Protein AF-A0A6A4VM13-F1 (afdb_monomer)

InterPro domains:
  IPR016024 Armadillo-type fold [SSF48371] (324-805)
  IPR019333 Integrator complex subunit 3, N-terminal [PF10189] (1-365)
  IPR045334 Integrator complex subunit 3 [PTHR13587] (3-917)
  IPR056518 Ints3-like, C-terminal [PF24566] (498-892)

pLDDT: mean 80.97, std 24.65, range [21.67, 98.81]

Structure (mmCIF, N/CA/C/O backbone):
data_AF-A0A6A4VM13-F1
#
_entry.id   AF-A0A6A4VM13-F1
#
loop_
_atom_site.group_PDB
_atom_site.id
_atom_site.type_symbol
_atom_site.label_atom_id
_atom_site.label_alt_id
_atom_site.label_comp_id
_atom_site.label_asym_id
_atom_site.label_entity_id
_atom_site.label_seq_id
_atom_site.pdbx_PDB_ins_code
_atom_site.Cartn_x
_atom_site.Cartn_y
_atom_site.Cartn_z
_atom_site.occupancy
_atom_site.B_iso_or_equiv
_atom_site.auth_seq_id
_atom_site.auth_comp_id
_atom_site.auth_asym_id
_atom_site.auth_atom_id
_atom_site.pdbx_PDB_model_num
ATOM 1 N N . MET A 1 1 ? 1.987 -20.733 -4.677 1.00 85.88 1 MET A N 1
ATOM 2 C CA . MET A 1 1 ? 1.040 -20.615 -5.818 1.00 85.88 1 MET A CA 1
ATOM 3 C C . MET A 1 1 ? 0.890 -19.189 -6.336 1.00 85.88 1 MET A C 1
ATOM 5 O O . MET A 1 1 ? 0.981 -19.025 -7.544 1.00 85.88 1 MET A O 1
ATOM 9 N N . GLN A 1 2 ? 0.704 -18.181 -5.475 1.00 85.06 2 GLN A N 1
ATOM 10 C CA . GLN A 1 2 ? 0.462 -16.778 -5.866 1.00 85.06 2 GLN A CA 1
ATOM 11 C C . GLN A 1 2 ? 1.430 -16.245 -6.954 1.00 85.06 2 GLN A C 1
ATOM 13 O O . GLN A 1 2 ? 0.974 -15.709 -7.960 1.00 85.06 2 GLN A O 1
ATOM 18 N N . PHE A 1 3 ? 2.738 -16.527 -6.856 1.00 87.69 3 PHE A N 1
ATOM 19 C CA . PHE A 1 3 ? 3.737 -16.217 -7.899 1.00 87.69 3 PHE A CA 1
ATOM 20 C C . PHE A 1 3 ? 3.372 -16.714 -9.315 1.00 87.69 3 PHE A C 1
ATOM 22 O O . PHE A 1 3 ? 3.570 -15.998 -10.293 1.00 87.69 3 PHE A O 1
ATOM 29 N N . LEU A 1 4 ? 2.807 -17.920 -9.466 1.00 89.94 4 LEU A N 1
ATOM 30 C CA . LEU A 1 4 ? 2.411 -18.446 -10.784 1.00 89.94 4 LEU A CA 1
ATOM 31 C C . LEU A 1 4 ? 1.247 -17.654 -11.390 1.00 89.94 4 LEU A C 1
ATOM 33 O O . LEU A 1 4 ? 1.166 -17.523 -12.609 1.00 89.94 4 LEU A O 1
ATOM 37 N N . ILE A 1 5 ? 0.373 -17.108 -10.546 1.00 92.38 5 ILE A N 1
ATOM 38 C CA . ILE A 1 5 ? -0.720 -16.233 -10.967 1.00 92.38 5 ILE A CA 1
ATOM 39 C C . ILE A 1 5 ? -0.149 -14.870 -11.380 1.00 92.38 5 ILE A C 1
ATOM 41 O O . ILE A 1 5 ? -0.362 -14.432 -12.508 1.00 92.38 5 ILE A O 1
ATOM 45 N N . MET A 1 6 ? 0.669 -14.254 -10.525 1.00 89.25 6 MET A N 1
ATOM 46 C CA . MET A 1 6 ? 1.229 -12.917 -10.763 1.00 89.25 6 MET A CA 1
ATOM 47 C C . MET A 1 6 ? 2.212 -12.849 -11.940 1.00 89.25 6 MET A C 1
ATOM 49 O O . MET A 1 6 ? 2.209 -11.876 -12.696 1.00 89.25 6 MET A O 1
ATOM 53 N N . GLU A 1 7 ? 3.030 -13.886 -12.135 1.00 89.62 7 GLU A N 1
ATOM 54 C CA . GLU A 1 7 ? 4.123 -13.869 -13.113 1.00 89.62 7 GLU A CA 1
ATOM 55 C C . GLU A 1 7 ? 3.894 -14.708 -14.370 1.00 89.62 7 GLU A C 1
ATOM 57 O O . GLU A 1 7 ? 4.661 -14.571 -15.335 1.00 89.62 7 GLU A O 1
ATOM 62 N N . LYS A 1 8 ? 2.938 -15.648 -14.351 1.00 91.06 8 LYS A N 1
ATOM 63 C CA . LYS A 1 8 ? 2.820 -16.693 -15.385 1.00 91.06 8 LYS A CA 1
ATOM 64 C C . LYS A 1 8 ? 1.383 -17.000 -15.831 1.00 91.06 8 LYS A C 1
ATOM 66 O O . LYS A 1 8 ? 1.255 -17.773 -16.776 1.00 91.06 8 LYS A O 1
ATOM 71 N N . TYR A 1 9 ? 0.321 -16.409 -15.264 1.00 93.69 9 TYR A N 1
ATOM 72 C CA . TYR A 1 9 ? -1.073 -16.803 -15.562 1.00 93.69 9 TYR A CA 1
ATOM 73 C C . TYR A 1 9 ? -1.438 -16.762 -17.055 1.00 93.69 9 TYR A C 1
ATOM 75 O O . TYR A 1 9 ? -2.070 -17.683 -17.577 1.00 93.69 9 TYR A O 1
ATOM 83 N N . THR A 1 10 ? -0.977 -15.741 -17.781 1.00 91.19 10 THR A N 1
ATOM 84 C CA . THR A 1 10 ? -1.162 -15.607 -19.240 1.00 91.19 10 THR A CA 1
ATOM 85 C C . THR A 1 10 ? -0.463 -16.703 -20.055 1.00 91.19 10 THR A C 1
ATOM 87 O O . THR A 1 10 ? -0.827 -16.933 -21.204 1.00 91.19 10 THR A O 1
ATOM 90 N N . LYS A 1 11 ? 0.507 -17.407 -19.456 1.00 92.56 11 LYS A N 1
ATOM 91 C CA . LYS A 1 11 ? 1.313 -18.489 -20.048 1.00 92.56 11 LYS A CA 1
ATOM 92 C C . LYS A 1 11 ? 0.908 -19.888 -19.553 1.00 92.56 11 LYS A C 1
ATOM 94 O O . LYS A 1 11 ? 1.472 -20.872 -20.026 1.00 92.56 11 LYS A O 1
ATOM 99 N N . LEU A 1 12 ? -0.040 -20.000 -18.615 1.00 93.44 12 LEU A N 1
ATOM 100 C CA . LEU A 1 12 ? -0.548 -21.294 -18.146 1.00 93.44 12 LEU A CA 1
ATOM 101 C C . LEU A 1 12 ? -1.449 -21.951 -19.202 1.00 93.44 12 LEU A C 1
ATOM 103 O O . LEU A 1 12 ? -2.295 -21.292 -19.809 1.00 93.44 12 LEU A O 1
ATOM 107 N N . LEU A 1 13 ? -1.297 -23.267 -19.369 1.00 95.38 13 LEU A N 1
ATOM 108 C CA . LEU A 1 13 ? -2.194 -24.096 -20.178 1.00 95.38 13 LEU A CA 1
ATOM 109 C C . LEU A 1 13 ? -3.606 -24.117 -19.572 1.00 95.38 13 LEU A C 1
ATOM 111 O O . LEU A 1 13 ? -3.759 -24.041 -18.354 1.00 95.38 13 LEU A O 1
ATOM 115 N N . GLU A 1 14 ? -4.636 -24.290 -20.402 1.00 94.00 14 GLU A N 1
ATOM 116 C CA . GLU A 1 14 ? -6.037 -24.231 -19.949 1.00 94.00 14 GLU A CA 1
ATOM 117 C C . GLU A 1 14 ? -6.364 -25.275 -18.872 1.00 94.00 14 GLU A C 1
ATOM 119 O O . GLU A 1 14 ? -6.979 -24.956 -17.860 1.00 94.00 14 GLU A O 1
ATOM 124 N N . SER A 1 15 ? -5.858 -26.501 -19.029 1.00 96.38 15 SER A N 1
ATOM 125 C CA . SER A 1 15 ? -5.981 -27.559 -18.022 1.00 96.38 15 SER A CA 1
ATOM 126 C C . SER A 1 15 ? -5.297 -27.200 -16.698 1.00 96.38 15 SER A C 1
ATOM 128 O O . SER A 1 15 ? -5.793 -27.554 -15.633 1.00 96.38 15 SER A O 1
ATOM 130 N N . VAL A 1 16 ? -4.192 -26.448 -16.732 1.00 96.19 16 VAL A N 1
ATOM 131 C CA . VAL A 1 16 ? -3.506 -25.969 -15.520 1.00 96.19 16 VAL A CA 1
ATOM 132 C C . VAL A 1 16 ? -4.311 -24.857 -14.846 1.00 96.19 16 VAL A C 1
ATOM 134 O O . VAL A 1 16 ? -4.369 -24.822 -13.621 1.00 96.19 16 VAL A O 1
ATOM 137 N N . LYS A 1 17 ? -4.996 -23.993 -15.608 1.00 96.38 17 LYS A N 1
ATOM 138 C CA . LYS A 1 17 ? -5.934 -23.003 -15.051 1.00 96.38 17 LYS A CA 1
ATOM 139 C C . LYS A 1 17 ? -7.144 -23.672 -14.401 1.00 96.38 17 LYS A C 1
ATOM 141 O O . LYS A 1 17 ? -7.491 -23.328 -13.277 1.00 96.38 17 LYS A O 1
ATOM 146 N N . GLN A 1 18 ? -7.732 -24.670 -15.059 1.00 96.75 18 GLN A N 1
ATOM 147 C CA . GLN A 1 18 ? -8.831 -25.467 -14.504 1.00 96.75 18 GLN A CA 1
ATOM 148 C C . GLN A 1 18 ? -8.415 -26.173 -13.204 1.00 96.75 18 GLN A C 1
ATOM 150 O O . GLN A 1 18 ? -9.109 -26.048 -12.195 1.00 96.75 18 GLN A O 1
ATOM 155 N N . GLN A 1 19 ? -7.242 -26.819 -13.177 1.00 97.06 19 GLN A N 1
ATOM 156 C CA . GLN A 1 19 ? -6.712 -27.433 -11.954 1.00 97.06 19 GLN A CA 1
ATOM 157 C C . GLN A 1 19 ? -6.356 -26.413 -10.861 1.00 97.06 19 GLN A C 1
ATOM 159 O O . GLN A 1 19 ? -6.493 -26.734 -9.686 1.00 97.06 19 GLN A O 1
ATOM 164 N N . LEU A 1 20 ? -5.935 -25.193 -11.209 1.00 96.81 20 LEU A N 1
ATOM 165 C CA . LEU A 1 20 ? -5.655 -24.119 -10.248 1.00 96.81 20 LEU A CA 1
ATOM 166 C C . LEU A 1 20 ? -6.936 -23.591 -9.583 1.00 96.81 20 LEU A C 1
ATOM 168 O O . LEU A 1 20 ? -6.954 -23.380 -8.372 1.00 96.81 20 LEU A O 1
ATOM 172 N N . ILE A 1 21 ? -8.014 -23.422 -10.352 1.00 97.75 21 ILE A N 1
ATOM 173 C CA . ILE A 1 21 ? -9.344 -23.062 -9.834 1.00 97.75 21 ILE A CA 1
ATOM 174 C C . ILE A 1 21 ? -9.909 -24.189 -8.958 1.00 97.75 21 ILE A C 1
ATOM 176 O O . ILE A 1 21 ? -10.385 -23.925 -7.855 1.00 97.75 21 ILE A O 1
ATOM 180 N N . TRP A 1 22 ? -9.801 -25.447 -9.398 1.00 97.62 22 TRP A N 1
ATOM 181 C CA . TRP A 1 22 ? -10.176 -26.609 -8.584 1.00 97.62 22 TRP A CA 1
ATOM 182 C C . TRP A 1 22 ? -9.388 -26.660 -7.265 1.00 97.62 22 TRP A C 1
ATOM 184 O O . TRP A 1 22 ? -9.986 -26.769 -6.199 1.00 97.62 22 TRP A O 1
ATOM 194 N N . LEU A 1 23 ? -8.064 -26.493 -7.315 1.00 97.50 23 LEU A N 1
ATOM 195 C CA . LEU A 1 23 ? -7.216 -26.505 -6.123 1.00 97.50 23 LEU A CA 1
ATOM 196 C C . LEU A 1 23 ? -7.535 -25.335 -5.181 1.00 97.50 23 LEU A C 1
ATOM 198 O O . LEU A 1 23 ? -7.554 -25.528 -3.973 1.00 97.50 23 LEU A O 1
ATOM 202 N N . THR A 1 24 ? -7.858 -24.153 -5.713 1.00 97.38 24 THR A N 1
ATOM 203 C CA . THR A 1 24 ? -8.297 -22.999 -4.905 1.00 97.38 24 THR A CA 1
ATOM 204 C C . THR A 1 24 ? -9.602 -23.309 -4.160 1.00 97.38 24 THR A C 1
ATOM 206 O O . THR A 1 24 ? -9.699 -23.051 -2.962 1.00 97.38 24 THR A O 1
ATOM 209 N N . ARG A 1 25 ? -10.581 -23.938 -4.831 1.00 97.62 25 ARG A N 1
ATOM 210 C CA . ARG A 1 25 ? -11.834 -24.412 -4.212 1.00 97.62 25 ARG A CA 1
ATOM 211 C C . ARG A 1 25 ? -11.564 -25.421 -3.086 1.00 97.62 25 ARG A C 1
ATOM 213 O O . ARG A 1 25 ? -12.143 -25.301 -2.011 1.00 97.62 25 ARG A O 1
ATOM 220 N N . GLU A 1 26 ? -10.661 -26.378 -3.294 1.00 97.56 26 GLU A N 1
ATOM 221 C CA . GLU A 1 26 ? -10.304 -27.361 -2.260 1.00 97.56 26 GLU A CA 1
ATOM 222 C C . GLU A 1 26 ? -9.485 -26.757 -1.104 1.00 97.56 26 GLU A C 1
ATOM 224 O O . GLU A 1 26 ? -9.692 -27.139 0.046 1.00 97.56 26 GLU A O 1
ATOM 229 N N . MET A 1 27 ? -8.618 -25.770 -1.354 1.00 97.38 27 MET A N 1
ATOM 230 C CA . MET A 1 27 ? -7.913 -25.028 -0.294 1.00 97.38 27 MET A CA 1
ATOM 231 C C . MET A 1 27 ? -8.884 -24.277 0.625 1.00 97.38 27 MET A C 1
ATOM 233 O O . MET A 1 27 ? -8.709 -24.305 1.842 1.00 97.38 27 MET A O 1
ATOM 237 N N . ILE A 1 28 ? -9.936 -23.670 0.066 1.00 97.38 28 ILE A N 1
ATOM 238 C CA . ILE A 1 28 ? -11.005 -23.022 0.844 1.00 97.38 28 ILE A CA 1
ATOM 239 C C . ILE A 1 28 ? -11.754 -24.052 1.698 1.00 97.38 28 ILE A C 1
ATOM 241 O O . ILE A 1 28 ? -11.904 -23.859 2.903 1.00 97.38 28 ILE A O 1
ATOM 245 N N . ARG A 1 29 ? -12.163 -25.181 1.102 1.00 95.44 29 ARG A N 1
ATOM 246 C CA . ARG A 1 29 ? -12.870 -26.271 1.807 1.00 95.44 29 ARG A CA 1
ATOM 247 C C . ARG A 1 29 ? -12.059 -26.859 2.964 1.00 95.44 29 ARG A C 1
ATOM 249 O O . ARG A 1 29 ? -12.631 -27.201 3.993 1.00 95.44 29 ARG A O 1
ATOM 256 N N . ASN A 1 30 ? -10.737 -26.925 2.819 1.00 94.69 30 ASN A N 1
ATOM 257 C CA . ASN A 1 30 ? -9.813 -27.387 3.858 1.00 94.69 30 ASN A CA 1
ATOM 258 C C . ASN A 1 30 ? -9.297 -26.249 4.769 1.00 94.69 30 ASN A C 1
ATOM 260 O O . ASN A 1 30 ? -8.394 -26.481 5.567 1.00 94.69 30 ASN A O 1
ATOM 264 N N . SER A 1 31 ? -9.862 -25.035 4.671 1.00 91.38 31 SER A N 1
ATOM 265 C CA . SER A 1 31 ? -9.500 -23.850 5.473 1.00 91.38 31 SER A CA 1
ATOM 266 C C . SER A 1 31 ? -7.995 -23.539 5.504 1.00 91.38 31 SER A C 1
ATOM 268 O O . SER A 1 31 ? -7.435 -23.222 6.549 1.00 91.38 31 SER A O 1
ATOM 270 N N . VAL A 1 32 ? -7.322 -23.630 4.353 1.00 94.19 32 VAL A N 1
ATOM 271 C CA . VAL A 1 32 ? -5.880 -23.359 4.245 1.00 94.19 32 VAL A CA 1
ATOM 272 C C . VAL A 1 32 ? -5.604 -21.853 4.361 1.00 94.19 32 VAL A C 1
ATOM 274 O O . VAL A 1 32 ? -6.136 -21.060 3.581 1.00 94.19 32 VAL A O 1
ATOM 277 N N . ASN A 1 33 ? -4.741 -21.458 5.299 1.00 90.06 33 ASN A N 1
ATOM 278 C CA . ASN A 1 33 ? -4.312 -20.065 5.497 1.00 90.06 33 ASN A CA 1
ATOM 279 C C . ASN A 1 33 ? -3.645 -19.486 4.228 1.00 90.06 33 ASN A C 1
ATOM 281 O O . ASN A 1 33 ? -2.941 -20.204 3.513 1.00 90.06 33 ASN A O 1
ATOM 285 N N . GLY A 1 34 ? -3.831 -18.192 3.944 1.00 89.12 34 GLY A N 1
ATOM 286 C CA . GLY A 1 34 ? -3.232 -17.532 2.771 1.00 89.12 34 GLY A CA 1
ATOM 287 C C . GLY A 1 34 ? -4.024 -17.704 1.462 1.00 89.12 34 GLY A C 1
ATOM 288 O O . GLY A 1 34 ? -3.525 -17.385 0.371 1.00 89.12 34 GLY A O 1
ATOM 289 N N . THR A 1 35 ? -5.237 -18.266 1.534 1.00 94.94 35 THR A N 1
ATOM 290 C CA . THR A 1 35 ? -6.088 -18.560 0.365 1.00 94.94 35 THR A CA 1
ATOM 291 C C . THR A 1 35 ? -6.925 -17.351 -0.061 1.00 94.94 35 THR A C 1
ATOM 293 O O . THR A 1 35 ? -7.250 -17.200 -1.238 1.00 94.94 35 THR A O 1
ATOM 296 N N . GLU A 1 36 ? -7.215 -16.436 0.855 1.00 94.81 36 GLU A N 1
ATOM 297 C CA . GLU A 1 36 ? -7.790 -15.114 0.584 1.00 94.81 36 GLU A CA 1
ATOM 298 C C . GLU A 1 36 ? -6.874 -14.258 -0.313 1.00 94.81 36 GLU A C 1
ATOM 300 O O . GLU A 1 36 ? -7.330 -13.726 -1.329 1.00 94.81 36 GLU A O 1
ATOM 305 N N . ALA A 1 37 ? -5.564 -14.239 -0.055 1.00 93.56 37 ALA A N 1
ATOM 306 C CA . ALA A 1 37 ? -4.573 -13.620 -0.937 1.00 93.56 37 ALA A CA 1
ATOM 307 C C . ALA A 1 37 ? -4.436 -14.353 -2.289 1.00 93.56 37 ALA A C 1
ATOM 309 O O . ALA A 1 37 ? -4.206 -13.720 -3.324 1.00 93.56 37 ALA A O 1
ATOM 310 N N . LEU A 1 38 ? -4.630 -15.678 -2.332 1.00 95.56 38 LEU A N 1
ATOM 311 C CA . LEU A 1 38 ? -4.699 -16.432 -3.594 1.00 95.56 38 LEU A CA 1
ATOM 312 C C . LEU A 1 38 ? -5.924 -16.016 -4.430 1.00 95.56 38 LEU A C 1
ATOM 314 O O . LEU A 1 38 ? -5.795 -15.751 -5.625 1.00 95.56 38 LEU A O 1
ATOM 318 N N . CYS A 1 39 ? -7.086 -15.896 -3.786 1.00 97.25 39 CYS A N 1
ATOM 319 C CA . CYS A 1 39 ? -8.342 -15.445 -4.385 1.00 97.25 39 CYS A CA 1
ATOM 320 C C . CYS A 1 39 ? -8.248 -14.013 -4.925 1.00 97.25 39 CYS A C 1
ATOM 322 O O . CYS A 1 39 ? -8.641 -13.763 -6.064 1.00 97.25 39 CYS A O 1
ATOM 324 N N . TRP A 1 40 ? -7.674 -13.087 -4.154 1.00 96.81 40 TRP A N 1
ATOM 325 C CA . TRP A 1 40 ? -7.465 -11.703 -4.587 1.00 96.81 40 TRP A CA 1
ATOM 326 C C . TRP A 1 40 ? -6.587 -11.625 -5.845 1.00 96.81 40 TRP A C 1
ATOM 328 O O . TRP A 1 40 ? -6.965 -10.998 -6.835 1.00 96.81 40 TRP A O 1
ATOM 338 N N . ASN A 1 41 ? -5.460 -12.345 -5.861 1.00 96.25 41 ASN A N 1
ATOM 339 C CA . ASN A 1 41 ? -4.565 -12.401 -7.021 1.00 96.25 41 ASN A CA 1
ATOM 340 C C . ASN A 1 41 ? -5.203 -13.070 -8.257 1.00 96.25 41 ASN A C 1
ATOM 342 O O . ASN A 1 41 ? -4.832 -12.734 -9.385 1.00 96.25 41 ASN A O 1
ATOM 346 N N . LEU A 1 42 ? -6.169 -13.980 -8.072 1.00 97.38 42 LEU A N 1
ATOM 347 C CA . LEU A 1 42 ? -6.972 -14.561 -9.156 1.00 97.38 42 LEU A CA 1
ATOM 348 C C . LEU A 1 42 ? -8.019 -13.575 -9.700 1.00 97.38 42 LEU A C 1
ATOM 350 O O . LEU A 1 42 ? -8.138 -13.457 -10.918 1.00 97.38 42 LEU A O 1
ATOM 354 N N . MET A 1 43 ? -8.706 -12.804 -8.847 1.00 97.56 43 MET A N 1
ATOM 355 C CA . MET A 1 43 ? -9.618 -11.736 -9.301 1.00 97.56 43 MET A CA 1
ATOM 356 C C . MET A 1 43 ? -8.897 -10.662 -10.124 1.00 97.56 43 MET A C 1
ATOM 358 O O . MET A 1 43 ? -9.477 -10.136 -11.075 1.00 97.56 43 MET A O 1
ATOM 362 N N . ARG A 1 44 ? -7.617 -10.389 -9.827 1.00 97.25 44 ARG A N 1
ATOM 363 C CA . ARG A 1 44 ? -6.746 -9.523 -10.647 1.00 97.25 44 ARG A CA 1
ATOM 364 C C . ARG A 1 44 ? -6.458 -10.060 -12.052 1.00 97.25 44 ARG A C 1
ATOM 366 O O . ARG A 1 44 ? -5.965 -9.306 -12.881 1.00 97.25 44 ARG A O 1
ATOM 373 N N . GLN A 1 45 ? -6.728 -11.335 -12.338 1.00 97.25 45 GLN A N 1
ATOM 374 C CA . GLN A 1 45 ? -6.612 -11.886 -13.694 1.00 97.25 45 GLN A CA 1
ATOM 375 C C . GLN A 1 45 ? -7.901 -11.734 -14.514 1.00 97.25 45 GLN A C 1
ATOM 377 O O . GLN A 1 45 ? -7.867 -12.007 -15.712 1.00 97.25 45 GLN A O 1
ATOM 382 N N . ILE A 1 46 ? -9.014 -11.307 -13.897 1.00 97.62 46 ILE A N 1
ATOM 383 C CA . ILE A 1 46 ? -10.225 -10.920 -14.625 1.00 97.62 46 ILE A CA 1
ATOM 384 C C . ILE A 1 46 ? -9.988 -9.531 -15.224 1.00 97.62 46 ILE A C 1
ATOM 386 O O . ILE A 1 46 ? -9.763 -8.559 -14.502 1.00 97.62 46 ILE A O 1
ATOM 390 N N . VAL A 1 47 ? -10.045 -9.444 -16.547 1.00 95.62 47 VAL A N 1
ATOM 391 C CA . VAL A 1 47 ? -9.826 -8.224 -17.325 1.00 95.62 47 VAL A CA 1
ATOM 392 C C . VAL A 1 47 ? -11.149 -7.469 -17.487 1.00 95.62 47 VAL A C 1
ATOM 394 O O . VAL A 1 47 ? -12.117 -8.027 -17.997 1.00 95.62 47 VAL A O 1
ATOM 397 N N . GLY A 1 48 ? -11.203 -6.197 -17.083 1.00 94.88 48 GLY A N 1
ATOM 398 C CA . GLY A 1 48 ? -12.329 -5.317 -17.424 1.00 94.88 48 GLY A CA 1
ATOM 399 C C . GLY A 1 48 ? -12.340 -4.996 -18.922 1.00 94.88 48 GLY A C 1
ATOM 400 O O . GLY A 1 48 ? -11.284 -4.765 -19.510 1.00 94.88 48 GLY A O 1
ATOM 401 N N . GLY A 1 49 ? -13.515 -4.988 -19.550 1.00 95.25 49 GLY A N 1
ATOM 402 C CA . GLY A 1 49 ? -13.670 -4.747 -20.991 1.00 95.25 49 GLY A CA 1
ATOM 403 C C . GLY A 1 49 ? -13.262 -5.911 -21.909 1.00 95.25 49 GLY A C 1
ATOM 404 O O . GLY A 1 49 ? -13.134 -5.710 -23.116 1.00 95.25 49 GLY A O 1
ATOM 405 N N . ASP A 1 50 ? -13.060 -7.121 -21.372 1.00 96.25 50 ASP A N 1
ATOM 406 C CA . ASP A 1 50 ? -12.790 -8.345 -22.144 1.00 96.25 50 ASP A CA 1
ATOM 407 C C . ASP A 1 50 ? -13.921 -9.370 -21.959 1.00 96.25 50 ASP A C 1
ATOM 409 O O . ASP A 1 50 ? -14.025 -10.035 -20.930 1.00 96.25 50 ASP A O 1
ATOM 413 N N . VAL A 1 51 ? -14.753 -9.545 -22.985 1.00 96.56 51 VAL A N 1
ATOM 414 C CA . VAL A 1 51 ? -15.838 -10.545 -22.995 1.00 96.56 51 VAL A CA 1
ATOM 415 C C . VAL A 1 51 ? -15.426 -11.880 -23.637 1.00 96.56 51 VAL A C 1
ATOM 417 O O . VAL A 1 51 ? -16.276 -12.679 -24.039 1.00 96.56 51 VAL A O 1
ATOM 420 N N . SER A 1 52 ? -14.122 -12.144 -23.779 1.00 95.69 52 SER A N 1
ATOM 421 C CA . SER A 1 52 ? -13.626 -13.397 -24.349 1.00 95.69 52 SER A CA 1
ATOM 422 C C . SER A 1 52 ? -14.000 -14.604 -23.473 1.00 95.69 52 SER A C 1
ATOM 424 O O . SER A 1 52 ? -13.992 -14.508 -22.242 1.00 95.69 52 SER A O 1
ATOM 426 N N . PRO A 1 53 ? -14.262 -15.793 -24.061 1.00 96.62 53 PRO A N 1
ATOM 427 C CA . PRO A 1 53 ? -14.727 -16.959 -23.302 1.00 96.62 53 PRO A CA 1
ATOM 428 C C . PRO A 1 53 ? -13.825 -17.383 -22.134 1.00 96.62 53 PRO A C 1
ATOM 430 O O . PRO A 1 53 ? -14.306 -18.009 -21.196 1.00 96.62 53 PRO A O 1
ATOM 433 N N . LYS A 1 54 ? -12.528 -17.043 -22.167 1.00 95.94 54 LYS A N 1
ATOM 434 C CA . LYS A 1 54 ? -11.579 -17.351 -21.085 1.00 95.94 54 LYS A CA 1
ATOM 435 C C . LYS A 1 54 ? -11.686 -16.388 -19.904 1.00 95.94 54 LYS A C 1
ATOM 437 O O . LYS A 1 54 ? -11.482 -16.814 -18.771 1.00 95.94 54 LYS A O 1
ATOM 442 N N . ASN A 1 55 ? -11.993 -15.118 -20.165 1.00 97.00 55 ASN A N 1
ATOM 443 C CA . ASN A 1 55 ? -12.200 -14.121 -19.121 1.00 97.00 55 ASN A CA 1
ATOM 444 C C . ASN A 1 55 ? -13.561 -14.330 -18.441 1.00 97.00 55 ASN A C 1
ATOM 446 O O . ASN A 1 55 ? -13.625 -14.431 -17.218 1.00 97.00 55 ASN A O 1
ATOM 450 N N . ILE A 1 56 ? -14.608 -14.553 -19.246 1.00 98.19 56 ILE A N 1
ATOM 451 C CA . ILE A 1 56 ? -15.949 -14.954 -18.788 1.00 98.19 56 ILE A CA 1
ATOM 452 C C . ILE A 1 56 ? -15.883 -16.224 -17.924 1.00 98.19 56 ILE A C 1
ATOM 454 O O . ILE A 1 56 ? -16.402 -16.237 -16.811 1.00 98.19 56 ILE A O 1
ATOM 458 N N . TRP A 1 57 ? -15.184 -17.272 -18.388 1.00 98.12 57 TRP A N 1
ATOM 459 C CA . TRP A 1 57 ? -15.006 -18.511 -17.619 1.00 98.12 57 TRP A CA 1
ATOM 460 C C . TRP A 1 57 ? -14.318 -18.282 -16.266 1.00 98.12 57 TRP A C 1
ATOM 462 O O . TRP A 1 57 ? -14.712 -18.901 -15.278 1.00 98.12 57 TRP A O 1
ATOM 472 N N . LEU A 1 58 ? -13.305 -17.411 -16.200 1.00 98.31 58 LEU A N 1
ATOM 473 C CA . LEU A 1 58 ? -12.617 -17.104 -14.945 1.00 98.31 58 LEU A CA 1
ATOM 474 C C . LEU A 1 58 ? -13.537 -16.356 -13.969 1.00 98.31 58 LEU A C 1
ATOM 476 O O . LEU A 1 58 ? -13.579 -16.717 -12.793 1.00 98.31 58 LEU A O 1
ATOM 480 N N . ALA A 1 59 ? -14.262 -15.343 -14.452 1.00 98.44 59 ALA A N 1
ATOM 481 C CA . ALA A 1 59 ? -15.209 -14.578 -13.647 1.00 98.44 59 ALA A CA 1
ATOM 482 C C . ALA A 1 59 ? -16.305 -15.487 -13.071 1.00 98.44 59 ALA A C 1
ATOM 484 O O . ALA A 1 59 ? -16.505 -15.513 -11.859 1.00 98.44 59 ALA A O 1
ATOM 485 N N . GLU A 1 60 ? -16.940 -16.314 -13.907 1.00 98.62 60 GLU A N 1
ATOM 486 C CA . GLU A 1 60 ? -17.953 -17.267 -13.445 1.00 98.62 60 GLU A CA 1
ATOM 487 C C . GLU A 1 60 ? -17.371 -18.317 -12.482 1.00 98.62 60 GLU A C 1
ATOM 489 O O . GLU A 1 60 ? -17.968 -18.597 -11.446 1.00 98.62 60 GLU A O 1
ATOM 494 N N . SER A 1 61 ? -16.172 -18.844 -12.754 1.00 98.50 61 SER A N 1
ATOM 495 C CA . SER A 1 61 ? -15.540 -19.865 -11.902 1.00 98.50 61 SER A CA 1
ATOM 496 C C . SER A 1 61 ? -15.135 -19.357 -10.516 1.00 98.50 61 SER A C 1
ATOM 498 O O . SER A 1 61 ? -15.130 -20.133 -9.559 1.00 98.50 61 SER A O 1
ATOM 500 N N . LEU A 1 62 ? -14.756 -18.081 -10.391 1.00 98.44 62 LEU A N 1
ATOM 501 C CA . LEU A 1 62 ? -14.463 -17.460 -9.097 1.00 98.44 62 LEU A CA 1
ATOM 502 C C . LEU A 1 62 ? -15.753 -17.083 -8.363 1.00 98.44 62 LEU A C 1
ATOM 504 O O . LEU A 1 62 ? -15.841 -17.284 -7.154 1.00 98.44 62 LEU A O 1
ATOM 508 N N . LEU A 1 63 ? -16.772 -16.616 -9.088 1.00 98.69 63 LEU A N 1
ATOM 509 C CA . LEU A 1 63 ? -18.102 -16.348 -8.546 1.00 98.69 63 LEU A CA 1
ATOM 510 C C . LEU A 1 63 ? -18.743 -17.621 -7.974 1.00 98.69 63 LEU A C 1
ATOM 512 O O . LEU A 1 63 ? -19.272 -17.582 -6.867 1.00 98.69 63 LEU A O 1
ATOM 516 N N . ASP A 1 64 ? -18.622 -18.757 -8.667 1.00 98.56 64 ASP A N 1
ATOM 517 C CA . ASP A 1 64 ? -19.019 -20.079 -8.160 1.00 98.56 64 ASP A CA 1
ATOM 518 C C . ASP A 1 64 ? -18.357 -20.391 -6.819 1.00 98.56 64 ASP A C 1
ATOM 520 O O . ASP A 1 64 ? -19.030 -20.774 -5.866 1.00 98.56 64 ASP A O 1
ATOM 524 N N . ILE A 1 65 ? -17.039 -20.200 -6.727 1.00 98.38 65 ILE A N 1
ATOM 525 C CA . ILE A 1 65 ? -16.278 -20.455 -5.501 1.00 98.38 65 ILE A CA 1
ATOM 526 C C . ILE A 1 65 ? -16.763 -19.554 -4.356 1.00 98.38 65 ILE A C 1
ATOM 528 O O . ILE A 1 65 ? -16.924 -20.043 -3.237 1.00 98.38 65 ILE A O 1
ATOM 532 N N . TYR A 1 66 ? -17.036 -18.275 -4.614 1.00 98.38 66 TYR A N 1
ATOM 533 C CA . TYR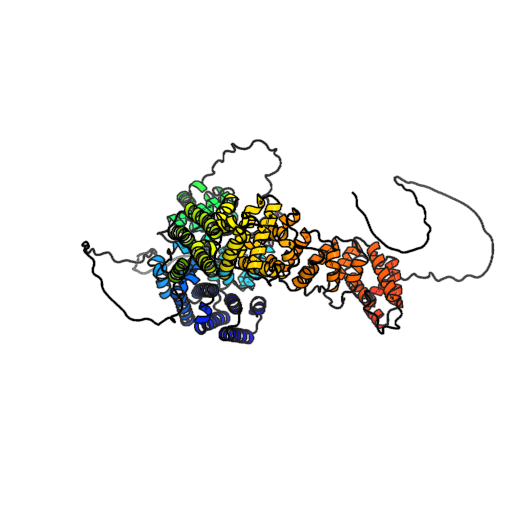 A 1 66 ? -17.520 -17.342 -3.591 1.00 98.38 66 TYR A CA 1
ATOM 534 C C . TYR A 1 66 ? -18.968 -17.602 -3.159 1.00 98.38 66 TYR A C 1
ATOM 536 O O . TYR A 1 66 ? -19.277 -17.449 -1.980 1.00 98.38 66 TYR A O 1
ATOM 544 N N . VAL A 1 67 ? -19.838 -18.039 -4.073 1.00 98.06 67 VAL A N 1
ATOM 545 C CA . VAL A 1 67 ? -21.225 -18.422 -3.759 1.00 98.06 67 VAL A CA 1
ATOM 546 C C . VAL A 1 67 ? -21.272 -19.761 -3.011 1.00 98.06 67 VAL A C 1
ATOM 548 O O . VAL A 1 67 ? -21.970 -19.866 -2.006 1.00 98.06 67 VAL A O 1
ATOM 551 N N . GLU A 1 68 ? -20.497 -20.766 -3.435 1.00 97.56 68 GLU A N 1
ATOM 552 C CA . GLU A 1 68 ? -20.385 -22.065 -2.745 1.00 97.56 68 GLU A CA 1
ATOM 553 C C . GLU A 1 68 ? -19.820 -21.942 -1.324 1.00 97.56 68 GLU A C 1
ATOM 555 O O . GLU A 1 68 ? -20.240 -22.670 -0.429 1.00 97.56 68 GLU A O 1
ATOM 560 N N . ASN A 1 69 ? -18.843 -21.053 -1.118 1.00 97.19 69 ASN A N 1
ATOM 561 C CA . ASN A 1 69 ? -18.060 -20.966 0.119 1.00 97.19 69 ASN A CA 1
ATOM 562 C C . ASN A 1 69 ? -18.276 -19.622 0.836 1.00 97.19 69 ASN A C 1
ATOM 564 O O . ASN A 1 69 ? -17.359 -19.078 1.456 1.00 97.19 69 ASN A O 1
ATOM 568 N N . ARG A 1 70 ? -19.495 -19.074 0.759 1.00 96.19 70 ARG A N 1
ATOM 569 C CA . ARG A 1 70 ? -19.847 -17.746 1.284 1.00 96.19 70 ARG A CA 1
ATOM 570 C C . ARG A 1 70 ? -19.449 -17.534 2.752 1.00 96.19 70 ARG A C 1
ATOM 572 O O . ARG A 1 70 ? -18.787 -16.551 3.064 1.00 96.19 70 ARG A O 1
ATOM 579 N N . ALA A 1 71 ? -19.736 -18.505 3.620 1.00 96.06 71 ALA A N 1
ATOM 580 C CA . ALA A 1 71 ? -19.390 -18.457 5.047 1.00 96.06 71 ALA A CA 1
ATOM 581 C C . ALA A 1 71 ? -17.873 -18.566 5.350 1.00 96.06 71 ALA A C 1
ATOM 583 O O . ALA A 1 71 ? -17.458 -18.425 6.501 1.00 96.06 71 ALA A O 1
ATOM 584 N N . TRP A 1 72 ? -17.031 -18.831 4.342 1.00 97.50 72 TRP A N 1
ATOM 585 C CA . TRP A 1 72 ? -15.583 -18.607 4.420 1.00 97.50 72 TRP A CA 1
ATOM 586 C C . TRP A 1 72 ? -15.225 -17.193 3.949 1.00 97.50 72 TRP A C 1
ATOM 588 O O . TRP A 1 72 ? -14.470 -16.513 4.637 1.00 97.50 72 TRP A O 1
ATOM 598 N N . LEU A 1 73 ? -15.796 -16.726 2.831 1.00 97.50 73 LEU A N 1
ATOM 599 C CA . LEU A 1 73 ? -15.557 -15.379 2.295 1.00 97.50 73 LEU A CA 1
ATOM 600 C C . LEU A 1 73 ? -15.900 -14.283 3.319 1.00 97.50 73 LEU A C 1
ATOM 602 O O . LEU A 1 73 ? -15.114 -13.360 3.506 1.00 97.50 73 LEU A O 1
ATOM 606 N N . GLU A 1 74 ? -17.024 -14.411 4.023 1.00 96.44 74 GLU A N 1
ATOM 607 C CA . GLU A 1 74 ? -17.504 -13.439 5.022 1.00 96.44 74 GLU A CA 1
ATOM 608 C C . GLU A 1 74 ? -16.614 -13.323 6.275 1.00 96.44 74 GLU A C 1
ATOM 610 O O . GLU A 1 74 ? -16.800 -12.404 7.069 1.00 96.44 74 GLU A O 1
ATOM 615 N N . LYS A 1 75 ? -15.613 -14.201 6.441 1.00 96.00 75 LYS A N 1
ATOM 616 C CA . LYS A 1 75 ? -14.565 -14.066 7.472 1.00 96.00 75 LYS A CA 1
ATOM 617 C C . LYS A 1 75 ? -13.453 -13.089 7.073 1.00 96.00 75 LYS A C 1
ATOM 619 O O . LYS A 1 75 ? -12.620 -12.747 7.902 1.00 96.00 75 LYS A O 1
ATOM 624 N N . HIS A 1 76 ? -13.422 -12.663 5.809 1.00 96.56 76 HIS A N 1
ATOM 625 C CA . HIS A 1 76 ? -12.341 -11.884 5.208 1.00 96.56 76 HIS A CA 1
ATOM 626 C C . HIS A 1 76 ? -12.883 -10.563 4.649 1.00 96.56 76 HIS A C 1
ATOM 628 O O . HIS A 1 76 ? -13.019 -10.415 3.434 1.00 96.56 76 HIS A O 1
ATOM 634 N N . SER A 1 77 ? -13.179 -9.582 5.507 1.00 94.75 77 SER A N 1
ATOM 635 C CA . SER A 1 77 ? -13.801 -8.295 5.126 1.00 94.75 77 SER A CA 1
ATOM 636 C C . SER A 1 77 ? -13.139 -7.598 3.928 1.00 94.75 77 SER A C 1
ATOM 638 O O . SER A 1 77 ? -13.823 -7.133 3.016 1.00 94.75 77 SER A O 1
ATOM 640 N N . PHE A 1 78 ? -11.803 -7.590 3.846 1.00 94.56 78 PHE A N 1
ATOM 641 C CA . PHE A 1 78 ? -11.098 -7.022 2.689 1.00 94.56 78 PHE A CA 1
ATOM 642 C C . PHE A 1 78 ? -11.318 -7.820 1.385 1.00 94.56 78 PHE A C 1
ATOM 644 O O . PHE A 1 78 ? -11.341 -7.237 0.296 1.00 94.56 78 PHE A O 1
ATOM 651 N N . LEU A 1 79 ? -11.508 -9.143 1.466 1.00 97.62 79 LEU A N 1
ATOM 652 C CA . LEU A 1 79 ? -11.851 -9.979 0.313 1.00 97.62 79 LEU A CA 1
ATOM 653 C C . LEU A 1 79 ? -13.322 -9.802 -0.089 1.00 97.62 79 LEU A C 1
ATOM 655 O O . LEU A 1 79 ? -13.587 -9.731 -1.286 1.00 97.62 79 LEU A O 1
ATOM 659 N N . VAL A 1 80 ? -14.248 -9.646 0.870 1.00 98.56 80 VAL A N 1
ATOM 660 C CA . VAL A 1 80 ? -15.652 -9.254 0.617 1.00 98.56 80 VAL A CA 1
ATOM 661 C C . VAL A 1 80 ? -15.691 -7.948 -0.178 1.00 98.56 80 VAL A C 1
ATOM 663 O O . VAL A 1 80 ? -16.232 -7.913 -1.285 1.00 98.56 80 VAL A O 1
ATOM 666 N N . ALA A 1 81 ? -15.029 -6.904 0.327 1.00 98.38 81 ALA A N 1
ATOM 667 C CA . ALA A 1 81 ? -14.908 -5.611 -0.344 1.00 98.38 81 ALA A CA 1
ATOM 668 C C . ALA A 1 81 ? -14.270 -5.739 -1.739 1.00 98.38 81 ALA A C 1
ATOM 670 O O . ALA A 1 81 ? -14.783 -5.201 -2.720 1.00 98.38 81 ALA A O 1
ATOM 671 N N . SER A 1 82 ? -13.180 -6.505 -1.860 1.00 98.31 82 SER A N 1
ATOM 672 C CA . SER A 1 82 ? -12.497 -6.725 -3.142 1.00 98.31 82 SER A CA 1
ATOM 673 C C . SER A 1 82 ? -13.363 -7.479 -4.154 1.00 98.31 82 SER A C 1
ATOM 675 O O . SER A 1 82 ? -13.298 -7.174 -5.344 1.00 98.31 82 SER A O 1
ATOM 677 N N . ALA A 1 83 ? -14.183 -8.436 -3.711 1.00 98.56 83 ALA A N 1
ATOM 678 C CA . ALA A 1 83 ? -15.113 -9.167 -4.564 1.00 98.56 83 ALA A CA 1
ATOM 679 C C . ALA A 1 83 ? -16.258 -8.258 -5.030 1.00 98.56 83 ALA A C 1
ATOM 681 O O . ALA A 1 83 ? -16.511 -8.177 -6.231 1.00 98.56 83 ALA A O 1
ATOM 682 N N . VAL A 1 84 ? -16.882 -7.499 -4.124 1.00 98.75 84 VAL A N 1
ATOM 683 C CA . VAL A 1 84 ? -17.924 -6.514 -4.467 1.00 98.75 84 VAL A CA 1
ATOM 684 C C . VAL A 1 84 ? -17.394 -5.473 -5.457 1.00 98.75 84 VAL A C 1
ATOM 686 O O . VAL A 1 84 ? -18.019 -5.254 -6.494 1.00 98.75 84 VAL A O 1
ATOM 689 N N . TYR A 1 85 ? -16.201 -4.915 -5.220 1.00 98.62 85 TYR A N 1
ATOM 690 C CA . TYR A 1 85 ? -15.528 -4.003 -6.154 1.00 98.62 85 TYR A CA 1
ATOM 691 C C . TYR A 1 85 ? -15.237 -4.656 -7.516 1.00 98.62 85 TYR A C 1
ATOM 693 O O . TYR A 1 85 ? -15.358 -4.022 -8.565 1.00 98.62 85 TYR A O 1
ATOM 701 N N . SER A 1 86 ? -14.868 -5.939 -7.517 1.00 98.38 86 SER A N 1
ATOM 702 C CA . SER A 1 86 ? -14.539 -6.675 -8.739 1.00 98.38 86 SER A CA 1
ATOM 703 C C . SER A 1 86 ? -15.760 -6.955 -9.608 1.00 98.38 86 SER A C 1
ATOM 705 O O . SER A 1 86 ? -15.700 -6.694 -10.813 1.00 98.38 86 SER A O 1
ATOM 707 N N . TYR A 1 87 ? -16.853 -7.447 -9.015 1.00 98.56 87 TYR A N 1
ATOM 708 C CA . TYR A 1 87 ? -18.063 -7.827 -9.748 1.00 98.56 87 TYR A CA 1
ATOM 709 C C . TYR A 1 87 ? -18.919 -6.622 -10.142 1.00 98.56 87 TYR A C 1
ATOM 711 O O . TYR A 1 87 ? -19.327 -6.560 -11.299 1.00 98.56 87 TYR A O 1
ATOM 719 N N . LEU A 1 88 ? -19.079 -5.606 -9.277 1.00 97.94 88 LEU A N 1
ATOM 720 C CA . LEU A 1 88 ? -19.729 -4.338 -9.662 1.00 97.94 88 LEU A CA 1
ATOM 721 C C . LEU A 1 88 ? -19.101 -3.729 -10.923 1.00 97.94 88 LEU A C 1
ATOM 723 O O . LEU A 1 88 ? -19.813 -3.181 -11.760 1.00 97.94 88 LEU A O 1
ATOM 727 N N . ARG A 1 89 ? -17.773 -3.836 -11.060 1.00 97.38 89 ARG A N 1
ATOM 728 C CA . ARG A 1 89 ? -17.043 -3.327 -12.220 1.00 97.38 89 ARG A CA 1
ATOM 729 C C . ARG A 1 89 ? -17.301 -4.146 -13.488 1.00 97.38 89 ARG A C 1
ATOM 731 O O . ARG A 1 89 ? -17.642 -3.557 -14.506 1.00 97.38 89 ARG A O 1
ATOM 738 N N . ILE A 1 90 ? -17.136 -5.471 -13.469 1.00 96.88 90 ILE A N 1
ATOM 739 C CA . ILE A 1 90 ? -17.264 -6.283 -14.703 1.00 96.88 90 ILE A CA 1
ATOM 740 C C . ILE A 1 90 ? -18.723 -6.505 -15.137 1.00 96.88 90 ILE A C 1
ATOM 742 O O . ILE A 1 90 ? -18.981 -6.732 -16.317 1.00 96.88 90 ILE A O 1
ATOM 746 N N . MET A 1 91 ? -19.692 -6.323 -14.234 1.00 95.94 91 MET A N 1
ATOM 747 C CA . MET A 1 91 ? -21.125 -6.307 -14.560 1.00 95.94 91 MET A CA 1
ATOM 748 C C . MET A 1 91 ? -21.493 -5.292 -15.662 1.00 95.94 91 MET A C 1
ATOM 750 O O . MET A 1 91 ? -22.476 -5.515 -16.374 1.00 95.94 91 MET A O 1
ATOM 754 N N . GLU A 1 92 ? -20.724 -4.206 -15.846 1.00 94.06 92 GLU A N 1
ATOM 755 C CA . GLU A 1 92 ? -20.948 -3.246 -16.943 1.00 94.06 92 GLU A CA 1
ATOM 756 C C . GLU A 1 92 ? -20.535 -3.792 -18.326 1.00 94.06 92 GLU A C 1
ATOM 758 O O . GLU A 1 92 ? -21.090 -3.380 -19.345 1.00 94.06 92 GLU A O 1
ATOM 763 N N . ASP A 1 93 ? -19.630 -4.773 -18.369 1.00 95.00 93 ASP A N 1
ATOM 764 C CA . ASP A 1 93 ? -19.194 -5.440 -19.601 1.00 95.00 93 ASP A CA 1
ATOM 765 C C . ASP A 1 93 ? -20.160 -6.585 -19.993 1.00 95.00 93 ASP A C 1
ATOM 767 O O . ASP A 1 93 ? -20.327 -6.917 -21.169 1.00 95.00 93 ASP A O 1
ATOM 771 N N . HIS A 1 94 ? -20.888 -7.151 -19.022 1.00 95.69 94 HIS A N 1
ATOM 772 C CA . HIS A 1 94 ? -21.818 -8.278 -19.199 1.00 95.69 94 HIS A CA 1
ATOM 773 C C . HIS A 1 94 ? -23.257 -7.867 -19.586 1.00 95.69 94 HIS A C 1
ATOM 775 O O . HIS A 1 94 ? -24.221 -8.605 -19.361 1.00 95.69 94 HIS A O 1
ATOM 781 N N . PHE A 1 95 ? -23.454 -6.691 -20.194 1.00 91.31 95 PHE A N 1
ATOM 782 C CA . PHE A 1 95 ? -24.796 -6.223 -20.578 1.00 91.31 95 PHE A CA 1
ATOM 783 C C . PHE A 1 95 ? -25.425 -6.956 -21.778 1.00 91.31 95 PHE A C 1
ATOM 785 O O . PHE A 1 95 ? -26.651 -6.931 -21.919 1.00 91.31 95 PHE A O 1
ATOM 792 N N . ALA A 1 96 ? -24.625 -7.611 -22.624 1.00 92.44 96 ALA A N 1
ATOM 793 C CA . ALA A 1 96 ? -25.110 -8.293 -23.825 1.00 92.44 96 ALA A CA 1
ATOM 794 C C . ALA A 1 96 ? -25.979 -9.535 -23.494 1.00 92.44 96 ALA A C 1
ATOM 796 O O . ALA A 1 96 ? -25.680 -10.240 -22.527 1.00 92.44 96 ALA A O 1
ATOM 797 N N . PRO A 1 97 ? -27.032 -9.857 -24.282 1.00 94.25 97 PRO A N 1
ATOM 798 C CA . PRO A 1 97 ? -28.025 -10.874 -23.908 1.00 94.25 97 PRO A CA 1
ATOM 799 C C . PRO A 1 97 ? -27.459 -12.266 -23.599 1.00 94.25 97 PRO A C 1
ATOM 801 O O . PRO A 1 97 ? -27.962 -12.941 -22.705 1.00 94.25 97 PRO A O 1
ATOM 804 N N . GLN A 1 98 ? -26.388 -12.688 -24.279 1.00 95.25 98 GLN A N 1
ATOM 805 C CA . GLN A 1 98 ? -25.744 -13.983 -24.032 1.00 95.25 98 GLN A CA 1
ATOM 806 C C . GLN A 1 98 ? -25.120 -14.113 -22.630 1.00 95.25 98 GLN A C 1
ATOM 808 O O . GLN A 1 98 ? -24.925 -15.230 -22.161 1.00 95.25 98 GLN A O 1
ATOM 813 N N . PHE A 1 99 ? -24.843 -12.997 -21.947 1.00 96.56 99 PHE A N 1
ATOM 814 C CA . PHE A 1 99 ? -24.282 -12.971 -20.593 1.00 96.56 99 PHE A CA 1
ATOM 815 C C . PHE A 1 99 ? -25.337 -12.708 -19.508 1.00 96.56 99 PHE A C 1
ATOM 817 O O . PHE A 1 99 ? -24.988 -12.613 -18.334 1.00 96.56 99 PHE A O 1
ATOM 824 N N . GLN A 1 100 ? -26.631 -12.636 -19.856 1.00 96.06 100 GLN A N 1
ATOM 825 C CA . GLN A 1 100 ? -27.707 -12.321 -18.905 1.00 96.06 100 GLN A CA 1
ATOM 826 C C . GLN A 1 100 ? -27.719 -13.251 -17.678 1.00 96.06 100 GLN A C 1
ATOM 828 O O . GLN A 1 100 ? -27.965 -12.778 -16.572 1.00 96.06 100 GLN A O 1
ATOM 833 N N . ALA A 1 101 ? -27.432 -14.546 -17.853 1.00 97.50 101 ALA A N 1
ATOM 834 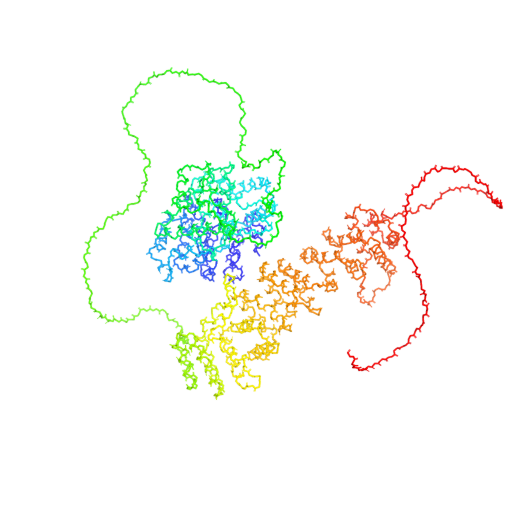C CA . ALA A 1 101 ? -27.379 -15.508 -16.749 1.00 97.50 101 ALA A CA 1
ATOM 835 C C . ALA A 1 101 ? -26.218 -15.227 -15.774 1.00 97.50 101 ALA A C 1
ATOM 837 O O . ALA A 1 101 ? -26.434 -15.211 -14.562 1.00 97.50 101 ALA A O 1
ATOM 838 N N . LEU A 1 102 ? -25.019 -14.938 -16.298 1.00 97.94 102 LEU A N 1
ATOM 839 C CA . LEU A 1 102 ? -23.862 -14.549 -15.488 1.00 97.94 102 LEU A CA 1
ATOM 840 C C . LEU A 1 102 ? -24.126 -13.216 -14.781 1.00 97.94 102 LEU A C 1
ATOM 842 O O . LEU A 1 102 ? -24.038 -13.157 -13.559 1.00 97.94 102 LEU A O 1
ATOM 846 N N . ARG A 1 103 ? -24.567 -12.183 -15.512 1.00 97.75 103 ARG A N 1
ATOM 847 C CA . ARG A 1 103 ? -24.866 -10.866 -14.928 1.00 97.75 103 ARG A CA 1
ATOM 848 C C . ARG A 1 103 ? -25.919 -10.946 -13.824 1.00 97.75 103 ARG A C 1
ATOM 850 O O . ARG A 1 103 ? -25.808 -10.231 -12.833 1.00 97.75 103 ARG A O 1
ATOM 857 N N . GLN A 1 104 ? -26.927 -11.812 -13.956 1.00 98.12 104 GLN A N 1
ATOM 858 C CA . GLN A 1 104 ? -27.918 -12.028 -12.897 1.00 98.12 104 GLN A CA 1
ATOM 859 C C . GLN A 1 104 ? -27.275 -12.619 -11.635 1.00 98.12 104 GLN A C 1
ATOM 861 O O . GLN A 1 104 ? -27.554 -12.156 -10.535 1.00 98.12 104 GLN A O 1
ATOM 866 N N . LYS A 1 105 ? -26.380 -13.598 -11.793 1.00 98.50 105 LYS A N 1
ATOM 867 C CA . LYS A 1 105 ? -25.645 -14.255 -10.702 1.00 98.50 105 LYS A CA 1
ATOM 868 C C . LYS A 1 105 ? -24.685 -13.291 -9.996 1.00 98.50 105 LYS A C 1
ATOM 870 O O . LYS A 1 105 ? -24.673 -13.241 -8.769 1.00 98.50 105 LYS A O 1
ATOM 875 N N . GLU A 1 106 ? -23.955 -12.480 -10.764 1.00 98.56 106 GLU A N 1
ATOM 876 C CA . GLU A 1 106 ? -23.104 -11.393 -10.258 1.00 98.56 106 GLU A CA 1
ATOM 877 C C . GLU A 1 106 ? -23.934 -10.372 -9.475 1.00 98.56 106 GLU A C 1
ATOM 879 O O . GLU A 1 106 ? -23.616 -10.070 -8.328 1.00 98.56 106 GLU A O 1
ATOM 884 N N . THR A 1 107 ? -25.047 -9.913 -10.059 1.00 98.56 107 THR A N 1
ATOM 885 C CA . THR A 1 107 ? -25.986 -8.973 -9.430 1.00 98.56 107 THR A CA 1
ATOM 886 C C . THR A 1 107 ? -26.518 -9.524 -8.110 1.00 98.56 107 THR A C 1
ATOM 888 O O . THR A 1 107 ? -26.485 -8.819 -7.105 1.00 98.56 107 THR A O 1
ATOM 891 N N . THR A 1 108 ? -26.975 -10.780 -8.073 1.00 98.62 108 THR A N 1
ATOM 892 C CA . THR A 1 108 ? -27.493 -11.410 -6.850 1.00 98.62 108 THR A CA 1
ATOM 893 C C . THR A 1 108 ? -26.422 -11.497 -5.761 1.00 98.62 108 THR A C 1
ATOM 895 O O . THR A 1 108 ? -26.682 -11.084 -4.634 1.00 98.62 108 THR A O 1
ATOM 898 N N . PHE A 1 109 ? -25.215 -11.961 -6.094 1.00 98.69 109 PHE A N 1
ATOM 899 C CA . PHE A 1 109 ? -24.088 -12.051 -5.159 1.00 98.69 109 PHE A CA 1
ATOM 900 C C . PHE A 1 109 ? -23.690 -10.677 -4.592 1.00 98.69 109 PHE A C 1
ATOM 902 O O . PHE A 1 109 ? -23.588 -10.503 -3.377 1.00 98.69 109 PHE A O 1
ATOM 909 N N . VAL A 1 110 ? -23.528 -9.682 -5.468 1.00 98.62 110 VAL A N 1
ATOM 910 C CA . VAL A 1 110 ? -23.157 -8.307 -5.107 1.00 98.62 110 VAL A CA 1
ATOM 911 C C . VAL A 1 110 ? -24.229 -7.635 -4.250 1.00 98.62 110 VAL A C 1
ATOM 913 O O . VAL A 1 110 ? -23.900 -7.043 -3.226 1.00 98.62 110 VAL A O 1
ATOM 916 N N . VAL A 1 111 ? -25.507 -7.728 -4.629 1.00 98.56 111 VAL A N 1
ATOM 917 C CA . VAL A 1 111 ? -26.610 -7.079 -3.898 1.00 98.56 111 VAL A CA 1
ATOM 918 C C . VAL A 1 111 ? -26.832 -7.718 -2.526 1.00 98.56 111 VAL A C 1
ATOM 920 O O . VAL A 1 111 ? -27.145 -6.996 -1.584 1.00 98.56 111 VAL A O 1
ATOM 923 N N . GLN A 1 112 ? -26.619 -9.030 -2.378 1.00 98.00 112 GLN A N 1
ATOM 924 C CA . GLN A 1 112 ? -26.625 -9.679 -1.063 1.00 98.00 112 GLN A CA 1
ATOM 925 C C . GLN A 1 112 ? -25.495 -9.149 -0.170 1.00 98.00 112 GLN A C 1
ATOM 927 O O . GLN A 1 112 ? -25.762 -8.678 0.931 1.00 98.00 112 GLN A O 1
ATOM 932 N N . LEU A 1 113 ? -24.242 -9.132 -0.647 1.00 98.50 113 LEU A N 1
ATOM 933 C CA . LEU A 1 113 ? -23.117 -8.616 0.149 1.00 98.50 113 LEU A CA 1
ATOM 934 C C . LEU A 1 113 ? -23.275 -7.124 0.493 1.00 98.50 113 LEU A C 1
ATOM 936 O O . LEU A 1 113 ? -23.003 -6.728 1.623 1.00 98.50 113 LEU A O 1
ATOM 940 N N . LEU A 1 114 ? -23.803 -6.305 -0.422 1.00 98.25 114 LEU A N 1
ATOM 941 C CA . LEU A 1 114 ? -24.109 -4.892 -0.161 1.00 98.25 114 LEU A CA 1
ATOM 942 C C . LEU A 1 114 ? -25.247 -4.669 0.850 1.00 98.25 114 LEU A C 1
ATOM 944 O O . LEU A 1 114 ? -25.356 -3.566 1.375 1.00 98.25 114 LEU A O 1
ATOM 948 N N . ARG A 1 115 ? -26.099 -5.666 1.119 1.00 97.44 115 ARG A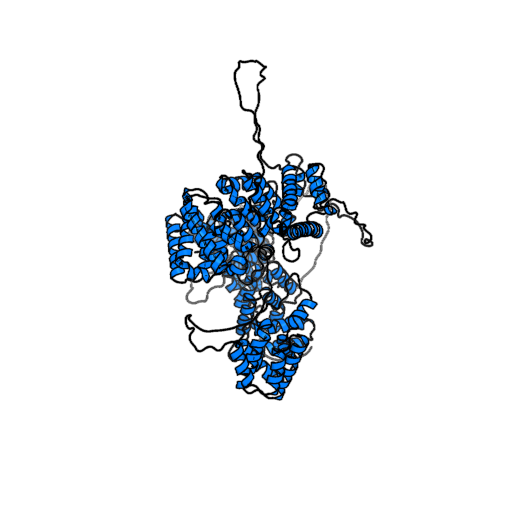 N 1
ATOM 949 C CA . ARG A 1 115 ? -27.202 -5.566 2.096 1.00 97.44 115 ARG A CA 1
ATOM 950 C C . ARG A 1 115 ? -26.902 -6.253 3.424 1.00 97.44 115 ARG A C 1
ATOM 952 O O . ARG A 1 115 ? -27.374 -5.801 4.456 1.00 97.44 115 ARG A O 1
ATOM 959 N N . GLU A 1 116 ? -26.121 -7.326 3.402 1.00 97.00 116 GLU A N 1
ATOM 960 C CA . GLU A 1 116 ? -25.823 -8.161 4.574 1.00 97.00 116 GLU A CA 1
ATOM 961 C C . GLU A 1 116 ? -24.454 -7.829 5.195 1.00 97.00 116 GLU A C 1
ATOM 963 O O . GLU A 1 116 ? -24.234 -8.067 6.380 1.00 97.00 116 GLU A O 1
ATOM 968 N N . ARG A 1 117 ? -23.527 -7.267 4.406 1.00 97.19 117 ARG A N 1
ATOM 969 C CA . ARG A 1 117 ? -22.132 -6.966 4.779 1.00 97.19 117 ARG A CA 1
ATOM 970 C C . ARG A 1 117 ? -21.719 -5.543 4.363 1.00 97.19 117 ARG A C 1
ATOM 972 O O . ARG A 1 117 ? -20.574 -5.305 3.977 1.00 97.19 117 ARG A O 1
ATOM 979 N N . PHE A 1 118 ? -22.632 -4.568 4.443 1.00 97.31 118 PHE A N 1
ATOM 980 C CA . PHE A 1 118 ? -22.354 -3.190 4.004 1.00 97.31 118 PHE A CA 1
ATOM 981 C C . PHE A 1 118 ? -21.170 -2.538 4.741 1.00 97.31 118 PHE A C 1
ATOM 983 O O . PHE A 1 118 ? -20.410 -1.798 4.123 1.00 97.31 118 PHE A O 1
ATOM 990 N N . ALA A 1 119 ? -20.959 -2.869 6.022 1.00 95.44 119 ALA A N 1
ATOM 991 C CA . ALA A 1 119 ? -19.798 -2.420 6.797 1.00 95.44 119 ALA A CA 1
ATOM 992 C C . ALA A 1 119 ? -18.453 -2.873 6.188 1.00 95.44 119 ALA A C 1
ATOM 994 O O . ALA A 1 119 ? -17.518 -2.078 6.129 1.00 95.44 119 ALA A O 1
ATOM 995 N N . ASP A 1 120 ? -18.365 -4.098 5.650 1.00 96.50 120 ASP A N 1
ATOM 996 C CA . ASP A 1 120 ? -17.181 -4.533 4.892 1.00 96.50 120 ASP A CA 1
ATOM 997 C C . ASP A 1 120 ? -17.076 -3.764 3.567 1.00 96.50 120 ASP A C 1
ATOM 999 O O . ASP A 1 120 ? -15.990 -3.406 3.127 1.00 96.50 120 ASP A O 1
ATOM 1003 N N . CYS A 1 121 ? -18.209 -3.508 2.908 1.00 97.69 121 CYS A N 1
ATOM 1004 C CA . CYS A 1 121 ? -18.241 -2.889 1.584 1.00 97.69 121 CYS A CA 1
ATOM 1005 C C . CYS A 1 121 ? -17.878 -1.396 1.609 1.00 97.69 121 CYS A C 1
ATOM 1007 O O . CYS A 1 121 ? -17.231 -0.907 0.683 1.00 97.69 121 CYS A O 1
ATOM 1009 N N . MET A 1 122 ? -18.267 -0.651 2.647 1.00 95.44 122 MET A N 1
ATOM 1010 C CA . MET A 1 122 ? -18.067 0.802 2.697 1.00 95.44 122 MET A CA 1
ATOM 1011 C C . MET A 1 122 ? -16.594 1.225 2.813 1.00 95.44 122 MET A C 1
ATOM 1013 O O . MET A 1 122 ? -16.266 2.351 2.442 1.00 95.44 122 MET A O 1
ATOM 1017 N N . ILE A 1 123 ? -15.685 0.316 3.201 1.00 92.94 123 ILE A N 1
ATOM 1018 C CA . ILE A 1 123 ? -14.226 0.560 3.225 1.00 92.94 123 ILE A CA 1
ATOM 1019 C C . ILE A 1 123 ? -13.632 0.809 1.824 1.00 92.94 123 ILE A C 1
ATOM 1021 O O . ILE A 1 123 ? -12.499 1.272 1.694 1.00 92.94 123 ILE A O 1
ATOM 1025 N N . ILE A 1 124 ? -14.389 0.511 0.761 1.00 97.69 124 ILE A N 1
ATOM 1026 C CA . ILE A 1 124 ? -14.052 0.876 -0.621 1.00 97.69 124 ILE A CA 1
ATOM 1027 C C . ILE A 1 124 ? -14.038 2.405 -0.794 1.00 97.69 124 ILE A C 1
ATOM 1029 O O . ILE A 1 124 ? -13.278 2.915 -1.619 1.00 97.69 124 ILE A O 1
ATOM 1033 N N . GLY A 1 125 ? -14.851 3.147 -0.036 1.00 96.75 125 GLY A N 1
ATOM 1034 C CA . GLY A 1 125 ? -14.993 4.596 -0.175 1.00 96.75 125 GLY A CA 1
ATOM 1035 C C . GLY A 1 125 ? -15.578 5.023 -1.525 1.00 96.75 125 GLY A C 1
ATOM 1036 O O . GLY A 1 125 ? -16.358 4.297 -2.146 1.00 96.75 125 GLY A O 1
ATOM 1037 N N . ARG A 1 126 ? -15.198 6.214 -1.989 1.00 97.12 126 ARG A N 1
ATOM 1038 C CA . ARG A 1 126 ? -15.855 6.930 -3.096 1.00 97.12 126 ARG A CA 1
ATOM 1039 C C . ARG A 1 126 ? -15.980 6.158 -4.413 1.00 97.12 126 ARG A C 1
ATOM 1041 O O . ARG A 1 126 ? -17.023 6.248 -5.054 1.00 97.12 126 ARG A O 1
ATOM 1048 N N . ASP A 1 127 ? -15.006 5.344 -4.824 1.00 98.00 127 ASP A N 1
ATOM 1049 C CA . ASP A 1 127 ? -15.135 4.557 -6.063 1.00 98.00 127 ASP A CA 1
ATOM 1050 C C . ASP A 1 127 ? -16.242 3.477 -5.993 1.00 98.00 127 ASP A C 1
ATOM 1052 O O . ASP A 1 127 ? -16.710 3.046 -7.047 1.00 98.00 127 ASP A O 1
ATOM 1056 N N . LEU A 1 128 ? -16.745 3.088 -4.807 1.00 98.25 128 LEU A N 1
ATOM 1057 C CA . LEU A 1 128 ? -17.961 2.260 -4.691 1.00 98.25 128 LEU A CA 1
ATOM 1058 C C . LEU A 1 128 ? -19.158 2.966 -5.335 1.00 98.25 128 LEU A C 1
ATOM 1060 O O . LEU A 1 128 ? -19.913 2.362 -6.096 1.00 98.25 128 LEU A O 1
ATOM 1064 N N . VAL A 1 129 ? -19.290 4.267 -5.067 1.00 98.12 129 VAL A N 1
ATOM 1065 C CA . VAL A 1 129 ? -20.329 5.128 -5.639 1.00 98.12 129 VAL A CA 1
ATOM 1066 C C . VAL A 1 129 ? -20.173 5.190 -7.159 1.00 98.12 129 VAL A C 1
ATOM 1068 O O . VAL A 1 129 ? -21.163 5.049 -7.874 1.00 98.12 129 VAL A O 1
ATOM 1071 N N . ARG A 1 130 ? -18.938 5.309 -7.671 1.00 97.31 130 ARG A N 1
ATOM 1072 C CA . ARG A 1 130 ? -18.656 5.298 -9.118 1.00 97.31 130 ARG A CA 1
ATOM 1073 C C . ARG A 1 130 ? -19.101 3.996 -9.777 1.00 97.31 130 ARG A C 1
ATOM 1075 O O . ARG A 1 130 ? -19.779 4.037 -10.799 1.00 97.31 130 ARG A O 1
ATOM 1082 N N . LEU A 1 131 ? -18.741 2.844 -9.211 1.00 97.44 131 LEU A N 1
ATOM 1083 C CA . LEU A 1 131 ? -19.130 1.557 -9.791 1.00 97.44 131 LEU A CA 1
ATOM 1084 C C . LEU A 1 131 ? -20.650 1.356 -9.744 1.00 97.44 131 LEU A C 1
ATOM 1086 O O . LEU A 1 131 ? -21.242 0.976 -10.752 1.00 97.44 131 LEU A O 1
ATOM 1090 N N . LEU A 1 132 ? -21.301 1.697 -8.628 1.00 97.38 132 LEU A N 1
ATOM 1091 C CA . LEU A 1 132 ? -22.762 1.660 -8.523 1.00 97.38 132 LEU A CA 1
ATOM 1092 C C . LEU A 1 132 ? -23.441 2.564 -9.568 1.00 97.38 132 LEU A C 1
ATOM 1094 O O . LEU A 1 132 ? -24.418 2.132 -10.173 1.00 97.38 132 LEU A O 1
ATOM 1098 N N . GLN A 1 133 ? -22.904 3.759 -9.858 1.00 94.56 133 GLN A N 1
ATOM 1099 C CA . GLN A 1 133 ? -23.411 4.641 -10.925 1.00 94.56 133 GLN A CA 1
ATOM 1100 C C . GLN A 1 133 ? -23.377 3.976 -12.311 1.00 94.56 133 GLN A C 1
ATOM 1102 O O . GLN A 1 133 ? -24.338 4.115 -13.068 1.00 94.56 133 GLN A O 1
ATOM 1107 N N . HIS A 1 134 ? -22.311 3.236 -12.645 1.00 93.44 134 HIS A N 1
ATOM 1108 C CA . HIS A 1 134 ? -22.183 2.557 -13.943 1.00 93.44 134 HIS A CA 1
ATOM 1109 C C . HIS A 1 134 ? -23.269 1.475 -14.137 1.00 93.44 134 HIS A C 1
ATOM 1111 O O . HIS A 1 134 ? -23.832 1.347 -15.226 1.00 93.44 134 HIS A O 1
ATOM 1117 N N . VAL A 1 135 ? -23.610 0.727 -13.078 1.00 95.69 135 VAL A N 1
ATOM 1118 C CA . VAL A 1 135 ? -24.587 -0.384 -13.118 1.00 95.69 135 VAL A CA 1
ATOM 1119 C C . VAL A 1 135 ? -25.983 -0.047 -12.565 1.00 95.69 135 VAL A C 1
ATOM 1121 O O . VAL A 1 135 ? -26.857 -0.913 -12.565 1.00 95.69 135 VAL A O 1
ATOM 1124 N N . ALA A 1 136 ? -26.259 1.207 -12.189 1.00 93.88 136 ALA A N 1
ATOM 1125 C CA . ALA A 1 136 ? -27.526 1.661 -11.581 1.00 93.88 136 ALA A CA 1
ATOM 1126 C C . ALA A 1 136 ? -28.802 1.409 -12.418 1.00 93.88 136 ALA A C 1
ATOM 1128 O O . ALA A 1 136 ? -29.910 1.601 -11.929 1.00 93.88 136 ALA A O 1
ATOM 1129 N N . ARG A 1 137 ? -28.669 0.982 -13.682 1.00 92.31 137 ARG A N 1
ATOM 1130 C CA . ARG A 1 137 ? -29.785 0.573 -14.558 1.00 92.31 137 ARG A CA 1
ATOM 1131 C C . ARG A 1 137 ? -30.236 -0.883 -14.363 1.00 92.31 137 ARG A C 1
ATOM 1133 O O . ARG A 1 137 ? -31.176 -1.310 -15.031 1.00 92.31 137 ARG A O 1
ATOM 1140 N N . ILE A 1 138 ? -29.558 -1.652 -13.512 1.00 96.38 138 ILE A N 1
ATOM 1141 C CA . ILE A 1 138 ? -29.970 -2.999 -13.097 1.00 96.38 138 ILE A CA 1
ATOM 1142 C C . ILE A 1 138 ? -30.947 -2.841 -11.914 1.00 96.38 138 ILE A C 1
ATOM 1144 O O . ILE A 1 138 ? -30.544 -2.234 -10.924 1.00 96.38 138 ILE A O 1
ATOM 1148 N N . PRO A 1 139 ? -32.200 -3.340 -11.969 1.00 97.12 139 PRO A N 1
ATOM 1149 C CA . PRO A 1 139 ? -33.240 -3.012 -10.978 1.00 97.12 139 PRO A CA 1
ATOM 1150 C C . PRO A 1 139 ? -32.872 -3.302 -9.515 1.00 97.12 139 PRO A C 1
ATOM 1152 O O . PRO A 1 139 ? -33.221 -2.541 -8.614 1.00 97.12 139 PRO A O 1
ATOM 1155 N N . GLU A 1 140 ? -32.142 -4.384 -9.266 1.00 98.12 140 GLU A N 1
ATOM 1156 C CA . GLU A 1 140 ? -31.688 -4.789 -7.935 1.00 98.12 140 GLU A CA 1
ATOM 1157 C C . GLU A 1 140 ? -30.595 -3.852 -7.394 1.00 98.12 140 GLU A C 1
ATOM 1159 O O . GLU A 1 140 ? -30.553 -3.569 -6.195 1.00 98.12 140 GLU A O 1
ATOM 1164 N N . VAL A 1 141 ? -29.753 -3.316 -8.285 1.00 97.62 141 VAL A N 1
ATOM 1165 C CA . VAL A 1 141 ? -28.760 -2.279 -7.963 1.00 97.62 141 VAL A CA 1
ATOM 1166 C C . VAL A 1 141 ? -29.441 -0.920 -7.801 1.00 97.62 141 VAL A C 1
ATOM 1168 O O . VAL A 1 141 ? -29.101 -0.189 -6.877 1.00 97.62 141 VAL A O 1
ATOM 1171 N N . GLU A 1 142 ? -30.448 -0.599 -8.620 1.00 97.19 142 GLU A N 1
ATOM 1172 C CA . GLU A 1 142 ? -31.272 0.610 -8.472 1.00 97.19 142 GLU A CA 1
ATOM 1173 C C . GLU A 1 142 ? -31.960 0.648 -7.097 1.00 97.19 142 GLU A C 1
ATOM 1175 O O . GLU A 1 142 ? -32.039 1.703 -6.471 1.00 97.19 142 GLU A O 1
ATOM 1180 N N . ALA A 1 143 ? -32.400 -0.503 -6.577 1.00 97.31 143 ALA A N 1
ATOM 1181 C CA . ALA A 1 143 ? -32.942 -0.608 -5.225 1.00 97.31 143 ALA A CA 1
ATOM 1182 C C . ALA A 1 143 ? -31.888 -0.292 -4.145 1.00 97.31 143 ALA A C 1
ATOM 1184 O O . ALA A 1 143 ? -32.163 0.508 -3.257 1.00 97.31 143 ALA A O 1
ATOM 1185 N N . VAL A 1 144 ? -30.672 -0.855 -4.233 1.00 96.94 144 VAL A N 1
ATOM 1186 C CA . VAL A 1 144 ? -29.570 -0.518 -3.299 1.00 96.94 144 VAL A CA 1
ATOM 1187 C C . VAL A 1 144 ? -29.180 0.959 -3.411 1.00 96.94 144 VAL A C 1
ATOM 1189 O O . VAL A 1 144 ? -28.936 1.616 -2.404 1.00 96.94 144 VAL A O 1
ATOM 1192 N N . TRP A 1 145 ? -29.169 1.506 -4.626 1.00 94.25 145 TRP A N 1
ATOM 1193 C CA . TRP A 1 145 ? -28.892 2.915 -4.899 1.00 94.25 145 TRP A CA 1
ATOM 1194 C C . TRP A 1 145 ? -29.947 3.839 -4.277 1.00 94.25 145 TRP A C 1
ATOM 1196 O O . TRP A 1 145 ? -29.611 4.855 -3.673 1.00 94.25 145 TRP A O 1
ATOM 1206 N N . ARG A 1 146 ? -31.227 3.460 -4.357 1.00 95.12 146 ARG A N 1
ATOM 1207 C CA . ARG A 1 146 ? -32.343 4.176 -3.725 1.00 95.12 146 ARG A CA 1
ATOM 1208 C C . ARG A 1 146 ? -32.231 4.171 -2.200 1.00 95.12 146 ARG A C 1
ATOM 1210 O O . ARG A 1 146 ? -32.426 5.218 -1.588 1.00 95.12 146 ARG A O 1
ATOM 1217 N N . ASP A 1 147 ? -31.867 3.036 -1.605 1.00 95.75 147 ASP A N 1
ATOM 1218 C CA . ASP A 1 147 ? -31.634 2.930 -0.160 1.00 95.75 147 ASP A CA 1
ATOM 1219 C C . ASP A 1 147 ? -30.434 3.797 0.267 1.00 95.75 147 ASP A C 1
ATOM 1221 O O . ASP A 1 147 ? -30.555 4.609 1.178 1.00 95.75 147 ASP A O 1
ATOM 1225 N N . LEU A 1 148 ? -29.315 3.742 -0.463 1.00 95.12 148 LEU A N 1
ATOM 1226 C CA . LEU A 1 148 ? -28.109 4.550 -0.215 1.00 95.12 148 LEU A CA 1
ATOM 1227 C C . LEU A 1 148 ? -28.368 6.071 -0.252 1.00 95.12 148 LEU A C 1
ATOM 1229 O O . LEU A 1 148 ? -27.705 6.826 0.465 1.00 95.12 148 LEU A O 1
ATOM 1233 N N . LEU A 1 149 ? -29.319 6.525 -1.077 1.00 93.06 149 LEU A N 1
ATOM 1234 C CA . LEU A 1 149 ? -29.682 7.941 -1.234 1.00 93.06 149 LEU A CA 1
ATOM 1235 C C . LEU A 1 149 ? -30.804 8.425 -0.302 1.00 93.06 149 LEU A C 1
ATOM 1237 O O . LEU A 1 149 ? -30.850 9.618 0.005 1.00 93.06 149 LEU A O 1
ATOM 1241 N N . HIS A 1 150 ? -31.729 7.549 0.102 1.00 94.00 150 HIS A N 1
ATOM 1242 C CA . HIS A 1 150 ? -32.984 7.954 0.758 1.00 94.00 150 HIS A CA 1
ATOM 1243 C C . HIS A 1 150 ? -33.310 7.207 2.056 1.00 94.00 150 HIS A C 1
ATOM 1245 O O . HIS A 1 150 ? -34.160 7.675 2.810 1.00 94.00 150 HIS A O 1
ATOM 1251 N N . ASN A 1 151 ? -32.665 6.072 2.328 1.00 94.31 151 ASN A N 1
ATOM 1252 C CA . ASN A 1 151 ? -32.882 5.265 3.529 1.00 94.31 151 ASN A CA 1
ATOM 1253 C C . ASN A 1 151 ? -31.587 4.538 3.977 1.00 94.31 151 ASN A C 1
ATOM 1255 O O . ASN A 1 151 ? -31.572 3.308 4.087 1.00 94.31 151 ASN A O 1
ATOM 1259 N N . PRO A 1 152 ? -30.466 5.264 4.184 1.00 93.81 152 PRO A N 1
ATOM 1260 C CA . PRO A 1 152 ? -29.135 4.662 4.321 1.00 93.81 152 PRO A CA 1
ATOM 1261 C C . PRO A 1 152 ? -28.995 3.744 5.543 1.00 93.81 152 PRO A C 1
ATOM 1263 O O . PRO A 1 152 ? -28.222 2.787 5.507 1.00 93.81 152 PRO A O 1
ATOM 1266 N N . THR A 1 153 ? -29.786 3.979 6.591 1.00 93.62 153 THR A N 1
ATOM 1267 C CA . THR A 1 153 ? -29.798 3.187 7.829 1.00 93.62 153 THR A CA 1
ATOM 1268 C C . THR A 1 153 ? -30.258 1.737 7.630 1.00 93.62 153 THR A C 1
ATOM 1270 O O . THR A 1 153 ? -29.943 0.887 8.458 1.00 93.62 153 THR A O 1
ATOM 1273 N N . VAL A 1 154 ? -30.942 1.423 6.519 1.00 94.94 154 VAL A N 1
ATOM 1274 C CA . VAL A 1 154 ? -31.302 0.043 6.129 1.00 94.94 154 VAL A CA 1
ATOM 1275 C C . VAL A 1 154 ? -30.104 -0.751 5.596 1.00 94.94 154 VAL A C 1
ATOM 1277 O O . VAL A 1 154 ? -30.128 -1.978 5.640 1.00 94.94 154 VAL A O 1
ATOM 1280 N N . LEU A 1 155 ? -29.051 -0.083 5.113 1.00 93.62 155 LEU A N 1
ATOM 1281 C CA . LEU A 1 155 ? -27.805 -0.747 4.710 1.00 93.62 155 LEU A CA 1
ATOM 1282 C C . LEU A 1 155 ? -26.882 -0.973 5.917 1.00 93.62 155 LEU A C 1
ATOM 1284 O O . LEU A 1 155 ? -26.236 -2.013 6.011 1.00 93.62 155 LEU A O 1
ATOM 1288 N N . LEU A 1 156 ? -26.832 -0.010 6.842 1.00 95.12 156 LEU A N 1
ATOM 1289 C CA . LEU A 1 156 ? -26.120 -0.100 8.119 1.00 95.12 156 LEU A CA 1
ATOM 1290 C C . LEU A 1 156 ? -26.657 0.993 9.073 1.00 95.12 156 LEU A C 1
ATOM 1292 O O . LEU A 1 156 ? -26.655 2.157 8.669 1.00 95.12 156 LEU A O 1
ATOM 1296 N N . PRO A 1 157 ? -27.081 0.696 10.321 1.00 92.94 157 PRO A N 1
ATOM 1297 C CA . PRO A 1 157 ? -27.788 1.664 11.174 1.00 92.94 157 PRO A CA 1
ATOM 1298 C C . PRO A 1 157 ? -27.051 2.987 11.428 1.00 92.94 157 PRO A C 1
ATOM 1300 O O . PRO A 1 157 ? -27.683 4.037 11.491 1.00 92.94 157 PRO A O 1
ATOM 1303 N N . GLN A 1 158 ? -25.721 2.947 11.531 1.00 90.44 158 GLN A N 1
ATOM 1304 C CA . GLN A 1 158 ? -24.851 4.104 11.769 1.00 90.44 158 GLN A CA 1
ATOM 1305 C C . GLN A 1 158 ? -24.328 4.789 10.488 1.00 90.44 158 GLN A C 1
ATOM 1307 O O . GLN A 1 158 ? -23.417 5.614 10.557 1.00 90.44 158 GLN A O 1
ATOM 1312 N N . PHE A 1 159 ? -24.848 4.450 9.303 1.00 93.38 159 PHE A N 1
ATOM 1313 C CA . PHE A 1 159 ? -24.361 5.001 8.034 1.00 93.38 159 PHE A CA 1
ATOM 1314 C C . PHE A 1 159 ? -24.956 6.384 7.721 1.00 93.38 159 PHE A C 1
ATOM 1316 O O . PHE A 1 159 ? -26.153 6.528 7.473 1.00 93.38 159 PHE A O 1
ATOM 1323 N N . GLY A 1 160 ? -24.092 7.401 7.629 1.00 87.06 160 GLY A N 1
ATOM 1324 C CA . GLY A 1 160 ? -24.442 8.793 7.311 1.00 87.06 160 GLY A CA 1
ATOM 1325 C C . GLY A 1 160 ? -24.823 9.061 5.846 1.00 87.06 160 GLY A C 1
ATOM 1326 O O . GLY A 1 160 ? -24.929 10.218 5.437 1.00 87.06 160 GLY A O 1
ATOM 1327 N N . GLY A 1 161 ? -25.017 8.015 5.037 1.00 92.00 161 GLY A N 1
ATOM 1328 C CA . GLY A 1 161 ? -25.419 8.113 3.633 1.00 92.00 161 GLY A CA 1
ATOM 1329 C C . GLY A 1 161 ? -24.299 8.524 2.671 1.00 92.00 161 GLY A C 1
ATOM 1330 O O . GLY A 1 161 ? -23.116 8.557 3.014 1.00 92.00 161 GLY A O 1
ATOM 1331 N N . LEU A 1 162 ? -24.687 8.840 1.428 1.00 94.38 162 LEU A N 1
ATOM 1332 C CA . LEU A 1 162 ? -23.785 9.104 0.293 1.00 94.38 162 LEU A CA 1
ATOM 1333 C C . LEU A 1 162 ? -22.575 10.001 0.616 1.00 94.38 162 LEU A C 1
ATOM 1335 O O . LEU A 1 162 ? -21.477 9.734 0.129 1.00 94.38 162 LEU A O 1
ATOM 1339 N N . LEU A 1 163 ? -22.768 11.069 1.399 1.00 94.56 163 LEU A N 1
ATOM 1340 C CA . LEU A 1 163 ? -21.708 12.037 1.693 1.00 94.56 163 LEU A CA 1
ATOM 1341 C C . LEU A 1 163 ? -20.514 11.377 2.405 1.00 94.56 163 LEU A C 1
ATOM 1343 O O . LEU A 1 163 ? -19.374 11.667 2.049 1.00 94.56 163 LEU A O 1
ATOM 1347 N N . GLN A 1 164 ? -20.771 10.441 3.326 1.00 93.62 164 GLN A N 1
ATOM 1348 C CA . GLN A 1 164 ? -19.727 9.697 4.033 1.00 93.62 164 GLN A CA 1
ATOM 1349 C C . GLN A 1 164 ? -18.862 8.900 3.044 1.00 93.62 164 GLN A C 1
ATOM 1351 O O . GLN A 1 164 ? -17.647 9.073 3.029 1.00 93.62 164 GLN A O 1
ATOM 1356 N N . LEU A 1 165 ? -19.481 8.118 2.146 1.00 94.00 165 LEU A N 1
ATOM 1357 C CA . LEU A 1 165 ? -18.753 7.362 1.115 1.00 94.00 165 LEU A CA 1
ATOM 1358 C C . LEU A 1 165 ? -17.935 8.262 0.185 1.00 94.00 165 LEU A C 1
ATOM 1360 O O . LEU A 1 165 ? -16.819 7.900 -0.167 1.00 94.00 165 LEU A O 1
ATOM 1364 N N . MET A 1 166 ? -18.470 9.417 -0.225 1.00 96.25 166 MET A N 1
ATOM 1365 C CA . MET A 1 166 ? -17.750 10.331 -1.120 1.00 96.25 166 MET A CA 1
ATOM 1366 C C . MET A 1 166 ? -16.528 10.975 -0.452 1.00 96.25 166 MET A C 1
ATOM 1368 O O . MET A 1 166 ? -15.509 11.185 -1.117 1.00 96.25 166 MET A O 1
ATOM 1372 N N . GLN A 1 167 ? -16.604 11.258 0.851 1.00 90.75 167 GLN A N 1
ATOM 1373 C CA . GLN A 1 167 ? -15.471 11.773 1.622 1.00 90.75 167 GLN A CA 1
ATOM 1374 C C . GLN A 1 167 ? -14.438 10.677 1.937 1.00 90.75 167 GLN A C 1
ATOM 1376 O O . GLN A 1 167 ? -13.242 10.954 1.888 1.00 90.75 167 GLN A O 1
ATOM 1381 N N . THR A 1 168 ? -14.848 9.422 2.157 1.00 89.88 168 THR A N 1
ATOM 1382 C CA . THR A 1 168 ? -13.918 8.290 2.318 1.00 89.88 168 THR A CA 1
ATOM 1383 C C . THR A 1 168 ? -13.098 8.049 1.041 1.00 89.88 168 THR A C 1
ATOM 1385 O O . THR A 1 168 ? -13.619 7.612 0.011 1.00 89.88 168 THR A O 1
ATOM 1388 N N . ARG A 1 169 ? -11.782 8.290 1.109 1.00 90.12 169 ARG A N 1
ATOM 1389 C CA . ARG A 1 169 ? -10.837 8.001 0.015 1.00 90.12 169 ARG A CA 1
ATOM 1390 C C . ARG A 1 169 ? -10.765 6.500 -0.292 1.00 90.12 169 ARG A C 1
ATOM 1392 O O . ARG A 1 169 ? -10.722 5.675 0.618 1.00 90.12 169 ARG A O 1
ATOM 1399 N N . THR A 1 170 ? -10.697 6.134 -1.571 1.00 94.94 170 THR A N 1
ATOM 1400 C CA . THR A 1 170 ? -10.560 4.729 -1.986 1.00 94.94 170 THR A CA 1
ATOM 1401 C C . THR A 1 170 ? -9.119 4.242 -1.845 1.00 94.94 170 THR A C 1
ATOM 1403 O O . THR A 1 170 ? -8.189 4.853 -2.370 1.00 94.94 170 THR A O 1
ATOM 1406 N N . SER A 1 171 ? -8.923 3.104 -1.170 1.00 92.12 171 SER A N 1
ATOM 1407 C CA . SER A 1 171 ? -7.597 2.490 -1.017 1.00 92.12 171 SER A CA 1
ATOM 1408 C C . SER A 1 171 ? -6.986 2.069 -2.360 1.00 92.12 171 SER A C 1
ATOM 1410 O O . SER A 1 171 ? -7.646 1.429 -3.187 1.00 92.12 171 SER A O 1
ATOM 1412 N N . ARG A 1 172 ? -5.680 2.335 -2.536 1.00 92.50 172 ARG A N 1
ATOM 1413 C CA . ARG A 1 172 ? -4.881 1.928 -3.711 1.00 92.50 172 ARG A CA 1
ATOM 1414 C C . ARG A 1 172 ? -5.058 0.448 -4.065 1.00 92.50 172 ARG A C 1
ATOM 1416 O O . ARG A 1 172 ? -5.089 0.116 -5.248 1.00 92.50 172 ARG A O 1
ATOM 1423 N N . ARG A 1 173 ? -5.253 -0.427 -3.067 1.00 92.88 173 ARG A N 1
ATOM 1424 C CA . ARG A 1 173 ? -5.445 -1.874 -3.274 1.00 92.88 173 ARG A CA 1
ATOM 1425 C C . ARG A 1 173 ? -6.689 -2.193 -4.113 1.00 92.88 173 ARG A C 1
ATOM 1427 O O . ARG A 1 173 ? -6.643 -3.130 -4.904 1.00 92.88 173 ARG A O 1
ATOM 1434 N N . PHE A 1 174 ? -7.775 -1.421 -4.008 1.00 96.44 174 PHE A N 1
ATOM 1435 C CA . PHE A 1 174 ? -8.962 -1.611 -4.855 1.00 96.44 174 PHE A CA 1
ATOM 1436 C C . PHE A 1 174 ? -8.695 -1.171 -6.298 1.00 96.44 174 PHE A C 1
ATOM 1438 O O . PHE A 1 174 ? -9.027 -1.896 -7.235 1.00 96.44 174 PHE A O 1
ATOM 1445 N N . LEU A 1 175 ? -8.005 -0.043 -6.485 1.00 95.81 175 LEU A N 1
ATOM 1446 C CA . LEU A 1 175 ? -7.606 0.454 -7.807 1.00 95.81 175 LEU A CA 1
ATOM 1447 C C . LEU A 1 175 ? -6.656 -0.536 -8.513 1.00 95.81 175 LEU A C 1
ATOM 1449 O O . LEU A 1 175 ? -6.877 -0.893 -9.669 1.00 95.81 175 LEU A O 1
ATOM 1453 N N . GLN A 1 176 ? -5.666 -1.074 -7.791 1.00 94.06 176 GLN A N 1
ATOM 1454 C CA . GLN A 1 176 ? -4.803 -2.174 -8.249 1.00 94.06 176 GLN A CA 1
ATOM 1455 C C . GLN A 1 176 ? -5.586 -3.450 -8.581 1.00 94.06 176 GLN A C 1
ATOM 1457 O O . GLN A 1 176 ? -5.239 -4.157 -9.527 1.00 94.06 176 GLN A O 1
ATOM 1462 N N . CYS A 1 177 ? -6.656 -3.751 -7.835 1.00 94.00 177 CYS A N 1
ATOM 1463 C CA . CYS A 1 177 ? -7.431 -4.980 -8.001 1.00 94.00 177 CYS A CA 1
ATOM 1464 C C . CYS A 1 177 ? -8.075 -5.109 -9.397 1.00 94.00 177 CYS A C 1
ATOM 1466 O O . CYS A 1 177 ? -8.366 -6.225 -9.826 1.00 94.00 177 CYS A O 1
ATOM 1468 N N . ARG A 1 178 ? -8.305 -4.002 -10.122 1.00 95.19 178 ARG A N 1
ATOM 1469 C CA . ARG A 1 178 ? -8.912 -3.997 -11.474 1.00 95.19 178 ARG A CA 1
ATOM 1470 C C . ARG A 1 178 ? -7.908 -3.958 -12.629 1.00 95.19 178 ARG A C 1
ATOM 1472 O O . ARG A 1 178 ? -8.320 -4.067 -13.780 1.00 95.19 178 ARG A O 1
ATOM 1479 N N . LEU A 1 179 ? -6.605 -3.877 -12.348 1.00 96.88 179 LEU A N 1
ATOM 1480 C CA . LEU A 1 179 ? -5.558 -4.056 -13.357 1.00 96.88 179 LEU A CA 1
ATOM 1481 C C . LEU A 1 179 ? -4.893 -5.422 -13.202 1.00 96.88 179 LEU A C 1
ATOM 1483 O O . LEU A 1 179 ? -4.499 -5.819 -12.100 1.00 96.88 179 LEU A O 1
ATOM 1487 N N . THR A 1 180 ? -4.668 -6.101 -14.327 1.00 97.19 180 THR A N 1
ATOM 1488 C CA . THR A 1 180 ? -3.809 -7.292 -14.343 1.00 97.19 180 THR A CA 1
ATOM 1489 C C . THR A 1 180 ? -2.359 -6.927 -14.005 1.00 97.19 180 THR A C 1
ATOM 1491 O O . THR A 1 180 ? -1.924 -5.809 -14.301 1.00 97.19 180 THR A O 1
ATOM 1494 N N . PRO A 1 181 ? -1.554 -7.862 -13.469 1.00 94.88 181 PRO A N 1
ATOM 1495 C CA . PRO A 1 181 ? -0.126 -7.624 -13.238 1.00 94.88 181 PRO A CA 1
ATOM 1496 C C . PRO A 1 181 ? 0.655 -7.268 -14.517 1.00 94.88 181 PRO A C 1
ATOM 1498 O O . PRO A 1 181 ? 1.648 -6.550 -14.451 1.00 94.88 181 PRO A O 1
ATOM 1501 N N . ASP A 1 182 ? 0.202 -7.732 -15.691 1.00 95.19 182 ASP A N 1
ATOM 1502 C CA . ASP A 1 182 ? 0.786 -7.404 -17.005 1.00 95.19 182 ASP A CA 1
ATOM 1503 C C . ASP A 1 182 ? 0.432 -5.970 -17.458 1.00 95.19 182 ASP A C 1
ATOM 1505 O O . ASP A 1 182 ? 1.220 -5.317 -18.142 1.00 95.19 182 ASP A O 1
ATOM 1509 N N . MET A 1 183 ? -0.732 -5.441 -17.062 1.00 97.88 183 MET A N 1
ATOM 1510 C CA . MET A 1 183 ? -1.101 -4.030 -17.256 1.00 97.88 183 MET A CA 1
ATOM 1511 C C . MET A 1 183 ? -0.354 -3.116 -16.281 1.00 97.88 183 MET A C 1
ATOM 1513 O O . MET A 1 183 ? 0.252 -2.142 -16.720 1.00 97.88 183 MET A O 1
ATOM 1517 N N . GLU A 1 184 ? -0.354 -3.455 -14.986 1.00 97.31 184 GLU A N 1
ATOM 1518 C CA . GLU A 1 184 ? 0.336 -2.709 -13.922 1.00 97.31 184 GLU A CA 1
ATOM 1519 C C . GLU A 1 184 ? 1.820 -2.525 -14.262 1.00 97.31 184 GLU A C 1
ATOM 1521 O O . GLU A 1 184 ? 2.288 -1.392 -14.361 1.00 97.31 184 GLU A O 1
ATOM 1526 N N . LYS A 1 185 ? 2.538 -3.613 -14.578 1.00 95.19 185 LYS A N 1
ATOM 1527 C CA . LYS A 1 185 ? 3.957 -3.552 -14.971 1.00 95.19 185 LYS A CA 1
ATOM 1528 C C . LYS A 1 185 ? 4.205 -2.677 -16.200 1.00 95.19 185 LYS A C 1
ATOM 1530 O O . LYS A 1 185 ? 5.205 -1.968 -16.235 1.00 95.19 185 LYS A O 1
ATOM 1535 N N . LYS A 1 186 ? 3.316 -2.695 -17.200 1.00 97.12 186 LYS A N 1
ATOM 1536 C CA . LYS A 1 186 ? 3.470 -1.879 -18.420 1.00 97.12 186 LYS A CA 1
ATOM 1537 C C . LYS A 1 186 ? 3.197 -0.399 -18.175 1.00 97.12 186 LYS A C 1
ATOM 1539 O O . LYS A 1 186 ? 3.929 0.420 -18.719 1.00 97.12 186 LYS A O 1
ATOM 1544 N N . LEU A 1 187 ? 2.201 -0.053 -17.357 1.00 97.12 187 LEU A N 1
ATOM 1545 C CA . LEU A 1 187 ? 1.958 1.338 -16.966 1.00 97.12 187 LEU A CA 1
ATOM 1546 C C . LEU A 1 187 ? 3.087 1.879 -16.087 1.00 97.12 187 LEU A C 1
ATOM 1548 O O . LEU A 1 187 ? 3.598 2.954 -16.376 1.00 97.12 187 LEU A O 1
ATOM 1552 N N . VAL A 1 188 ? 3.515 1.123 -15.070 1.00 95.12 188 VAL A N 1
ATOM 1553 C CA . VAL A 1 188 ? 4.621 1.520 -14.185 1.00 95.12 188 VAL A CA 1
ATOM 1554 C C . VAL A 1 188 ? 5.915 1.675 -14.981 1.00 95.12 188 VAL A C 1
ATOM 1556 O O . VAL A 1 188 ? 6.594 2.684 -14.823 1.00 95.12 188 VAL A O 1
ATOM 1559 N N . PHE A 1 189 ? 6.236 0.746 -15.890 1.00 95.62 189 PHE A N 1
ATOM 1560 C CA . PHE A 1 189 ? 7.389 0.882 -16.788 1.00 95.62 189 PHE A CA 1
ATOM 1561 C C . PHE A 1 189 ? 7.273 2.123 -17.683 1.00 95.62 189 PHE A C 1
ATOM 1563 O O . PHE A 1 189 ? 8.239 2.874 -17.805 1.00 95.62 189 PHE A O 1
ATOM 1570 N N . LEU A 1 190 ? 6.096 2.380 -18.268 1.00 95.19 190 LEU A N 1
ATOM 1571 C CA . LEU A 1 190 ? 5.850 3.581 -19.065 1.00 95.19 190 LEU A CA 1
ATOM 1572 C C . LEU A 1 190 ? 6.156 4.844 -18.242 1.00 95.19 190 LEU A C 1
ATOM 1574 O O . LEU A 1 190 ? 7.006 5.625 -18.645 1.00 95.19 190 LEU A O 1
ATOM 1578 N N . THR A 1 191 ? 5.562 5.001 -17.059 1.00 93.38 191 THR A N 1
ATOM 1579 C CA . THR A 1 191 ? 5.713 6.205 -16.217 1.00 93.38 191 THR A CA 1
ATOM 1580 C C . THR A 1 191 ? 6.983 6.255 -15.357 1.00 93.38 191 THR A C 1
ATOM 1582 O O . THR A 1 191 ? 7.084 7.144 -14.517 1.00 93.38 191 THR A O 1
ATOM 1585 N N . SER A 1 192 ? 7.932 5.319 -15.499 1.00 89.19 192 SER A N 1
ATOM 1586 C CA . SER A 1 192 ? 9.198 5.333 -14.732 1.00 89.19 192 SER A CA 1
ATOM 1587 C C . SER A 1 192 ? 10.468 5.065 -15.546 1.00 89.19 192 SER A C 1
ATOM 1589 O O . SER A 1 192 ? 11.554 5.368 -15.064 1.00 89.19 192 SER A O 1
ATOM 1591 N N . GLN A 1 193 ? 10.364 4.511 -16.760 1.00 90.44 193 GLN A N 1
ATOM 1592 C CA . GLN A 1 193 ? 11.518 4.112 -17.584 1.00 90.44 193 GLN A CA 1
ATOM 1593 C C . GLN A 1 193 ? 11.453 4.626 -19.033 1.00 90.44 193 GLN A C 1
ATOM 1595 O O . GLN A 1 193 ? 12.460 4.596 -19.741 1.00 90.44 193 GLN A O 1
ATOM 1600 N N . VAL A 1 194 ? 10.292 5.090 -19.514 1.00 93.81 194 VAL A N 1
ATOM 1601 C CA . VAL A 1 194 ? 10.143 5.570 -20.898 1.00 93.81 194 VAL A CA 1
ATOM 1602 C C . VAL A 1 194 ? 10.290 7.085 -20.957 1.00 93.81 194 VAL A C 1
ATOM 1604 O O . VAL A 1 194 ? 9.493 7.823 -20.387 1.00 93.81 194 VAL A O 1
ATOM 1607 N N . ARG A 1 195 ? 11.286 7.559 -21.708 1.00 93.88 195 ARG A N 1
ATOM 1608 C CA . ARG A 1 195 ? 11.494 8.992 -21.942 1.00 93.88 195 ARG A CA 1
ATOM 1609 C C . ARG A 1 195 ? 10.347 9.632 -22.717 1.00 93.88 195 ARG A C 1
ATOM 1611 O O . ARG A 1 195 ? 9.800 9.035 -23.650 1.00 93.88 195 ARG A O 1
ATOM 1618 N N . PHE A 1 196 ? 10.011 10.864 -22.361 1.00 95.31 196 PHE A N 1
ATOM 1619 C CA . PHE A 1 196 ? 9.014 11.657 -23.060 1.00 95.31 196 PHE A CA 1
ATOM 1620 C C . PHE A 1 196 ? 9.470 11.956 -24.499 1.00 95.31 196 PHE A C 1
ATOM 1622 O O . PHE A 1 196 ? 10.652 12.148 -24.777 1.00 95.31 196 PHE A O 1
ATOM 1629 N N . GLY A 1 197 ? 8.529 11.895 -25.438 1.00 91.81 197 GLY A N 1
ATOM 1630 C CA . GLY A 1 197 ? 8.784 11.807 -26.880 1.00 91.81 197 GLY A CA 1
ATOM 1631 C C . GLY A 1 197 ? 8.944 10.367 -27.396 1.00 91.81 197 GLY A C 1
ATOM 1632 O O . GLY A 1 197 ? 8.609 10.099 -28.546 1.00 91.81 197 GLY A O 1
ATOM 1633 N N . MET A 1 198 ? 9.365 9.407 -26.561 1.00 93.88 198 MET A N 1
ATOM 1634 C CA . MET A 1 198 ? 9.631 8.015 -26.977 1.00 93.88 198 MET A CA 1
ATOM 1635 C C . MET A 1 198 ? 8.467 7.046 -26.692 1.00 93.88 198 MET A C 1
ATOM 1637 O O . MET A 1 198 ? 8.566 5.848 -26.968 1.00 93.88 198 MET A O 1
ATOM 1641 N N . GLN A 1 199 ? 7.338 7.540 -26.170 1.00 95.56 199 GLN A N 1
ATOM 1642 C CA . GLN A 1 199 ? 6.200 6.713 -25.749 1.00 95.56 199 GLN A CA 1
ATOM 1643 C C . GLN A 1 199 ? 5.439 5.989 -26.872 1.00 95.56 199 GLN A C 1
ATOM 1645 O O . GLN A 1 199 ? 4.840 4.949 -26.594 1.00 95.56 199 GLN A O 1
ATOM 1650 N N . LYS A 1 200 ? 5.457 6.496 -28.118 1.00 94.25 200 LYS A N 1
ATOM 1651 C CA . LYS A 1 200 ? 4.535 6.082 -29.201 1.00 94.25 200 LYS A CA 1
ATOM 1652 C C . LYS A 1 200 ? 4.433 4.559 -29.360 1.00 94.25 200 LYS A C 1
ATOM 1654 O O . LYS A 1 200 ? 3.345 4.000 -29.285 1.00 94.25 200 LYS A O 1
ATOM 1659 N N . ARG A 1 201 ? 5.570 3.865 -29.470 1.00 95.19 201 ARG A N 1
ATOM 1660 C CA . ARG A 1 201 ? 5.615 2.402 -29.653 1.00 95.19 201 ARG A CA 1
ATOM 1661 C C . ARG A 1 201 ? 5.033 1.618 -28.468 1.00 95.19 201 ARG A C 1
ATOM 1663 O O . ARG A 1 201 ? 4.426 0.568 -28.656 1.00 95.19 201 ARG A O 1
ATOM 1670 N N . TYR A 1 202 ? 5.213 2.118 -27.245 1.00 96.88 202 TYR A N 1
ATOM 1671 C CA . TYR A 1 202 ? 4.668 1.496 -26.035 1.00 96.88 202 TYR A CA 1
ATOM 1672 C C . TYR A 1 202 ? 3.154 1.715 -25.930 1.00 96.88 202 TYR A C 1
ATOM 1674 O O . TYR A 1 202 ? 2.427 0.794 -25.557 1.00 96.88 202 TYR A O 1
ATOM 1682 N N . GLN A 1 203 ? 2.681 2.900 -26.326 1.00 97.38 203 GLN A N 1
ATOM 1683 C CA . GLN A 1 203 ? 1.258 3.222 -26.450 1.00 97.38 203 GLN A CA 1
ATOM 1684 C C . GLN A 1 203 ? 0.584 2.343 -27.512 1.00 97.38 203 GLN A C 1
ATOM 1686 O O . GLN A 1 203 ? -0.400 1.682 -27.198 1.00 97.38 203 GLN A O 1
ATOM 1691 N N . GLU A 1 204 ? 1.156 2.224 -28.715 1.00 96.06 204 GLU A N 1
ATOM 1692 C CA . GLU A 1 204 ? 0.687 1.316 -29.778 1.00 96.06 204 GLU A CA 1
ATOM 1693 C C . GLU A 1 204 ? 0.575 -0.141 -29.298 1.00 96.06 204 GLU A C 1
ATOM 1695 O O . GLU A 1 204 ? -0.433 -0.809 -29.539 1.00 96.06 204 GLU A O 1
ATOM 1700 N N . TRP A 1 205 ? 1.594 -0.648 -28.592 1.00 97.25 205 TRP A N 1
ATOM 1701 C CA . TRP A 1 205 ? 1.590 -2.003 -28.032 1.00 97.25 205 TRP A CA 1
ATOM 1702 C C . TRP A 1 205 ? 0.492 -2.203 -26.985 1.00 97.25 205 TRP A C 1
ATOM 1704 O O . TRP A 1 205 ? -0.240 -3.193 -27.050 1.00 97.25 205 TRP A O 1
ATOM 1714 N N . PHE A 1 206 ? 0.351 -1.269 -26.042 1.00 98.06 206 PHE A N 1
ATOM 1715 C CA . PHE A 1 206 ? -0.680 -1.326 -25.005 1.00 98.06 206 PHE A CA 1
ATOM 1716 C C . PHE A 1 206 ? -2.085 -1.209 -25.615 1.00 98.06 206 PHE A C 1
ATOM 1718 O O . PHE A 1 206 ? -2.982 -1.982 -25.277 1.00 98.06 206 PHE A O 1
ATOM 1725 N N . GLN A 1 207 ? -2.264 -0.298 -26.574 1.00 97.06 207 GLN A N 1
ATOM 1726 C CA . GLN A 1 207 ? -3.522 -0.070 -27.279 1.00 97.06 207 GLN A CA 1
ATOM 1727 C C . GLN A 1 207 ? -3.955 -1.310 -28.060 1.00 97.06 207 GLN A C 1
ATOM 1729 O O . GLN A 1 207 ? -5.087 -1.768 -27.906 1.00 97.06 207 GLN A O 1
ATOM 1734 N N . ARG A 1 208 ? -3.037 -1.910 -28.826 1.00 96.12 208 ARG A N 1
ATOM 1735 C CA . ARG A 1 208 ? -3.285 -3.145 -29.579 1.00 96.12 208 ARG A CA 1
ATOM 1736 C C . ARG A 1 208 ? -3.582 -4.348 -28.680 1.00 96.12 208 ARG A C 1
ATOM 1738 O O . ARG A 1 208 ? -4.351 -5.210 -29.095 1.00 96.12 208 ARG A O 1
ATOM 1745 N N . GLN A 1 209 ? -2.969 -4.439 -27.497 1.00 95.62 209 GLN A N 1
ATOM 1746 C CA . GLN A 1 209 ? -3.188 -5.569 -26.587 1.00 95.62 209 GLN A CA 1
ATOM 1747 C C . GLN A 1 209 ? -4.487 -5.438 -25.775 1.00 95.62 209 GLN A C 1
ATOM 1749 O O . GLN A 1 209 ? -5.126 -6.458 -25.528 1.00 95.62 209 GLN A O 1
ATOM 1754 N N . TYR A 1 210 ? -4.871 -4.226 -25.353 1.00 96.88 210 TYR A N 1
ATOM 1755 C CA . TYR A 1 210 ? -5.917 -4.049 -24.335 1.00 96.88 210 TYR A CA 1
ATOM 1756 C C . TYR A 1 210 ? -7.036 -3.058 -24.675 1.00 96.88 210 TYR A C 1
ATOM 1758 O O . TYR A 1 210 ? -8.045 -3.082 -23.986 1.00 96.88 210 TYR A O 1
ATOM 1766 N N . LEU A 1 211 ? -6.877 -2.164 -25.661 1.00 97.19 211 LEU A N 1
ATOM 1767 C CA . LEU A 1 211 ? -7.780 -1.013 -25.879 1.00 97.19 211 LEU A CA 1
ATOM 1768 C C . LEU A 1 211 ? -8.398 -0.953 -27.289 1.00 97.19 211 LEU A C 1
ATOM 1770 O O . LEU A 1 211 ? -9.011 0.056 -27.653 1.00 97.19 211 LEU A O 1
ATOM 1774 N N . ALA A 1 212 ? -8.222 -2.012 -28.082 1.00 94.06 212 ALA A N 1
ATOM 1775 C CA . ALA A 1 212 ? -8.589 -2.074 -29.497 1.00 94.06 212 ALA A CA 1
ATOM 1776 C C . ALA A 1 212 ? -10.024 -2.566 -29.785 1.00 94.06 212 ALA A C 1
ATOM 1778 O O . ALA A 1 212 ? -10.455 -2.510 -30.935 1.00 94.06 212 ALA A O 1
ATOM 1779 N N . THR A 1 213 ? -10.764 -3.062 -28.786 1.00 93.38 213 THR A N 1
ATOM 1780 C CA . THR A 1 213 ? -12.142 -3.569 -28.962 1.00 93.38 213 THR A CA 1
ATOM 1781 C C . THR A 1 213 ? -13.194 -2.545 -28.526 1.00 93.38 213 THR A C 1
ATOM 1783 O O . THR A 1 213 ? -12.888 -1.572 -27.828 1.00 93.38 213 THR A O 1
ATOM 1786 N N . THR A 1 214 ? -14.456 -2.753 -28.909 1.00 91.31 214 THR A N 1
ATOM 1787 C CA . THR A 1 214 ? -15.575 -1.899 -28.474 1.00 91.31 214 THR A CA 1
ATOM 1788 C C . THR A 1 214 ? -15.870 -2.067 -26.981 1.00 91.31 214 THR A C 1
ATOM 1790 O O . THR A 1 214 ? -16.241 -1.106 -26.313 1.00 91.31 214 THR A O 1
ATOM 1793 N N . GLU A 1 215 ? -15.639 -3.259 -26.442 1.00 91.81 215 GLU A N 1
ATOM 1794 C CA . GLU A 1 215 ? -15.831 -3.616 -25.036 1.00 91.81 215 GLU A CA 1
ATOM 1795 C C . GLU A 1 215 ? -14.729 -3.008 -24.151 1.00 91.81 215 GLU A C 1
ATOM 1797 O O . GLU A 1 215 ? -15.013 -2.474 -23.082 1.00 91.81 215 GLU A O 1
ATOM 1802 N N . SER A 1 216 ? -13.487 -2.935 -24.650 1.00 95.50 216 SER A N 1
ATOM 1803 C CA . SER A 1 216 ? -12.335 -2.350 -23.938 1.00 95.50 216 SER A CA 1
ATOM 1804 C C . SER A 1 216 ? -12.448 -0.852 -23.613 1.00 95.50 216 SER A C 1
ATOM 1806 O O . SER A 1 216 ? -11.548 -0.255 -23.015 1.00 95.50 216 SER A O 1
ATOM 1808 N N . GLN A 1 217 ? -13.532 -0.200 -24.029 1.00 95.25 217 GLN A N 1
ATOM 1809 C CA . GLN A 1 217 ? -13.791 1.200 -23.717 1.00 95.25 217 GLN A CA 1
ATOM 1810 C C . GLN A 1 217 ? -14.033 1.417 -22.212 1.00 95.25 217 GLN A C 1
ATOM 1812 O O . GLN A 1 217 ? -13.624 2.458 -21.699 1.00 95.25 217 GLN A O 1
ATOM 1817 N N . SER A 1 218 ? -14.599 0.439 -21.487 1.00 94.25 218 SER A N 1
ATOM 1818 C CA . SER A 1 218 ? -14.801 0.520 -20.027 1.00 94.25 218 SER A CA 1
ATOM 1819 C C . SER A 1 218 ? -13.472 0.591 -19.260 1.00 94.25 218 SER A C 1
ATOM 1821 O O . SER A 1 218 ? -13.296 1.452 -18.396 1.00 94.25 218 SER A O 1
ATOM 1823 N N . LEU A 1 219 ? -12.495 -0.237 -19.658 1.00 97.38 219 LEU A N 1
ATOM 1824 C CA . LEU A 1 219 ? -11.165 -0.378 -19.042 1.00 97.38 219 LEU A CA 1
ATOM 1825 C C . LEU A 1 219 ? -10.407 0.950 -18.890 1.00 97.38 219 LEU A C 1
ATOM 1827 O O . LEU A 1 219 ? -9.623 1.125 -17.957 1.00 97.38 219 LEU A O 1
ATOM 1831 N N . ARG A 1 220 ? -10.652 1.918 -19.781 1.00 97.81 220 ARG A N 1
ATOM 1832 C CA . ARG A 1 220 ? -10.025 3.249 -19.735 1.00 97.81 220 ARG A CA 1
ATOM 1833 C C . ARG A 1 220 ? -10.316 3.984 -18.422 1.00 97.81 220 ARG A C 1
ATOM 1835 O O . ARG A 1 220 ? -9.456 4.724 -17.952 1.00 97.81 220 ARG A O 1
ATOM 1842 N N . CYS A 1 221 ? -11.464 3.728 -17.793 1.00 97.81 221 CYS A N 1
ATOM 1843 C CA . CYS A 1 221 ? -11.796 4.283 -16.481 1.00 97.81 221 CYS A CA 1
ATOM 1844 C C . CYS A 1 221 ? -10.864 3.736 -15.390 1.00 97.81 221 CYS A C 1
ATOM 1846 O O . CYS A 1 221 ? -10.317 4.516 -14.613 1.00 97.81 221 CYS A O 1
ATOM 1848 N N . ASP A 1 222 ? -10.633 2.420 -15.361 1.00 98.31 222 ASP A N 1
ATOM 1849 C CA . ASP A 1 222 ? -9.766 1.771 -14.368 1.00 98.31 222 ASP A CA 1
ATOM 1850 C C . ASP A 1 222 ? -8.306 2.205 -14.533 1.00 98.31 222 ASP A C 1
ATOM 1852 O O . ASP A 1 222 ? -7.635 2.520 -13.552 1.00 98.31 222 ASP A O 1
ATOM 1856 N N . LEU A 1 223 ? -7.832 2.303 -15.782 1.00 98.69 223 LEU A N 1
ATOM 1857 C CA . LEU A 1 223 ? -6.490 2.798 -16.106 1.00 98.69 223 LEU A CA 1
ATOM 1858 C C . LEU A 1 223 ? -6.294 4.248 -15.638 1.00 98.69 223 LEU A C 1
ATOM 1860 O O . LEU A 1 223 ? -5.259 4.564 -15.054 1.00 98.69 223 LEU A O 1
ATOM 1864 N N . ILE A 1 224 ? -7.290 5.121 -15.835 1.00 98.81 224 ILE A N 1
ATOM 1865 C CA . ILE A 1 224 ? -7.250 6.507 -15.345 1.00 98.81 224 ILE A CA 1
ATOM 1866 C C . ILE A 1 224 ? -7.247 6.543 -13.812 1.00 98.81 224 ILE A C 1
ATOM 1868 O O . ILE A 1 224 ? -6.355 7.172 -13.244 1.00 98.81 224 ILE A O 1
ATOM 1872 N N . ARG A 1 225 ? -8.160 5.833 -13.125 1.00 98.50 225 ARG A N 1
ATOM 1873 C CA . ARG A 1 225 ? -8.165 5.769 -11.645 1.00 98.50 225 ARG A CA 1
ATOM 1874 C C . ARG A 1 225 ? -6.833 5.247 -11.096 1.00 98.50 225 ARG A C 1
ATOM 1876 O O . ARG A 1 225 ? -6.331 5.784 -10.114 1.00 98.50 225 ARG A O 1
ATOM 1883 N N . PHE A 1 226 ? -6.225 4.255 -11.747 1.00 98.69 226 PHE A N 1
ATOM 1884 C CA . PHE A 1 226 ? -4.921 3.708 -11.368 1.00 98.69 226 PHE A CA 1
ATOM 1885 C C . PHE A 1 226 ? -3.777 4.726 -11.523 1.00 98.69 226 PHE A C 1
ATOM 1887 O O . PHE A 1 226 ? -3.010 4.930 -10.582 1.00 98.69 226 PHE A O 1
ATOM 1894 N N . ILE A 1 227 ? -3.668 5.406 -12.671 1.00 98.56 227 ILE A N 1
ATOM 1895 C CA . ILE A 1 227 ? -2.624 6.426 -12.896 1.00 98.56 227 ILE A CA 1
ATOM 1896 C C . ILE A 1 227 ? -2.794 7.612 -11.931 1.00 98.56 227 ILE A C 1
ATOM 1898 O O . ILE A 1 227 ? -1.805 8.185 -11.475 1.00 98.56 227 ILE A O 1
ATOM 1902 N N . VAL A 1 228 ? -4.038 7.965 -11.598 1.00 98.06 228 VAL A N 1
ATOM 1903 C CA . VAL A 1 228 ? -4.371 9.049 -10.665 1.00 98.06 228 VAL A CA 1
ATOM 1904 C C . VAL A 1 228 ? -4.040 8.681 -9.212 1.00 98.06 228 VAL A C 1
ATOM 1906 O O . VAL A 1 228 ? -3.283 9.407 -8.569 1.00 98.06 228 VAL A O 1
ATOM 1909 N N . GLY A 1 229 ? -4.573 7.568 -8.696 1.00 94.19 229 GLY A N 1
ATOM 1910 C CA . GLY A 1 229 ? -4.518 7.228 -7.266 1.00 94.19 229 GLY A CA 1
ATOM 1911 C C . GLY A 1 229 ? -3.378 6.299 -6.828 1.00 94.19 229 GLY A C 1
ATOM 1912 O O . GLY A 1 229 ? -3.043 6.271 -5.642 1.00 94.19 229 GLY A O 1
ATOM 1913 N N . VAL A 1 230 ? -2.782 5.524 -7.745 1.00 95.56 230 VAL A N 1
ATOM 1914 C CA . VAL A 1 230 ? -1.736 4.527 -7.426 1.00 95.56 230 VAL A CA 1
ATOM 1915 C C . VAL A 1 230 ? -0.353 4.988 -7.874 1.00 95.56 230 VAL A C 1
ATOM 1917 O O . VAL A 1 230 ? 0.587 4.924 -7.085 1.00 95.56 230 VAL A O 1
ATOM 1920 N N . ILE A 1 231 ? -0.208 5.465 -9.115 1.00 93.75 231 ILE A N 1
ATOM 1921 C CA . ILE A 1 231 ? 1.086 5.952 -9.615 1.00 93.75 231 ILE A CA 1
ATOM 1922 C C . ILE A 1 231 ? 1.337 7.357 -9.058 1.00 93.75 231 ILE A C 1
ATOM 1924 O O . ILE A 1 231 ? 0.864 8.333 -9.632 1.00 93.75 231 ILE A O 1
ATOM 1928 N N . HIS A 1 232 ? 2.100 7.475 -7.970 1.00 92.56 232 HIS A N 1
ATOM 1929 C CA . HIS A 1 232 ? 2.569 8.753 -7.412 1.00 92.56 232 HIS A CA 1
ATOM 1930 C C . HIS A 1 232 ? 4.110 8.828 -7.529 1.00 92.56 232 HIS A C 1
ATOM 1932 O O . HIS A 1 232 ? 4.798 8.224 -6.710 1.00 92.56 232 HIS A O 1
ATOM 1938 N N . PRO A 1 233 ? 4.663 9.487 -8.571 1.00 83.06 233 PRO A N 1
ATOM 1939 C CA . PRO A 1 233 ? 6.108 9.636 -8.783 1.00 83.06 233 PRO A CA 1
ATOM 1940 C C . PRO A 1 233 ? 6.832 10.395 -7.662 1.00 83.06 233 PRO A C 1
ATOM 1942 O O . PRO A 1 233 ? 6.244 11.270 -7.030 1.00 83.06 233 PRO A O 1
ATOM 1945 N N . SER A 1 234 ? 8.127 10.112 -7.477 1.00 80.50 234 SER A N 1
ATOM 1946 C CA . SER A 1 234 ? 9.022 10.925 -6.642 1.00 80.50 234 SER A CA 1
ATOM 1947 C C . SER A 1 234 ? 9.338 12.272 -7.304 1.00 80.50 234 SER A C 1
ATOM 1949 O O . SER A 1 234 ? 9.239 12.410 -8.524 1.00 80.50 234 SER A O 1
ATOM 1951 N N . ASN A 1 235 ? 9.786 13.257 -6.518 1.00 78.50 235 ASN A N 1
ATOM 1952 C CA . ASN A 1 235 ? 10.177 14.577 -7.035 1.00 78.50 235 ASN A CA 1
ATOM 1953 C C . ASN A 1 235 ? 11.292 14.492 -8.095 1.00 78.50 235 ASN A C 1
ATOM 1955 O O . ASN A 1 235 ? 11.231 15.190 -9.103 1.00 78.50 235 ASN A O 1
ATOM 1959 N N . GLU A 1 236 ? 12.256 13.583 -7.917 1.00 82.44 236 GLU A N 1
ATOM 1960 C CA . GLU A 1 236 ? 13.288 13.281 -8.919 1.00 82.44 236 GLU A CA 1
ATOM 1961 C C . GLU A 1 236 ? 12.658 12.869 -10.256 1.00 82.44 236 GLU A C 1
ATOM 1963 O O . GLU A 1 236 ? 12.973 13.434 -11.304 1.00 82.44 236 GLU A O 1
ATOM 1968 N N . LEU A 1 237 ? 11.706 11.932 -10.216 1.00 75.69 237 LEU A N 1
ATOM 1969 C CA . LEU A 1 237 ? 11.026 11.410 -11.396 1.00 75.69 237 LEU A CA 1
ATOM 1970 C C . LEU A 1 237 ? 10.119 12.468 -12.050 1.00 75.69 237 LEU A C 1
ATOM 1972 O O . LEU A 1 237 ? 10.063 12.532 -13.277 1.00 75.69 237 LEU A O 1
ATOM 1976 N N . LEU A 1 238 ? 9.486 13.347 -11.263 1.00 81.06 238 LEU A N 1
ATOM 1977 C CA . LEU A 1 238 ? 8.742 14.516 -11.762 1.00 81.06 238 LEU A CA 1
ATOM 1978 C C . LEU A 1 238 ? 9.646 15.556 -12.450 1.00 81.06 238 LEU A C 1
ATOM 1980 O O . LEU A 1 238 ? 9.197 16.220 -13.381 1.00 81.06 238 LEU A O 1
ATOM 1984 N N . SER A 1 239 ? 10.905 15.684 -12.019 1.00 77.19 239 SER A N 1
ATOM 1985 C CA . SER A 1 239 ? 11.911 16.586 -12.611 1.00 77.19 239 SER A CA 1
ATOM 1986 C C . SER A 1 239 ? 12.674 15.996 -13.811 1.00 77.19 239 SER A C 1
ATOM 1988 O O . SER A 1 239 ? 13.487 16.681 -14.431 1.00 77.19 239 SER A O 1
ATOM 1990 N N . SER A 1 240 ? 12.437 14.719 -14.128 1.00 91.06 240 SER A N 1
ATOM 1991 C CA . SER A 1 240 ? 13.197 13.947 -15.119 1.00 91.06 240 SER A CA 1
ATOM 1992 C C . SER A 1 240 ? 12.667 14.079 -16.557 1.00 91.06 240 SER A C 1
ATOM 1994 O O . SER A 1 240 ? 11.636 14.696 -16.812 1.00 91.06 240 SER A O 1
ATOM 1996 N N . ASP A 1 241 ? 13.343 13.432 -17.516 1.00 89.94 241 ASP A N 1
ATOM 1997 C CA . ASP A 1 241 ? 12.883 13.331 -18.907 1.00 89.94 241 ASP A CA 1
ATOM 1998 C C . ASP A 1 241 ? 11.925 12.151 -19.186 1.00 89.94 241 ASP A C 1
ATOM 2000 O O . ASP A 1 241 ? 11.673 11.826 -20.348 1.00 89.94 241 ASP A O 1
ATOM 2004 N N . ILE A 1 242 ? 11.365 11.511 -18.151 1.00 95.38 242 ILE A N 1
ATOM 2005 C CA . ILE A 1 242 ? 10.380 10.416 -18.255 1.00 95.38 242 ILE A CA 1
ATOM 2006 C C . ILE A 1 242 ? 8.975 10.941 -18.607 1.00 95.38 242 ILE A C 1
ATOM 2008 O O . ILE A 1 242 ? 8.611 12.065 -18.270 1.00 95.38 242 ILE A O 1
ATOM 2012 N N . ILE A 1 243 ? 8.157 10.137 -19.303 1.00 96.38 243 ILE A N 1
ATOM 2013 C CA . ILE A 1 243 ? 6.781 10.521 -19.657 1.00 96.38 243 ILE A CA 1
ATOM 2014 C C . ILE A 1 243 ? 5.916 10.777 -18.402 1.00 96.38 243 ILE A C 1
ATOM 2016 O O . ILE A 1 243 ? 5.664 9.854 -17.620 1.00 96.38 243 ILE A O 1
ATOM 2020 N N . PRO A 1 244 ? 5.377 11.999 -18.229 1.00 96.19 244 PRO A N 1
ATOM 2021 C CA . PRO A 1 244 ? 4.570 12.339 -17.067 1.00 96.19 244 PRO A CA 1
ATOM 2022 C C . PRO A 1 244 ? 3.156 11.751 -17.153 1.00 96.19 244 PRO A C 1
ATOM 2024 O O . PRO A 1 244 ? 2.590 11.547 -18.232 1.00 96.19 244 PRO A O 1
ATOM 2027 N N . ARG A 1 245 ? 2.533 11.549 -15.987 1.00 97.88 245 ARG A N 1
ATOM 2028 C CA . ARG A 1 245 ? 1.199 10.932 -15.837 1.00 97.88 245 ARG A CA 1
ATOM 2029 C C . ARG A 1 245 ? 0.111 11.595 -16.680 1.00 97.88 245 ARG A C 1
ATOM 2031 O O . ARG A 1 245 ? -0.726 10.904 -17.261 1.00 97.88 245 ARG A O 1
ATOM 2038 N N . TRP A 1 246 ? 0.148 12.925 -16.786 1.00 97.81 246 TRP A N 1
ATOM 2039 C CA . TRP A 1 246 ? -0.805 13.686 -17.592 1.00 97.81 246 TRP A CA 1
ATOM 2040 C C . TRP A 1 246 ? -0.727 13.315 -19.081 1.00 97.81 246 TRP A C 1
ATOM 2042 O O . TRP A 1 246 ? -1.762 13.212 -19.731 1.00 97.81 246 TRP A O 1
ATOM 2052 N N . ALA A 1 247 ? 0.456 13.026 -19.630 1.00 97.81 247 ALA A N 1
ATOM 2053 C CA . ALA A 1 247 ? 0.595 12.662 -21.041 1.00 97.81 247 ALA A CA 1
ATOM 2054 C C . ALA A 1 247 ? 0.000 11.272 -21.333 1.00 97.81 247 ALA A C 1
ATOM 2056 O O . ALA A 1 247 ? -0.632 11.071 -22.372 1.00 97.81 247 ALA A O 1
ATOM 2057 N N . VAL A 1 248 ? 0.124 10.332 -20.388 1.00 98.38 248 VAL A N 1
ATOM 2058 C CA . VAL A 1 248 ? -0.521 9.011 -20.481 1.00 98.38 248 VAL A CA 1
ATOM 2059 C C . VAL A 1 248 ? -2.046 9.146 -20.413 1.00 98.38 248 VAL A C 1
ATOM 2061 O O . VAL A 1 248 ? -2.744 8.569 -21.243 1.00 98.38 248 VAL A O 1
ATOM 2064 N N . ILE A 1 249 ? -2.577 9.955 -19.490 1.00 98.62 249 ILE A N 1
ATOM 2065 C CA . ILE A 1 249 ? -4.025 10.215 -19.385 1.00 98.62 249 ILE A CA 1
ATOM 2066 C C . ILE A 1 249 ? -4.559 10.938 -20.629 1.00 98.62 249 ILE A C 1
ATOM 2068 O O . ILE A 1 249 ? -5.624 10.577 -21.126 1.00 98.62 249 ILE A O 1
ATOM 2072 N N . GLY A 1 250 ? -3.818 11.905 -21.177 1.00 97.62 250 GLY A N 1
ATOM 2073 C CA . GLY A 1 250 ? -4.174 12.592 -22.421 1.00 97.62 250 GLY A CA 1
ATOM 2074 C C . GLY A 1 250 ? -4.357 11.621 -23.590 1.00 97.62 250 GLY A C 1
ATOM 2075 O O . GLY A 1 250 ? -5.358 11.698 -24.295 1.00 97.62 250 GLY A O 1
ATOM 2076 N N . TRP A 1 251 ? -3.446 10.655 -23.747 1.00 97.62 251 TRP A N 1
ATOM 2077 C CA . TRP A 1 251 ? -3.573 9.584 -24.745 1.00 97.62 251 TRP A CA 1
ATOM 2078 C C . TRP A 1 251 ? -4.748 8.636 -24.450 1.00 97.62 251 TRP A C 1
ATOM 2080 O O . TRP A 1 251 ? -5.524 8.318 -25.350 1.00 97.62 251 TRP A O 1
ATOM 2090 N N . LEU A 1 252 ? -4.960 8.225 -23.194 1.00 98.31 252 LEU A N 1
ATOM 2091 C CA . LEU A 1 252 ? -6.132 7.407 -22.849 1.00 98.31 252 LEU A CA 1
ATOM 2092 C C . LEU A 1 252 ? -7.449 8.115 -23.209 1.00 98.31 252 LEU A C 1
ATOM 2094 O O . LEU A 1 252 ? -8.358 7.461 -23.716 1.00 98.31 252 LEU A O 1
ATOM 2098 N N . LEU A 1 253 ? -7.525 9.440 -23.035 1.00 97.50 253 LEU A N 1
ATOM 2099 C CA . LEU A 1 253 ? -8.668 10.256 -23.450 1.00 97.50 253 LEU A CA 1
ATOM 2100 C C . LEU A 1 253 ? -8.841 10.327 -24.977 1.00 97.50 253 LEU A C 1
ATOM 2102 O O . LEU A 1 253 ? -9.980 10.227 -25.434 1.00 97.50 253 LEU A O 1
ATOM 2106 N N . THR A 1 254 ? -7.770 10.467 -25.773 1.00 95.31 254 THR A N 1
ATOM 2107 C CA . THR A 1 254 ? -7.894 10.498 -27.249 1.00 95.31 254 THR A CA 1
ATOM 2108 C C . THR A 1 254 ? -8.286 9.143 -27.837 1.00 95.31 254 THR A C 1
ATOM 2110 O O . THR A 1 254 ? -9.020 9.104 -28.818 1.00 95.31 254 THR A O 1
ATOM 2113 N N . THR A 1 255 ? -7.898 8.024 -27.213 1.00 95.62 255 THR A N 1
ATOM 2114 C CA . THR A 1 255 ? -8.296 6.677 -27.677 1.00 95.62 255 THR A CA 1
ATOM 2115 C C . THR A 1 255 ? -9.759 6.296 -27.391 1.00 95.62 255 THR A C 1
ATOM 2117 O O . THR A 1 255 ? -10.158 5.174 -27.718 1.00 95.62 255 THR A O 1
ATOM 2120 N N . CYS A 1 256 ? -10.560 7.150 -26.744 1.00 95.56 256 CYS A N 1
ATOM 2121 C CA . CYS A 1 256 ? -11.966 6.867 -26.436 1.00 95.56 256 CYS A CA 1
ATOM 2122 C C . CYS A 1 256 ? -12.852 6.971 -27.692 1.00 95.56 256 CYS A C 1
ATOM 2124 O O . CYS A 1 256 ? -13.017 8.053 -28.251 1.00 95.56 256 CYS A O 1
ATOM 2126 N N . THR A 1 257 ? -13.498 5.876 -28.103 1.00 94.00 257 THR A N 1
ATOM 2127 C CA . THR A 1 257 ? -14.275 5.823 -29.361 1.00 94.00 257 THR A CA 1
ATOM 2128 C C . THR A 1 257 ? -15.779 6.068 -29.201 1.00 94.00 257 THR A C 1
ATOM 2130 O O . THR A 1 257 ? -16.504 6.100 -30.195 1.00 94.00 257 THR A O 1
ATOM 2133 N N . SER A 1 258 ? -16.283 6.246 -27.974 1.00 94.00 258 SER A N 1
ATOM 2134 C CA . SER A 1 258 ? -17.700 6.535 -27.714 1.00 94.00 258 SER A CA 1
ATOM 2135 C C . SER A 1 258 ? -17.885 7.679 -26.717 1.00 94.00 258 SER A C 1
ATOM 2137 O O . SER A 1 258 ? -17.092 7.856 -25.795 1.00 94.00 258 SER A O 1
ATOM 2139 N N . GLN A 1 259 ? -18.970 8.444 -26.867 1.00 93.31 259 GLN A N 1
ATOM 2140 C CA . GLN A 1 259 ? -19.265 9.580 -25.981 1.00 93.31 259 GLN A CA 1
ATOM 2141 C C . GLN A 1 259 ? -19.517 9.152 -24.525 1.00 93.31 259 GLN A C 1
ATOM 2143 O O . GLN A 1 259 ? -19.199 9.903 -23.607 1.00 93.31 259 GLN A O 1
ATOM 2148 N N . VAL A 1 260 ? -20.022 7.931 -24.302 1.00 93.06 260 VAL A N 1
ATOM 2149 C CA . VAL A 1 260 ? -20.178 7.354 -22.955 1.00 93.06 260 VAL A CA 1
ATOM 2150 C C . VAL A 1 260 ? -18.809 7.060 -22.338 1.00 93.06 260 VAL A C 1
ATOM 2152 O O . VAL A 1 260 ? -18.561 7.448 -21.202 1.00 93.06 260 VAL A O 1
ATOM 2155 N N . ALA A 1 261 ? -17.886 6.465 -23.100 1.00 94.62 261 ALA A N 1
ATOM 2156 C CA . ALA A 1 261 ? -16.521 6.224 -22.633 1.00 94.62 261 ALA A CA 1
ATOM 2157 C C . ALA A 1 261 ? -15.778 7.537 -22.338 1.00 94.62 261 ALA A C 1
ATOM 2159 O O . ALA A 1 261 ? -15.141 7.652 -21.296 1.00 94.62 261 ALA A O 1
ATOM 2160 N N . ILE A 1 262 ? -15.929 8.557 -23.194 1.00 95.81 262 ILE A N 1
ATOM 2161 C CA . ILE A 1 262 ? -15.386 9.905 -22.959 1.00 95.81 262 ILE A CA 1
ATOM 2162 C C . ILE A 1 262 ? -15.955 10.507 -21.664 1.00 95.81 262 ILE A C 1
ATOM 2164 O O . ILE A 1 262 ? -15.198 11.047 -20.860 1.00 95.81 262 ILE A O 1
ATOM 2168 N N . ALA A 1 263 ? -17.269 10.419 -21.435 1.00 96.56 263 ALA A N 1
ATOM 2169 C CA . ALA A 1 263 ? -17.902 10.947 -20.225 1.00 96.56 263 ALA A CA 1
ATOM 2170 C C . ALA A 1 263 ? -17.426 10.223 -18.953 1.00 96.56 263 ALA A C 1
ATOM 2172 O O . ALA A 1 263 ? -17.033 10.881 -17.989 1.00 96.56 263 ALA A O 1
ATOM 2173 N N . ASN A 1 264 ? -17.385 8.888 -18.970 1.00 97.06 264 ASN A N 1
ATOM 2174 C CA . ASN A 1 264 ? -16.946 8.084 -17.827 1.00 97.06 264 ASN A CA 1
ATOM 2175 C C . ASN A 1 264 ? -15.442 8.269 -17.547 1.00 97.06 264 ASN A C 1
ATOM 2177 O O . ASN A 1 264 ? -15.049 8.388 -16.389 1.00 97.06 264 ASN A O 1
ATOM 2181 N N . ALA A 1 265 ? -14.604 8.391 -18.583 1.00 98.38 265 ALA A N 1
ATOM 2182 C CA . ALA A 1 265 ? -13.174 8.678 -18.448 1.00 98.38 265 ALA A CA 1
ATOM 2183 C C . ALA A 1 265 ? -12.909 10.061 -17.823 1.00 98.38 265 ALA A C 1
ATOM 2185 O O . ALA A 1 265 ? -12.049 10.191 -16.951 1.00 98.38 265 ALA A O 1
ATOM 2186 N N . LYS A 1 266 ? -13.681 11.090 -18.207 1.00 98.56 266 LYS A N 1
ATOM 2187 C CA . LYS A 1 266 ? -13.638 12.414 -17.559 1.00 98.56 266 LYS A CA 1
ATOM 2188 C C . LYS A 1 266 ? -14.096 12.354 -16.105 1.00 98.56 266 LYS A C 1
ATOM 2190 O O . LYS A 1 266 ? -13.439 12.933 -15.244 1.00 98.56 266 LYS A O 1
ATOM 2195 N N . LEU A 1 267 ? -15.183 11.634 -15.820 1.00 98.50 267 LEU A N 1
ATOM 2196 C CA . LEU A 1 267 ? -15.677 11.452 -14.456 1.00 98.50 267 LEU A CA 1
ATOM 2197 C C . LEU A 1 267 ? -14.640 10.730 -13.583 1.00 98.50 267 LEU A C 1
ATOM 2199 O O . LEU A 1 267 ? -14.381 11.175 -12.474 1.00 98.50 267 LEU A O 1
ATOM 2203 N N . ALA A 1 268 ? -13.980 9.688 -14.097 1.00 98.56 268 ALA A N 1
ATOM 2204 C CA . ALA A 1 268 ? -12.894 8.986 -13.411 1.00 98.56 268 ALA A CA 1
ATOM 2205 C C . ALA A 1 268 ? -11.662 9.879 -13.147 1.00 98.56 268 ALA A C 1
ATOM 2207 O O . ALA A 1 268 ? -11.031 9.753 -12.096 1.00 98.56 268 ALA A O 1
ATOM 2208 N N . LEU A 1 269 ? -11.339 10.791 -14.072 1.00 98.75 269 LEU A N 1
ATOM 2209 C CA . LEU A 1 269 ? -10.240 11.755 -13.941 1.00 98.75 269 LEU A CA 1
ATOM 2210 C C . LEU A 1 269 ? -10.531 12.856 -12.906 1.00 98.75 269 LEU A C 1
ATOM 2212 O O . LEU A 1 269 ? -9.639 13.250 -12.163 1.00 98.75 269 LEU A O 1
ATOM 2216 N N . PHE A 1 270 ? -11.776 13.328 -12.833 1.00 98.62 270 PHE A N 1
ATOM 2217 C CA . PHE A 1 270 ? -12.217 14.332 -11.858 1.00 98.62 270 PHE A CA 1
ATOM 2218 C C . PHE A 1 270 ? -12.792 13.728 -10.561 1.00 98.62 270 PHE A C 1
ATOM 2220 O O . PHE A 1 270 ? -13.275 14.476 -9.716 1.00 98.62 270 PHE A O 1
ATOM 2227 N N . TYR A 1 271 ? -12.759 12.404 -10.357 1.00 98.44 271 TYR A N 1
ATOM 2228 C CA . TYR A 1 271 ? -13.516 11.778 -9.260 1.00 98.44 271 TYR A CA 1
ATOM 2229 C C . TYR A 1 271 ? -13.048 12.221 -7.866 1.00 98.44 271 TYR A C 1
ATOM 2231 O O . TYR A 1 271 ? -13.872 12.501 -6.999 1.00 98.44 271 TYR A O 1
ATOM 2239 N N . ASP A 1 272 ? -11.733 12.364 -7.677 1.00 98.00 272 ASP A N 1
ATOM 2240 C CA . ASP A 1 272 ? -11.146 12.860 -6.424 1.00 98.00 272 ASP A CA 1
ATOM 2241 C C . ASP A 1 272 ? -11.264 14.384 -6.256 1.00 98.00 272 ASP A C 1
ATOM 2243 O O . ASP A 1 272 ? -11.046 14.886 -5.161 1.00 98.00 272 ASP A O 1
ATOM 2247 N N . TRP A 1 273 ? -11.652 15.131 -7.299 1.00 98.56 273 TRP A N 1
ATOM 2248 C CA . TRP A 1 273 ? -11.928 16.570 -7.188 1.00 98.56 273 TRP A CA 1
ATOM 2249 C C . TRP A 1 273 ? -13.293 16.850 -6.546 1.00 98.56 273 TRP A C 1
ATOM 2251 O O . TRP A 1 273 ? -13.475 17.876 -5.895 1.00 98.56 273 TRP A O 1
ATOM 2261 N N . LEU A 1 274 ? -14.272 15.957 -6.748 1.00 98.00 274 LEU A N 1
ATOM 2262 C CA . LEU A 1 274 ? -15.680 16.202 -6.412 1.00 98.00 274 LEU A CA 1
ATOM 2263 C C . LEU A 1 274 ? -15.896 16.518 -4.928 1.00 98.00 274 LEU A C 1
ATOM 2265 O O . LEU A 1 274 ? -16.728 17.351 -4.604 1.00 98.00 274 LEU A O 1
ATOM 2269 N N . PHE A 1 275 ? -15.165 15.864 -4.029 1.00 97.31 275 PHE A N 1
ATOM 2270 C CA . PHE A 1 275 ? -15.262 16.080 -2.580 1.00 97.31 275 PHE A CA 1
ATOM 2271 C C . PHE A 1 275 ? -13.867 16.257 -1.964 1.00 97.31 275 PHE A C 1
ATOM 2273 O O . PHE A 1 275 ? -13.640 15.825 -0.838 1.00 97.31 275 PHE A O 1
ATOM 2280 N N . TYR A 1 276 ? -12.945 16.866 -2.724 1.00 97.81 276 TYR A N 1
ATOM 2281 C CA . TYR A 1 276 ? -11.541 17.022 -2.343 1.00 97.81 276 TYR A CA 1
ATOM 2282 C C . TYR A 1 276 ? -11.384 17.749 -1.002 1.00 97.81 276 TYR A C 1
ATOM 2284 O O . TYR A 1 276 ? -11.830 18.891 -0.838 1.00 97.81 276 TYR A O 1
ATOM 2292 N N . ASP A 1 277 ? -10.713 17.083 -0.070 1.00 92.25 277 ASP A N 1
ATOM 2293 C CA . ASP A 1 277 ? -10.378 17.579 1.260 1.00 92.25 277 ASP A CA 1
ATOM 2294 C C . ASP A 1 277 ? -8.851 17.739 1.354 1.00 92.25 277 ASP A C 1
ATOM 2296 O O . ASP A 1 277 ? -8.115 16.766 1.204 1.00 92.25 277 ASP A O 1
ATOM 2300 N N . ALA A 1 278 ? -8.359 18.964 1.565 1.00 89.81 278 ALA A N 1
ATOM 2301 C CA . ALA A 1 278 ? -6.924 19.266 1.506 1.00 89.81 278 ALA A CA 1
ATOM 2302 C C . ALA A 1 278 ? -6.098 18.660 2.656 1.00 89.81 278 ALA A C 1
ATOM 2304 O O . ALA A 1 278 ? -4.870 18.645 2.555 1.00 89.81 278 ALA A O 1
ATOM 2305 N N . GLU A 1 279 ? -6.753 18.176 3.714 1.00 84.50 279 GLU A N 1
ATOM 2306 C CA . GLU A 1 279 ? -6.130 17.418 4.806 1.00 84.50 279 GLU A CA 1
ATOM 2307 C C . GLU A 1 279 ? -5.997 15.933 4.410 1.00 84.50 279 GLU A C 1
ATOM 2309 O O . GLU A 1 279 ? -4.958 15.309 4.599 1.00 84.50 279 GLU A O 1
ATOM 2314 N N . LYS A 1 280 ? -7.036 15.362 3.780 1.00 81.38 280 LYS A N 1
ATOM 2315 C CA . LYS A 1 280 ? -7.211 13.897 3.656 1.00 81.38 280 LYS A CA 1
ATOM 2316 C C . LYS A 1 280 ? -6.878 13.337 2.269 1.00 81.38 280 LYS A C 1
ATOM 2318 O O . LYS A 1 280 ? -6.550 12.147 2.146 1.00 81.38 280 LYS A O 1
ATOM 2323 N N . ASP A 1 281 ? -6.963 14.171 1.230 1.00 88.75 281 ASP A N 1
ATOM 2324 C CA . ASP A 1 281 ? -6.712 13.832 -0.171 1.00 88.75 281 ASP A CA 1
ATOM 2325 C C . ASP A 1 281 ? -5.392 14.410 -0.697 1.00 88.75 281 ASP A C 1
ATOM 2327 O O . ASP A 1 281 ? -5.080 15.594 -0.583 1.00 88.75 281 ASP A O 1
ATOM 2331 N N . ASN A 1 282 ? -4.616 13.569 -1.378 1.00 90.19 282 ASN A N 1
ATOM 2332 C CA . ASN A 1 282 ? -3.298 13.946 -1.873 1.00 90.19 282 ASN A CA 1
ATOM 2333 C C . ASN A 1 282 ? -3.380 14.782 -3.172 1.00 90.19 282 ASN A C 1
ATOM 2335 O O . ASN A 1 282 ? -4.123 14.430 -4.091 1.00 90.19 282 ASN A O 1
ATOM 2339 N N . ILE A 1 283 ? -2.559 15.838 -3.291 1.00 94.56 283 ILE A N 1
ATOM 2340 C CA . ILE A 1 283 ? -2.402 16.665 -4.509 1.00 94.56 283 ILE A CA 1
ATOM 2341 C C . ILE A 1 283 ? -2.151 15.818 -5.772 1.00 94.56 283 ILE A C 1
ATOM 2343 O O . ILE A 1 283 ? -2.658 16.130 -6.853 1.00 94.56 283 ILE A O 1
ATOM 2347 N N . MET A 1 284 ? -1.458 14.685 -5.626 1.00 94.56 284 MET A N 1
ATOM 2348 C CA . MET A 1 284 ? -1.155 13.743 -6.703 1.00 94.56 284 MET A CA 1
ATOM 2349 C C . MET A 1 284 ? -2.405 13.082 -7.311 1.00 94.56 284 MET A C 1
ATOM 2351 O O . MET A 1 284 ? -2.320 12.565 -8.427 1.00 94.56 284 MET A O 1
ATOM 2355 N N . ASN A 1 285 ? -3.562 13.132 -6.642 1.00 95.75 285 ASN A N 1
ATOM 2356 C CA . ASN A 1 285 ? -4.842 12.666 -7.185 1.00 95.75 285 ASN A CA 1
ATOM 2357 C C . ASN A 1 285 ? -5.546 13.726 -8.058 1.00 95.75 285 ASN A C 1
ATOM 2359 O O . ASN A 1 285 ? -6.424 13.383 -8.848 1.00 95.75 285 ASN A O 1
ATOM 2363 N N . ILE A 1 286 ? -5.182 15.009 -7.948 1.00 98.06 286 ILE A N 1
ATOM 2364 C CA . ILE A 1 286 ? -5.850 16.099 -8.681 1.00 98.06 286 ILE A CA 1
ATOM 2365 C C . ILE A 1 286 ? -4.958 16.765 -9.737 1.00 98.06 286 ILE A C 1
ATOM 2367 O O . ILE A 1 286 ? -5.470 17.153 -10.790 1.00 98.06 286 ILE A O 1
ATOM 2371 N N . GLU A 1 287 ? -3.630 16.801 -9.549 1.00 97.69 287 GLU A N 1
ATOM 2372 C CA . GLU A 1 287 ? -2.699 17.359 -10.546 1.00 97.69 287 GLU A CA 1
ATOM 2373 C C . GLU A 1 287 ? -2.872 16.813 -11.981 1.00 97.69 287 GLU A C 1
ATOM 2375 O O . GLU A 1 287 ? -2.778 17.615 -12.916 1.00 97.69 287 GLU A O 1
ATOM 2380 N N . PRO A 1 288 ? -3.169 15.515 -12.242 1.00 98.44 288 PRO A N 1
ATOM 2381 C CA . PRO A 1 288 ? -3.066 15.012 -13.609 1.00 98.44 288 PRO A CA 1
ATOM 2382 C C . PRO A 1 288 ? -4.125 15.631 -14.523 1.00 98.44 288 PRO A C 1
ATOM 2384 O O . PRO A 1 288 ? -3.855 15.878 -15.696 1.00 98.44 288 PRO A O 1
ATOM 2387 N N . ALA A 1 289 ? -5.301 15.955 -13.978 1.00 98.50 289 ALA A N 1
ATOM 2388 C CA . ALA A 1 289 ? -6.367 16.625 -14.712 1.00 98.50 289 ALA A CA 1
ATOM 2389 C C . ALA A 1 289 ? -5.979 18.062 -15.100 1.00 98.50 289 ALA A C 1
ATOM 2391 O O . ALA A 1 289 ? -6.144 18.454 -16.259 1.00 98.50 289 ALA A O 1
ATOM 2392 N N . VAL A 1 290 ? -5.413 18.843 -14.168 1.00 98.38 290 VAL A N 1
ATOM 2393 C CA . VAL A 1 290 ? -5.032 20.239 -14.448 1.00 98.38 290 VAL A CA 1
ATOM 2394 C C . VAL A 1 290 ? -3.820 20.327 -15.373 1.00 98.38 290 VAL A C 1
ATOM 2396 O O . VAL A 1 290 ? -3.778 21.200 -16.240 1.00 98.38 290 VAL A O 1
ATOM 2399 N N . LEU A 1 291 ? -2.880 19.383 -15.271 1.00 98.19 291 LEU A N 1
ATOM 2400 C CA . LEU A 1 291 ? -1.720 19.314 -16.155 1.00 98.19 291 LEU A CA 1
ATOM 2401 C C . LEU A 1 291 ? -2.101 18.845 -17.571 1.00 98.19 291 LEU A C 1
ATOM 2403 O O . LEU A 1 291 ? -1.611 19.435 -18.534 1.00 98.19 291 LEU A O 1
ATOM 2407 N N . VAL A 1 292 ? -3.050 17.904 -17.740 1.00 98.50 292 VAL A N 1
ATOM 2408 C CA . VAL A 1 292 ? -3.642 17.619 -19.069 1.00 98.50 292 VAL A CA 1
ATOM 2409 C C . VAL A 1 292 ? -4.242 18.896 -19.654 1.00 98.50 292 VAL A C 1
ATOM 2411 O O . VAL A 1 292 ? -3.961 19.228 -20.807 1.00 98.50 292 VAL A O 1
ATOM 2414 N N . MET A 1 293 ? -5.042 19.632 -18.875 1.00 98.25 293 MET A N 1
ATOM 2415 C CA . MET A 1 293 ? -5.669 20.875 -19.333 1.00 98.25 293 MET A CA 1
ATOM 2416 C C . MET A 1 293 ? -4.636 21.945 -19.712 1.00 98.25 293 MET A C 1
ATOM 2418 O O . MET A 1 293 ? -4.794 22.583 -20.752 1.00 98.25 293 MET A O 1
ATOM 2422 N N . HIS A 1 294 ? -3.567 22.113 -18.931 1.00 97.56 294 HIS A N 1
ATOM 2423 C CA . HIS A 1 294 ? -2.506 23.081 -19.208 1.00 97.56 294 HIS A CA 1
ATOM 2424 C C . HIS A 1 294 ? -1.696 22.719 -20.460 1.00 97.56 294 HIS A C 1
ATOM 2426 O O . HIS A 1 294 ? -1.631 23.509 -21.404 1.00 97.56 294 HIS A O 1
ATOM 2432 N N . PHE A 1 295 ? -1.105 21.522 -20.509 1.00 96.12 295 PHE A N 1
ATOM 2433 C CA . PHE A 1 295 ? -0.198 21.149 -21.597 1.00 96.12 295 PHE A CA 1
ATOM 2434 C C . PHE A 1 295 ? -0.925 20.892 -22.925 1.00 96.12 295 PHE A C 1
ATOM 2436 O O . PHE A 1 295 ? -0.374 21.204 -23.981 1.00 96.12 295 PHE A O 1
ATOM 2443 N N . SER A 1 296 ? -2.188 20.443 -22.907 1.00 96.31 296 SER A N 1
ATOM 2444 C CA . SER A 1 296 ? -2.982 20.277 -24.139 1.00 96.31 296 SER A CA 1
ATOM 2445 C C . SER A 1 296 ? -3.417 21.606 -24.771 1.00 96.31 296 SER A C 1
ATOM 2447 O O . SER A 1 296 ? -3.704 21.643 -25.966 1.00 96.31 296 SER A O 1
ATOM 2449 N N . LEU A 1 297 ? -3.425 22.719 -24.026 1.00 93.31 297 LEU A N 1
ATOM 2450 C CA . LEU A 1 297 ? -3.974 24.009 -24.477 1.00 93.31 297 LEU A CA 1
ATOM 2451 C C . LEU A 1 297 ? -3.249 24.591 -25.702 1.00 93.31 297 LEU A C 1
ATOM 2453 O O . LEU A 1 297 ? -3.831 25.357 -26.476 1.00 93.31 297 LEU A O 1
ATOM 2457 N N . ARG A 1 298 ? -1.971 24.239 -25.896 1.00 90.94 298 ARG A N 1
ATOM 2458 C CA . ARG A 1 298 ? -1.201 24.642 -27.080 1.00 90.94 298 ARG A CA 1
ATOM 2459 C C . ARG A 1 298 ? -1.470 23.735 -28.295 1.00 90.94 298 ARG A C 1
ATOM 2461 O O . ARG A 1 298 ? -1.969 24.302 -29.271 1.00 90.94 298 ARG A O 1
ATOM 2468 N N . PRO A 1 299 ? -1.193 22.415 -28.271 1.00 91.12 299 PRO A N 1
ATOM 2469 C CA . PRO A 1 299 ? -1.346 21.547 -29.443 1.00 91.12 299 PRO A CA 1
ATOM 2470 C C . PRO A 1 299 ? -2.794 21.091 -29.698 1.00 91.12 299 PRO A C 1
ATOM 2472 O O . PRO A 1 299 ? -3.242 21.092 -30.840 1.00 91.12 299 PRO A O 1
ATOM 2475 N N . HIS A 1 300 ? -3.562 20.766 -28.653 1.00 92.31 300 HIS A N 1
ATOM 2476 C CA . HIS A 1 300 ? -4.890 20.147 -28.754 1.00 92.31 300 HIS A CA 1
ATOM 2477 C C . HIS A 1 300 ? -5.922 20.869 -27.860 1.00 92.31 300 HIS A C 1
ATOM 2479 O O . HIS A 1 300 ? -6.472 20.270 -26.930 1.00 92.31 300 HIS A O 1
ATOM 2485 N N . PRO A 1 301 ? -6.232 22.159 -28.123 1.00 93.81 301 PRO A N 1
ATOM 2486 C CA . PRO A 1 301 ? -7.080 22.985 -27.253 1.00 93.81 301 PRO A CA 1
ATOM 2487 C C . PRO A 1 301 ? -8.500 22.432 -27.042 1.00 93.81 301 PRO A C 1
ATOM 2489 O O . PRO A 1 301 ? -9.141 22.773 -26.050 1.00 93.81 301 PRO A O 1
ATOM 2492 N N . ALA A 1 302 ? -8.982 21.549 -27.924 1.00 94.50 302 ALA A N 1
ATOM 2493 C CA . ALA A 1 302 ? -10.242 20.831 -27.747 1.00 94.50 302 ALA A CA 1
ATOM 2494 C C . ALA A 1 302 ? -10.252 19.928 -26.496 1.00 94.50 302 ALA A C 1
ATOM 2496 O O . ALA A 1 302 ? -11.282 19.844 -25.828 1.00 94.50 302 ALA A O 1
ATOM 2497 N N . ILE A 1 303 ? -9.116 19.310 -26.136 1.00 95.50 303 ILE A N 1
ATOM 2498 C CA . ILE A 1 303 ? -8.977 18.488 -24.920 1.00 95.50 303 ILE A CA 1
ATOM 2499 C C . ILE A 1 303 ? -9.139 19.379 -23.683 1.00 95.50 303 ILE A C 1
ATOM 2501 O O . ILE A 1 303 ? -9.958 19.094 -22.811 1.00 95.50 303 ILE A O 1
ATOM 2505 N N . THR A 1 304 ? -8.435 20.513 -23.642 1.00 97.75 304 THR A N 1
ATOM 2506 C CA . THR A 1 304 ? -8.564 21.498 -22.560 1.00 97.75 304 THR A CA 1
ATOM 2507 C C . THR A 1 304 ? -9.991 22.031 -22.447 1.00 97.75 304 THR A C 1
ATOM 2509 O O . THR A 1 304 ? -10.567 22.020 -21.361 1.00 97.75 304 THR A O 1
ATOM 2512 N N . ALA A 1 305 ? -10.596 22.442 -23.564 1.00 97.75 305 ALA A N 1
ATOM 2513 C CA . ALA A 1 305 ? -11.954 22.976 -23.579 1.00 97.75 305 ALA A CA 1
ATOM 2514 C C . ALA A 1 305 ? -12.992 21.949 -23.096 1.00 97.75 305 ALA A C 1
ATOM 2516 O O . ALA A 1 305 ? -13.862 22.285 -22.298 1.00 97.75 305 ALA A O 1
ATOM 2517 N N . THR A 1 306 ? -12.886 20.689 -23.529 1.00 97.50 306 THR A N 1
ATOM 2518 C CA . THR A 1 306 ? -13.859 19.640 -23.184 1.00 97.50 306 THR A CA 1
ATOM 2519 C C . THR A 1 306 ? -13.682 19.079 -21.763 1.00 97.50 306 THR A C 1
ATOM 2521 O O . THR A 1 306 ? -14.604 18.448 -21.242 1.00 97.50 306 THR A O 1
ATOM 2524 N N . LEU A 1 307 ? -12.532 19.313 -21.120 1.00 98.56 307 LEU A N 1
ATOM 2525 C CA . LEU A 1 307 ? -12.311 19.046 -19.693 1.00 98.56 307 LEU A CA 1
ATOM 2526 C C . LEU A 1 307 ? -12.812 20.201 -18.814 1.00 98.56 307 LEU A C 1
ATOM 2528 O O . LEU A 1 307 ? -13.515 19.944 -17.842 1.00 98.56 307 LEU A O 1
ATOM 2532 N N . LEU A 1 308 ? -12.541 21.458 -19.185 1.00 98.31 308 LEU A N 1
ATOM 2533 C CA . LEU A 1 308 ? -13.051 22.637 -18.468 1.00 98.31 308 LEU A CA 1
ATOM 2534 C C . LEU A 1 308 ? -14.588 22.726 -18.521 1.00 98.31 308 LEU A C 1
ATOM 2536 O O . LEU A 1 308 ? -15.225 22.985 -17.504 1.00 98.31 308 LEU A O 1
ATOM 2540 N N . ASP A 1 309 ? -15.193 22.442 -19.679 1.00 98.00 309 ASP A N 1
ATOM 2541 C CA . ASP A 1 309 ? -16.653 22.360 -19.836 1.00 98.00 309 ASP A CA 1
ATOM 2542 C C . ASP A 1 309 ? -17.262 21.269 -18.934 1.00 98.00 309 ASP A C 1
ATOM 2544 O O . ASP A 1 309 ? -18.270 21.500 -18.266 1.00 98.00 309 ASP A O 1
ATOM 2548 N N . PHE A 1 310 ? -16.605 20.108 -18.833 1.00 98.38 310 PHE A N 1
ATOM 2549 C CA . PHE A 1 310 ? -17.018 19.040 -17.922 1.00 98.38 310 PHE A CA 1
ATOM 2550 C C . PHE A 1 310 ? -16.895 19.463 -16.449 1.00 98.38 310 PHE A C 1
ATOM 2552 O O . PHE A 1 310 ? -17.839 19.264 -15.688 1.00 98.38 310 PHE A O 1
ATOM 2559 N N . MET A 1 311 ? -15.782 20.094 -16.062 1.00 98.06 311 MET A N 1
ATOM 2560 C CA . MET A 1 311 ? -15.525 20.582 -14.700 1.00 98.06 311 MET A CA 1
ATOM 2561 C C . MET A 1 311 ? -16.589 21.590 -14.232 1.00 98.06 311 MET A C 1
ATOM 2563 O O . MET A 1 311 ? -17.072 21.493 -13.108 1.00 98.06 311 MET A O 1
ATOM 2567 N N . CYS A 1 312 ? -17.031 22.505 -15.101 1.00 97.69 312 CYS A N 1
ATOM 2568 C CA . CYS A 1 312 ? -18.143 23.409 -14.786 1.00 97.69 312 CYS A CA 1
ATOM 2569 C C . CYS A 1 312 ? -19.509 22.701 -14.751 1.00 97.69 312 CYS A C 1
ATOM 2571 O O . CYS A 1 312 ? -20.347 23.022 -13.909 1.00 97.69 312 CYS A O 1
ATOM 2573 N N . ARG A 1 313 ? -19.772 21.745 -15.654 1.00 97.56 313 ARG A N 1
ATOM 2574 C CA . ARG A 1 313 ? -21.078 21.057 -15.730 1.00 97.56 313 ARG A CA 1
ATOM 2575 C C . ARG A 1 313 ? -21.293 20.019 -14.635 1.00 97.56 313 ARG A C 1
ATOM 2577 O O . ARG A 1 313 ? -22.439 19.817 -14.235 1.00 97.56 313 ARG A O 1
ATOM 2584 N N . VAL A 1 314 ? -20.240 19.352 -14.163 1.00 97.50 314 VAL A N 1
ATOM 2585 C CA . VAL A 1 314 ? -20.356 18.262 -13.180 1.00 97.50 314 VAL A CA 1
ATOM 2586 C C . VAL A 1 314 ? -20.811 18.769 -11.806 1.00 97.50 314 VAL A C 1
ATOM 2588 O O . VAL A 1 314 ? -21.557 18.068 -11.129 1.00 97.50 314 VAL A O 1
ATOM 2591 N N . ILE A 1 315 ? -20.479 20.013 -11.436 1.00 97.62 315 ILE A N 1
ATOM 2592 C CA . ILE A 1 315 ? -20.845 20.623 -10.143 1.00 97.62 315 ILE A CA 1
ATOM 2593 C C . ILE A 1 315 ? -22.366 20.594 -9.875 1.00 97.62 315 ILE A C 1
ATOM 2595 O O . ILE A 1 315 ? -22.770 19.962 -8.899 1.00 97.62 315 ILE A O 1
ATOM 2599 N N . PRO A 1 316 ? -23.236 21.191 -10.719 1.00 96.88 316 PRO A N 1
ATOM 2600 C CA . PRO A 1 316 ? -24.687 21.157 -10.512 1.00 96.88 316 PRO A CA 1
ATOM 2601 C C . PRO A 1 316 ? -25.366 19.844 -10.938 1.00 96.88 316 PRO A C 1
ATOM 2603 O O . PRO A 1 316 ? -26.577 19.716 -10.759 1.00 96.88 316 PRO A O 1
ATOM 2606 N N . THR A 1 317 ? -24.649 18.886 -11.547 1.00 96.69 317 THR A N 1
ATOM 2607 C CA . THR A 1 317 ? -25.265 17.669 -12.122 1.00 96.69 317 THR A CA 1
ATOM 2608 C C . THR A 1 317 ? -24.884 16.355 -11.446 1.00 96.69 317 THR A C 1
ATOM 2610 O O . THR A 1 317 ? -25.674 15.419 -11.541 1.00 96.69 317 THR A O 1
ATOM 2613 N N . PHE A 1 318 ? -23.744 16.259 -10.748 1.00 96.06 318 PHE A N 1
ATOM 2614 C CA . PHE A 1 318 ? -23.282 15.003 -10.135 1.00 96.06 318 PHE A CA 1
ATOM 2615 C C . PHE A 1 318 ? -24.290 14.448 -9.121 1.00 96.06 318 PHE A C 1
ATOM 2617 O O . PHE A 1 318 ? -24.723 13.303 -9.227 1.00 96.06 318 PHE A O 1
ATOM 2624 N N . TYR A 1 319 ? -24.692 15.281 -8.160 1.00 95.81 319 TYR A N 1
ATOM 2625 C CA . TYR A 1 319 ? -25.804 15.003 -7.260 1.00 95.81 319 TYR A CA 1
ATOM 2626 C C . TYR A 1 319 ? -26.371 16.335 -6.739 1.00 95.81 319 TYR A C 1
ATOM 2628 O O . TYR A 1 319 ? -25.783 16.924 -5.828 1.00 95.81 319 TYR A O 1
ATOM 2636 N N . PRO A 1 320 ? -27.486 16.845 -7.304 1.00 96.38 320 PRO A N 1
ATOM 2637 C CA . PRO A 1 320 ? -27.972 18.197 -7.019 1.00 96.38 320 PRO A CA 1
ATOM 2638 C C . PRO A 1 320 ? -28.136 18.559 -5.526 1.00 96.38 320 PRO A C 1
ATOM 2640 O O . PRO A 1 320 ? -27.752 19.675 -5.170 1.00 96.38 320 PRO A O 1
ATOM 2643 N N . PRO A 1 321 ? -28.594 17.661 -4.622 1.00 95.88 321 PRO A N 1
ATOM 2644 C CA . PRO A 1 321 ? -28.677 17.954 -3.184 1.00 95.88 321 PRO A CA 1
ATOM 2645 C C . PRO A 1 321 ? -27.332 18.210 -2.482 1.00 95.88 321 PRO A C 1
ATOM 2647 O O . PRO A 1 321 ? -27.327 18.695 -1.355 1.00 95.88 321 PRO A O 1
ATOM 2650 N N . LEU A 1 322 ? -26.196 17.892 -3.116 1.00 96.31 322 LEU A N 1
ATOM 2651 C CA . LEU A 1 322 ? -24.847 18.160 -2.601 1.00 96.31 322 LEU A CA 1
ATOM 2652 C C . LEU A 1 322 ? -24.051 19.137 -3.488 1.00 96.31 322 LEU A C 1
ATOM 2654 O O . LEU A 1 322 ? -22.832 19.208 -3.347 1.00 96.31 322 LEU A O 1
ATOM 2658 N N . THR A 1 323 ? -24.706 19.926 -4.353 1.00 97.69 323 THR A N 1
ATOM 2659 C CA . THR A 1 323 ? -24.041 20.916 -5.235 1.00 97.69 323 THR A CA 1
ATOM 2660 C C . THR A 1 323 ? -23.053 21.809 -4.470 1.00 97.69 323 THR A C 1
ATOM 2662 O O . THR A 1 323 ? -21.916 21.982 -4.902 1.00 97.69 323 THR A O 1
ATOM 2665 N N . ASP A 1 324 ? -23.424 22.292 -3.279 1.00 96.75 324 ASP A N 1
ATOM 2666 C CA . ASP A 1 324 ? -22.567 23.152 -2.444 1.00 96.75 324 ASP A CA 1
ATOM 2667 C C . ASP A 1 324 ? -21.361 22.424 -1.830 1.00 96.75 324 ASP A C 1
ATOM 2669 O O . ASP A 1 324 ? -20.414 23.066 -1.375 1.00 96.75 324 ASP A O 1
ATOM 2673 N N . ARG A 1 325 ? -21.390 21.088 -1.748 1.00 97.25 325 ARG A N 1
ATOM 2674 C CA . ARG A 1 325 ? -20.227 20.270 -1.366 1.00 97.25 325 ARG A CA 1
ATOM 2675 C C . ARG A 1 325 ? -19.346 20.010 -2.587 1.00 97.25 325 ARG A C 1
ATOM 2677 O O . ARG A 1 325 ? -18.139 20.187 -2.473 1.00 97.25 325 ARG A O 1
ATOM 2684 N N . VAL A 1 326 ? -19.943 19.712 -3.746 1.00 97.94 326 VAL A N 1
ATOM 2685 C CA . VAL A 1 326 ? -19.203 19.482 -5.000 1.00 97.94 326 VAL A CA 1
ATOM 2686 C C . VAL A 1 326 ? -18.470 20.739 -5.472 1.00 97.94 326 VAL A C 1
ATOM 2688 O O . VAL A 1 326 ? -17.301 20.679 -5.847 1.00 97.94 326 VAL A O 1
ATOM 2691 N N . SER A 1 327 ? -19.124 21.900 -5.382 1.00 97.69 327 SER A N 1
ATOM 2692 C CA . SER A 1 327 ? -18.499 23.193 -5.672 1.00 97.69 327 SER A CA 1
ATOM 2693 C C . SER A 1 327 ? -17.319 23.462 -4.729 1.00 97.69 327 SER A C 1
ATOM 2695 O O . SER A 1 327 ? -16.237 23.816 -5.186 1.00 97.69 327 SER A O 1
ATOM 2697 N N . ARG A 1 328 ? -17.473 23.197 -3.421 1.00 97.44 328 ARG A N 1
ATOM 2698 C CA . ARG A 1 328 ? -16.376 23.350 -2.450 1.00 97.44 328 ARG A CA 1
ATOM 2699 C C . ARG A 1 328 ? -15.196 22.422 -2.729 1.00 97.44 328 ARG A C 1
ATOM 2701 O O . ARG A 1 328 ? -14.079 22.916 -2.727 1.00 97.44 328 ARG A O 1
ATOM 2708 N N . GLY A 1 329 ? -15.419 21.139 -3.026 1.00 97.56 329 GLY A N 1
ATOM 2709 C CA . GLY A 1 329 ? -14.336 20.216 -3.402 1.00 97.56 329 GLY A CA 1
ATOM 2710 C C . GLY A 1 329 ? -13.531 20.733 -4.600 1.00 97.56 329 GLY A C 1
ATOM 2711 O O . GLY A 1 329 ? -12.307 20.834 -4.537 1.00 97.56 329 GLY A O 1
ATOM 2712 N N . MET A 1 330 ? -14.225 21.186 -5.650 1.00 97.94 330 MET A N 1
ATOM 2713 C CA . MET A 1 330 ? -13.597 21.783 -6.835 1.00 97.94 330 MET A CA 1
ATOM 2714 C C . MET A 1 330 ? -12.795 23.056 -6.509 1.00 97.94 330 MET A C 1
ATOM 2716 O O . MET A 1 330 ? -11.681 23.212 -7.003 1.00 97.94 330 MET A O 1
ATOM 2720 N N . PHE A 1 331 ? -13.313 23.950 -5.660 1.00 97.88 331 PHE A N 1
ATOM 2721 C CA . PHE A 1 331 ? -12.585 25.144 -5.205 1.00 97.88 331 PHE A CA 1
ATOM 2722 C C . PHE A 1 331 ? -11.345 24.788 -4.371 1.00 97.88 331 PHE A C 1
ATOM 2724 O O . PHE A 1 331 ? -10.255 25.284 -4.659 1.00 97.88 331 PHE A O 1
ATOM 2731 N N . THR A 1 332 ? -11.473 23.896 -3.383 1.00 98.06 332 THR A N 1
ATOM 2732 C CA . THR A 1 332 ? -10.353 23.432 -2.547 1.00 98.06 332 THR A CA 1
ATOM 2733 C C . THR A 1 332 ? -9.255 22.798 -3.402 1.00 98.06 332 THR A C 1
ATOM 2735 O O . THR A 1 332 ? -8.079 23.108 -3.213 1.00 98.06 332 THR A O 1
ATOM 2738 N N . ALA A 1 333 ? -9.621 21.981 -4.396 1.00 98.25 333 ALA A N 1
ATOM 2739 C CA . ALA A 1 333 ? -8.680 21.397 -5.349 1.00 98.25 333 ALA A CA 1
ATOM 2740 C C . ALA A 1 333 ? -7.923 22.474 -6.154 1.00 98.25 333 ALA A C 1
ATOM 2742 O O . ALA A 1 333 ? -6.695 22.427 -6.249 1.00 98.25 333 ALA A O 1
ATOM 2743 N N . LEU A 1 334 ? -8.624 23.485 -6.685 1.00 98.25 334 LEU A N 1
ATOM 2744 C CA . LEU A 1 334 ? -8.006 24.591 -7.431 1.00 98.25 334 LEU A CA 1
ATOM 2745 C C . LEU A 1 334 ? -7.099 25.474 -6.552 1.00 98.25 334 LEU A C 1
ATOM 2747 O O . LEU A 1 334 ? -6.014 25.853 -7.001 1.00 98.25 334 LEU A O 1
ATOM 2751 N N . HIS A 1 335 ? -7.474 25.751 -5.298 1.00 97.31 335 HIS A N 1
ATOM 2752 C CA . HIS A 1 335 ? -6.588 26.429 -4.342 1.00 97.31 335 HIS A CA 1
ATOM 2753 C C . HIS A 1 335 ? -5.342 25.592 -4.032 1.00 97.31 335 HIS A C 1
ATOM 2755 O O . HIS A 1 335 ? -4.235 26.130 -4.052 1.00 97.31 335 HIS A O 1
ATOM 2761 N N . GLN A 1 336 ? -5.490 24.287 -3.780 1.00 97.00 336 GLN A N 1
ATOM 2762 C CA . GLN A 1 336 ? -4.368 23.400 -3.460 1.00 97.00 336 GLN A CA 1
ATOM 2763 C C . GLN A 1 336 ? -3.390 23.275 -4.641 1.00 97.00 336 GLN A C 1
ATOM 2765 O O . GLN A 1 336 ? -2.179 23.293 -4.435 1.00 97.00 336 GLN A O 1
ATOM 2770 N N . ILE A 1 337 ? -3.887 23.252 -5.882 1.00 97.50 337 ILE A N 1
ATOM 2771 C CA . ILE A 1 337 ? -3.073 23.296 -7.112 1.00 97.50 337 ILE A CA 1
ATOM 2772 C C . ILE A 1 337 ? -2.188 24.553 -7.181 1.00 97.50 337 ILE A C 1
ATOM 2774 O O . ILE A 1 337 ? -1.034 24.458 -7.607 1.00 97.50 337 ILE A O 1
ATOM 2778 N N . ILE A 1 338 ? -2.689 25.712 -6.739 1.00 96.19 338 ILE A N 1
ATOM 2779 C CA . ILE A 1 338 ? -1.902 26.955 -6.667 1.00 96.19 338 ILE A CA 1
ATOM 2780 C C . ILE A 1 338 ? -0.950 26.932 -5.460 1.00 96.19 338 ILE A C 1
ATOM 2782 O O . ILE A 1 338 ? 0.235 27.232 -5.611 1.00 96.19 338 ILE A O 1
ATOM 2786 N N . LYS A 1 339 ? -1.431 26.536 -4.272 1.00 94.00 339 LYS A N 1
ATOM 2787 C CA . LYS A 1 339 ? -0.644 26.463 -3.023 1.00 94.00 339 LYS A CA 1
ATOM 2788 C C . LYS A 1 339 ? 0.574 25.546 -3.170 1.00 94.00 339 LYS A C 1
ATOM 2790 O O . LYS A 1 339 ? 1.678 25.938 -2.805 1.00 94.00 339 LYS A O 1
ATOM 2795 N N . MET A 1 340 ? 0.385 24.374 -3.776 1.00 90.00 340 MET A N 1
ATOM 2796 C CA . MET A 1 340 ? 1.442 23.397 -4.073 1.00 90.00 340 MET A CA 1
ATOM 2797 C C . MET A 1 340 ? 2.232 23.724 -5.355 1.00 90.00 340 MET A C 1
ATOM 2799 O O . MET A 1 340 ? 3.065 22.930 -5.779 1.00 90.00 340 MET A O 1
ATOM 2803 N N . ARG A 1 341 ? 1.980 24.882 -5.988 1.00 92.00 341 ARG A N 1
ATOM 2804 C CA . ARG A 1 341 ? 2.653 25.388 -7.201 1.00 92.00 341 ARG A CA 1
ATOM 2805 C C . ARG A 1 341 ? 2.603 24.464 -8.431 1.00 92.00 341 ARG A C 1
ATOM 2807 O O . ARG A 1 341 ? 3.364 24.678 -9.372 1.00 92.00 341 ARG A O 1
ATOM 2814 N N . VAL A 1 342 ? 1.658 23.519 -8.482 1.00 93.62 342 VAL A N 1
ATOM 2815 C CA . VAL A 1 342 ? 1.390 22.665 -9.661 1.00 93.62 342 VAL A CA 1
ATOM 2816 C C . VAL A 1 342 ? 1.062 23.523 -10.887 1.00 93.62 342 VAL A C 1
ATOM 2818 O O . VAL A 1 342 ? 1.476 23.201 -11.998 1.00 93.62 342 VAL A O 1
ATOM 2821 N N . LEU A 1 343 ? 0.378 24.656 -10.685 1.00 93.06 343 LEU A N 1
ATOM 2822 C CA . LEU A 1 343 ? 0.383 25.789 -11.613 1.00 93.06 343 LEU A CA 1
ATOM 2823 C C . LEU A 1 343 ? 0.528 27.104 -10.823 1.00 93.06 343 LEU A C 1
ATOM 2825 O O . LEU A 1 343 ? -0.147 27.267 -9.809 1.00 93.06 343 LEU A O 1
ATOM 2829 N N . PRO A 1 344 ? 1.331 28.083 -11.289 1.00 88.69 344 PRO A N 1
ATOM 2830 C CA . PRO A 1 344 ? 1.519 29.354 -10.581 1.00 88.69 344 PRO A CA 1
ATOM 2831 C C . PRO A 1 344 ? 0.298 30.287 -10.664 1.00 88.69 344 PRO A C 1
ATOM 2833 O O . PRO A 1 344 ? 0.155 31.188 -9.845 1.00 88.69 344 PRO A O 1
ATOM 2836 N N . SER A 1 345 ? -0.571 30.105 -11.664 1.00 93.06 345 SER A N 1
ATOM 2837 C CA . SER A 1 345 ? -1.847 30.815 -11.804 1.00 93.06 345 SER A CA 1
ATOM 2838 C C . SER A 1 345 ? -2.777 30.058 -12.753 1.00 93.06 345 SER A C 1
ATOM 2840 O O . SER A 1 345 ? -2.342 29.538 -13.784 1.00 93.06 345 SER A O 1
ATOM 2842 N N . LEU A 1 346 ? -4.072 30.035 -12.430 1.00 94.06 346 LEU A N 1
ATOM 2843 C CA . LEU A 1 346 ? -5.125 29.459 -13.274 1.00 94.06 346 LEU A CA 1
ATOM 2844 C C . LEU A 1 346 ? -5.666 30.449 -14.320 1.00 94.06 346 LEU A C 1
ATOM 2846 O O . LEU A 1 346 ? -6.223 30.018 -15.328 1.00 94.06 346 LEU A O 1
ATOM 2850 N N . SER A 1 347 ? -5.437 31.756 -14.154 1.00 92.19 347 SER A N 1
ATOM 2851 C CA . SER A 1 347 ? -5.904 32.813 -15.069 1.00 92.19 347 SER A CA 1
ATOM 2852 C C . SER A 1 347 ? -5.450 32.574 -16.518 1.00 92.19 347 SER A C 1
ATOM 2854 O O . SER A 1 347 ? -6.259 32.632 -17.448 1.00 92.19 347 SER A O 1
ATOM 2856 N N . GLN A 1 348 ? -4.187 32.177 -16.721 1.00 89.44 348 GLN A N 1
ATOM 2857 C CA . GLN A 1 348 ? -3.624 31.889 -18.051 1.00 89.44 348 GLN A CA 1
ATOM 2858 C C . GLN A 1 348 ? -4.279 30.687 -18.760 1.00 89.44 348 GLN A C 1
ATOM 2860 O O . GLN A 1 348 ? -4.245 30.602 -19.994 1.00 89.44 348 GLN A O 1
ATOM 2865 N N . LEU A 1 349 ? -4.877 29.773 -17.987 1.00 93.81 349 LEU A N 1
ATOM 2866 C CA . LEU A 1 349 ? -5.661 28.635 -18.464 1.00 93.81 349 LEU A CA 1
ATOM 2867 C C . LEU A 1 349 ? -7.122 29.057 -18.689 1.00 93.81 349 LEU A C 1
ATOM 2869 O O . LEU A 1 349 ? -7.631 28.919 -19.799 1.00 93.81 349 LEU A O 1
ATOM 2873 N N . PHE A 1 350 ? -7.779 29.630 -17.676 1.00 96.12 350 PHE A N 1
ATOM 2874 C CA . PHE A 1 350 ? -9.214 29.941 -17.695 1.00 96.12 350 PHE A CA 1
ATOM 2875 C C . PHE A 1 350 ? -9.586 31.119 -18.607 1.00 96.12 350 PHE A C 1
ATOM 2877 O O . PHE A 1 350 ? -10.658 31.101 -19.203 1.00 96.12 350 PHE A O 1
ATOM 2884 N N . GLN A 1 351 ? -8.732 32.134 -18.777 1.00 92.31 351 GLN A N 1
ATOM 2885 C CA . GLN A 1 351 ? -9.010 33.269 -19.674 1.00 92.31 351 GLN A CA 1
ATOM 2886 C C . GLN A 1 351 ? -8.519 33.061 -21.118 1.00 92.31 351 GLN A C 1
ATOM 2888 O O . GLN A 1 351 ? -8.766 33.920 -21.975 1.00 92.31 351 GLN A O 1
ATOM 2893 N N . ASN A 1 352 ? -7.848 31.941 -21.414 1.00 93.31 352 ASN A N 1
ATOM 2894 C CA . ASN A 1 352 ? -7.023 31.794 -22.612 1.00 93.31 352 ASN A CA 1
ATOM 2895 C C . ASN A 1 352 ? -7.773 32.092 -23.932 1.00 93.31 352 ASN A C 1
ATOM 2897 O O . ASN A 1 352 ? -8.832 31.509 -24.172 1.00 93.31 352 ASN A O 1
ATOM 2901 N N . PRO A 1 353 ? -7.234 32.933 -24.841 1.00 93.19 353 PRO A N 1
ATOM 2902 C CA . PRO A 1 353 ? -7.898 33.271 -26.101 1.00 93.19 353 PRO A CA 1
ATOM 2903 C C . PRO A 1 353 ? -8.239 32.091 -27.022 1.00 93.19 353 PRO A C 1
ATOM 2905 O O . PRO A 1 353 ? -9.139 32.247 -27.844 1.00 93.19 353 PRO A O 1
ATOM 2908 N N . LYS A 1 354 ? -7.567 30.933 -26.887 1.00 93.44 354 LYS A N 1
ATOM 2909 C CA . LYS A 1 354 ? -7.897 29.697 -27.625 1.00 93.44 354 LYS A CA 1
ATOM 2910 C C . LYS A 1 354 ? -9.188 29.014 -27.154 1.00 93.44 354 LYS A C 1
ATOM 2912 O O . LYS A 1 354 ? -9.712 28.178 -27.883 1.00 93.44 354 LYS A O 1
ATOM 2917 N N . LEU A 1 355 ? -9.689 29.335 -25.960 1.00 94.94 355 LEU A N 1
ATOM 2918 C CA . LEU A 1 355 ? -10.960 28.811 -25.458 1.00 94.94 355 LEU A CA 1
ATOM 2919 C C . LEU A 1 355 ? -12.134 29.641 -25.984 1.00 94.94 355 LEU A C 1
ATOM 2921 O O . LEU A 1 355 ? -12.034 30.861 -26.161 1.00 94.94 355 LEU A O 1
ATOM 2925 N N . ASP A 1 356 ? -13.275 28.988 -26.183 1.00 93.81 356 ASP A N 1
ATOM 2926 C CA . ASP A 1 356 ? -14.491 29.672 -26.611 1.00 93.81 356 ASP A CA 1
ATOM 2927 C C . ASP A 1 356 ? -14.962 30.738 -25.594 1.00 93.81 356 ASP A C 1
ATOM 2929 O O . ASP A 1 356 ? -14.624 30.699 -24.406 1.00 93.81 356 ASP A O 1
ATOM 2933 N N . LYS A 1 357 ? -15.709 31.738 -26.071 1.00 94.88 357 LYS A N 1
ATOM 2934 C CA . LYS A 1 357 ? -16.217 32.844 -25.252 1.00 94.88 357 LYS A CA 1
ATOM 2935 C C . LYS A 1 357 ? -17.236 32.387 -24.210 1.00 94.88 357 LYS A C 1
ATOM 2937 O O . LYS A 1 357 ? -17.161 32.866 -23.079 1.00 94.88 357 LYS A O 1
ATOM 2942 N N . ASP A 1 358 ? -18.134 31.467 -24.550 1.00 96.12 358 ASP A N 1
ATOM 2943 C CA . ASP A 1 358 ? -19.186 31.017 -23.636 1.00 96.12 358 ASP A CA 1
ATOM 2944 C C . ASP A 1 358 ? -18.627 30.058 -22.580 1.00 96.12 358 ASP A C 1
ATOM 2946 O O . ASP A 1 358 ? -19.000 30.149 -21.410 1.00 96.12 358 ASP A O 1
ATOM 2950 N N . LEU A 1 359 ? -17.629 29.238 -22.933 1.00 96.75 359 LEU A N 1
ATOM 2951 C CA . LEU A 1 359 ? -16.859 28.467 -21.950 1.00 96.75 359 LEU A CA 1
ATOM 2952 C C . LEU A 1 359 ? -16.112 29.386 -20.968 1.00 96.75 359 LEU A C 1
ATOM 2954 O O . LEU A 1 359 ? -16.163 29.174 -19.760 1.00 96.75 359 LEU A O 1
ATOM 2958 N N . ARG A 1 360 ? -15.462 30.451 -21.454 1.00 96.06 360 ARG A N 1
ATOM 2959 C CA . ARG A 1 360 ? -14.777 31.430 -20.584 1.00 96.06 360 ARG A CA 1
ATOM 2960 C C . ARG A 1 360 ? -15.729 32.285 -19.749 1.00 96.06 360 ARG A C 1
ATOM 2962 O O . ARG A 1 360 ? -15.338 32.771 -18.688 1.00 96.06 360 ARG A O 1
ATOM 2969 N N . LYS A 1 361 ? -16.971 32.461 -20.199 1.00 95.31 361 LYS A N 1
ATOM 2970 C CA . LYS A 1 361 ? -18.054 33.051 -19.408 1.00 95.31 361 LYS A CA 1
ATOM 2971 C C . LYS A 1 361 ? -18.485 32.096 -18.291 1.00 95.31 361 LYS A C 1
ATOM 2973 O O . LYS A 1 361 ? -18.483 32.510 -17.140 1.00 95.31 361 LYS A O 1
ATOM 2978 N N . MET A 1 362 ? -18.722 30.821 -18.604 1.00 96.44 362 MET A N 1
ATOM 2979 C CA . MET A 1 362 ? -19.074 29.780 -17.627 1.00 96.44 362 MET A CA 1
ATOM 2980 C C . MET A 1 362 ? -17.980 29.571 -16.566 1.00 96.44 362 MET A C 1
ATOM 2982 O O . MET A 1 362 ? -18.283 29.483 -15.378 1.00 96.44 362 MET A O 1
ATOM 2986 N N . LEU A 1 363 ? -16.704 29.572 -16.968 1.00 96.50 363 LEU A N 1
ATOM 2987 C CA . LEU A 1 363 ? -15.566 29.535 -16.043 1.00 96.50 363 LEU A CA 1
ATOM 2988 C C . LEU A 1 363 ? -15.539 30.761 -15.123 1.00 96.50 363 LEU A C 1
ATOM 2990 O O . LEU A 1 363 ? -15.266 30.615 -13.941 1.00 96.50 363 LEU A O 1
ATOM 2994 N N . ARG A 1 364 ? -15.873 31.960 -15.615 1.00 94.69 364 ARG A N 1
ATOM 2995 C CA . ARG A 1 364 ? -15.954 33.166 -14.771 1.00 94.69 364 ARG A CA 1
ATOM 2996 C C . ARG A 1 364 ? -17.175 33.173 -13.848 1.00 94.69 364 ARG A C 1
ATOM 2998 O O . ARG A 1 364 ? -17.117 33.791 -12.794 1.00 94.69 364 ARG A O 1
ATOM 3005 N N . GLU A 1 365 ? -18.260 32.508 -14.235 1.00 94.31 365 GLU A N 1
ATOM 3006 C CA . GLU A 1 365 ? -19.471 32.358 -13.418 1.00 94.31 365 GLU A CA 1
ATOM 3007 C C . GLU A 1 365 ? -19.260 31.382 -12.252 1.00 94.31 365 GLU A C 1
ATOM 3009 O O . GLU A 1 365 ? -19.712 31.669 -11.148 1.00 94.31 365 GLU A O 1
ATOM 3014 N N . TRP A 1 366 ? -18.529 30.281 -12.466 1.00 93.62 366 TRP A N 1
ATOM 3015 C CA . TRP A 1 366 ? -18.195 29.320 -11.404 1.00 93.62 366 TRP A CA 1
ATOM 3016 C C . TRP A 1 366 ? -16.922 29.659 -10.621 1.00 93.62 366 TRP A C 1
ATOM 3018 O O . TRP A 1 366 ? -16.868 29.383 -9.433 1.00 93.62 366 TRP A O 1
ATOM 3028 N N . PHE A 1 367 ? -15.906 30.241 -11.260 1.00 95.62 367 PHE A N 1
ATOM 3029 C CA . PHE A 1 367 ? -14.531 30.339 -10.747 1.00 95.62 367 PHE A CA 1
ATOM 3030 C C . PHE A 1 367 ? -13.955 31.758 -10.924 1.00 95.62 367 PHE A C 1
ATOM 3032 O O . PHE A 1 367 ? -12.862 31.957 -11.464 1.00 95.62 367 PHE A O 1
ATOM 3039 N N . ALA A 1 368 ? -14.721 32.768 -10.500 1.00 92.88 368 ALA A N 1
ATOM 3040 C CA . ALA A 1 368 ? -14.423 34.185 -10.727 1.00 92.88 368 ALA A CA 1
ATOM 3041 C C . ALA A 1 368 ? -13.035 34.627 -10.219 1.00 92.88 368 ALA A C 1
ATOM 3043 O O . ALA A 1 368 ? -12.328 35.340 -10.932 1.00 92.88 368 ALA A O 1
ATOM 3044 N N . GLU A 1 369 ? -12.631 34.188 -9.024 1.00 93.12 369 GLU A N 1
ATOM 3045 C CA . GLU A 1 369 ? -11.349 34.554 -8.398 1.00 93.12 369 GLU A CA 1
ATOM 3046 C C . GLU A 1 369 ? -10.139 34.001 -9.166 1.00 93.12 369 GLU A C 1
ATOM 3048 O O . GLU A 1 369 ? -9.199 34.734 -9.471 1.00 93.12 369 GLU A O 1
ATOM 3053 N N . PHE A 1 370 ? -10.215 32.738 -9.596 1.00 93.81 370 PHE A N 1
ATOM 3054 C CA . PHE A 1 370 ? -9.177 32.058 -10.372 1.00 93.81 370 PHE A CA 1
ATOM 3055 C C . PHE A 1 370 ? -9.030 32.614 -11.796 1.00 93.81 370 PHE A C 1
ATOM 3057 O O . PHE A 1 370 ? -8.046 32.327 -12.478 1.00 93.81 370 PHE A O 1
ATOM 3064 N N . CYS A 1 371 ? -9.995 33.416 -12.259 1.00 88.94 371 CYS A N 1
ATOM 3065 C CA . CYS A 1 371 ? -9.888 34.132 -13.524 1.00 88.94 371 CYS A CA 1
ATOM 3066 C C . CYS A 1 371 ? -9.027 35.398 -13.420 1.00 88.94 371 CYS A C 1
ATOM 3068 O O . CYS A 1 371 ? -8.483 35.818 -14.438 1.00 88.94 371 CYS A O 1
ATOM 3070 N N . THR A 1 372 ? -8.921 36.051 -12.261 1.00 80.94 372 THR A N 1
ATOM 3071 C CA . THR A 1 372 ? -8.142 37.295 -12.124 1.00 80.94 372 THR A CA 1
ATOM 3072 C C . THR A 1 372 ? -6.674 37.025 -11.819 1.00 80.94 372 THR A C 1
ATOM 3074 O O . THR A 1 372 ? -6.361 36.270 -10.905 1.00 80.94 372 THR A O 1
ATOM 3077 N N . ASP A 1 373 ? -5.769 37.714 -12.521 1.00 61.47 373 ASP A N 1
ATOM 3078 C CA . ASP A 1 373 ? -4.377 37.832 -12.081 1.00 61.47 373 ASP A CA 1
ATOM 3079 C C . ASP A 1 373 ? -4.340 38.701 -10.817 1.00 61.47 373 ASP A C 1
ATOM 3081 O O . ASP A 1 373 ? -4.317 39.933 -10.881 1.00 61.47 373 ASP A O 1
ATOM 3085 N N . ALA A 1 374 ? -4.386 38.054 -9.653 1.00 46.03 374 ALA A N 1
ATOM 3086 C CA . ALA A 1 374 ? -4.181 38.718 -8.379 1.00 46.03 374 ALA A CA 1
ATOM 3087 C C . ALA A 1 374 ? -2.757 39.288 -8.344 1.00 46.03 374 ALA A C 1
ATOM 3089 O O . ALA A 1 374 ? -1.776 38.544 -8.324 1.00 46.03 374 ALA A O 1
ATOM 3090 N N . VAL A 1 375 ? -2.639 40.619 -8.338 1.00 38.62 375 VAL A N 1
ATOM 3091 C CA . VAL A 1 375 ? -1.355 41.298 -8.137 1.00 38.62 375 VAL A CA 1
ATOM 3092 C C . VAL A 1 375 ? -0.941 41.085 -6.685 1.00 38.62 375 VAL A C 1
ATOM 3094 O O . VAL A 1 375 ? -1.299 41.865 -5.802 1.00 38.62 375 VAL A O 1
ATOM 3097 N N . VAL A 1 376 ? -0.190 40.009 -6.444 1.00 34.34 376 VAL A N 1
ATOM 3098 C CA . VAL A 1 376 ? 0.535 39.801 -5.191 1.00 34.34 376 VAL A CA 1
ATOM 3099 C C . VAL A 1 376 ? 1.527 40.950 -5.063 1.00 34.34 376 VAL A C 1
ATOM 3101 O O . VAL A 1 376 ? 2.537 41.001 -5.765 1.00 34.34 376 VAL A O 1
ATOM 3104 N N . LYS A 1 377 ? 1.212 41.911 -4.194 1.00 29.75 377 LYS A N 1
ATOM 3105 C CA . LYS A 1 377 ? 2.162 42.949 -3.810 1.00 29.75 377 LYS A CA 1
ATOM 3106 C C . LYS A 1 377 ? 3.303 42.297 -3.044 1.00 29.75 377 LYS A C 1
ATOM 3108 O O . LYS A 1 377 ? 3.086 41.726 -1.981 1.00 29.75 377 LYS A O 1
ATOM 3113 N N . SER A 1 378 ? 4.509 42.416 -3.578 1.00 30.95 378 SER A N 1
ATOM 3114 C CA . SER A 1 378 ? 5.746 42.009 -2.921 1.00 30.95 378 SER A CA 1
ATOM 3115 C C . SER A 1 378 ? 6.183 43.053 -1.884 1.00 30.95 378 SER A C 1
ATOM 3117 O O . SER A 1 378 ? 7.237 43.667 -2.035 1.00 30.95 378 SER A O 1
ATOM 3119 N N . ASP A 1 379 ? 5.362 43.262 -0.856 1.00 32.25 379 ASP A N 1
ATOM 3120 C CA . ASP A 1 379 ? 5.700 44.056 0.333 1.00 32.25 379 ASP A CA 1
ATOM 3121 C C . ASP A 1 379 ? 6.153 43.112 1.471 1.00 32.25 379 ASP A C 1
ATOM 3123 O O . ASP A 1 379 ? 5.572 43.123 2.545 1.00 32.25 379 ASP A O 1
ATOM 3127 N N . ASP A 1 380 ? 7.144 42.251 1.183 1.00 32.47 380 ASP A N 1
ATOM 3128 C CA . ASP A 1 380 ? 7.994 41.528 2.158 1.00 32.47 380 ASP A CA 1
ATOM 3129 C C . ASP A 1 380 ? 9.170 40.827 1.430 1.00 32.47 380 ASP A C 1
ATOM 3131 O O . ASP A 1 380 ? 9.324 39.607 1.409 1.00 32.47 380 ASP A O 1
ATOM 3135 N N . MET A 1 381 ? 10.013 41.623 0.759 1.00 31.95 381 MET A N 1
ATOM 3136 C CA . MET A 1 381 ? 11.360 41.201 0.344 1.00 31.95 381 MET A CA 1
ATOM 3137 C C . MET A 1 381 ? 12.361 42.344 0.528 1.00 31.95 381 MET A C 1
ATOM 3139 O O . MET A 1 381 ? 12.537 43.195 -0.346 1.00 31.95 381 MET A O 1
ATOM 3143 N N . GLN A 1 382 ? 13.071 42.312 1.652 1.00 30.59 382 GLN A N 1
ATOM 3144 C CA . GLN A 1 382 ? 14.411 42.878 1.773 1.00 30.59 382 GLN A CA 1
ATOM 3145 C C . GLN A 1 382 ? 15.353 41.795 2.307 1.00 30.59 382 GLN A C 1
ATOM 3147 O O . GLN A 1 382 ? 14.931 40.909 3.039 1.00 30.59 382 GLN A O 1
ATOM 3152 N N . GLU A 1 383 ? 16.616 41.880 1.891 1.00 31.02 383 GLU A N 1
ATOM 3153 C CA . GLU A 1 383 ? 17.725 41.010 2.305 1.00 31.02 383 GLU A CA 1
ATOM 3154 C C . GLU A 1 383 ? 17.575 39.508 1.996 1.00 31.02 383 GLU A C 1
ATOM 3156 O O . GLU A 1 383 ? 17.420 38.665 2.871 1.00 31.02 383 GLU A O 1
ATOM 3161 N N . LEU A 1 384 ? 17.814 39.157 0.728 1.00 28.31 384 LEU A N 1
ATOM 3162 C CA . LEU A 1 384 ? 19.068 38.472 0.378 1.00 28.31 384 LEU A CA 1
ATOM 3163 C C . LEU A 1 384 ? 19.444 38.754 -1.090 1.00 28.31 384 LEU A C 1
ATOM 3165 O O . LEU A 1 384 ? 18.622 39.219 -1.879 1.00 28.31 384 LEU A O 1
ATOM 3169 N N . GLY A 1 385 ? 20.729 38.600 -1.420 1.00 26.97 385 GLY A N 1
ATOM 3170 C CA . GLY A 1 385 ? 21.307 39.105 -2.670 1.00 26.97 385 GLY A CA 1
ATOM 3171 C C . GLY A 1 385 ? 20.827 38.357 -3.916 1.00 26.97 385 GLY A C 1
ATOM 3172 O O . GLY A 1 385 ? 20.829 37.131 -3.944 1.00 26.97 385 GLY A O 1
ATOM 3173 N N . GLY A 1 386 ? 20.456 39.098 -4.961 1.00 29.42 386 GLY A N 1
ATOM 3174 C CA . GLY A 1 386 ? 20.042 38.510 -6.231 1.00 29.42 386 GLY A CA 1
ATOM 3175 C C . GLY A 1 386 ? 21.207 38.259 -7.186 1.00 29.42 386 GLY A C 1
ATOM 3176 O O . GLY A 1 386 ? 21.855 39.211 -7.615 1.00 29.42 386 GLY A O 1
ATOM 3177 N N . ASP A 1 387 ? 21.373 37.006 -7.604 1.00 32.94 387 ASP A N 1
ATOM 3178 C CA . ASP A 1 387 ? 21.524 36.670 -9.024 1.00 32.94 387 ASP A CA 1
ATOM 3179 C C . ASP A 1 387 ? 20.961 35.255 -9.292 1.00 32.94 387 ASP A C 1
ATOM 3181 O O . ASP A 1 387 ? 20.836 34.456 -8.370 1.00 32.94 387 ASP A O 1
ATOM 3185 N N . SER A 1 388 ? 20.605 34.956 -10.545 1.00 33.16 388 SER A N 1
ATOM 3186 C CA . SER A 1 388 ? 20.177 33.636 -11.056 1.00 33.16 388 SER A CA 1
ATOM 3187 C C . SER A 1 388 ? 19.093 32.852 -10.276 1.00 33.16 388 SER A C 1
ATOM 3189 O O . SER A 1 388 ? 19.407 31.983 -9.468 1.00 33.16 388 SER A O 1
ATOM 3191 N N . LEU A 1 389 ? 17.811 32.997 -10.659 1.00 30.98 389 LEU A N 1
ATOM 3192 C CA . LEU A 1 389 ? 16.786 31.960 -10.384 1.00 30.98 389 LEU A CA 1
ATOM 3193 C C . LEU A 1 389 ? 15.610 31.902 -11.391 1.00 30.98 389 LEU A C 1
ATOM 3195 O O . LEU A 1 389 ? 14.526 31.413 -11.086 1.00 30.98 389 LEU A O 1
ATOM 3199 N N . GLN A 1 390 ? 15.794 32.404 -12.620 1.00 27.81 390 GLN A N 1
ATOM 3200 C CA . GLN A 1 390 ? 14.717 32.510 -13.625 1.00 27.81 390 GLN A CA 1
ATOM 3201 C C . GLN A 1 390 ? 14.840 31.498 -14.787 1.00 27.81 390 GLN A C 1
ATOM 3203 O O . GLN A 1 390 ? 14.334 31.745 -15.881 1.00 27.81 390 GLN A O 1
ATOM 3208 N N . SER A 1 391 ? 15.521 30.362 -14.563 1.00 27.20 391 SER A N 1
ATOM 3209 C CA . SER A 1 391 ? 15.844 29.368 -15.608 1.00 27.20 391 SER A CA 1
ATOM 3210 C C . SER A 1 391 ? 15.325 27.939 -15.360 1.00 27.20 391 SER A C 1
ATOM 3212 O O . SER A 1 391 ? 15.368 27.121 -16.279 1.00 27.20 391 SER A O 1
ATOM 3214 N N . GLU A 1 392 ? 14.829 27.606 -14.166 1.00 29.97 392 GLU A N 1
ATOM 3215 C CA . GLU A 1 392 ? 14.685 26.204 -13.713 1.00 29.97 392 GLU A CA 1
ATOM 3216 C C . GLU A 1 392 ? 13.316 25.549 -13.991 1.00 29.97 392 GLU A C 1
ATOM 3218 O O . GLU A 1 392 ? 12.906 24.607 -13.325 1.00 29.97 392 GLU A O 1
ATOM 3223 N N . LEU A 1 393 ? 12.612 26.014 -15.029 1.00 31.83 393 LEU A N 1
ATOM 3224 C CA . LEU A 1 393 ? 11.470 25.300 -15.635 1.00 31.83 393 LEU A CA 1
ATOM 3225 C C . LEU A 1 393 ? 11.646 25.092 -17.151 1.00 31.83 393 LEU A C 1
ATOM 3227 O O . LEU A 1 393 ? 10.691 24.819 -17.881 1.00 31.83 393 LEU A O 1
ATOM 3231 N N . ALA A 1 394 ? 12.881 25.214 -17.646 1.00 27.94 394 ALA A N 1
ATOM 3232 C CA . ALA A 1 394 ? 13.232 24.910 -19.025 1.00 27.94 394 ALA A CA 1
ATOM 3233 C C . ALA A 1 394 ? 13.680 23.444 -19.166 1.00 27.94 394 ALA A C 1
ATOM 3235 O O . ALA A 1 394 ? 14.850 23.125 -18.964 1.00 27.94 394 ALA A O 1
ATOM 3236 N N . MET A 1 395 ? 12.757 22.570 -19.586 1.00 33.78 395 MET A N 1
ATOM 3237 C CA . MET A 1 395 ? 13.096 21.245 -20.133 1.00 33.78 395 MET A CA 1
ATOM 3238 C C . MET A 1 395 ? 14.206 21.357 -21.201 1.00 33.78 395 MET A C 1
ATOM 3240 O O . MET A 1 395 ? 14.247 22.356 -21.934 1.00 33.78 395 MET A O 1
ATOM 3244 N N . PRO A 1 396 ? 15.090 20.348 -21.341 1.00 31.00 396 PRO A N 1
ATOM 3245 C CA . PRO A 1 396 ? 16.179 20.386 -22.310 1.00 31.00 396 PRO A CA 1
ATOM 3246 C C . PRO A 1 396 ? 15.643 20.575 -23.734 1.00 31.00 396 PRO A C 1
ATOM 3248 O O . PRO A 1 396 ? 14.765 19.848 -24.196 1.00 31.00 396 PRO A O 1
ATOM 3251 N N . LYS A 1 397 ? 16.188 21.573 -24.439 1.00 27.98 397 LYS A N 1
ATOM 3252 C CA . LYS A 1 397 ? 15.787 21.903 -25.811 1.00 27.98 397 LYS A CA 1
ATOM 3253 C C . LYS A 1 397 ? 16.169 20.765 -26.757 1.00 27.98 397 LYS A C 1
ATOM 3255 O O . LYS A 1 397 ? 17.356 20.509 -26.961 1.00 27.98 397 LYS A O 1
ATOM 3260 N N . SER A 1 398 ? 15.175 20.142 -27.384 1.00 28.31 398 SER A N 1
ATOM 3261 C CA . SER A 1 398 ? 15.389 19.333 -28.583 1.00 28.31 398 SER A CA 1
ATOM 3262 C C . SER A 1 398 ? 15.927 20.202 -29.736 1.00 28.31 398 SER A C 1
ATOM 3264 O O . SER A 1 398 ? 15.739 21.426 -29.739 1.00 28.31 398 SER A O 1
ATOM 3266 N N . PRO A 1 399 ? 16.606 19.608 -30.736 1.00 27.06 399 PRO A N 1
ATOM 3267 C CA . PRO A 1 399 ? 16.934 20.312 -31.970 1.00 27.06 399 PRO A CA 1
ATOM 3268 C C . PRO A 1 399 ? 15.654 20.781 -32.687 1.00 27.06 399 PRO A C 1
ATOM 3270 O O . PRO A 1 399 ? 14.649 20.068 -32.649 1.00 27.06 399 PRO A O 1
ATOM 3273 N N . PRO A 1 400 ? 15.667 21.936 -33.378 1.00 27.75 400 PRO A N 1
ATOM 3274 C CA . PRO A 1 400 ? 14.522 22.384 -34.164 1.00 27.75 400 PRO A CA 1
ATOM 3275 C C . PRO A 1 400 ? 14.329 21.466 -35.383 1.00 27.75 400 PRO A C 1
ATOM 3277 O O . PRO A 1 400 ? 15.035 21.598 -36.383 1.00 27.75 400 PRO A O 1
ATOM 3280 N N . GLY A 1 401 ? 13.386 20.528 -35.280 1.00 30.09 401 GLY A N 1
ATOM 3281 C CA . GLY A 1 401 ? 13.072 19.549 -36.324 1.00 30.09 401 GLY A CA 1
ATOM 3282 C C . GLY A 1 401 ? 11.808 18.745 -36.015 1.00 30.09 401 GLY A C 1
ATOM 3283 O O . GLY A 1 401 ? 10.863 18.799 -36.793 1.00 30.09 401 GLY A O 1
ATOM 3284 N N . ASP A 1 402 ? 11.767 18.085 -34.854 1.00 31.67 402 ASP A N 1
ATOM 3285 C CA . ASP A 1 402 ? 10.666 17.200 -34.451 1.00 31.67 402 ASP A CA 1
ATOM 3286 C C . ASP A 1 402 ? 9.924 17.740 -33.211 1.00 31.67 402 ASP A C 1
ATOM 3288 O O . ASP A 1 402 ? 10.415 17.644 -32.082 1.00 31.67 402 ASP A O 1
ATOM 3292 N N . GLU A 1 403 ? 8.716 18.284 -33.398 1.00 30.06 403 GLU A N 1
ATOM 3293 C CA . GLU A 1 403 ? 7.753 18.457 -32.300 1.00 30.06 403 GLU A CA 1
ATOM 3294 C C . GLU A 1 403 ? 6.961 17.154 -32.114 1.00 30.06 403 GLU A C 1
ATOM 3296 O O . GLU A 1 403 ? 6.294 16.684 -33.034 1.00 30.06 403 GLU A O 1
ATOM 3301 N N . ALA A 1 404 ? 7.011 16.566 -30.914 1.00 30.00 404 ALA A N 1
ATOM 3302 C CA . ALA A 1 404 ? 6.298 15.328 -30.595 1.00 30.00 404 ALA A CA 1
ATOM 3303 C C . ALA A 1 404 ? 4.785 15.571 -30.408 1.00 30.00 404 ALA A C 1
ATOM 3305 O O . ALA A 1 404 ? 4.284 15.672 -29.285 1.00 30.00 404 ALA A O 1
ATOM 3306 N N . THR A 1 405 ? 4.059 15.676 -31.520 1.00 37.47 405 THR A N 1
ATOM 3307 C CA . THR A 1 405 ? 2.591 15.732 -31.568 1.00 37.47 405 THR A CA 1
ATOM 3308 C C . THR A 1 405 ? 1.946 14.405 -31.148 1.00 37.47 405 THR A C 1
ATOM 3310 O O . THR A 1 405 ? 2.576 13.343 -31.139 1.00 37.47 405 THR A O 1
ATOM 3313 N N . PHE A 1 406 ? 0.655 14.445 -30.798 1.00 32.06 406 PHE A N 1
ATOM 3314 C CA . PHE A 1 406 ? -0.140 13.224 -30.672 1.00 32.06 406 PHE A CA 1
ATOM 3315 C C . PHE A 1 406 ? -0.311 12.628 -32.076 1.00 32.06 406 PHE A C 1
ATOM 3317 O O . PHE A 1 406 ? -0.834 13.280 -32.976 1.00 32.06 406 PHE A O 1
ATOM 3324 N N . SER A 1 407 ? 0.189 11.408 -32.266 1.00 33.16 407 SER A N 1
ATOM 3325 C CA . SER A 1 407 ? 0.383 10.801 -33.584 1.00 33.16 407 SER A CA 1
ATOM 3326 C C . SER A 1 407 ? -0.899 10.178 -34.159 1.00 33.16 407 SER A C 1
ATOM 3328 O O . SER A 1 407 ? -1.018 8.955 -34.165 1.00 33.16 407 SER A O 1
ATOM 3330 N N . ASP A 1 408 ? -1.784 11.004 -34.714 1.00 38.31 408 ASP A N 1
ATOM 3331 C CA . ASP A 1 408 ? -2.912 10.580 -35.560 1.00 38.31 408 ASP A CA 1
ATOM 3332 C C . ASP A 1 408 ? -2.997 11.452 -36.835 1.00 38.31 408 ASP A C 1
ATOM 3334 O O . ASP A 1 408 ? -3.852 12.328 -36.947 1.00 38.31 408 ASP A O 1
ATOM 3338 N N . GLU A 1 409 ? -2.113 11.200 -37.808 1.00 32.12 409 GLU A N 1
ATOM 3339 C CA . GLU A 1 409 ? -2.298 11.601 -39.214 1.00 32.12 409 GLU A CA 1
ATOM 3340 C C . GLU A 1 409 ? -1.898 10.420 -40.124 1.00 32.12 409 GLU A C 1
ATOM 3342 O O . GLU A 1 409 ? -0.803 9.870 -39.990 1.00 32.12 409 GLU A O 1
ATOM 3347 N N . GLU A 1 410 ? -2.797 10.009 -41.027 1.00 31.69 410 GLU A N 1
ATOM 3348 C CA . GLU A 1 410 ? -2.509 9.094 -42.143 1.00 31.69 410 GLU A CA 1
ATOM 3349 C C . GLU A 1 410 ? -2.439 9.918 -43.443 1.00 31.69 410 GLU A C 1
ATOM 3351 O O . GLU A 1 410 ? -3.346 10.702 -43.726 1.00 31.69 410 GLU A O 1
ATOM 3356 N N . ASP A 1 411 ? -1.374 9.752 -44.235 1.00 30.55 411 ASP A N 1
ATOM 3357 C CA . ASP A 1 411 ? -1.179 10.471 -45.504 1.00 30.55 411 ASP A CA 1
ATOM 3358 C C . ASP A 1 411 ? -2.192 10.043 -46.588 1.00 30.55 411 ASP A C 1
ATOM 3360 O O . ASP A 1 411 ? -2.204 8.881 -47.003 1.00 30.55 411 ASP A O 1
ATOM 3364 N N . ASP A 1 412 ? -2.959 10.993 -47.140 1.00 28.78 412 ASP A N 1
ATOM 3365 C CA . ASP A 1 412 ? -3.779 10.785 -48.348 1.00 28.78 412 ASP A CA 1
ATOM 3366 C C . ASP A 1 412 ? -3.187 11.519 -49.569 1.00 28.78 412 ASP A C 1
ATOM 3368 O O . ASP A 1 412 ? -3.077 12.749 -49.618 1.00 28.78 412 ASP A O 1
ATOM 3372 N N . VAL A 1 413 ? -2.781 10.750 -50.584 1.00 27.42 413 VAL A N 1
ATOM 3373 C CA . VAL A 1 413 ? -1.990 11.234 -51.726 1.00 27.42 413 VAL A CA 1
ATOM 3374 C C . VAL A 1 413 ? -2.885 11.529 -52.933 1.00 27.42 413 VAL A C 1
ATOM 3376 O O . VAL A 1 413 ? -3.082 10.700 -53.823 1.00 27.42 413 VAL A O 1
ATOM 3379 N N . SER A 1 414 ? -3.380 12.766 -53.008 1.00 27.58 414 SER A N 1
ATOM 3380 C CA . SER A 1 414 ? -4.078 13.292 -54.193 1.00 27.58 414 SER A CA 1
ATOM 3381 C C . SER A 1 414 ? -3.169 13.363 -55.430 1.00 27.58 414 SER A C 1
ATOM 3383 O O . SER A 1 414 ? -2.042 13.858 -55.345 1.00 27.58 414 SER A O 1
ATOM 3385 N N . PRO A 1 415 ? -3.673 12.978 -56.621 1.00 29.81 415 PRO A N 1
ATOM 3386 C CA . PRO A 1 415 ? -3.975 14.017 -57.621 1.00 29.81 415 PRO A CA 1
ATOM 3387 C C . PRO A 1 415 ? -5.166 13.706 -58.562 1.00 29.81 415 PRO A C 1
ATOM 3389 O O . PRO A 1 415 ? -5.282 12.597 -59.076 1.00 29.81 415 PRO A O 1
ATOM 3392 N N . GLY A 1 416 ? -5.972 14.720 -58.932 1.00 22.83 416 GLY A N 1
ATOM 3393 C CA . GLY A 1 416 ? -6.829 14.623 -60.136 1.00 22.83 416 GLY A CA 1
ATOM 3394 C C . GLY A 1 416 ? -8.153 15.405 -60.171 1.00 22.83 416 GLY A C 1
ATOM 3395 O O . GLY A 1 416 ? -9.211 14.823 -59.986 1.00 22.83 416 GLY A O 1
ATOM 3396 N N . SER A 1 417 ? -8.093 16.700 -60.504 1.00 25.72 417 SER A N 1
ATOM 3397 C CA . SER A 1 417 ? -9.116 17.487 -61.242 1.00 25.72 417 SER A CA 1
ATOM 3398 C C . SER A 1 417 ? -10.632 17.164 -61.130 1.00 25.72 417 SER A C 1
ATOM 3400 O O . SER A 1 417 ? -11.116 16.225 -61.750 1.00 25.72 417 SER A O 1
ATOM 3402 N N . SER A 1 418 ? -11.380 18.119 -60.555 1.00 31.25 418 SER A N 1
ATOM 3403 C CA . SER A 1 418 ? -12.665 18.687 -61.046 1.00 31.25 418 SER A CA 1
ATOM 3404 C C . SER A 1 418 ? -13.848 17.791 -61.483 1.00 31.25 418 SER A C 1
ATOM 3406 O O . SER A 1 418 ? -13.747 17.017 -62.429 1.00 31.25 418 SER A O 1
ATOM 3408 N N . PRO A 1 419 ? -15.066 18.148 -61.024 1.00 27.78 419 PRO A N 1
ATOM 3409 C CA . PRO A 1 419 ? -16.245 18.118 -61.901 1.00 27.78 419 PRO A CA 1
ATOM 3410 C C . PRO A 1 419 ? -17.058 19.432 -61.930 1.00 27.78 419 PRO A C 1
ATOM 3412 O O . PRO A 1 419 ? -16.971 20.282 -61.045 1.00 27.78 419 PRO A O 1
ATOM 3415 N N . VAL A 1 420 ? -17.872 19.584 -62.981 1.00 24.52 420 VAL A N 1
ATOM 3416 C CA . VAL A 1 420 ? -18.769 20.729 -63.250 1.00 24.52 420 VAL A CA 1
ATOM 3417 C C . VAL A 1 420 ? -20.234 20.332 -62.996 1.00 24.52 420 VAL A C 1
ATOM 3419 O O . VAL A 1 420 ? -20.585 19.158 -63.072 1.00 24.52 420 VAL A O 1
ATOM 3422 N N . LYS A 1 421 ? -21.102 21.313 -62.699 1.00 26.80 421 LYS A N 1
ATOM 3423 C CA . LYS A 1 421 ? -22.555 21.131 -62.504 1.00 26.80 421 LYS A CA 1
ATOM 3424 C C . LYS A 1 421 ? -23.267 20.496 -63.712 1.00 26.80 421 LYS A C 1
ATOM 3426 O O . LYS A 1 421 ? -23.039 20.925 -64.841 1.00 26.80 421 LYS A O 1
ATOM 3431 N N . ALA A 1 422 ? -24.264 19.650 -63.441 1.00 23.42 422 ALA A N 1
ATOM 3432 C CA . ALA A 1 422 ? -25.427 19.432 -64.308 1.00 23.42 422 ALA A CA 1
ATOM 3433 C C . ALA A 1 422 ? -26.684 19.082 -63.475 1.00 23.42 422 ALA A C 1
ATOM 3435 O O . ALA A 1 422 ? -26.583 18.524 -62.387 1.00 23.42 422 ALA A O 1
ATOM 3436 N N . GLU A 1 423 ? -27.853 19.448 -63.995 1.00 21.67 423 GLU A N 1
ATOM 3437 C CA . GLU A 1 423 ? -29.202 19.498 -63.384 1.00 21.67 423 GLU A CA 1
ATOM 3438 C C . GLU A 1 423 ? -30.229 19.083 -64.492 1.00 21.67 423 GLU A C 1
ATOM 3440 O O . GLU A 1 423 ? -29.779 18.946 -65.636 1.00 21.67 423 GLU A O 1
ATOM 3445 N N . PRO A 1 424 ? -31.577 18.982 -64.308 1.00 32.22 424 PRO A N 1
ATOM 3446 C CA . PRO A 1 424 ? -32.431 18.907 -63.107 1.00 32.22 424 PRO A CA 1
ATOM 3447 C C . PRO A 1 424 ? -33.560 17.795 -63.245 1.00 32.22 424 PRO A C 1
ATOM 3449 O O . PRO A 1 424 ? -33.157 16.670 -63.542 1.00 32.22 424 PRO A O 1
ATOM 3452 N N . PRO A 1 425 ? -34.908 17.950 -62.998 1.00 40.84 425 PRO A N 1
ATOM 3453 C CA . PRO A 1 425 ? -35.746 16.855 -62.443 1.00 40.84 425 PRO A CA 1
ATOM 3454 C C . PRO A 1 425 ? -36.983 16.444 -63.306 1.00 40.84 425 PRO A C 1
ATOM 3456 O O . PRO A 1 425 ? -37.147 16.914 -64.434 1.00 40.84 425 PRO A O 1
ATOM 3459 N N . PRO A 1 426 ? -37.868 15.545 -62.814 1.00 34.59 426 PRO A N 1
ATOM 3460 C CA . PRO A 1 426 ? -39.119 15.944 -62.117 1.00 34.59 426 PRO A CA 1
ATOM 3461 C C . PRO A 1 426 ? -39.292 15.198 -60.757 1.00 34.59 426 PRO A C 1
ATOM 3463 O O . PRO A 1 426 ? -38.494 14.318 -60.461 1.00 34.59 426 PRO A O 1
ATOM 3466 N N . VAL A 1 427 ? -40.156 15.526 -59.773 1.00 27.05 427 VAL A N 1
ATOM 3467 C CA . VAL A 1 427 ? -41.571 15.994 -59.658 1.00 27.05 427 VAL A CA 1
ATOM 3468 C C . VAL A 1 427 ? -42.593 14.869 -59.937 1.00 27.05 427 VAL A C 1
ATOM 3470 O O . VAL A 1 427 ? -42.642 14.357 -61.046 1.00 27.05 427 VAL A O 1
ATOM 3473 N N . LYS A 1 428 ? -43.466 14.420 -59.016 1.00 24.42 428 LYS A N 1
ATOM 3474 C CA . LYS A 1 428 ? -44.024 14.946 -57.732 1.00 24.42 428 LYS A CA 1
ATOM 3475 C C . LYS A 1 428 ? -44.068 13.772 -56.685 1.00 24.42 428 LYS A C 1
ATOM 3477 O O . LYS A 1 428 ? -43.575 12.705 -57.022 1.00 24.42 428 LYS A O 1
ATOM 3482 N N . ALA A 1 429 ? -44.580 13.809 -55.442 1.00 23.52 429 ALA A N 1
ATOM 3483 C CA . ALA A 1 429 ? -45.518 14.711 -54.758 1.00 23.52 429 ALA A CA 1
ATOM 3484 C C . ALA A 1 429 ? -45.336 14.793 -53.209 1.00 23.52 429 ALA A C 1
ATOM 3486 O O . ALA A 1 429 ? -44.212 14.858 -52.729 1.00 23.52 429 ALA A O 1
ATOM 3487 N N . GLU A 1 430 ? -46.446 14.875 -52.460 1.00 23.83 430 GLU A N 1
ATOM 3488 C CA . GLU A 1 430 ? -46.620 15.374 -51.077 1.00 23.83 430 GLU A CA 1
ATOM 3489 C C . GLU A 1 430 ? -47.826 14.666 -50.392 1.00 23.83 430 GLU A C 1
ATOM 3491 O O . GLU A 1 430 ? -48.543 13.960 -51.113 1.00 23.83 430 GLU A O 1
ATOM 3496 N N . PRO A 1 431 ? -48.132 14.855 -49.077 1.00 35.31 431 PRO A N 1
ATOM 3497 C CA . PRO A 1 431 ? -47.560 15.816 -48.113 1.00 35.31 431 PRO A CA 1
ATOM 3498 C C . PRO A 1 431 ? -47.065 15.216 -46.772 1.00 35.31 431 PRO A C 1
ATOM 3500 O O . PRO A 1 431 ? -47.408 14.095 -46.408 1.00 35.31 431 PRO A O 1
ATOM 3503 N N . GLY A 1 432 ? -46.338 16.017 -45.976 1.00 24.39 432 GLY A N 1
ATOM 3504 C CA . GLY A 1 432 ? -46.043 15.694 -44.568 1.00 24.39 432 GLY A CA 1
ATOM 3505 C C . GLY A 1 432 ? -44.848 16.440 -43.960 1.00 24.39 432 GLY A C 1
ATOM 3506 O O . GLY A 1 432 ? -43.797 15.841 -43.762 1.00 24.39 432 GLY A O 1
ATOM 3507 N N . VAL A 1 433 ? -44.988 17.735 -43.643 1.00 23.38 433 VAL A N 1
ATOM 3508 C CA . VAL A 1 433 ? -43.916 18.539 -43.016 1.00 23.38 433 VAL A CA 1
ATOM 3509 C C . VAL A 1 433 ? -44.231 18.861 -41.555 1.00 23.38 433 VAL A C 1
ATOM 3511 O O . VAL A 1 433 ? -45.084 19.703 -41.295 1.00 23.38 433 VAL A O 1
ATOM 3514 N N . VAL A 1 434 ? -43.448 18.299 -40.628 1.00 24.98 434 VAL A N 1
ATOM 3515 C CA . VAL A 1 434 ? -43.004 18.953 -39.379 1.00 24.98 434 VAL A CA 1
ATOM 3516 C C . VAL A 1 434 ? -41.583 18.457 -39.076 1.00 24.98 434 VAL A C 1
ATOM 3518 O O . VAL A 1 434 ? -41.315 17.263 -39.178 1.00 24.98 434 VAL A O 1
ATOM 3521 N N . LYS A 1 435 ? -40.668 19.358 -38.697 1.00 23.06 435 LYS A N 1
ATOM 3522 C CA . LYS A 1 435 ? -39.391 18.992 -38.059 1.00 23.06 435 LYS A CA 1
ATOM 3523 C C . LYS A 1 435 ? -39.587 18.988 -36.544 1.00 23.06 435 LYS A C 1
ATOM 3525 O O . LYS A 1 435 ? -40.115 19.964 -36.020 1.00 23.06 435 LYS A O 1
ATOM 3530 N N . THR A 1 436 ? -39.110 17.961 -35.849 1.00 24.50 436 THR A N 1
ATOM 3531 C CA . THR A 1 436 ? -39.031 17.944 -34.379 1.00 24.50 436 THR A CA 1
ATOM 3532 C C . THR A 1 436 ? -37.585 17.814 -33.925 1.00 24.50 436 THR A C 1
ATOM 3534 O O . THR A 1 436 ? -36.853 16.948 -34.402 1.00 24.50 436 THR A O 1
ATOM 3537 N N . GLU A 1 437 ? -37.189 18.676 -32.996 1.00 25.12 437 GLU A N 1
ATOM 3538 C CA . GLU A 1 437 ? -35.896 18.632 -32.311 1.00 25.12 437 GLU A CA 1
ATOM 3539 C C . GLU A 1 437 ? -35.862 17.466 -31.299 1.00 25.12 437 GLU A C 1
ATOM 3541 O O . GLU A 1 437 ? -36.915 17.076 -30.782 1.00 25.12 437 GLU A O 1
ATOM 3546 N N . PRO A 1 438 ? -34.685 16.895 -30.979 1.00 28.41 438 PRO A N 1
ATOM 3547 C CA . PRO A 1 438 ? -34.564 15.884 -29.933 1.00 28.41 438 PRO A CA 1
ATOM 3548 C C . PRO A 1 438 ? -34.709 16.531 -28.545 1.00 28.41 438 PRO A C 1
ATOM 3550 O O . PRO A 1 438 ? -33.771 17.123 -28.013 1.00 28.41 438 PRO A O 1
ATOM 3553 N N . ALA A 1 439 ? -35.902 16.431 -27.958 1.00 26.36 439 ALA A N 1
ATOM 3554 C CA . ALA A 1 439 ? -36.210 17.017 -26.656 1.00 26.36 439 ALA A CA 1
ATOM 3555 C C . ALA A 1 439 ? -35.530 16.283 -25.481 1.00 26.36 439 ALA A C 1
ATOM 3557 O O . ALA A 1 439 ? -35.411 15.057 -25.467 1.00 26.36 439 ALA A O 1
ATOM 3558 N N . VAL A 1 440 ? -35.144 17.044 -24.452 1.00 30.47 440 VAL A N 1
ATOM 3559 C CA . VAL A 1 440 ? -34.592 16.517 -23.193 1.00 30.47 440 VAL A CA 1
ATOM 3560 C C . VAL A 1 440 ? -35.682 15.789 -22.401 1.00 30.47 440 VAL A C 1
ATOM 3562 O O . VAL A 1 440 ? -36.668 16.398 -21.984 1.00 30.47 440 VAL A O 1
ATOM 3565 N N . VAL A 1 441 ? -35.489 14.493 -22.148 1.00 26.59 441 VAL A N 1
ATOM 3566 C CA . VAL A 1 441 ? -36.431 13.670 -21.375 1.00 26.59 441 VAL A CA 1
ATOM 3567 C C . VAL A 1 441 ? -36.166 13.818 -19.874 1.00 26.59 441 VAL A C 1
ATOM 3569 O O . VAL A 1 441 ? -35.132 13.384 -19.373 1.00 26.59 441 VAL A O 1
ATOM 3572 N N . LYS A 1 442 ? -37.131 14.389 -19.145 1.00 26.38 442 LYS A N 1
ATOM 3573 C CA . LYS A 1 442 ? -37.225 14.279 -17.679 1.00 26.38 442 LYS A CA 1
ATOM 3574 C C . LYS A 1 442 ? -38.088 13.062 -17.301 1.00 26.38 442 LYS A C 1
ATOM 3576 O O . LYS A 1 442 ? -39.117 12.862 -17.948 1.00 26.38 442 LYS A O 1
ATOM 3581 N N . PRO A 1 443 ? -37.753 12.298 -16.244 1.00 29.12 443 PRO A N 1
ATOM 3582 C CA . PRO A 1 443 ? -38.681 11.339 -15.644 1.00 29.12 443 PRO A CA 1
ATOM 3583 C C . PRO A 1 443 ? -39.880 12.056 -14.986 1.00 29.12 443 PRO A C 1
ATOM 3585 O O . PRO A 1 443 ? -39.701 13.159 -14.459 1.00 29.12 443 PRO A O 1
ATOM 3588 N N . PRO A 1 444 ? -41.089 11.466 -14.989 1.00 31.48 444 PRO A N 1
ATOM 3589 C CA . PRO A 1 444 ? -42.268 12.053 -14.359 1.00 31.48 444 PRO A CA 1
ATOM 3590 C C . PRO A 1 444 ? -42.437 11.627 -12.889 1.00 31.48 444 PRO A C 1
ATOM 3592 O O . PRO A 1 444 ? -42.220 10.470 -12.542 1.00 31.48 444 PRO A O 1
ATOM 3595 N N . PHE A 1 445 ? -42.951 12.541 -12.064 1.00 27.34 445 PHE A N 1
ATOM 3596 C CA . PHE A 1 445 ? -43.616 12.231 -10.793 1.00 27.34 445 PHE A CA 1
ATOM 3597 C C . PHE A 1 445 ? -45.083 12.703 -10.872 1.00 27.34 445 PHE A C 1
ATOM 3599 O O . PHE A 1 445 ? -45.322 13.790 -11.409 1.00 27.34 445 PHE A O 1
ATOM 3606 N N . PRO A 1 446 ? -46.067 11.936 -10.363 1.00 32.50 446 PRO A N 1
ATOM 3607 C CA . PRO A 1 446 ? -47.429 12.430 -10.174 1.00 32.50 446 PRO A CA 1
ATOM 3608 C C . PRO A 1 446 ? -47.518 13.402 -8.975 1.00 32.50 446 PRO A C 1
ATOM 3610 O O . PRO A 1 446 ? -46.653 13.367 -8.098 1.00 32.50 446 PRO A O 1
ATOM 3613 N N . PRO A 1 447 ? -48.532 14.287 -8.933 1.00 29.50 447 PRO A N 1
ATOM 3614 C CA . PRO A 1 447 ? -48.646 15.331 -7.915 1.00 29.50 447 PRO A CA 1
ATOM 3615 C C . PRO A 1 447 ? -49.202 14.829 -6.572 1.00 29.50 447 PRO A C 1
ATOM 3617 O O . PRO A 1 447 ? -49.865 13.798 -6.490 1.00 29.50 447 PRO A O 1
ATOM 3620 N N . THR A 1 448 ? -48.956 15.617 -5.526 1.00 30.73 448 THR A N 1
ATOM 3621 C CA . THR A 1 448 ? -49.436 15.422 -4.152 1.00 30.73 448 THR A CA 1
ATOM 3622 C C . THR A 1 448 ? -50.947 15.625 -4.012 1.00 30.73 448 THR A C 1
ATOM 3624 O O . THR A 1 448 ? -51.475 16.639 -4.468 1.00 30.73 448 THR A O 1
ATOM 3627 N N . GLU A 1 449 ? -51.612 14.753 -3.251 1.00 25.38 449 GLU A N 1
ATOM 3628 C CA . GLU A 1 449 ? -52.860 15.097 -2.556 1.00 25.38 449 GLU A CA 1
ATOM 3629 C C . GLU A 1 449 ? -52.571 15.452 -1.090 1.00 25.38 449 GLU A C 1
ATOM 3631 O O . GLU A 1 449 ? -51.634 14.939 -0.476 1.00 25.38 449 GLU A O 1
ATOM 3636 N N . GLN A 1 450 ? -53.364 16.370 -0.535 1.00 27.08 450 GLN A N 1
ATOM 3637 C CA . GLN A 1 450 ? -53.245 16.835 0.846 1.00 27.08 450 GLN A CA 1
ATOM 3638 C C . GLN A 1 450 ? -54.242 16.095 1.744 1.00 27.08 450 GLN A C 1
ATOM 3640 O O . GLN A 1 450 ? -55.438 16.089 1.463 1.00 27.08 450 GLN A O 1
ATOM 3645 N N . ALA A 1 451 ? -53.769 15.566 2.873 1.00 25.80 451 ALA A N 1
ATOM 3646 C CA . ALA A 1 451 ? -54.610 15.119 3.982 1.00 25.80 451 ALA A CA 1
ATOM 3647 C C . ALA A 1 451 ? -54.116 15.751 5.294 1.00 25.80 451 ALA A C 1
ATOM 3649 O O . ALA A 1 451 ? -52.920 15.971 5.482 1.00 25.80 451 ALA A O 1
ATOM 3650 N N . SER A 1 452 ? -55.048 16.109 6.175 1.00 25.25 452 SER A N 1
ATOM 3651 C CA . SER A 1 452 ? -54.798 16.919 7.373 1.00 25.25 452 SER A CA 1
ATOM 3652 C C . SER A 1 452 ? -54.259 16.120 8.563 1.00 25.25 452 SER A C 1
ATOM 3654 O O . SER A 1 452 ? -54.713 15.007 8.820 1.00 25.25 452 SER A O 1
ATOM 3656 N N . ALA A 1 453 ? -53.393 16.748 9.363 1.00 26.47 453 ALA A N 1
ATOM 3657 C CA . ALA A 1 453 ? -53.035 16.270 10.699 1.00 26.47 453 ALA A CA 1
ATOM 3658 C C . ALA A 1 453 ? -54.236 16.280 11.671 1.00 26.47 453 ALA A C 1
ATOM 3660 O O . ALA A 1 453 ? -55.181 17.056 11.495 1.00 26.47 453 ALA A O 1
ATOM 3661 N N . PRO A 1 454 ? -54.156 15.483 12.747 1.00 26.47 454 PRO A N 1
ATOM 3662 C CA . PRO A 1 454 ? -54.293 16.055 14.090 1.00 26.47 454 PRO A CA 1
ATOM 3663 C C . PRO A 1 454 ? -53.111 15.709 15.026 1.00 26.47 454 PRO A C 1
ATOM 3665 O O . PRO A 1 454 ? -52.204 14.965 14.665 1.00 26.47 454 PRO A O 1
ATOM 3668 N N . ALA A 1 455 ? -53.113 16.312 16.219 1.00 26.83 455 ALA A N 1
ATOM 3669 C CA . ALA A 1 455 ? -52.038 16.273 17.221 1.00 26.83 455 ALA A CA 1
ATOM 3670 C C . ALA A 1 455 ? -52.198 15.118 18.257 1.00 26.83 455 ALA A C 1
ATOM 3672 O O . ALA A 1 455 ? -53.262 14.496 18.289 1.00 26.83 455 ALA A O 1
ATOM 3673 N N . PRO A 1 456 ? -51.177 14.811 19.094 1.00 39.84 456 PRO A N 1
ATOM 3674 C CA . PRO A 1 456 ? -51.100 13.555 19.855 1.00 39.84 456 PRO A CA 1
ATOM 3675 C C . PRO A 1 456 ? -51.622 13.619 21.306 1.00 39.84 456 PRO A C 1
ATOM 3677 O O . PRO A 1 456 ? -51.624 14.674 21.938 1.00 39.84 456 PRO A O 1
ATOM 3680 N N . ALA A 1 457 ? -51.984 12.447 21.842 1.00 25.28 457 ALA A N 1
ATOM 3681 C CA . ALA A 1 457 ? -52.192 12.115 23.263 1.00 25.28 457 ALA A CA 1
ATOM 3682 C C . ALA A 1 457 ? -52.068 10.561 23.423 1.00 25.28 457 ALA A C 1
ATOM 3684 O O . ALA A 1 457 ? -51.960 9.892 22.394 1.00 25.28 457 ALA A O 1
ATOM 3685 N N . PRO A 1 458 ? -51.962 9.965 24.631 1.00 34.03 458 PRO A N 1
ATOM 3686 C CA . PRO A 1 458 ? -50.658 9.469 25.084 1.00 34.03 458 PRO A CA 1
ATOM 3687 C C . PRO A 1 458 ? -50.604 7.984 25.515 1.00 34.03 458 PRO A C 1
ATOM 3689 O O . PRO A 1 458 ? -51.631 7.362 25.744 1.00 34.03 458 PRO A O 1
ATOM 3692 N N . ASP A 1 459 ? -49.365 7.497 25.660 1.00 37.38 459 ASP A N 1
ATOM 3693 C CA . ASP A 1 459 ? -48.859 6.491 26.621 1.00 37.38 459 ASP A CA 1
ATOM 3694 C C . ASP A 1 459 ? -49.759 5.301 27.039 1.00 37.38 459 ASP A C 1
ATOM 3696 O O . ASP A 1 459 ? -50.620 5.440 27.905 1.00 37.38 459 ASP A O 1
ATOM 3700 N N . GLU A 1 460 ? -49.472 4.100 26.509 1.00 26.11 460 GLU A N 1
ATOM 3701 C CA . GLU A 1 460 ? -49.852 2.820 27.134 1.00 26.11 460 GLU A CA 1
ATOM 3702 C C . GLU A 1 460 ? -48.952 1.653 26.642 1.00 26.11 460 GLU A C 1
ATOM 3704 O O . GLU A 1 460 ? -48.963 1.283 25.469 1.00 26.11 460 GLU A O 1
ATOM 3709 N N . SER A 1 461 ? -48.165 1.058 27.549 1.00 30.83 461 SER A N 1
ATOM 3710 C CA . SER A 1 461 ? -47.540 -0.283 27.398 1.00 30.83 461 SER A CA 1
ATOM 3711 C C . SER A 1 461 ? -48.581 -1.360 27.763 1.00 30.83 461 SER A C 1
ATOM 3713 O O . SER A 1 461 ? -49.396 -1.046 28.637 1.00 30.83 461 SER A O 1
ATOM 3715 N N . PRO A 1 462 ? -48.591 -2.620 27.240 1.00 35.38 462 PRO A N 1
ATOM 3716 C CA . PRO A 1 462 ? -47.481 -3.605 27.343 1.00 35.38 462 PRO A CA 1
ATOM 3717 C C . PRO A 1 462 ? -47.528 -4.698 26.210 1.00 35.38 462 PRO A C 1
ATOM 3719 O O . PRO A 1 462 ? -47.962 -4.360 25.111 1.00 35.38 462 PRO A O 1
ATOM 3722 N N . PRO A 1 463 ? -47.278 -6.020 26.424 1.00 35.66 463 PRO A N 1
ATOM 3723 C CA . PRO A 1 463 ? -46.118 -6.753 26.983 1.00 35.66 463 PRO A CA 1
ATOM 3724 C C . PRO A 1 463 ? -45.482 -7.796 26.007 1.00 35.66 463 PRO A C 1
ATOM 3726 O O . PRO A 1 463 ? -46.120 -8.239 25.060 1.00 35.66 463 PRO A O 1
ATOM 3729 N N . GLY A 1 464 ? -44.301 -8.320 26.369 1.00 27.72 464 GLY A N 1
ATOM 3730 C CA . GLY A 1 464 ? -44.081 -9.776 26.547 1.00 27.72 464 GLY A CA 1
ATOM 3731 C C . GLY A 1 464 ? -43.922 -10.738 25.348 1.00 27.72 464 GLY A C 1
ATOM 3732 O O . GLY A 1 464 ? -44.906 -11.199 24.781 1.00 27.72 464 GLY A O 1
ATOM 3733 N N . ASP A 1 465 ? -42.671 -11.183 25.175 1.00 31.30 465 ASP A N 1
ATOM 3734 C CA . ASP A 1 465 ? -42.211 -12.571 24.933 1.00 31.30 465 ASP A CA 1
ATOM 3735 C C . ASP A 1 465 ? -42.402 -13.312 23.584 1.00 31.30 465 ASP A C 1
ATOM 3737 O O . ASP A 1 465 ? -43.496 -13.468 23.045 1.00 31.30 465 ASP A O 1
ATOM 3741 N N . GLY A 1 466 ? -41.290 -13.935 23.153 1.00 28.73 466 GLY A N 1
ATOM 3742 C CA . GLY A 1 466 ? -41.220 -15.071 22.219 1.00 28.73 466 GLY A CA 1
ATOM 3743 C C . GLY A 1 466 ? -40.733 -14.743 20.795 1.00 28.73 466 GLY A C 1
ATOM 3744 O O . GLY A 1 466 ? -41.306 -13.899 20.117 1.00 28.73 466 GLY A O 1
ATOM 3745 N N . ASP A 1 467 ? -39.722 -15.412 20.231 1.00 30.38 467 ASP A N 1
ATOM 3746 C CA . ASP A 1 467 ? -38.733 -16.345 20.802 1.00 30.38 467 ASP A CA 1
ATOM 3747 C C . ASP A 1 467 ? -37.491 -16.374 19.872 1.00 30.38 467 ASP A C 1
ATOM 3749 O O . ASP A 1 467 ? -37.619 -16.127 18.668 1.00 30.38 467 ASP A O 1
ATOM 3753 N N . GLY A 1 468 ? -36.289 -16.644 20.391 1.00 29.58 468 GLY A N 1
ATOM 3754 C CA . GLY A 1 468 ? -35.031 -16.544 19.635 1.00 29.58 468 GLY A CA 1
ATOM 3755 C C . GLY A 1 468 ? -33.874 -17.313 20.289 1.00 29.58 468 GLY A C 1
ATOM 3756 O O . GLY A 1 468 ? -33.789 -17.347 21.513 1.00 29.58 468 GLY A O 1
ATOM 3757 N N . PRO A 1 469 ? -32.990 -17.961 19.504 1.00 36.25 469 PRO A N 1
ATOM 3758 C CA . PRO A 1 469 ? -32.200 -19.093 19.984 1.00 36.25 469 PRO A CA 1
ATOM 3759 C C . PRO A 1 469 ? -31.176 -18.737 21.068 1.00 36.25 469 PRO A C 1
ATOM 3761 O O . PRO A 1 469 ? -30.389 -17.798 20.932 1.00 36.25 469 PRO A O 1
ATOM 3764 N N . GLU A 1 470 ? -31.165 -19.566 22.111 1.00 28.56 470 GLU A N 1
ATOM 3765 C CA . GLU A 1 470 ? -30.322 -19.447 23.299 1.00 28.56 470 GLU A CA 1
ATOM 3766 C C . GLU A 1 470 ? -28.822 -19.368 22.959 1.00 28.56 470 GLU A C 1
ATOM 3768 O O . GLU A 1 470 ? -28.268 -20.215 22.251 1.00 28.56 470 GLU A O 1
ATOM 3773 N N . ARG A 1 471 ? -28.129 -18.381 23.542 1.00 32.25 471 ARG A N 1
ATOM 3774 C CA . ARG A 1 471 ? -26.678 -18.467 23.765 1.00 32.25 471 ARG A CA 1
ATOM 3775 C C . ARG A 1 471 ? -26.426 -19.311 25.025 1.00 32.25 471 ARG A C 1
ATOM 3777 O O . ARG A 1 471 ? -27.249 -19.266 25.938 1.00 32.25 471 ARG A O 1
ATOM 3784 N N . PRO A 1 472 ? -25.311 -20.058 25.117 1.00 34.78 472 PRO A N 1
ATOM 3785 C CA . PRO A 1 472 ? -24.999 -20.832 26.315 1.00 34.78 472 PRO A CA 1
ATOM 3786 C C . PRO A 1 472 ? -24.835 -19.906 27.528 1.00 34.78 472 PRO A C 1
ATOM 3788 O O . PRO A 1 472 ? -24.038 -18.970 27.494 1.00 34.78 472 PRO A O 1
ATOM 3791 N N . ALA A 1 473 ? -25.582 -20.175 28.599 1.00 37.38 473 ALA A N 1
ATOM 3792 C CA . ALA A 1 473 ? -25.467 -19.435 29.851 1.00 37.38 473 ALA A CA 1
ATOM 3793 C C . ALA A 1 473 ? -24.100 -19.695 30.511 1.00 37.38 473 ALA A C 1
ATOM 3795 O O . ALA A 1 473 ? -23.715 -20.852 30.689 1.00 37.38 473 ALA A O 1
ATOM 3796 N N . GLY A 1 474 ? -23.380 -18.631 30.883 1.00 35.56 474 GLY A N 1
ATOM 3797 C CA . GLY A 1 474 ? -22.096 -18.747 31.588 1.00 35.56 474 GLY A CA 1
ATOM 3798 C C . GLY A 1 474 ? -21.169 -17.527 31.532 1.00 35.56 474 GLY A C 1
ATOM 3799 O O . GLY A 1 474 ? -20.283 -17.434 32.371 1.0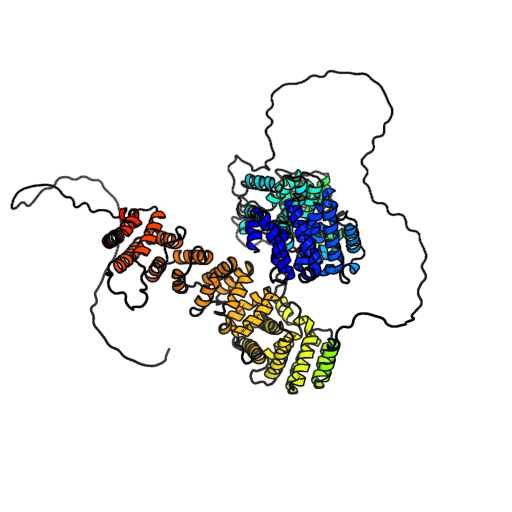0 35.56 474 GLY A O 1
ATOM 3800 N N . SER A 1 475 ? -21.357 -16.596 30.591 1.00 29.27 475 SER A N 1
ATOM 3801 C CA . SER A 1 475 ? -20.607 -15.329 30.534 1.00 29.27 475 SER A CA 1
ATOM 3802 C C . SER A 1 475 ? -21.441 -14.162 31.092 1.00 29.27 475 SER A C 1
ATOM 3804 O O . SER A 1 475 ? -22.544 -13.958 30.570 1.00 29.27 475 SER A O 1
ATOM 3806 N N . PRO A 1 476 ? -20.942 -13.383 32.073 1.00 39.38 476 PRO A N 1
ATOM 3807 C CA . PRO A 1 476 ? -21.545 -12.107 32.475 1.00 39.38 476 PRO A CA 1
ATOM 3808 C C . PRO A 1 476 ? -21.608 -11.099 31.313 1.00 39.38 476 PRO A C 1
ATOM 3810 O O . PRO A 1 476 ? -20.918 -11.264 30.300 1.00 39.38 476 PRO A O 1
ATOM 3813 N N . GLN A 1 477 ? -22.416 -10.043 31.437 1.00 44.59 477 GLN A N 1
ATOM 3814 C CA . GLN A 1 477 ? -22.282 -8.860 30.578 1.00 44.59 477 GLN A CA 1
ATOM 3815 C C . GLN A 1 477 ? -21.134 -7.963 31.086 1.00 44.59 477 GLN A C 1
ATOM 3817 O O . GLN A 1 477 ? -20.769 -8.050 32.258 1.00 44.59 477 GLN A O 1
ATOM 3822 N N . PRO A 1 478 ? -20.554 -7.074 30.254 1.00 55.88 478 PRO A N 1
ATOM 3823 C CA . PRO A 1 478 ? -19.421 -6.240 30.676 1.00 55.88 478 PRO A CA 1
ATOM 3824 C C . PRO A 1 478 ? -19.715 -5.329 31.882 1.00 55.88 478 PRO A C 1
ATOM 3826 O O . PRO A 1 478 ? -18.845 -5.134 32.727 1.00 55.88 478 PRO A O 1
ATOM 3829 N N . ASP A 1 479 ? -20.944 -4.811 31.996 1.00 66.38 479 ASP A N 1
ATOM 3830 C CA . ASP A 1 479 ? -21.387 -4.046 33.171 1.00 66.38 479 ASP A CA 1
ATOM 3831 C C . ASP A 1 479 ? -21.591 -4.923 34.421 1.00 66.38 479 ASP A C 1
ATOM 3833 O O . ASP A 1 479 ? -21.450 -4.412 35.536 1.00 66.38 479 ASP A O 1
ATOM 3837 N N . ASP A 1 480 ? -21.886 -6.220 34.259 1.00 73.00 480 ASP A N 1
ATOM 3838 C CA . ASP A 1 480 ? -21.997 -7.171 35.372 1.00 73.00 480 ASP A CA 1
ATOM 3839 C C . ASP A 1 480 ? -20.601 -7.442 35.958 1.00 73.00 480 ASP A C 1
ATOM 3841 O O . ASP A 1 480 ? -20.397 -7.222 37.148 1.00 73.00 480 ASP A O 1
ATOM 3845 N N . GLU A 1 481 ? -19.613 -7.816 35.126 1.00 80.75 481 GLU A N 1
ATOM 3846 C CA . GLU A 1 481 ? -18.228 -8.084 35.575 1.00 80.75 481 GLU A CA 1
ATOM 3847 C C . GLU A 1 481 ? -17.594 -6.843 36.227 1.00 80.75 481 GLU A C 1
ATOM 3849 O O . GLU A 1 481 ? -16.950 -6.950 37.272 1.00 80.75 481 GLU A O 1
ATOM 3854 N N . LEU A 1 482 ? -17.823 -5.646 35.668 1.00 85.88 482 LEU A N 1
ATOM 3855 C CA . LEU A 1 482 ? -17.386 -4.388 36.283 1.00 85.88 482 LEU A CA 1
ATOM 3856 C C . LEU A 1 482 ? -18.031 -4.172 37.661 1.00 85.88 482 LEU A C 1
ATOM 3858 O O . LEU A 1 482 ? -17.361 -3.733 38.593 1.00 85.88 482 LEU A O 1
ATOM 3862 N N . THR A 1 483 ? -19.321 -4.472 37.806 1.00 87.50 483 THR A N 1
ATOM 3863 C CA . THR A 1 483 ? -20.043 -4.251 39.067 1.00 87.50 483 THR A CA 1
ATOM 3864 C C . THR A 1 483 ? -19.659 -5.293 40.124 1.00 87.50 483 THR A C 1
ATOM 3866 O O . THR A 1 483 ? -19.435 -4.919 41.273 1.00 87.50 483 THR A O 1
ATOM 3869 N N . GLU A 1 484 ? -19.465 -6.560 39.744 1.00 89.38 484 GLU A N 1
ATOM 3870 C CA . GLU A 1 484 ? -18.926 -7.613 40.619 1.00 89.38 484 GLU A CA 1
ATOM 3871 C C . GLU A 1 484 ? -17.489 -7.298 41.073 1.00 89.38 484 GLU A C 1
ATOM 3873 O O . GLU A 1 484 ? -17.180 -7.412 42.260 1.00 89.38 484 GLU A O 1
ATOM 3878 N N . ALA A 1 485 ? -16.620 -6.808 40.181 1.00 89.31 485 ALA A N 1
ATOM 3879 C CA . ALA A 1 485 ? -15.269 -6.371 40.545 1.00 89.31 485 ALA A CA 1
ATOM 3880 C C . ALA A 1 485 ? -15.289 -5.167 41.508 1.00 89.31 485 ALA A C 1
ATOM 3882 O O . ALA A 1 485 ? -14.581 -5.157 42.520 1.00 89.31 485 ALA A O 1
ATOM 3883 N N . MET A 1 486 ? -16.157 -4.177 41.268 1.00 90.06 486 MET A N 1
ATOM 3884 C CA . MET A 1 486 ? -16.383 -3.081 42.219 1.00 90.06 486 MET A CA 1
ATOM 3885 C C . MET A 1 486 ? -16.948 -3.581 43.563 1.00 90.06 486 MET A C 1
ATOM 3887 O O . MET A 1 486 ? -16.733 -2.922 44.583 1.00 90.06 486 MET A O 1
ATOM 3891 N N . GLU A 1 487 ? -17.615 -4.741 43.617 1.00 91.38 487 GLU A N 1
ATOM 3892 C CA . GLU A 1 487 ? -18.099 -5.337 44.868 1.00 91.38 487 GLU A CA 1
ATOM 3893 C C . GLU A 1 487 ? -17.020 -6.008 45.738 1.00 91.38 487 GLU A C 1
ATOM 3895 O O . GLU A 1 487 ? -17.262 -6.183 46.938 1.00 91.38 487 GLU A O 1
ATOM 3900 N N . VAL A 1 488 ? -15.815 -6.269 45.219 1.00 91.38 488 VAL A N 1
ATOM 3901 C CA . VAL A 1 488 ? -14.677 -6.813 45.995 1.00 91.38 488 VAL A CA 1
ATOM 3902 C C . VAL A 1 488 ? -13.920 -5.714 46.754 1.00 91.38 488 VAL A C 1
ATOM 3904 O O . VAL A 1 488 ? -13.679 -5.831 47.952 1.00 91.38 488 VAL A O 1
ATOM 3907 N N . LEU A 1 489 ? -13.598 -4.609 46.077 1.00 91.50 489 LEU A N 1
ATOM 3908 C CA . LEU A 1 489 ? -12.604 -3.608 46.504 1.00 91.50 489 LEU A CA 1
ATOM 3909 C C . LEU A 1 489 ? -12.861 -2.926 47.859 1.00 91.50 489 LEU A C 1
ATOM 3911 O O . LEU A 1 489 ? -14.006 -2.720 48.263 1.00 91.50 489 LEU A O 1
ATOM 3915 N N . ALA A 1 490 ? -11.820 -2.431 48.528 1.00 90.19 490 ALA A N 1
ATOM 3916 C CA . ALA A 1 490 ? -11.987 -1.535 49.671 1.00 90.19 490 ALA A CA 1
ATOM 3917 C C . ALA A 1 490 ? -12.764 -0.240 49.342 1.00 90.19 490 ALA A C 1
ATOM 3919 O O . ALA A 1 490 ? -12.678 0.334 48.252 1.00 90.19 490 ALA A O 1
ATOM 3920 N N . ALA A 1 491 ? -13.497 0.281 50.332 1.00 88.75 491 ALA A N 1
ATOM 3921 C CA . ALA A 1 491 ? -14.330 1.481 50.187 1.00 88.75 491 ALA A CA 1
ATOM 3922 C C . ALA A 1 491 ? -13.599 2.759 49.694 1.00 88.75 491 ALA A C 1
ATOM 3924 O O . ALA A 1 491 ? -14.227 3.526 48.959 1.00 88.75 491 ALA A O 1
ATOM 3925 N N . PRO A 1 492 ? -12.314 3.026 50.031 1.00 89.50 492 PRO A N 1
ATOM 3926 C CA . PRO A 1 492 ? -11.567 4.144 49.445 1.00 89.50 492 PRO A CA 1
ATOM 3927 C C . PRO A 1 492 ? -11.385 4.014 47.926 1.00 89.50 492 PRO A C 1
ATOM 3929 O O . PRO A 1 492 ? -11.499 5.013 47.219 1.00 89.50 492 PRO A O 1
ATOM 3932 N N . LEU A 1 493 ? -11.161 2.790 47.435 1.00 91.50 493 LEU A N 1
ATOM 3933 C CA . LEU A 1 493 ? -10.919 2.485 46.023 1.00 91.50 493 LEU A CA 1
ATOM 3934 C C . LEU A 1 493 ? -12.214 2.594 45.215 1.00 91.50 493 LEU A C 1
ATOM 3936 O O . LEU A 1 493 ? -12.258 3.340 44.236 1.00 91.50 493 LEU A O 1
ATOM 3940 N N . ARG A 1 494 ? -13.297 1.945 45.686 1.00 92.75 494 ARG A N 1
ATOM 3941 C CA . ARG A 1 494 ? -14.638 2.058 45.074 1.00 92.75 494 ARG A CA 1
ATOM 3942 C C . ARG A 1 494 ? -15.030 3.514 44.870 1.00 92.75 494 ARG A C 1
ATOM 3944 O O . ARG A 1 494 ? -15.400 3.890 43.774 1.00 92.75 494 ARG A O 1
ATOM 3951 N N . LYS A 1 495 ? -14.855 4.353 45.893 1.00 91.56 495 LYS A N 1
ATOM 3952 C CA . LYS A 1 495 ? -15.251 5.767 45.876 1.00 91.56 495 LYS A CA 1
ATOM 3953 C C . LYS A 1 495 ? -14.573 6.598 44.778 1.00 91.56 495 LYS A C 1
ATOM 3955 O O . LYS A 1 495 ? -15.187 7.543 44.283 1.00 91.56 495 LYS A O 1
ATOM 3960 N N . GLU A 1 496 ? -13.316 6.327 44.429 1.00 92.94 496 GLU A N 1
ATOM 3961 C CA . GLU A 1 496 ? -12.643 7.059 43.345 1.00 92.94 496 GLU A CA 1
ATOM 3962 C C . GLU A 1 496 ? -12.890 6.403 41.969 1.00 92.94 496 GLU A C 1
ATOM 3964 O O . GLU A 1 496 ? -12.988 7.127 40.980 1.00 92.94 496 GLU A O 1
ATOM 3969 N N . LEU A 1 497 ? -13.137 5.086 41.906 1.00 92.50 497 LEU A N 1
ATOM 3970 C CA . LEU A 1 497 ? -13.651 4.403 40.705 1.00 92.50 497 LEU A CA 1
ATOM 3971 C C . LEU A 1 497 ? -15.095 4.810 40.355 1.00 92.50 497 LEU A C 1
ATOM 3973 O O . LEU A 1 497 ? -15.400 5.022 39.188 1.00 92.50 497 LEU A O 1
ATOM 3977 N N . ASP A 1 498 ? -15.967 4.996 41.347 1.00 90.50 498 ASP A N 1
ATOM 3978 C CA . ASP A 1 498 ? -17.329 5.523 41.190 1.00 90.50 498 ASP A CA 1
ATOM 3979 C C . ASP A 1 498 ? -17.302 6.919 40.565 1.00 90.50 498 ASP A C 1
ATOM 3981 O O . ASP A 1 498 ? -18.132 7.234 39.715 1.00 90.50 498 ASP A O 1
ATOM 3985 N N . LYS A 1 499 ? -16.331 7.762 40.940 1.00 89.81 499 LYS A N 1
ATOM 3986 C CA . LYS A 1 499 ? -16.120 9.046 40.259 1.00 89.81 499 LYS A CA 1
ATOM 3987 C C . LYS A 1 499 ? -15.667 8.825 38.825 1.00 89.81 499 LYS A C 1
ATOM 3989 O O . LYS A 1 499 ? -16.287 9.373 37.930 1.00 89.81 499 LYS A O 1
ATOM 3994 N N . LEU A 1 500 ? -14.640 8.003 38.602 1.00 91.12 500 LEU A N 1
ATOM 3995 C CA . LEU A 1 500 ? -14.113 7.721 37.264 1.00 91.12 500 LEU A CA 1
ATOM 3996 C C . LEU A 1 500 ? -15.192 7.170 36.306 1.00 91.12 500 LEU A C 1
ATOM 3998 O O . LEU A 1 500 ? -15.205 7.547 35.142 1.00 91.12 500 LEU A O 1
ATOM 4002 N N . ARG A 1 501 ? -16.131 6.346 36.801 1.00 89.88 501 ARG A N 1
ATOM 4003 C CA . ARG A 1 501 ? -17.271 5.792 36.039 1.00 89.88 501 ARG A CA 1
ATOM 4004 C C . ARG A 1 501 ? -18.370 6.815 35.726 1.00 89.88 501 ARG A C 1
ATOM 4006 O O . ARG A 1 501 ? -19.065 6.653 34.729 1.00 89.88 501 ARG A O 1
ATOM 4013 N N . ASN A 1 502 ? -18.575 7.819 36.583 1.00 89.06 502 ASN A N 1
ATOM 4014 C CA . ASN A 1 502 ? -19.681 8.784 36.463 1.00 89.06 502 ASN A CA 1
ATOM 4015 C C . ASN A 1 502 ? -19.245 10.184 35.989 1.00 89.06 502 ASN A C 1
ATOM 4017 O O . ASN A 1 502 ? -20.101 11.030 35.737 1.00 89.06 502 ASN A O 1
ATOM 4021 N N . GLU A 1 503 ? -17.942 10.447 35.899 1.00 90.81 503 GLU A N 1
ATOM 4022 C CA . GLU A 1 503 ? -17.372 11.720 35.461 1.00 90.81 503 GLU A CA 1
ATOM 4023 C C . GLU A 1 503 ? -17.139 11.737 33.945 1.00 90.81 503 GLU A C 1
ATOM 4025 O O . GLU A 1 503 ? -16.728 10.741 33.353 1.00 90.81 503 GLU A O 1
ATOM 4030 N N . THR A 1 504 ? -17.373 12.890 33.322 1.00 85.94 504 THR A N 1
ATOM 4031 C CA . THR A 1 504 ? -17.184 13.123 31.878 1.00 85.94 504 THR A CA 1
ATOM 4032 C C . THR A 1 504 ? -16.065 14.114 31.565 1.00 85.94 504 THR A C 1
ATOM 4034 O O . THR A 1 504 ? -15.659 14.230 30.412 1.00 85.94 504 THR A O 1
ATOM 4037 N N . ASP A 1 505 ? -15.581 14.851 32.565 1.00 91.25 505 ASP A N 1
ATOM 4038 C CA . ASP A 1 505 ? -14.457 15.772 32.421 1.00 91.25 505 ASP A CA 1
ATOM 4039 C C . ASP A 1 505 ? -13.107 15.044 32.562 1.00 91.25 505 ASP A C 1
ATOM 4041 O O . ASP A 1 505 ? -12.839 14.391 33.574 1.00 91.25 505 ASP A O 1
ATOM 4045 N N . LEU A 1 506 ? -12.244 15.170 31.547 1.00 88.69 506 LEU A N 1
ATOM 4046 C CA . LEU A 1 506 ? -10.943 14.492 31.491 1.00 88.69 506 LEU A CA 1
ATOM 4047 C C . LEU A 1 506 ? -9.991 14.912 32.623 1.00 88.69 506 LEU A C 1
ATOM 4049 O O . LEU A 1 506 ? -9.267 14.064 33.141 1.00 88.69 506 LEU A O 1
ATOM 4053 N N . GLU A 1 507 ? -9.990 16.179 33.054 1.00 91.38 507 GLU A N 1
ATOM 4054 C CA . GLU A 1 507 ? -9.121 16.639 34.147 1.00 91.38 507 GLU A CA 1
ATOM 4055 C C . GLU A 1 507 ? -9.574 16.022 35.481 1.00 91.38 507 GLU A C 1
ATOM 4057 O O . GLU A 1 507 ? -8.753 15.540 36.269 1.00 91.38 507 GLU A O 1
ATOM 4062 N N . LEU A 1 508 ? -10.888 15.938 35.708 1.00 91.50 508 LEU A N 1
ATOM 4063 C CA . LEU A 1 508 ? -11.469 15.303 36.893 1.00 91.50 508 LEU A CA 1
ATOM 4064 C C . LEU A 1 508 ? -11.324 13.770 36.894 1.00 91.50 508 LEU A C 1
ATOM 4066 O O . LEU A 1 508 ? -11.075 13.201 37.965 1.00 91.50 508 LEU A O 1
ATOM 4070 N N . GLN A 1 509 ? -11.405 13.108 35.733 1.00 92.25 509 GLN A N 1
ATOM 4071 C CA . GLN A 1 509 ? -11.082 11.681 35.563 1.00 92.25 509 GLN A CA 1
ATOM 4072 C C . GLN A 1 509 ? -9.597 11.403 35.855 1.00 92.25 509 GLN A C 1
ATOM 4074 O O . GLN A 1 509 ? -9.275 10.535 36.672 1.00 92.25 509 GLN A O 1
ATOM 4079 N N . CYS A 1 510 ? -8.685 12.181 35.267 1.00 93.38 510 CYS A N 1
ATOM 4080 C CA . CYS A 1 510 ? -7.246 12.104 35.528 1.00 93.38 510 CYS A CA 1
ATOM 4081 C C . CYS A 1 510 ? -6.928 12.307 37.018 1.00 93.38 510 CYS A C 1
ATOM 4083 O O . CYS A 1 510 ? -6.228 11.495 37.628 1.00 93.38 510 CYS A O 1
ATOM 4085 N N . ALA A 1 511 ? -7.529 13.316 37.651 1.00 93.31 511 ALA A N 1
ATOM 4086 C CA . ALA A 1 511 ? -7.391 13.546 39.086 1.00 93.31 511 ALA A CA 1
ATOM 4087 C C . ALA A 1 511 ? -8.031 12.432 39.945 1.00 93.31 511 ALA A C 1
ATOM 4089 O O . ALA A 1 511 ? -7.638 12.253 41.099 1.00 93.31 511 ALA A O 1
ATOM 4090 N N . ALA A 1 512 ? -9.020 11.687 39.434 1.00 93.31 512 ALA A N 1
ATOM 4091 C CA . ALA A 1 512 ? -9.559 10.503 40.107 1.00 93.31 512 ALA A CA 1
ATOM 4092 C C . ALA A 1 512 ? -8.573 9.332 40.080 1.00 93.31 512 ALA A C 1
ATOM 4094 O O . ALA A 1 512 ? -8.365 8.726 41.130 1.00 93.31 512 ALA A O 1
ATOM 4095 N N . ILE A 1 513 ? -7.903 9.078 38.951 1.00 94.25 513 ILE A N 1
ATOM 4096 C CA . ILE A 1 513 ? -6.842 8.061 38.878 1.00 94.25 513 ILE A CA 1
ATOM 4097 C C . ILE A 1 513 ? -5.646 8.436 39.759 1.00 94.25 513 ILE A C 1
ATOM 4099 O O . ILE A 1 513 ? -5.164 7.583 40.494 1.00 94.25 513 ILE A O 1
ATOM 4103 N N . GLU A 1 514 ? -5.222 9.703 39.805 1.00 92.69 514 GLU A N 1
ATOM 4104 C CA . GLU A 1 514 ? -4.130 10.127 40.699 1.00 92.69 514 GLU A CA 1
ATOM 4105 C C . GLU A 1 514 ? -4.444 9.836 42.183 1.00 92.69 514 GLU A C 1
ATOM 4107 O O . GLU A 1 514 ? -3.613 9.290 42.910 1.00 92.69 514 GLU A O 1
ATOM 4112 N N . ARG A 1 515 ? -5.679 10.111 42.631 1.00 93.00 515 ARG A N 1
ATOM 4113 C CA . ARG A 1 515 ? -6.129 9.785 43.999 1.00 93.00 515 ARG A CA 1
ATOM 4114 C C . ARG A 1 515 ? -6.331 8.285 44.223 1.00 93.00 515 ARG A C 1
ATOM 4116 O O . ARG A 1 515 ? -6.108 7.815 45.336 1.00 93.00 515 ARG A O 1
ATOM 4123 N N . LEU A 1 516 ? -6.741 7.541 43.196 1.00 92.88 516 LEU A N 1
ATOM 4124 C CA . LEU A 1 516 ? -6.881 6.085 43.239 1.00 92.88 516 LEU A CA 1
ATOM 4125 C C . LEU A 1 516 ? -5.517 5.397 43.382 1.00 92.88 516 LEU A C 1
ATOM 4127 O O . LEU A 1 516 ? -5.404 4.473 44.182 1.00 92.88 516 LEU A O 1
ATOM 4131 N N . CYS A 1 517 ? -4.477 5.888 42.697 1.00 90.00 517 CYS A N 1
ATOM 4132 C CA . CYS A 1 517 ? -3.096 5.434 42.881 1.00 90.00 517 CYS A CA 1
ATOM 4133 C C . CYS A 1 517 ? -2.659 5.597 44.343 1.00 90.00 517 CYS A C 1
ATOM 4135 O O . CYS A 1 517 ? -2.226 4.626 44.958 1.00 90.00 517 CYS A O 1
ATOM 4137 N N . VAL A 1 518 ? -2.837 6.789 44.930 1.00 88.44 518 VAL A N 1
ATOM 4138 C CA . VAL A 1 518 ? -2.516 7.034 46.351 1.00 88.44 518 VAL A CA 1
ATOM 4139 C C . VAL A 1 518 ? -3.301 6.087 47.267 1.00 88.44 518 VAL A C 1
ATOM 4141 O O . VAL A 1 518 ? -2.706 5.437 48.122 1.00 88.44 518 VAL A O 1
ATOM 4144 N N . ALA A 1 519 ? -4.612 5.937 47.053 1.00 88.44 519 ALA A N 1
ATOM 4145 C CA . ALA A 1 519 ? -5.458 5.069 47.872 1.00 88.44 519 ALA A CA 1
ATOM 4146 C C . ALA A 1 519 ? -5.092 3.574 47.768 1.00 88.44 519 ALA A C 1
ATOM 4148 O O . ALA A 1 519 ? -5.161 2.869 48.772 1.00 88.44 519 ALA A O 1
ATOM 4149 N N . ALA A 1 520 ? -4.684 3.089 46.591 1.00 86.50 520 ALA A N 1
ATOM 4150 C CA . ALA A 1 520 ? -4.214 1.713 46.399 1.00 86.50 520 ALA A CA 1
ATOM 4151 C C . ALA A 1 520 ? -2.905 1.440 47.154 1.00 86.50 520 ALA A C 1
ATOM 4153 O O . ALA A 1 520 ? -2.701 0.343 47.671 1.00 86.50 520 ALA A O 1
ATOM 4154 N N . CYS A 1 521 ? -2.044 2.453 47.264 1.00 80.94 521 CYS A N 1
ATOM 4155 C CA . CYS A 1 521 ? -0.765 2.343 47.955 1.00 80.94 521 CYS A CA 1
ATOM 4156 C C . CYS A 1 521 ? -0.889 2.498 49.479 1.00 80.94 521 CYS A C 1
ATOM 4158 O O . CYS A 1 521 ? -0.189 1.812 50.215 1.00 80.94 521 CYS A O 1
ATOM 4160 N N . GLU A 1 522 ? -1.791 3.356 49.971 1.00 83.44 522 GLU A N 1
ATOM 4161 C CA . GLU A 1 522 ? -2.063 3.502 51.413 1.00 83.44 522 GLU A CA 1
ATOM 4162 C C . GLU A 1 522 ? -2.765 2.277 52.034 1.00 83.44 522 GLU A C 1
ATOM 4164 O O . GLU A 1 522 ? -2.782 2.150 53.259 1.00 83.44 522 GLU A O 1
ATOM 4169 N N . TYR A 1 523 ? -3.372 1.403 51.219 1.00 76.88 523 TYR A N 1
ATOM 4170 C CA . TYR A 1 523 ? -4.222 0.305 51.698 1.00 76.88 523 TYR A CA 1
ATOM 4171 C C . TYR A 1 523 ? -3.556 -1.085 51.725 1.00 76.88 523 TYR A C 1
ATOM 4173 O O . TYR A 1 523 ? -4.059 -1.949 52.434 1.00 76.88 523 TYR A O 1
ATOM 4181 N N . GLU A 1 524 ? -2.446 -1.290 51.000 1.00 76.62 524 GLU A N 1
ATOM 4182 C CA . GLU A 1 524 ? -1.831 -2.608 50.729 1.00 76.62 524 GLU A CA 1
ATOM 4183 C C . GLU A 1 524 ? -2.831 -3.619 50.116 1.00 76.62 524 GLU A C 1
ATOM 4185 O O . GLU A 1 524 ? -3.428 -4.437 50.814 1.00 76.62 524 GLU A O 1
ATOM 4190 N N . LEU A 1 525 ? -3.020 -3.564 48.786 1.00 85.50 525 LEU A N 1
ATOM 4191 C CA . LEU A 1 525 ? -3.961 -4.437 48.063 1.00 85.50 525 LEU A CA 1
ATOM 4192 C C . LEU A 1 525 ? -3.727 -5.935 48.333 1.00 85.50 525 LEU A C 1
ATOM 4194 O O . LEU A 1 525 ? -2.609 -6.439 48.203 1.00 85.50 525 LEU A O 1
ATOM 4198 N N . THR A 1 526 ? -4.811 -6.663 48.601 1.00 89.50 526 THR A N 1
ATOM 4199 C CA . THR A 1 526 ? -4.828 -8.133 48.518 1.00 89.50 526 THR A CA 1
ATOM 4200 C C . THR A 1 526 ? -4.828 -8.614 47.058 1.00 89.50 526 THR A C 1
ATOM 4202 O O . THR A 1 526 ? -5.162 -7.849 46.157 1.00 89.50 526 THR A O 1
ATOM 4205 N N . GLU A 1 527 ? -4.490 -9.886 46.798 1.00 88.06 527 GLU A N 1
ATOM 4206 C CA . GLU A 1 527 ? -4.524 -10.463 45.435 1.00 88.06 527 GLU A CA 1
ATOM 4207 C C . GLU A 1 527 ? -5.920 -10.321 44.790 1.00 88.06 527 GLU A C 1
ATOM 4209 O O . GLU A 1 527 ? -6.037 -9.848 43.662 1.00 88.06 527 GLU A O 1
ATOM 4214 N N . GLU A 1 528 ? -6.991 -10.620 45.539 1.00 91.38 528 GLU A N 1
ATOM 4215 C CA . GLU A 1 528 ? -8.380 -10.471 45.073 1.00 91.38 528 GLU A CA 1
ATOM 4216 C C . GLU A 1 528 ? -8.724 -9.007 44.726 1.00 91.38 528 GLU A C 1
ATOM 4218 O O . GLU A 1 528 ? -9.412 -8.739 43.737 1.00 91.38 528 GLU A O 1
ATOM 4223 N N . GLU A 1 529 ? -8.208 -8.041 45.492 1.00 91.38 529 GLU A N 1
ATOM 4224 C CA . GLU A 1 529 ? -8.376 -6.613 45.204 1.00 91.38 529 GLU A CA 1
ATOM 4225 C C . GLU A 1 529 ? -7.500 -6.122 44.047 1.00 91.38 529 GLU A C 1
ATOM 4227 O O . GLU A 1 529 ? -7.929 -5.233 43.312 1.00 91.38 529 GLU A O 1
ATOM 4232 N N . ASN A 1 530 ? -6.311 -6.694 43.836 1.00 91.38 530 ASN A N 1
ATOM 4233 C CA . ASN A 1 530 ? -5.459 -6.359 42.695 1.00 91.38 530 ASN A CA 1
ATOM 4234 C C . ASN A 1 530 ? -6.133 -6.776 41.380 1.00 91.38 530 ASN A C 1
ATOM 4236 O O . ASN A 1 530 ? -6.260 -5.950 40.469 1.00 91.38 530 ASN A O 1
ATOM 4240 N N . THR A 1 531 ? -6.681 -7.993 41.314 1.00 92.94 531 THR A N 1
ATOM 4241 C CA . THR A 1 531 ? -7.478 -8.452 40.167 1.00 92.94 531 THR A CA 1
ATOM 4242 C C . THR A 1 531 ? -8.738 -7.616 39.978 1.00 92.94 531 THR A C 1
ATOM 4244 O O . THR A 1 531 ? -9.044 -7.203 38.854 1.00 92.94 531 THR A O 1
ATOM 4247 N N . ALA A 1 532 ? -9.464 -7.298 41.052 1.00 93.44 532 ALA A N 1
ATOM 4248 C CA . ALA A 1 532 ? -10.662 -6.467 40.971 1.00 93.44 532 ALA A CA 1
ATOM 4249 C C . ALA A 1 532 ? -10.358 -5.042 40.466 1.00 93.44 532 ALA A C 1
ATOM 4251 O O . ALA A 1 532 ? -11.056 -4.533 39.585 1.00 93.44 532 ALA A O 1
ATOM 4252 N N . LEU A 1 533 ? -9.283 -4.414 40.953 1.00 94.19 533 LEU A N 1
ATOM 4253 C CA . LEU A 1 533 ? -8.860 -3.071 40.548 1.00 94.19 533 LEU A CA 1
ATOM 4254 C C . LEU A 1 533 ? -8.401 -3.056 39.087 1.00 94.19 533 LEU A C 1
ATOM 4256 O O . LEU A 1 533 ? -8.816 -2.185 38.322 1.00 94.19 533 LEU A O 1
ATOM 4260 N N . SER A 1 534 ? -7.620 -4.059 38.683 1.00 94.19 534 SER A N 1
ATOM 4261 C CA . SER A 1 534 ? -7.162 -4.252 37.301 1.00 94.19 534 SER A CA 1
ATOM 4262 C C . SER A 1 534 ? -8.330 -4.470 36.337 1.00 94.19 534 SER A C 1
ATOM 4264 O O . SER A 1 534 ? -8.345 -3.916 35.237 1.00 94.19 534 SER A O 1
ATOM 4266 N N . THR A 1 535 ? -9.354 -5.214 36.763 1.00 93.88 535 THR A N 1
ATOM 4267 C CA . THR A 1 535 ? -10.602 -5.415 36.009 1.00 93.88 535 THR A CA 1
ATOM 4268 C C . THR A 1 535 ? -11.339 -4.089 35.813 1.00 93.88 535 THR A C 1
ATOM 4270 O O . THR A 1 535 ? -11.640 -3.713 34.678 1.00 93.88 535 THR A O 1
ATOM 4273 N N . CYS A 1 536 ? -11.546 -3.330 36.896 1.00 94.50 536 CYS A N 1
ATOM 4274 C CA . CYS A 1 536 ? -12.213 -2.028 36.850 1.00 94.50 536 CYS A CA 1
ATOM 4275 C C . CYS A 1 536 ? -11.467 -1.025 35.957 1.00 94.50 536 CYS A C 1
ATOM 4277 O O . CYS A 1 536 ? -12.081 -0.369 35.119 1.00 94.50 536 CYS A O 1
ATOM 4279 N N . LEU A 1 537 ? -10.142 -0.924 36.095 1.00 94.50 537 LEU A N 1
ATOM 4280 C CA . LEU A 1 537 ? -9.319 -0.009 35.300 1.00 94.50 537 LEU A CA 1
ATOM 4281 C C . LEU A 1 537 ? -9.247 -0.412 33.824 1.00 94.50 537 LEU A C 1
ATOM 4283 O O . LEU A 1 537 ? -9.276 0.463 32.965 1.00 94.50 537 LEU A O 1
ATOM 4287 N N . THR A 1 538 ? -9.217 -1.709 33.502 1.00 94.69 538 THR A N 1
ATOM 4288 C CA . THR A 1 538 ? -9.257 -2.169 32.100 1.00 94.69 538 THR A CA 1
ATOM 4289 C C . THR A 1 538 ? -10.585 -1.802 31.432 1.00 94.69 538 THR A C 1
ATOM 4291 O O . THR A 1 538 ? -10.594 -1.372 30.280 1.00 94.69 538 THR A O 1
ATOM 4294 N N . ALA A 1 539 ? -11.704 -1.925 32.153 1.00 92.56 539 ALA A N 1
ATOM 4295 C CA . ALA A 1 539 ? -13.022 -1.548 31.648 1.00 92.56 539 ALA A CA 1
ATOM 4296 C C . ALA A 1 539 ? -13.181 -0.022 31.505 1.00 92.56 539 ALA A C 1
ATOM 4298 O O . ALA A 1 539 ? -13.612 0.453 30.455 1.00 92.56 539 ALA A O 1
ATOM 4299 N N . LEU A 1 540 ? -12.800 0.756 32.523 1.00 92.31 540 LEU A N 1
ATOM 4300 C CA . LEU A 1 540 ? -12.972 2.216 32.529 1.00 92.31 540 LEU A CA 1
ATOM 4301 C C . LEU A 1 540 ? -11.985 2.946 31.602 1.00 92.31 540 LEU A C 1
ATOM 4303 O O . LEU A 1 540 ? -12.360 3.935 30.983 1.00 92.31 540 LEU A O 1
ATOM 4307 N N . CYS A 1 541 ? -10.762 2.438 31.426 1.00 92.81 541 CYS A N 1
ATOM 4308 C CA . CYS A 1 541 ? -9.792 2.967 30.457 1.00 92.81 541 CYS A CA 1
ATOM 4309 C C . CYS A 1 541 ? -9.916 2.316 29.063 1.00 92.81 541 CYS A C 1
ATOM 4311 O O . CYS A 1 541 ? -9.014 2.463 28.235 1.00 92.81 541 CYS A O 1
ATOM 4313 N N . SER A 1 542 ? -10.995 1.570 28.790 1.00 90.81 542 SER A N 1
ATOM 4314 C CA . SER A 1 542 ? -11.138 0.777 27.559 1.00 90.81 542 SER A CA 1
ATOM 4315 C C . SER A 1 542 ? -11.128 1.616 26.277 1.00 90.81 542 SER A C 1
ATOM 4317 O O . SER A 1 542 ? -10.648 1.129 25.254 1.00 90.81 542 SER A O 1
ATOM 4319 N N . GLU A 1 543 ? -11.574 2.874 26.312 1.00 86.94 543 GLU A N 1
ATOM 4320 C CA . GLU A 1 543 ? -11.473 3.784 25.165 1.00 86.94 543 GLU A CA 1
ATOM 4321 C C . GLU A 1 543 ? -10.007 4.098 24.824 1.00 86.94 543 GLU A C 1
ATOM 4323 O O . GLU A 1 543 ? -9.589 3.876 23.690 1.00 86.94 543 GLU A O 1
ATOM 4328 N N . THR A 1 544 ? -9.182 4.502 25.800 1.00 86.81 544 THR A N 1
ATOM 4329 C CA . THR A 1 544 ? -7.736 4.734 25.598 1.00 86.81 544 THR A CA 1
ATOM 4330 C C . THR A 1 544 ? -6.967 3.454 25.251 1.00 86.81 544 THR A C 1
ATOM 4332 O O . THR A 1 544 ? -6.016 3.501 24.479 1.00 86.81 544 THR A O 1
ATOM 4335 N N . LEU A 1 545 ? -7.361 2.298 25.798 1.00 91.06 545 LEU A N 1
ATOM 4336 C CA . LEU A 1 545 ? -6.696 1.015 25.525 1.00 91.06 545 LEU A CA 1
ATOM 4337 C C . LEU A 1 545 ? -6.953 0.477 24.106 1.00 91.06 545 LEU A C 1
ATOM 4339 O O . LEU A 1 545 ? -6.118 -0.269 23.600 1.00 91.06 545 LEU A O 1
ATOM 4343 N N . ASN A 1 546 ? -8.084 0.822 23.476 1.00 88.19 546 ASN A N 1
ATOM 4344 C CA . ASN A 1 546 ? -8.496 0.305 22.159 1.00 88.19 546 ASN A CA 1
ATOM 4345 C C . ASN A 1 546 ? -8.490 1.366 21.040 1.00 88.19 546 ASN A C 1
ATOM 4347 O O . ASN A 1 546 ? -8.832 1.052 19.899 1.00 88.19 546 ASN A O 1
ATOM 4351 N N . SER A 1 547 ? -8.129 2.614 21.345 1.00 87.25 547 SER A N 1
ATOM 4352 C CA . SER A 1 547 ? -7.931 3.679 20.356 1.00 87.25 547 SER A CA 1
ATOM 4353 C C . SER A 1 547 ? -6.462 3.796 19.956 1.00 87.25 547 SER A C 1
ATOM 4355 O O . SER A 1 547 ? -5.560 3.390 20.689 1.00 87.25 547 SER A O 1
ATOM 4357 N N . ASN A 1 548 ? -6.217 4.354 18.769 1.00 88.81 548 ASN A N 1
ATOM 4358 C CA . ASN A 1 548 ? -4.865 4.700 18.348 1.00 88.81 548 ASN A CA 1
ATOM 4359 C C . ASN A 1 548 ? -4.477 6.026 18.999 1.00 88.81 548 ASN A C 1
ATOM 4361 O O . ASN A 1 548 ? -5.187 7.020 18.840 1.00 88.81 548 ASN A O 1
ATOM 4365 N N . VAL A 1 549 ? -3.370 6.020 19.737 1.00 88.12 549 VAL A N 1
ATOM 4366 C CA . VAL A 1 549 ? -2.911 7.172 20.524 1.00 88.12 549 VAL A CA 1
ATOM 4367 C C . VAL A 1 549 ? -1.894 8.012 19.763 1.00 88.12 549 VAL A C 1
ATOM 4369 O O . VAL A 1 549 ? -1.751 9.197 20.045 1.00 88.12 549 VAL A O 1
ATOM 4372 N N . TYR A 1 550 ? -1.180 7.435 18.793 1.00 90.62 550 TYR A N 1
ATOM 4373 C CA . TYR A 1 550 ? -0.169 8.185 18.055 1.00 90.62 550 TYR A CA 1
ATOM 4374 C C . TYR A 1 550 ? -0.810 9.136 17.018 1.00 90.62 550 TYR A C 1
ATOM 4376 O O . TYR A 1 550 ? -1.580 8.657 16.178 1.00 90.62 550 TYR A O 1
ATOM 4384 N N . PRO A 1 551 ? -0.491 10.451 17.025 1.00 88.00 551 PRO A N 1
ATOM 4385 C CA . PRO A 1 551 ? -1.086 11.428 16.108 1.00 88.00 551 PRO A CA 1
ATOM 4386 C C . PRO A 1 551 ? -0.936 11.079 14.622 1.00 88.00 551 PRO A C 1
ATOM 4388 O O . PRO A 1 551 ? 0.036 10.443 14.196 1.00 88.00 551 PRO A O 1
ATOM 4391 N N . ALA A 1 552 ? -1.878 11.545 13.799 1.00 79.88 552 ALA A N 1
ATOM 4392 C CA . ALA A 1 552 ? -1.768 11.407 12.351 1.00 79.88 552 ALA A CA 1
ATOM 4393 C C . ALA A 1 552 ? -0.542 12.191 11.818 1.00 79.88 552 ALA A C 1
ATOM 4395 O O . ALA A 1 552 ? -0.212 13.246 12.363 1.00 79.88 552 ALA A O 1
ATOM 4396 N N . PRO A 1 553 ? 0.148 11.739 10.748 1.00 74.00 553 PRO A N 1
ATOM 4397 C CA . PRO A 1 553 ? 1.339 12.427 10.227 1.00 74.00 553 PRO A CA 1
ATOM 4398 C C . PRO A 1 553 ? 1.100 13.878 9.772 1.00 74.00 553 PRO A C 1
ATOM 4400 O O . PRO A 1 553 ? 2.043 14.658 9.677 1.00 74.00 553 PRO A O 1
ATOM 4403 N N . ASP A 1 554 ? -0.151 14.222 9.471 1.00 72.56 554 ASP A N 1
ATOM 4404 C CA . ASP A 1 554 ? -0.658 15.550 9.120 1.00 72.56 554 ASP A CA 1
ATOM 4405 C C . ASP A 1 554 ? -1.023 16.428 10.337 1.00 72.56 554 ASP A C 1
ATOM 4407 O O . ASP A 1 554 ? -1.108 17.648 10.199 1.00 72.56 554 ASP A O 1
ATOM 4411 N N . GLU A 1 555 ? -1.150 15.834 11.527 1.00 76.25 555 GLU A N 1
ATOM 4412 C CA . GLU A 1 555 ? -1.443 16.491 12.815 1.00 76.25 555 GLU A CA 1
ATOM 4413 C C . GLU A 1 555 ? -0.221 16.505 13.765 1.00 76.25 555 GLU A C 1
ATOM 4415 O O . GLU A 1 555 ? -0.285 17.023 14.879 1.00 76.25 555 GLU A O 1
ATOM 4420 N N . LEU A 1 556 ? 0.907 15.924 13.341 1.00 80.50 556 LEU A N 1
ATOM 4421 C CA . LEU A 1 556 ? 2.068 15.659 14.188 1.00 80.50 556 LEU A CA 1
ATOM 4422 C C . LEU A 1 556 ? 2.809 16.942 14.618 1.00 80.50 556 LEU A C 1
ATOM 4424 O O . LEU A 1 556 ? 3.474 17.601 13.817 1.00 80.50 556 LEU A O 1
ATOM 4428 N N . GLY A 1 557 ? 2.771 17.234 15.919 1.00 84.56 557 GLY A N 1
ATOM 4429 C CA . GLY A 1 557 ? 3.500 18.326 16.569 1.00 84.56 557 GLY A CA 1
ATOM 4430 C C . GLY A 1 557 ? 3.748 18.043 18.055 1.00 84.56 557 GLY A C 1
ATOM 4431 O O . GLY A 1 557 ? 3.232 17.068 18.596 1.00 84.56 557 GLY A O 1
ATOM 4432 N N . GLU A 1 558 ? 4.544 18.884 18.725 1.00 84.31 558 GLU A N 1
ATOM 4433 C CA . GLU A 1 558 ? 4.896 18.675 20.143 1.00 84.31 558 GLU A CA 1
ATOM 4434 C C . GLU A 1 558 ? 3.667 18.731 21.066 1.00 84.31 558 GLU A C 1
ATOM 4436 O O . GLU A 1 558 ? 3.527 17.883 21.944 1.00 84.31 558 GLU A O 1
ATOM 4441 N N . GLU A 1 559 ? 2.747 19.670 20.819 1.00 88.12 559 GLU A N 1
ATOM 4442 C CA . GLU A 1 559 ? 1.483 19.792 21.560 1.00 88.12 559 GLU A CA 1
ATOM 4443 C C . GLU A 1 559 ? 0.616 18.533 21.378 1.00 88.12 559 GLU A C 1
ATOM 4445 O O . GLU A 1 559 ? 0.238 17.911 22.364 1.00 88.12 559 GLU A O 1
ATOM 4450 N N . ALA A 1 560 ? 0.423 18.061 20.139 1.00 89.56 560 ALA A N 1
ATOM 4451 C CA . ALA A 1 560 ? -0.339 16.840 19.850 1.00 89.56 560 ALA A CA 1
ATOM 4452 C C . ALA A 1 560 ? 0.275 15.563 20.468 1.00 89.56 560 ALA A C 1
ATOM 4454 O O . ALA A 1 560 ? -0.443 14.619 20.800 1.00 89.56 560 ALA A O 1
ATOM 4455 N N . LEU A 1 561 ? 1.602 15.515 20.644 1.00 89.94 561 LEU A N 1
ATOM 4456 C CA . LEU A 1 561 ? 2.272 14.409 21.333 1.00 89.94 561 LEU A CA 1
ATOM 4457 C C . LEU A 1 561 ? 2.053 14.465 22.853 1.00 89.94 561 LEU A C 1
ATOM 4459 O O . LEU A 1 561 ? 1.762 13.429 23.447 1.00 89.94 561 LEU A O 1
ATOM 4463 N N . GLU A 1 562 ? 2.132 15.640 23.481 1.00 90.94 562 GLU A N 1
ATOM 4464 C CA . GLU A 1 562 ? 1.780 15.819 24.901 1.00 90.94 562 GLU A CA 1
ATOM 4465 C C . GLU A 1 562 ? 0.284 15.534 25.151 1.00 90.94 562 GLU A C 1
ATOM 4467 O O . GLU A 1 562 ? -0.056 14.819 26.097 1.00 90.94 562 GLU A O 1
ATOM 4472 N N . ASP A 1 563 ? -0.604 15.983 24.258 1.00 90.25 563 ASP A N 1
ATOM 4473 C CA . ASP A 1 563 ? -2.042 15.695 24.304 1.00 90.25 563 ASP A CA 1
ATOM 4474 C C . ASP A 1 563 ? -2.330 14.192 24.164 1.00 90.25 563 ASP A C 1
ATOM 4476 O O . ASP A 1 563 ? -3.203 13.670 24.863 1.00 90.25 563 ASP A O 1
ATOM 4480 N N . SER A 1 564 ? -1.560 13.452 23.352 1.00 92.50 564 SER A N 1
ATOM 4481 C CA . SER A 1 564 ? -1.718 11.992 23.228 1.00 92.50 564 SER A CA 1
ATOM 4482 C C . SER A 1 564 ? -1.515 11.233 24.545 1.00 92.50 564 SER A C 1
ATOM 4484 O O . SER A 1 564 ? -2.057 10.142 24.714 1.00 92.50 564 SER A O 1
ATOM 4486 N N . ILE A 1 565 ? -0.776 11.819 25.495 1.00 93.94 565 ILE A N 1
ATOM 4487 C CA . ILE A 1 565 ? -0.507 11.247 26.823 1.00 93.94 565 ILE A CA 1
ATOM 4488 C C . ILE A 1 565 ? -1.253 11.971 27.958 1.00 93.94 565 ILE A C 1
ATOM 4490 O O . ILE A 1 565 ? -0.905 11.810 29.129 1.00 93.94 565 ILE A O 1
ATOM 4494 N N . SER A 1 566 ? -2.288 12.752 27.627 1.00 91.31 566 SER A N 1
ATOM 4495 C CA . SER A 1 566 ? -3.159 13.451 28.590 1.00 91.31 566 SER A CA 1
ATOM 4496 C C . SER A 1 566 ? -4.262 12.571 29.201 1.00 91.31 566 SER A C 1
ATOM 4498 O O . SER A 1 566 ? -4.880 12.961 30.190 1.00 91.31 566 SER A O 1
ATOM 4500 N N . GLN A 1 567 ? -4.519 11.397 28.614 1.00 92.44 567 GLN A N 1
ATOM 4501 C CA . GLN A 1 567 ? -5.646 10.524 28.960 1.00 92.44 567 GLN A CA 1
ATOM 4502 C C . GLN A 1 567 ? -5.475 9.820 30.325 1.00 92.44 567 GLN A C 1
ATOM 4504 O O . GLN A 1 567 ? -4.340 9.546 30.728 1.00 92.44 567 GLN A O 1
ATOM 4509 N N . PRO A 1 568 ? -6.570 9.426 31.014 1.00 92.81 568 PRO A N 1
ATOM 4510 C CA . PRO A 1 568 ? -6.509 8.879 32.376 1.00 92.81 568 PRO A CA 1
ATOM 4511 C C . PRO A 1 568 ? -5.572 7.669 32.545 1.00 92.81 568 PRO A C 1
ATOM 4513 O O . PRO A 1 568 ? -4.843 7.587 33.536 1.00 92.81 568 PRO A O 1
ATOM 4516 N N . LEU A 1 569 ? -5.502 6.768 31.556 1.00 95.19 569 LEU A N 1
ATOM 4517 C CA . LEU A 1 569 ? -4.568 5.630 31.548 1.00 95.19 569 LEU A CA 1
ATOM 4518 C C . LEU A 1 569 ? -3.100 6.059 31.738 1.00 95.19 569 LEU A C 1
ATOM 4520 O O . LEU A 1 569 ? -2.335 5.397 32.441 1.00 95.19 569 LEU A O 1
ATOM 4524 N N . PHE A 1 570 ? -2.703 7.184 31.145 1.00 95.56 570 PHE A N 1
ATOM 4525 C CA . PHE A 1 570 ? -1.335 7.689 31.221 1.00 95.56 570 PHE A CA 1
ATOM 4526 C C . PHE A 1 570 ? -1.021 8.362 32.561 1.00 95.56 570 PHE A C 1
ATOM 4528 O O . PHE A 1 570 ? 0.147 8.443 32.935 1.00 95.56 570 PHE A O 1
ATOM 4535 N N . VAL A 1 571 ? -2.031 8.750 33.347 1.00 94.88 571 VAL A N 1
ATOM 4536 C CA . VAL A 1 571 ? -1.835 9.196 34.738 1.00 94.88 571 VAL A CA 1
ATOM 4537 C C . VAL A 1 571 ? -1.373 8.040 35.623 1.00 94.88 571 VAL A C 1
ATOM 4539 O O . VAL A 1 571 ? -0.456 8.222 36.422 1.00 94.88 571 VAL A O 1
ATOM 4542 N N . LEU A 1 572 ? -1.937 6.842 35.441 1.00 94.12 572 LEU A N 1
ATOM 4543 C CA . LEU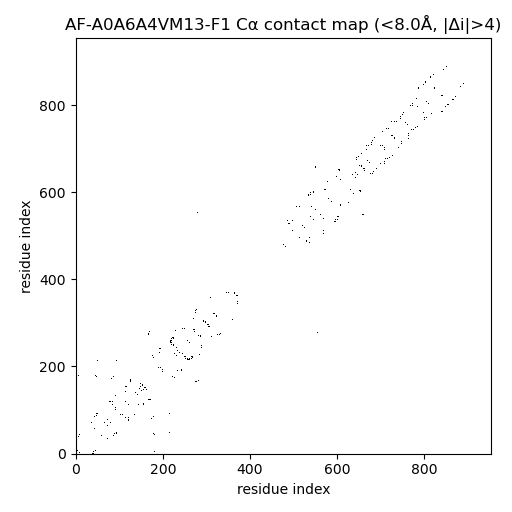 A 1 572 ? -1.499 5.626 36.138 1.00 94.12 572 LEU A CA 1
ATOM 4544 C C . LEU A 1 572 ? -0.038 5.283 35.789 1.00 94.12 572 LEU A C 1
ATOM 4546 O O . LEU A 1 572 ? 0.772 5.026 36.681 1.00 94.12 572 LEU A O 1
ATOM 4550 N N . MET A 1 573 ? 0.321 5.369 34.503 1.00 95.06 573 MET A N 1
ATOM 4551 C CA . MET A 1 573 ? 1.701 5.176 34.031 1.00 95.06 573 MET A CA 1
ATOM 4552 C C . MET A 1 573 ? 2.659 6.245 34.580 1.00 95.06 573 MET A C 1
ATOM 4554 O O . MET A 1 573 ? 3.748 5.906 35.039 1.00 95.06 573 MET A O 1
ATOM 4558 N N . ARG A 1 574 ? 2.244 7.520 34.612 1.00 93.56 574 ARG A N 1
ATOM 4559 C CA . ARG A 1 574 ? 2.994 8.630 35.222 1.00 93.56 574 ARG A CA 1
ATOM 4560 C C . ARG A 1 574 ? 3.259 8.375 36.706 1.00 93.56 574 ARG A C 1
ATOM 4562 O O . ARG A 1 574 ? 4.411 8.411 37.119 1.00 93.56 574 ARG A O 1
ATOM 4569 N N . CYS A 1 575 ? 2.227 8.050 37.489 1.00 92.31 575 CYS A N 1
ATOM 4570 C CA . CYS A 1 575 ? 2.366 7.765 38.921 1.00 92.31 575 CYS A CA 1
ATOM 4571 C C . CYS A 1 575 ? 3.378 6.639 39.196 1.00 92.31 575 CYS A C 1
ATOM 4573 O O . CYS A 1 575 ? 4.196 6.770 40.104 1.00 92.31 575 CYS A O 1
ATOM 4575 N N . LEU A 1 576 ? 3.384 5.576 38.386 1.00 92.25 576 LEU A N 1
ATOM 4576 C CA . LEU A 1 576 ? 4.375 4.501 38.494 1.00 92.25 576 LEU A CA 1
ATOM 4577 C C . LEU A 1 576 ? 5.793 4.932 38.057 1.00 92.25 576 LEU A C 1
ATOM 4579 O O . LEU A 1 576 ? 6.788 4.549 38.678 1.00 92.25 576 LEU A O 1
ATOM 4583 N N . CYS A 1 577 ? 5.906 5.737 37.000 1.00 91.44 577 CYS A N 1
ATOM 4584 C CA . CYS A 1 577 ? 7.177 6.302 36.543 1.00 91.44 577 CYS A CA 1
ATOM 4585 C C . CYS A 1 577 ? 7.799 7.272 37.562 1.00 91.44 577 CYS A C 1
ATOM 4587 O O . CYS A 1 577 ? 9.027 7.297 37.714 1.00 91.44 577 CYS A O 1
ATOM 4589 N N . ASP A 1 578 ? 6.976 8.007 38.307 1.00 89.31 578 ASP A N 1
ATOM 4590 C CA . ASP A 1 578 ? 7.402 8.961 39.333 1.00 89.31 578 ASP A CA 1
ATOM 4591 C C . ASP A 1 578 ? 7.704 8.280 40.681 1.00 89.31 578 ASP A C 1
ATOM 4593 O O . ASP A 1 578 ? 8.673 8.664 41.344 1.00 89.31 578 ASP A O 1
ATOM 4597 N N . ALA A 1 579 ? 6.995 7.200 41.035 1.00 87.88 579 ALA A N 1
ATOM 4598 C CA . ALA A 1 579 ? 7.215 6.411 42.255 1.00 87.88 579 ALA A CA 1
ATOM 4599 C C . ALA A 1 579 ? 8.701 6.013 42.464 1.00 87.88 579 ALA A C 1
ATOM 4601 O O . ALA A 1 579 ? 9.350 5.556 41.510 1.00 87.88 579 ALA A O 1
ATOM 4602 N N . PRO A 1 580 ? 9.286 6.191 43.668 1.00 83.88 580 PRO A N 1
ATOM 4603 C CA . PRO A 1 580 ? 10.654 5.758 43.973 1.00 83.88 580 PRO A CA 1
ATOM 4604 C C . PRO A 1 580 ? 10.846 4.238 43.843 1.00 83.88 580 PRO A C 1
ATOM 4606 O O . PRO A 1 580 ? 9.910 3.470 44.019 1.00 83.88 580 PRO A O 1
ATOM 4609 N N . GLU A 1 581 ? 12.074 3.788 43.572 1.00 79.56 581 GLU A N 1
ATOM 4610 C CA . GLU A 1 581 ? 12.382 2.352 43.406 1.00 79.56 581 GLU A CA 1
ATOM 4611 C C . GLU A 1 581 ? 12.240 1.546 44.714 1.00 79.56 581 GLU A C 1
ATOM 4613 O O . GLU A 1 581 ? 11.816 0.395 44.686 1.00 79.56 581 GLU A O 1
ATOM 4618 N N . GLU A 1 582 ? 12.535 2.175 45.856 1.00 77.75 582 GLU A N 1
ATOM 4619 C CA . GLU A 1 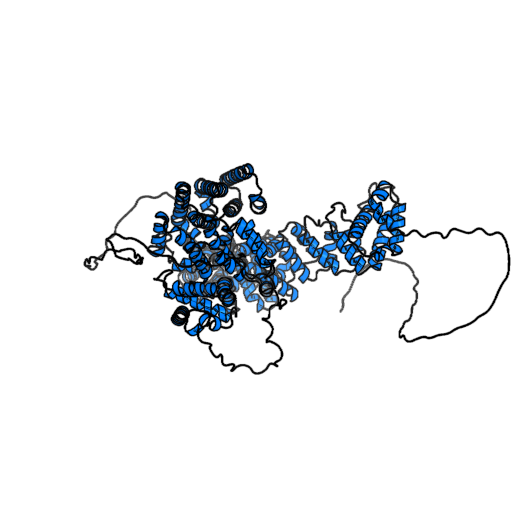582 ? 12.413 1.610 47.215 1.00 77.75 582 GLU A CA 1
ATOM 4620 C C . GLU A 1 582 ? 10.981 1.707 47.794 1.00 77.75 582 GLU A C 1
ATOM 4622 O O . GLU A 1 582 ? 10.746 1.303 48.932 1.00 77.75 582 GLU A O 1
ATOM 4627 N N . ASP A 1 583 ? 10.027 2.296 47.066 1.00 77.94 583 ASP A N 1
ATOM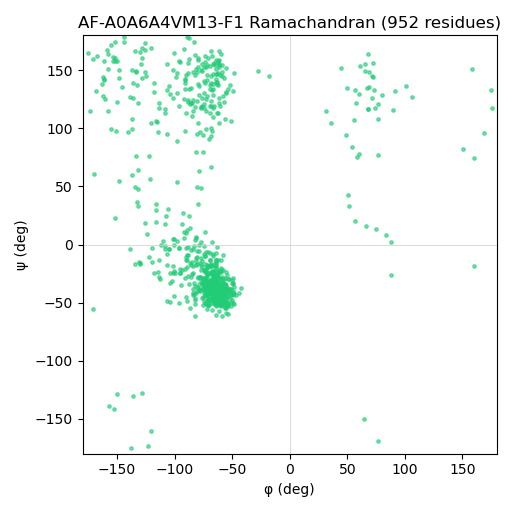 4628 C CA . ASP A 1 583 ? 8.684 2.586 47.578 1.00 77.94 583 ASP A CA 1
ATOM 4629 C C . ASP A 1 583 ? 7.703 1.430 47.282 1.00 77.94 583 ASP A C 1
ATOM 4631 O O . ASP A 1 583 ? 7.531 1.067 46.112 1.00 77.94 583 ASP A O 1
ATOM 4635 N N . PRO A 1 584 ? 7.014 0.863 48.298 1.00 74.56 584 PRO A N 1
ATOM 4636 C CA . PRO A 1 584 ? 5.946 -0.115 48.097 1.00 74.56 584 PRO A CA 1
ATOM 4637 C C . PRO A 1 584 ? 4.880 0.315 47.079 1.00 74.56 584 PRO A C 1
ATOM 4639 O O . PRO A 1 584 ? 4.361 -0.551 46.371 1.00 74.56 584 PRO A O 1
ATOM 4642 N N . THR A 1 585 ? 4.616 1.626 46.933 1.00 75.31 585 THR A N 1
ATOM 4643 C CA . THR A 1 585 ? 3.689 2.170 45.918 1.00 75.31 585 THR A CA 1
ATOM 4644 C C . THR A 1 585 ? 3.974 1.607 44.522 1.00 75.31 585 THR A C 1
ATOM 4646 O O . THR A 1 585 ? 3.065 1.194 43.798 1.00 75.31 585 THR A O 1
ATOM 4649 N N . ARG A 1 586 ? 5.258 1.522 44.157 1.00 86.94 586 ARG A N 1
ATOM 4650 C CA . ARG A 1 586 ? 5.736 1.079 42.847 1.00 86.94 586 ARG A CA 1
ATOM 4651 C C . ARG A 1 586 ? 5.360 -0.373 42.569 1.00 86.94 586 ARG A C 1
ATOM 4653 O O . ARG A 1 586 ? 4.875 -0.675 41.484 1.00 86.94 586 ARG A O 1
ATOM 4660 N N . GLN A 1 587 ? 5.547 -1.262 43.545 1.00 88.38 587 GLN A N 1
ATOM 4661 C CA . GLN A 1 587 ? 5.263 -2.691 43.382 1.00 88.38 587 GLN A CA 1
ATOM 4662 C C . GLN A 1 587 ? 3.757 -2.958 43.269 1.00 88.38 587 GLN A C 1
ATOM 4664 O O . GLN A 1 587 ? 3.346 -3.740 42.413 1.00 88.38 587 GLN A O 1
ATOM 4669 N N . THR A 1 588 ? 2.928 -2.251 44.044 1.00 89.00 588 THR A N 1
ATOM 4670 C CA . THR A 1 588 ? 1.462 -2.318 43.918 1.00 89.00 588 THR A CA 1
ATOM 4671 C C . THR A 1 588 ? 0.999 -1.876 42.526 1.00 89.00 588 THR A C 1
ATOM 4673 O O . THR A 1 588 ? 0.244 -2.591 41.874 1.00 89.00 588 THR A O 1
ATOM 4676 N N . LEU A 1 589 ? 1.494 -0.741 42.017 1.00 92.00 589 LEU A N 1
ATOM 4677 C CA . LEU A 1 589 ? 1.114 -0.249 40.685 1.00 92.00 589 LEU A CA 1
ATOM 4678 C C . LEU A 1 589 ? 1.645 -1.136 39.540 1.00 92.00 589 LEU A C 1
ATOM 4680 O O . LEU A 1 589 ? 0.970 -1.272 38.519 1.00 92.00 589 LEU A O 1
ATOM 4684 N N . ILE A 1 590 ? 2.804 -1.788 39.704 1.00 93.62 590 ILE A N 1
ATOM 4685 C CA . ILE A 1 590 ? 3.292 -2.820 38.768 1.00 93.62 590 ILE A CA 1
ATOM 4686 C C . ILE A 1 590 ? 2.365 -4.040 38.770 1.00 93.62 590 ILE A C 1
ATOM 4688 O O . ILE A 1 590 ? 2.036 -4.533 37.693 1.00 93.62 590 ILE A O 1
ATOM 4692 N N . GLY A 1 591 ? 1.916 -4.503 39.942 1.00 92.75 591 GLY A N 1
ATOM 4693 C CA . GLY A 1 591 ? 0.969 -5.616 40.067 1.00 92.75 591 GLY A CA 1
ATOM 4694 C C . GLY A 1 591 ? -0.351 -5.352 39.340 1.00 92.75 591 GLY A C 1
ATOM 4695 O O . GLY A 1 591 ? -0.831 -6.215 38.606 1.00 92.75 591 GLY A O 1
ATOM 4696 N N . VAL A 1 592 ? -0.896 -4.138 39.466 1.00 93.75 592 VAL A N 1
ATOM 4697 C CA . VAL A 1 592 ? -2.097 -3.712 38.727 1.00 93.75 592 VAL A CA 1
ATOM 4698 C C . VAL A 1 592 ? -1.841 -3.707 37.214 1.00 93.75 592 VAL A C 1
ATOM 4700 O O . VAL A 1 592 ? -2.584 -4.322 36.451 1.00 93.75 592 VAL A O 1
ATOM 4703 N N . LEU A 1 593 ? -0.769 -3.054 36.745 1.00 95.31 593 LEU A N 1
ATOM 4704 C CA . LEU A 1 593 ? -0.482 -2.984 35.305 1.00 95.31 593 LEU A CA 1
ATOM 4705 C C . LEU A 1 593 ? -0.134 -4.348 34.686 1.00 95.31 593 LEU A C 1
ATOM 4707 O O . LEU A 1 593 ? -0.413 -4.557 33.504 1.00 95.31 593 LEU A O 1
ATOM 4711 N N . ALA A 1 594 ? 0.447 -5.276 35.451 1.00 95.25 594 ALA A N 1
ATOM 4712 C CA . ALA A 1 594 ? 0.734 -6.632 34.991 1.00 95.25 594 ALA A CA 1
ATOM 4713 C C . ALA A 1 594 ? -0.564 -7.386 34.664 1.00 95.25 594 ALA A C 1
ATOM 4715 O O . ALA A 1 594 ? -0.727 -7.824 33.524 1.00 95.25 594 ALA A O 1
ATOM 4716 N N . GLU A 1 595 ? -1.525 -7.440 35.592 1.00 94.31 595 GLU A N 1
ATOM 4717 C CA . GLU A 1 595 ? -2.828 -8.082 35.353 1.00 94.31 595 GLU A CA 1
ATOM 4718 C C . GLU A 1 595 ? -3.665 -7.348 34.291 1.00 94.31 595 GLU A C 1
ATOM 4720 O O . GLU A 1 595 ? -4.282 -7.984 33.431 1.00 94.31 595 GLU A O 1
ATOM 4725 N N . MET A 1 596 ? -3.636 -6.008 34.260 1.00 95.69 596 MET A N 1
ATOM 4726 C CA . MET A 1 596 ? -4.250 -5.245 33.163 1.00 95.69 596 MET A CA 1
ATOM 4727 C C . MET A 1 596 ? -3.648 -5.608 31.793 1.00 95.69 596 MET A C 1
ATOM 4729 O O . MET A 1 596 ? -4.365 -5.599 30.794 1.00 95.69 596 MET A O 1
ATOM 4733 N N . SER A 1 597 ? -2.356 -5.952 31.718 1.00 94.25 597 SER A N 1
ATOM 4734 C CA . SER A 1 597 ? -1.700 -6.335 30.458 1.00 94.25 597 SER A CA 1
ATOM 4735 C C . SER A 1 597 ? -2.026 -7.754 29.978 1.00 94.25 597 SER A C 1
ATOM 4737 O O . SER A 1 597 ? -1.921 -8.020 28.781 1.00 94.25 597 SER A O 1
ATOM 4739 N N . GLU A 1 598 ? -2.459 -8.654 30.869 1.00 91.19 598 GLU A N 1
ATOM 4740 C CA . GLU A 1 598 ? -3.025 -9.951 30.466 1.00 91.19 598 GLU A CA 1
ATOM 4741 C C . GLU A 1 598 ? -4.405 -9.769 29.821 1.00 91.19 598 GLU A C 1
ATOM 4743 O O . GLU A 1 598 ? -4.747 -10.460 28.860 1.00 91.19 598 GLU A O 1
ATOM 4748 N N . ARG A 1 599 ? -5.182 -8.796 30.317 1.00 90.75 599 ARG A N 1
ATOM 4749 C CA . ARG A 1 599 ? -6.494 -8.419 29.768 1.00 90.75 599 ARG A CA 1
ATOM 4750 C C . ARG A 1 599 ? -6.394 -7.528 28.520 1.00 90.75 599 ARG A C 1
ATOM 4752 O O . ARG A 1 599 ? -7.284 -7.583 27.675 1.00 90.75 599 ARG A O 1
ATOM 4759 N N . SER A 1 600 ? -5.336 -6.722 28.379 1.00 93.12 600 SER A N 1
ATOM 4760 C CA . SER A 1 600 ? -5.106 -5.826 27.235 1.00 93.12 600 SER A CA 1
ATOM 4761 C C . SER A 1 600 ? -3.646 -5.854 26.739 1.00 93.12 600 SER A C 1
ATOM 4763 O O . SER A 1 600 ? -2.791 -5.137 27.272 1.00 93.12 600 SER A O 1
ATOM 4765 N N . PRO A 1 601 ? -3.351 -6.602 25.655 1.00 92.19 601 PRO A N 1
ATOM 4766 C CA . PRO A 1 601 ? -2.013 -6.673 25.056 1.00 92.19 601 PRO A CA 1
ATOM 4767 C C . PRO A 1 601 ? -1.451 -5.349 24.507 1.00 92.19 601 PRO A C 1
ATOM 4769 O O . PRO A 1 601 ? -0.257 -5.278 24.227 1.00 92.19 601 PRO A O 1
ATOM 4772 N N . ARG A 1 602 ? -2.269 -4.294 24.355 1.00 94.56 602 ARG A N 1
ATOM 4773 C CA . ARG A 1 602 ? -1.812 -2.960 23.911 1.00 94.56 602 ARG A CA 1
ATOM 4774 C C . ARG A 1 602 ? -1.087 -2.192 25.031 1.00 94.56 602 ARG A C 1
ATOM 4776 O O . ARG A 1 602 ? -0.167 -1.422 24.764 1.00 94.56 602 ARG A O 1
ATOM 4783 N N . LEU A 1 603 ? -1.433 -2.442 26.300 1.00 96.00 603 LEU A N 1
ATOM 4784 C CA . LEU A 1 603 ? -0.925 -1.702 27.467 1.00 96.00 603 LEU A CA 1
ATOM 4785 C C . LEU A 1 603 ? 0.616 -1.604 27.561 1.00 96.00 603 LEU A C 1
ATOM 4787 O O . LEU A 1 603 ? 1.107 -0.502 27.826 1.00 96.00 603 LEU A O 1
ATOM 4791 N N . PRO A 1 604 ? 1.410 -2.671 27.332 1.00 95.88 604 PRO A N 1
ATOM 4792 C CA . PRO A 1 604 ? 2.866 -2.597 27.450 1.00 95.88 604 PRO A CA 1
ATOM 4793 C C . PRO A 1 604 ? 3.519 -1.656 26.431 1.00 95.88 604 PRO A C 1
ATOM 4795 O O . PRO A 1 604 ? 4.443 -0.926 26.790 1.00 95.88 604 PRO A O 1
ATOM 4798 N N . TYR A 1 605 ? 3.035 -1.615 25.181 1.00 96.31 605 TYR A N 1
ATOM 4799 C CA . TYR A 1 605 ? 3.567 -0.674 24.191 1.00 96.31 605 TYR A CA 1
ATOM 4800 C C . TYR A 1 605 ? 3.026 0.747 24.401 1.00 96.31 605 TYR A C 1
ATOM 4802 O O . TYR A 1 605 ? 3.733 1.709 24.106 1.00 96.31 605 TYR A O 1
ATOM 4810 N N . LEU A 1 606 ? 1.828 0.907 24.975 1.00 96.62 606 LEU A N 1
ATOM 4811 C CA . LEU A 1 606 ? 1.321 2.216 25.402 1.00 96.62 606 LEU A CA 1
ATOM 4812 C C . LEU A 1 606 ? 2.189 2.817 26.526 1.00 96.62 606 LEU A C 1
ATOM 4814 O O . LEU A 1 606 ? 2.451 4.019 26.514 1.00 96.62 606 LEU A O 1
ATOM 4818 N N . LEU A 1 607 ? 2.745 1.996 27.428 1.00 96.50 607 LEU A N 1
ATOM 4819 C CA . LEU A 1 607 ? 3.775 2.448 28.375 1.00 96.50 607 LEU A CA 1
ATOM 4820 C C . LEU A 1 607 ? 5.068 2.877 27.657 1.00 96.50 607 LEU A C 1
ATOM 4822 O O . LEU A 1 607 ? 5.671 3.882 28.033 1.00 96.50 607 LEU A O 1
ATOM 4826 N N . LEU A 1 608 ? 5.483 2.171 26.598 1.00 96.56 608 LEU A N 1
ATOM 4827 C CA . LEU A 1 608 ? 6.623 2.595 25.774 1.00 96.56 608 LEU A CA 1
ATOM 4828 C C . LEU A 1 608 ? 6.350 3.925 25.048 1.00 96.56 608 LEU A C 1
ATOM 4830 O O . LEU A 1 608 ? 7.250 4.760 25.001 1.00 96.56 608 LEU A O 1
ATOM 4834 N N . HIS A 1 609 ? 5.127 4.166 24.557 1.00 95.62 609 HIS A N 1
ATOM 4835 C CA . HIS A 1 609 ? 4.696 5.463 24.002 1.00 95.62 609 HIS A CA 1
ATOM 4836 C C . HIS A 1 609 ? 4.770 6.582 25.043 1.00 95.62 609 HIS A C 1
ATOM 4838 O O . HIS A 1 609 ? 5.421 7.598 24.800 1.00 95.62 609 HIS A O 1
ATOM 4844 N N . PHE A 1 610 ? 4.192 6.366 26.229 1.00 95.56 610 PHE A N 1
ATOM 4845 C CA . PHE A 1 610 ? 4.239 7.320 27.340 1.00 95.56 610 PHE A CA 1
ATOM 4846 C C . PHE A 1 610 ? 5.672 7.738 27.684 1.00 95.56 610 PHE A C 1
ATOM 4848 O O . PHE A 1 610 ? 5.987 8.930 27.749 1.00 95.56 610 PHE A O 1
ATOM 4855 N N . ILE A 1 611 ? 6.555 6.748 27.854 1.00 95.38 611 ILE A N 1
ATOM 4856 C CA . ILE A 1 611 ? 7.974 6.982 28.117 1.00 95.38 611 ILE A CA 1
ATOM 4857 C C . ILE A 1 611 ? 8.596 7.747 26.943 1.00 95.38 611 ILE A C 1
ATOM 4859 O O . ILE A 1 611 ? 9.269 8.745 27.175 1.00 95.38 611 ILE A O 1
ATOM 4863 N N . ASN A 1 612 ? 8.352 7.335 25.695 1.00 93.56 612 ASN A N 1
ATOM 4864 C CA . ASN A 1 612 ? 8.950 7.929 24.497 1.00 93.56 612 ASN A CA 1
ATOM 4865 C C . ASN A 1 612 ? 8.565 9.400 24.264 1.00 93.56 612 ASN A C 1
ATOM 4867 O O . ASN A 1 612 ? 9.425 10.183 23.872 1.00 93.56 612 ASN A O 1
ATOM 4871 N N . VAL A 1 613 ? 7.320 9.802 24.536 1.00 92.75 613 VAL A N 1
ATOM 4872 C CA . VAL A 1 613 ? 6.913 11.219 24.452 1.00 92.75 613 VAL A CA 1
ATOM 4873 C C . VAL A 1 613 ? 7.640 12.052 25.511 1.00 92.75 613 VAL A C 1
ATOM 4875 O O . VAL A 1 613 ? 8.194 13.108 25.207 1.00 92.75 613 VAL A O 1
ATOM 4878 N N . ARG A 1 614 ? 7.693 11.568 26.759 1.00 89.50 614 ARG A N 1
ATOM 4879 C CA . ARG A 1 614 ? 8.325 12.292 27.874 1.00 89.50 614 ARG A CA 1
ATOM 4880 C C . ARG A 1 614 ? 9.858 12.329 27.778 1.00 89.50 614 ARG A C 1
ATOM 4882 O O . ARG A 1 614 ? 10.473 13.312 28.191 1.00 89.50 614 ARG A O 1
ATOM 4889 N N . ILE A 1 615 ? 10.493 11.286 27.228 1.00 87.50 615 ILE A N 1
ATOM 4890 C CA . ILE A 1 615 ? 11.942 11.041 27.348 1.00 87.50 615 ILE A CA 1
ATOM 4891 C C . ILE A 1 615 ? 12.821 12.188 26.837 1.00 87.50 615 ILE A C 1
ATOM 4893 O O . ILE A 1 615 ? 13.939 12.363 27.323 1.00 87.50 615 ILE A O 1
ATOM 4897 N N . ALA A 1 616 ? 12.362 12.961 25.851 1.00 78.88 616 ALA A N 1
ATOM 4898 C CA . ALA A 1 616 ? 13.161 14.015 25.229 1.00 78.88 616 ALA A CA 1
ATOM 4899 C C . ALA A 1 616 ? 13.595 15.090 26.242 1.00 78.88 616 ALA A C 1
ATOM 4901 O O . ALA A 1 616 ? 14.719 15.586 26.164 1.00 78.88 616 ALA A O 1
ATOM 4902 N N . LYS A 1 617 ? 12.734 15.389 27.223 1.00 81.06 617 LYS A N 1
ATOM 4903 C CA . LYS A 1 617 ? 12.876 16.505 28.173 1.00 81.06 617 LYS A CA 1
ATOM 4904 C C . LYS A 1 617 ? 13.635 16.134 29.457 1.00 81.06 617 LYS A C 1
ATOM 4906 O O . LYS A 1 617 ? 14.019 17.023 30.209 1.00 81.06 617 LYS A O 1
ATOM 4911 N N . GLU A 1 618 ? 13.876 14.843 29.684 1.00 87.44 618 GLU A N 1
ATOM 4912 C CA . GLU A 1 618 ? 14.395 14.314 30.950 1.00 87.44 618 GLU A CA 1
ATOM 4913 C C . GLU A 1 618 ? 15.921 14.279 31.101 1.00 87.44 618 GLU A C 1
ATOM 4915 O O . GLU A 1 618 ? 16.677 14.198 30.126 1.00 87.44 618 GLU A O 1
ATOM 4920 N N . GLU A 1 619 ? 16.373 14.209 32.356 1.00 86.31 619 GLU A N 1
ATOM 4921 C CA . GLU A 1 619 ? 17.755 13.869 32.701 1.00 86.31 619 GLU A CA 1
ATOM 4922 C C . GLU A 1 619 ? 18.049 12.371 32.514 1.00 86.31 619 GLU A C 1
ATOM 4924 O O . GLU A 1 619 ? 17.174 11.510 32.609 1.00 86.31 619 GLU A O 1
ATOM 4929 N N . LYS A 1 620 ? 19.320 12.041 32.242 1.00 84.88 620 LYS A N 1
ATOM 4930 C CA . LYS A 1 620 ? 19.766 10.687 31.863 1.00 84.88 620 LYS A CA 1
ATOM 4931 C C . LYS A 1 620 ? 19.321 9.597 32.843 1.00 84.88 620 LYS A C 1
ATOM 4933 O O . LYS A 1 620 ? 18.929 8.517 32.400 1.00 84.88 620 LYS A O 1
ATOM 4938 N N . ASP A 1 621 ? 19.381 9.874 34.140 1.00 85.06 621 ASP A N 1
ATOM 4939 C CA . ASP A 1 621 ? 19.092 8.880 35.171 1.00 85.06 621 ASP A CA 1
ATOM 4940 C C . ASP A 1 621 ? 17.576 8.622 35.282 1.00 85.06 621 ASP A C 1
ATOM 4942 O O . ASP A 1 621 ? 17.170 7.465 35.395 1.00 85.06 621 ASP A O 1
ATOM 4946 N N . THR A 1 622 ? 16.727 9.641 35.072 1.00 87.12 622 THR A N 1
ATOM 4947 C CA . THR A 1 622 ? 15.270 9.465 34.906 1.00 87.12 622 THR A CA 1
ATOM 4948 C C . THR A 1 622 ? 14.947 8.558 33.716 1.00 87.12 622 THR A C 1
ATOM 4950 O O . THR A 1 622 ? 14.137 7.638 33.840 1.00 87.12 622 THR A O 1
ATOM 4953 N N . LYS A 1 623 ? 15.635 8.730 32.574 1.00 87.62 623 LYS A N 1
ATOM 4954 C CA . LYS A 1 623 ? 15.457 7.851 31.395 1.00 87.62 623 LYS A CA 1
ATOM 4955 C C . LYS A 1 623 ? 15.776 6.393 31.737 1.00 87.62 623 LYS A C 1
ATOM 4957 O O . LYS A 1 623 ? 15.060 5.488 31.316 1.00 87.62 623 LYS A O 1
ATOM 4962 N N . VAL A 1 624 ? 16.835 6.148 32.515 1.00 88.00 624 VAL A N 1
ATOM 4963 C CA . VAL A 1 624 ? 17.188 4.794 32.977 1.00 88.00 624 VAL A CA 1
ATOM 4964 C C . VAL A 1 624 ? 16.122 4.238 33.926 1.00 88.00 624 VAL A C 1
ATOM 4966 O O . VAL A 1 624 ? 15.696 3.102 33.713 1.00 88.00 624 VAL A O 1
ATOM 4969 N N . LYS A 1 625 ? 15.638 5.033 34.892 1.00 90.56 625 LYS A N 1
ATOM 4970 C CA . LYS A 1 625 ? 14.563 4.668 35.835 1.00 90.56 625 LYS A CA 1
ATOM 4971 C C . LYS A 1 625 ? 13.271 4.256 35.119 1.00 90.56 625 LYS A C 1
ATOM 4973 O O . LYS A 1 625 ? 12.677 3.230 35.448 1.00 90.56 625 LYS A O 1
ATOM 4978 N N . TRP A 1 626 ? 12.839 5.016 34.112 1.00 93.00 626 TRP A N 1
ATOM 4979 C CA . TRP A 1 626 ? 11.609 4.736 33.357 1.00 93.00 626 TRP A CA 1
ATOM 4980 C C . TRP A 1 626 ? 11.725 3.494 32.466 1.00 93.00 626 TRP A C 1
ATOM 4982 O O . TRP A 1 626 ? 10.824 2.658 32.455 1.00 93.00 626 TRP A O 1
ATOM 4992 N N . PHE A 1 627 ? 12.869 3.271 31.810 1.00 94.19 627 PHE A N 1
ATOM 4993 C CA . PHE A 1 627 ? 13.134 1.972 31.174 1.00 94.19 627 PHE A CA 1
ATOM 4994 C C . PHE A 1 627 ? 13.437 0.849 32.181 1.00 94.19 627 PHE A C 1
ATOM 4996 O O . PHE A 1 627 ? 13.547 -0.305 31.770 1.00 94.19 627 PHE A O 1
ATOM 5003 N N . GLY A 1 628 ? 13.571 1.152 33.475 1.00 93.06 628 GLY A N 1
ATOM 5004 C CA . GLY A 1 628 ? 13.455 0.202 34.584 1.00 93.06 628 GLY A CA 1
ATOM 5005 C C . GLY A 1 628 ? 12.010 -0.263 34.759 1.00 93.06 628 GLY A C 1
ATOM 5006 O O . GLY A 1 628 ? 11.756 -1.458 34.641 1.00 93.06 628 GLY A O 1
ATOM 5007 N N . VAL A 1 629 ? 11.057 0.676 34.864 1.00 94.38 629 VAL A N 1
ATOM 5008 C CA . VAL A 1 629 ? 9.609 0.395 35.007 1.00 94.38 629 VAL A CA 1
ATOM 5009 C C . VAL A 1 629 ? 9.116 -0.618 33.973 1.00 94.38 629 VAL A C 1
ATOM 5011 O O . VAL A 1 629 ? 8.492 -1.613 34.329 1.00 94.38 629 VAL A O 1
ATOM 5014 N N . TYR A 1 630 ? 9.426 -0.412 32.689 1.00 96.12 630 TYR A N 1
ATOM 5015 C CA . TYR A 1 630 ? 8.997 -1.339 31.634 1.00 96.12 630 TYR A CA 1
ATOM 5016 C C . TYR A 1 630 ? 9.618 -2.747 31.782 1.00 96.12 630 TYR A C 1
ATOM 5018 O O . TYR A 1 630 ? 8.957 -3.749 31.506 1.00 96.12 630 TYR A O 1
ATOM 5026 N N . LYS A 1 631 ? 10.863 -2.859 32.271 1.00 95.44 631 LYS A N 1
ATOM 5027 C CA . LYS A 1 631 ? 11.510 -4.158 32.553 1.00 95.44 631 LYS A CA 1
ATOM 5028 C C . LYS A 1 631 ? 10.885 -4.847 33.762 1.00 95.44 631 LYS A C 1
ATOM 5030 O O . LYS A 1 631 ? 10.702 -6.060 33.733 1.00 95.44 631 LYS A O 1
ATOM 5035 N N . GLU A 1 632 ? 10.554 -4.082 34.797 1.00 94.31 632 GLU A N 1
ATOM 5036 C CA . GLU A 1 632 ? 9.858 -4.571 35.989 1.00 94.31 632 GLU A CA 1
ATOM 5037 C C . GLU A 1 632 ? 8.452 -5.073 35.630 1.00 94.31 632 GLU A C 1
ATOM 5039 O O . GLU A 1 632 ? 8.098 -6.179 36.026 1.00 94.31 632 GLU A O 1
ATOM 5044 N N . LEU A 1 633 ? 7.707 -4.351 34.782 1.00 95.44 633 LEU A N 1
ATOM 5045 C CA . LEU A 1 633 ? 6.426 -4.808 34.228 1.00 95.44 633 LEU A CA 1
ATOM 5046 C C . LEU A 1 633 ? 6.577 -6.107 33.418 1.00 95.44 633 LEU A C 1
ATOM 5048 O O . LEU A 1 633 ? 5.800 -7.040 33.606 1.00 95.44 633 LEU A O 1
ATOM 5052 N N . CYS A 1 634 ? 7.591 -6.212 32.551 1.00 95.38 634 CYS A N 1
ATOM 5053 C CA . CYS A 1 634 ? 7.867 -7.451 31.809 1.00 95.38 634 CYS A CA 1
ATOM 5054 C C . CYS A 1 634 ? 8.155 -8.641 32.738 1.00 95.38 634 CYS A C 1
ATOM 5056 O O . CYS A 1 634 ? 7.666 -9.741 32.490 1.00 95.38 634 CYS A O 1
ATOM 5058 N N . HIS A 1 635 ? 8.925 -8.420 33.805 1.00 94.00 635 HIS A N 1
ATOM 5059 C CA . HIS A 1 635 ? 9.256 -9.442 34.798 1.00 94.00 635 HIS A CA 1
ATOM 5060 C C . HIS A 1 635 ? 8.059 -9.808 35.693 1.00 94.00 635 HIS A C 1
ATOM 5062 O O . HIS A 1 635 ? 7.925 -10.965 36.077 1.00 94.00 635 HIS A O 1
ATOM 5068 N N . ALA A 1 636 ? 7.178 -8.854 36.009 1.00 92.88 636 ALA A N 1
ATOM 5069 C CA . ALA A 1 636 ? 5.950 -9.109 36.761 1.00 92.88 636 ALA A CA 1
ATOM 5070 C C . ALA A 1 636 ? 4.943 -9.950 35.959 1.00 92.88 636 ALA A C 1
ATOM 5072 O O . ALA A 1 636 ? 4.331 -10.852 36.523 1.00 92.88 636 ALA A O 1
ATOM 5073 N N . ARG A 1 637 ? 4.828 -9.706 34.643 1.00 93.12 637 ARG A N 1
ATOM 5074 C CA . ARG A 1 637 ? 4.006 -10.507 33.712 1.00 93.12 637 ARG A CA 1
ATOM 5075 C C . ARG A 1 637 ? 4.502 -11.949 33.584 1.00 93.12 637 ARG A C 1
ATOM 5077 O O . ARG A 1 637 ? 3.709 -12.880 33.616 1.00 93.12 637 ARG A O 1
ATOM 5084 N N . ASP A 1 638 ? 5.810 -12.150 33.419 1.00 89.94 638 ASP A N 1
ATOM 5085 C CA . ASP A 1 638 ? 6.399 -13.491 33.338 1.00 89.94 638 ASP A CA 1
ATOM 5086 C C . ASP A 1 638 ? 7.844 -13.495 33.855 1.00 89.94 638 ASP A C 1
ATOM 5088 O O . ASP A 1 638 ? 8.800 -13.198 33.136 1.00 89.94 638 ASP A O 1
ATOM 5092 N N . THR A 1 639 ? 8.000 -13.899 35.117 1.00 89.12 639 THR A N 1
ATOM 5093 C CA . THR A 1 639 ? 9.294 -13.982 35.823 1.00 89.12 639 THR A CA 1
ATOM 5094 C C . THR A 1 639 ? 10.314 -14.927 35.171 1.00 89.12 639 THR A C 1
ATOM 5096 O O . THR A 1 639 ? 11.493 -14.886 35.525 1.00 89.12 639 THR A O 1
ATOM 5099 N N . ASN A 1 640 ? 9.899 -15.777 34.223 1.00 88.69 640 ASN A N 1
ATOM 5100 C CA . ASN A 1 640 ? 10.774 -16.715 33.514 1.00 88.69 640 ASN A CA 1
ATOM 5101 C C . ASN A 1 640 ? 11.093 -16.269 32.076 1.00 88.69 640 ASN A C 1
ATOM 5103 O O . ASN A 1 640 ? 11.878 -16.938 31.398 1.00 88.69 640 ASN A O 1
ATOM 5107 N N . ARG A 1 641 ? 10.505 -15.166 31.592 1.00 90.12 641 ARG A N 1
ATOM 5108 C CA . ARG A 1 641 ? 10.672 -14.686 30.215 1.00 90.12 641 ARG A CA 1
ATOM 5109 C C . ARG A 1 641 ? 11.914 -13.815 30.075 1.00 90.12 641 ARG A C 1
ATOM 5111 O O . ARG A 1 641 ? 12.165 -12.908 30.865 1.00 90.12 641 ARG A O 1
ATOM 5118 N N . GLU A 1 642 ? 12.695 -14.057 29.024 1.00 93.06 642 GLU A N 1
ATOM 5119 C CA . GLU A 1 642 ? 13.759 -13.127 28.651 1.00 93.06 642 GLU A CA 1
ATOM 5120 C C . GLU A 1 642 ? 13.140 -11.815 28.150 1.00 93.06 642 GLU A C 1
ATOM 5122 O O . GLU A 1 642 ? 12.285 -11.834 27.267 1.00 93.06 642 GLU A O 1
ATOM 5127 N N . LEU A 1 643 ? 13.631 -10.669 28.636 1.00 93.88 643 LEU A N 1
ATOM 5128 C CA . LEU A 1 643 ? 13.191 -9.329 28.209 1.00 93.88 643 LEU A CA 1
ATOM 5129 C C . LEU A 1 643 ? 13.166 -9.158 26.676 1.00 93.88 643 LEU A C 1
ATOM 5131 O O . LEU A 1 643 ? 12.325 -8.442 26.146 1.00 93.88 643 LEU A O 1
ATOM 5135 N N . ALA A 1 644 ? 14.079 -9.823 25.960 1.00 94.19 644 ALA A N 1
ATOM 5136 C CA . ALA A 1 644 ? 14.146 -9.798 24.499 1.00 94.19 644 ALA A CA 1
ATOM 5137 C C . ALA A 1 644 ? 12.941 -10.455 23.800 1.00 94.19 644 ALA A C 1
ATOM 5139 O O . ALA A 1 644 ? 12.676 -10.126 22.647 1.00 94.19 644 ALA A O 1
ATOM 5140 N N . VAL A 1 645 ? 12.226 -11.357 24.481 1.00 94.75 645 VAL A N 1
ATOM 5141 C CA . VAL A 1 645 ? 10.984 -11.976 23.998 1.00 94.75 645 VAL A CA 1
ATOM 5142 C C . VAL A 1 645 ? 9.810 -11.035 24.258 1.00 94.75 645 VAL A C 1
ATOM 5144 O O . VAL A 1 645 ? 9.133 -10.669 23.303 1.00 94.75 645 VAL A O 1
ATOM 5147 N N . SER A 1 646 ? 9.646 -10.539 25.492 1.00 94.81 646 SER A N 1
ATOM 5148 C CA . SER A 1 646 ? 8.570 -9.593 25.842 1.00 94.81 646 SER A CA 1
ATOM 5149 C C . SER A 1 646 ? 8.600 -8.338 24.962 1.00 94.81 646 SER A C 1
ATOM 5151 O O . SER A 1 646 ? 7.575 -7.934 24.425 1.00 94.81 646 SER A O 1
ATOM 5153 N N . VAL A 1 647 ? 9.794 -7.776 24.724 1.00 96.38 647 VAL A N 1
ATOM 5154 C CA . VAL A 1 647 ? 9.991 -6.637 23.809 1.00 96.38 647 VAL A CA 1
ATOM 5155 C C . VAL A 1 647 ? 9.543 -6.964 22.382 1.00 96.38 647 VAL A C 1
ATOM 5157 O O . VAL A 1 647 ? 8.958 -6.109 21.731 1.00 96.38 647 VAL A O 1
ATOM 5160 N N . VAL A 1 648 ? 9.789 -8.174 21.872 1.00 96.44 648 VAL A N 1
ATOM 5161 C CA . VAL A 1 648 ? 9.342 -8.560 20.521 1.00 96.44 648 VAL A CA 1
ATOM 5162 C C . VAL A 1 648 ? 7.829 -8.759 20.467 1.00 96.44 648 VAL A C 1
ATOM 5164 O O . VAL A 1 648 ? 7.211 -8.308 19.510 1.00 96.44 648 VAL A O 1
ATOM 5167 N N . GLU A 1 649 ? 7.218 -9.381 21.475 1.00 95.38 649 GLU A N 1
ATOM 5168 C CA . GLU A 1 649 ? 5.765 -9.607 21.531 1.00 95.38 649 GLU A CA 1
ATOM 5169 C C . GLU A 1 649 ? 4.981 -8.289 21.668 1.00 95.38 649 GLU A C 1
ATOM 5171 O O . GLU A 1 649 ? 4.029 -8.041 20.921 1.00 95.38 649 GLU A O 1
ATOM 5176 N N . ASP A 1 650 ? 5.420 -7.402 22.564 1.00 96.31 650 ASP A N 1
ATOM 5177 C CA . ASP A 1 650 ? 4.797 -6.093 22.780 1.00 96.31 650 ASP A CA 1
ATOM 5178 C C . ASP A 1 650 ? 4.954 -5.191 21.537 1.00 96.31 650 ASP A C 1
ATOM 5180 O O . ASP A 1 650 ? 4.002 -4.529 21.117 1.00 96.31 650 ASP A O 1
ATOM 5184 N N . LEU A 1 651 ? 6.130 -5.196 20.889 1.00 97.19 651 LEU A N 1
ATOM 5185 C CA . LEU A 1 651 ? 6.364 -4.420 19.664 1.00 97.19 651 LEU A CA 1
ATOM 5186 C C . LEU A 1 651 ? 5.697 -5.014 18.428 1.00 97.19 651 LEU A C 1
ATOM 5188 O O . LEU A 1 651 ? 5.303 -4.251 17.554 1.00 97.19 651 LEU A O 1
ATOM 5192 N N . LYS A 1 652 ? 5.514 -6.334 18.361 1.00 95.94 652 LYS A N 1
ATOM 5193 C CA . LYS A 1 652 ? 4.703 -6.968 17.318 1.00 95.94 652 LYS A CA 1
ATOM 5194 C C . LYS A 1 652 ? 3.245 -6.533 17.422 1.00 95.94 652 LYS A C 1
ATOM 5196 O O . LYS A 1 652 ? 2.644 -6.170 16.420 1.00 95.94 652 LYS A O 1
ATOM 5201 N N . THR A 1 653 ? 2.710 -6.488 18.641 1.00 95.75 653 THR A N 1
ATOM 5202 C CA . THR A 1 653 ? 1.362 -5.959 18.896 1.00 95.75 653 THR A CA 1
ATOM 5203 C C . THR A 1 653 ? 1.270 -4.488 18.463 1.00 95.75 653 THR A C 1
ATOM 5205 O O . THR A 1 653 ? 0.327 -4.101 17.782 1.00 95.75 653 THR A O 1
ATOM 5208 N N . CYS A 1 654 ? 2.299 -3.681 18.748 1.00 96.62 654 CYS A N 1
ATOM 5209 C CA . CYS A 1 654 ? 2.404 -2.300 18.261 1.00 96.62 654 CYS A CA 1
ATOM 5210 C C . CYS A 1 654 ? 2.507 -2.202 16.722 1.00 96.62 654 CYS A C 1
ATOM 5212 O O . CYS A 1 654 ? 1.910 -1.317 16.118 1.00 96.62 654 CYS A O 1
ATOM 5214 N N . GLN A 1 655 ? 3.231 -3.113 16.067 1.00 95.25 655 GLN A N 1
ATOM 5215 C CA . GLN A 1 655 ? 3.390 -3.166 14.609 1.00 95.25 655 GLN A CA 1
ATOM 5216 C C . GLN A 1 655 ? 2.078 -3.534 13.896 1.00 95.25 655 GLN A C 1
ATOM 5218 O O . GLN A 1 655 ? 1.761 -2.945 12.861 1.00 95.25 655 GLN A O 1
ATOM 5223 N N . GLU A 1 656 ? 1.327 -4.496 14.438 1.00 91.94 656 GLU A N 1
ATOM 5224 C CA . GLU A 1 656 ? 0.058 -4.978 13.876 1.00 91.94 656 GLU A CA 1
ATOM 5225 C C . GLU A 1 656 ? -1.091 -3.959 14.055 1.00 91.94 656 GLU A C 1
ATOM 5227 O O . GLU A 1 656 ? -1.956 -3.869 13.181 1.00 91.94 656 GLU A O 1
ATOM 5232 N N . GLU A 1 657 ? -1.070 -3.147 15.122 1.00 91.12 657 GLU A N 1
ATOM 5233 C CA . GLU A 1 657 ? -2.123 -2.170 15.466 1.00 91.12 657 GLU A CA 1
ATOM 5234 C C . GLU A 1 657 ? -1.790 -0.706 15.074 1.00 91.12 657 GLU A C 1
ATOM 5236 O O . GLU A 1 657 ? -2.631 0.009 14.522 1.00 91.12 657 GLU A O 1
ATOM 5241 N N . GLU A 1 658 ? -0.563 -0.236 15.338 1.00 92.81 658 GLU A N 1
ATOM 5242 C CA . GLU A 1 658 ? -0.126 1.168 15.221 1.00 92.81 658 GLU A CA 1
ATOM 5243 C C . GLU A 1 658 ? 1.270 1.294 14.562 1.00 92.81 658 GLU A C 1
ATOM 5245 O O . GLU A 1 658 ? 2.204 1.870 15.118 1.00 92.81 658 GLU A O 1
ATOM 5250 N N . GLN A 1 659 ? 1.413 0.803 13.324 1.00 90.44 659 GLN A N 1
ATOM 5251 C CA . GLN A 1 659 ? 2.671 0.772 12.546 1.00 90.44 659 GLN A CA 1
ATOM 5252 C C . GLN A 1 659 ? 3.537 2.057 12.610 1.00 90.44 659 GLN A C 1
ATOM 5254 O O . GLN A 1 659 ? 4.765 1.967 12.645 1.00 90.44 659 GLN A O 1
ATOM 5259 N N . ASN A 1 660 ? 2.934 3.254 12.634 1.00 91.38 660 ASN A N 1
ATOM 5260 C CA . ASN A 1 660 ? 3.678 4.518 12.763 1.00 91.38 660 ASN A CA 1
ATOM 5261 C C . ASN A 1 660 ? 4.356 4.663 14.134 1.00 91.38 660 ASN A C 1
ATOM 5263 O O . ASN A 1 660 ? 5.529 5.032 14.198 1.00 91.38 660 ASN A O 1
ATOM 5267 N N . LEU A 1 661 ? 3.639 4.338 15.214 1.00 94.00 661 LEU A N 1
ATOM 5268 C CA . LEU A 1 661 ? 4.165 4.351 16.577 1.00 94.00 661 LEU A CA 1
ATOM 5269 C C . LEU A 1 661 ? 5.316 3.352 16.712 1.00 94.00 661 LEU A C 1
ATOM 5271 O O . LEU A 1 661 ? 6.376 3.711 17.217 1.00 94.00 661 LEU A O 1
ATOM 5275 N N . PHE A 1 662 ? 5.140 2.135 16.189 1.00 96.06 662 PHE A N 1
ATOM 5276 C CA . PHE A 1 662 ? 6.176 1.101 16.190 1.00 96.06 662 PHE A CA 1
ATOM 5277 C C . PHE A 1 662 ? 7.515 1.616 15.637 1.00 96.06 662 PHE A C 1
ATOM 5279 O O . PHE A 1 662 ? 8.537 1.474 16.308 1.00 96.06 662 PHE A O 1
ATOM 5286 N N . ILE A 1 663 ? 7.517 2.277 14.471 1.00 94.56 663 ILE A N 1
ATOM 5287 C CA . ILE A 1 663 ? 8.740 2.854 13.886 1.00 94.56 663 ILE A CA 1
ATOM 5288 C C . ILE A 1 663 ? 9.294 4.012 14.729 1.00 94.56 663 ILE A C 1
ATOM 5290 O O . ILE A 1 663 ? 10.505 4.092 14.933 1.00 94.56 663 ILE A O 1
ATOM 5294 N N . VAL A 1 664 ? 8.435 4.886 15.258 1.00 92.19 664 VAL A N 1
ATOM 5295 C CA . VAL A 1 664 ? 8.845 6.046 16.075 1.00 92.19 664 VAL A CA 1
ATOM 5296 C C . VAL A 1 664 ? 9.467 5.633 17.414 1.00 92.19 664 VAL A C 1
ATOM 5298 O O . VAL A 1 664 ? 10.325 6.343 17.935 1.00 92.19 664 VAL A O 1
ATOM 5301 N N . LEU A 1 665 ? 9.112 4.462 17.949 1.00 95.25 665 LEU A N 1
ATOM 5302 C CA . LEU A 1 665 ? 9.752 3.898 19.139 1.00 95.25 665 LEU A CA 1
ATOM 5303 C C . LEU A 1 665 ? 11.160 3.323 18.863 1.00 95.25 665 LEU A C 1
ATOM 5305 O O . LEU A 1 665 ? 11.956 3.209 19.799 1.00 95.25 665 LEU A O 1
ATOM 5309 N N . VAL A 1 666 ? 11.501 2.962 17.615 1.00 95.94 666 VAL A N 1
ATOM 5310 C CA . VAL A 1 666 ? 12.759 2.254 17.277 1.00 95.94 666 VAL A CA 1
ATOM 5311 C C . VAL A 1 666 ? 14.020 2.961 17.798 1.00 95.94 666 VAL A C 1
ATOM 5313 O O . VAL A 1 666 ? 14.805 2.279 18.466 1.00 95.94 666 VAL A O 1
ATOM 5316 N N . PRO A 1 667 ? 14.257 4.273 17.571 1.00 94.75 667 PRO A N 1
ATOM 5317 C CA . PRO A 1 667 ? 15.492 4.924 18.016 1.00 94.75 667 PRO A CA 1
ATOM 5318 C C . PRO A 1 667 ? 15.680 4.835 19.537 1.00 94.75 667 PRO A C 1
ATOM 5320 O O . PRO A 1 667 ? 16.724 4.404 20.034 1.00 94.75 667 PRO A O 1
ATOM 5323 N N . THR A 1 668 ? 14.622 5.154 20.281 1.00 93.38 668 THR A N 1
ATOM 5324 C CA . THR A 1 668 ? 14.603 5.169 21.747 1.00 93.38 668 THR A CA 1
ATOM 5325 C C . THR A 1 668 ? 14.812 3.775 22.337 1.00 93.38 668 THR A C 1
ATOM 5327 O O . THR A 1 668 ? 15.590 3.604 23.280 1.00 93.38 668 THR A O 1
ATOM 5330 N N . LEU A 1 669 ? 14.174 2.752 21.763 1.00 95.25 669 LEU A N 1
ATOM 5331 C CA . LEU A 1 669 ? 14.296 1.364 22.219 1.00 95.25 669 LEU A CA 1
ATOM 5332 C C . LEU A 1 669 ? 15.681 0.783 21.940 1.00 95.25 669 LEU A C 1
ATOM 5334 O O . LEU A 1 669 ? 16.253 0.126 22.810 1.00 95.25 669 LEU A O 1
ATOM 5338 N N . PHE A 1 670 ? 16.267 1.064 20.777 1.00 95.25 670 PHE A N 1
ATOM 5339 C CA . PHE A 1 670 ? 17.630 0.626 20.478 1.00 95.25 670 PHE A CA 1
ATOM 5340 C C . PHE A 1 670 ? 18.672 1.285 21.387 1.00 95.25 670 PHE A C 1
ATOM 5342 O O . PHE A 1 670 ? 19.649 0.629 21.748 1.00 95.25 670 PHE A O 1
ATOM 5349 N N . THR A 1 671 ? 18.431 2.517 21.837 1.00 92.75 671 THR A N 1
ATOM 5350 C CA . THR 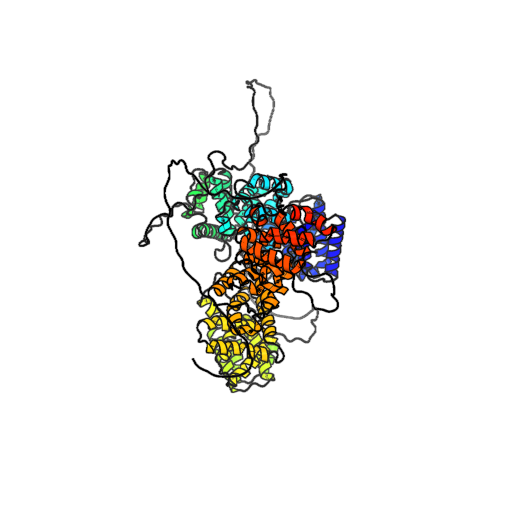A 1 671 ? 19.285 3.213 22.808 1.00 92.75 671 THR A CA 1
ATOM 5351 C C . THR A 1 671 ? 19.107 2.680 24.238 1.00 92.75 671 THR A C 1
ATOM 5353 O O . THR A 1 671 ? 20.089 2.289 24.876 1.00 92.75 671 THR A O 1
ATOM 5356 N N . HIS A 1 672 ? 17.876 2.591 24.757 1.00 93.31 672 HIS A N 1
ATOM 5357 C CA . HIS A 1 672 ? 17.622 2.287 26.178 1.00 93.31 672 HIS A CA 1
ATOM 5358 C C . HIS A 1 672 ? 17.386 0.798 26.503 1.00 93.31 672 HIS A C 1
ATOM 5360 O O . HIS A 1 672 ? 17.627 0.370 27.639 1.00 93.31 672 HIS A O 1
ATOM 5366 N N . LEU A 1 673 ? 16.982 -0.010 25.518 1.00 94.62 673 LEU A N 1
ATOM 5367 C CA . LEU A 1 673 ? 16.814 -1.470 25.597 1.00 94.62 673 LEU A CA 1
ATOM 5368 C C . LEU A 1 673 ? 17.790 -2.212 24.659 1.00 94.62 673 LEU A C 1
ATOM 5370 O O . LEU A 1 673 ? 17.517 -3.323 24.206 1.00 94.62 673 LEU A O 1
ATOM 5374 N N . SER A 1 674 ? 18.969 -1.632 24.398 1.00 93.00 674 SER A N 1
ATOM 5375 C CA . SER A 1 674 ? 19.983 -2.156 23.463 1.00 93.00 674 SER A CA 1
ATOM 5376 C C . SER A 1 674 ? 20.350 -3.640 23.644 1.00 93.00 674 SER A C 1
ATOM 5378 O O . SER A 1 674 ? 20.726 -4.300 22.673 1.00 93.00 674 SER A O 1
ATOM 5380 N N . THR A 1 675 ? 20.242 -4.189 24.860 1.00 91.62 675 THR A N 1
ATOM 5381 C CA . THR A 1 675 ? 20.476 -5.610 25.186 1.00 91.62 675 THR A CA 1
ATOM 5382 C C . THR A 1 675 ? 19.367 -6.556 24.721 1.00 91.62 675 THR A C 1
ATOM 5384 O O . THR A 1 675 ? 19.644 -7.736 24.532 1.00 91.62 675 THR A O 1
ATOM 5387 N N . ALA A 1 676 ? 18.146 -6.056 24.524 1.00 93.81 676 ALA A N 1
ATOM 5388 C CA . ALA A 1 676 ? 17.005 -6.788 23.975 1.00 93.81 676 ALA A CA 1
ATOM 5389 C C . ALA A 1 676 ? 16.868 -6.591 22.452 1.00 93.81 676 ALA A C 1
ATOM 5391 O O . ALA A 1 676 ? 16.483 -7.519 21.738 1.00 93.81 676 ALA A O 1
ATOM 5392 N N . CYS A 1 677 ? 17.201 -5.392 21.956 1.00 95.19 677 CYS A N 1
ATOM 5393 C CA . CYS A 1 677 ? 16.980 -5.000 20.562 1.00 95.19 677 CYS A CA 1
ATOM 5394 C C . CYS A 1 677 ? 18.151 -5.339 19.618 1.00 95.19 677 CYS A C 1
ATOM 5396 O O . CYS A 1 677 ? 17.945 -5.915 18.549 1.00 95.19 677 CYS A O 1
ATOM 5398 N N . VAL A 1 678 ? 19.395 -5.000 19.980 1.00 93.69 678 VAL A N 1
ATOM 5399 C CA . VAL A 1 678 ? 20.537 -5.118 19.052 1.00 93.69 678 VAL A CA 1
ATOM 5400 C C . VAL A 1 678 ? 20.944 -6.580 18.874 1.00 93.69 678 VAL A C 1
ATOM 5402 O O . VAL A 1 678 ? 21.333 -7.246 19.831 1.00 93.69 678 VAL A O 1
ATOM 5405 N N . GLY A 1 679 ? 20.900 -7.074 17.633 1.00 90.81 679 GLY A N 1
ATOM 5406 C CA . GLY A 1 679 ? 21.161 -8.485 17.315 1.00 90.81 679 GLY A CA 1
ATOM 5407 C C . GLY A 1 679 ? 19.931 -9.396 17.396 1.00 90.81 679 GLY A C 1
ATOM 5408 O O . GLY A 1 679 ? 20.036 -10.613 17.177 1.00 90.81 679 GLY A O 1
ATOM 5409 N N . ASN A 1 680 ? 18.763 -8.824 17.693 1.00 95.25 680 ASN A N 1
ATOM 5410 C CA . ASN A 1 680 ? 17.488 -9.509 17.589 1.00 95.25 680 ASN A CA 1
ATOM 5411 C C . ASN A 1 680 ? 17.065 -9.571 16.111 1.00 95.25 680 ASN A C 1
ATOM 5413 O O . ASN A 1 680 ? 16.930 -8.551 15.440 1.00 95.25 680 ASN A O 1
ATOM 5417 N N . VAL A 1 681 ? 16.940 -10.791 15.585 1.00 95.81 681 VAL A N 1
ATOM 5418 C CA . VAL A 1 681 ? 16.705 -11.040 14.152 1.00 95.81 681 VAL A CA 1
ATOM 5419 C C . VAL A 1 681 ? 15.245 -10.792 13.790 1.00 95.81 681 VAL A C 1
ATOM 5421 O O . VAL A 1 681 ? 14.974 -10.227 12.735 1.00 95.81 681 VAL A O 1
ATOM 5424 N N . GLU A 1 682 ? 14.327 -11.179 14.677 1.00 95.88 682 GLU A N 1
ATOM 5425 C CA . GLU A 1 682 ? 12.886 -11.021 14.485 1.00 95.88 682 GLU A CA 1
ATOM 5426 C C . GLU A 1 682 ? 12.497 -9.543 14.540 1.00 95.88 682 GLU A C 1
ATOM 5428 O O . GLU A 1 682 ? 11.868 -9.052 13.609 1.00 95.88 682 GLU A O 1
ATOM 5433 N N . LEU A 1 683 ? 12.993 -8.799 15.539 1.00 96.31 683 LEU A N 1
ATOM 5434 C CA . LEU A 1 683 ? 12.799 -7.347 15.602 1.00 96.31 683 LEU A CA 1
ATOM 5435 C C . LEU A 1 683 ? 13.386 -6.627 14.378 1.00 96.31 683 LEU A C 1
ATOM 5437 O O . LEU A 1 683 ? 12.752 -5.725 13.841 1.00 96.31 683 LEU A O 1
ATOM 5441 N N . MET A 1 684 ? 14.580 -7.011 13.911 1.00 97.00 684 MET A N 1
ATOM 5442 C CA . MET A 1 684 ? 15.173 -6.369 12.732 1.00 97.00 684 MET A CA 1
ATOM 5443 C C . MET A 1 684 ? 14.355 -6.628 11.461 1.00 97.00 684 MET A C 1
ATOM 5445 O O . MET A 1 684 ? 14.149 -5.691 10.695 1.00 97.00 684 MET A O 1
ATOM 5449 N N . ASN A 1 685 ? 13.875 -7.861 11.249 1.00 97.06 685 ASN A N 1
ATOM 5450 C CA . ASN A 1 685 ? 12.984 -8.178 10.131 1.00 97.06 685 ASN A CA 1
ATOM 5451 C C . ASN A 1 685 ? 11.685 -7.367 10.237 1.00 97.06 685 ASN A C 1
ATOM 5453 O O . ASN A 1 685 ? 11.378 -6.610 9.326 1.00 97.06 685 ASN A O 1
ATOM 5457 N N . MET A 1 686 ? 11.014 -7.418 11.392 1.00 96.88 686 MET A N 1
ATOM 5458 C CA . MET A 1 686 ? 9.794 -6.660 11.690 1.00 96.88 686 MET A CA 1
ATOM 5459 C C . MET A 1 686 ? 9.937 -5.163 11.380 1.00 96.88 686 MET A C 1
ATOM 5461 O O . MET A 1 686 ? 9.024 -4.574 10.804 1.00 96.88 686 MET A O 1
ATOM 5465 N N . ILE A 1 687 ? 11.087 -4.552 11.697 1.00 97.31 687 ILE A N 1
ATOM 5466 C CA . ILE A 1 687 ? 11.391 -3.167 11.315 1.00 97.31 687 ILE A CA 1
ATOM 5467 C C . ILE A 1 687 ? 11.460 -3.037 9.791 1.00 97.31 687 ILE A C 1
ATOM 5469 O O . ILE A 1 687 ? 10.656 -2.301 9.227 1.00 97.31 687 ILE A O 1
ATOM 5473 N N . VAL A 1 688 ? 12.366 -3.743 9.101 1.00 96.44 688 VAL A N 1
ATOM 5474 C CA . VAL A 1 688 ? 12.573 -3.525 7.652 1.00 96.44 688 VAL A CA 1
ATOM 5475 C C . VAL A 1 688 ? 11.381 -3.939 6.778 1.00 96.44 688 VAL A C 1
ATOM 5477 O O . VAL A 1 688 ? 11.192 -3.344 5.721 1.00 96.44 688 VAL A O 1
ATOM 5480 N N . SER A 1 689 ? 10.545 -4.878 7.230 1.00 93.62 689 SER A N 1
ATOM 5481 C CA . SER A 1 689 ? 9.261 -5.238 6.603 1.00 93.62 689 SER A CA 1
ATOM 5482 C C . SER A 1 689 ? 8.180 -4.161 6.770 1.00 93.62 689 SER A C 1
ATOM 5484 O O . SER A 1 689 ? 7.190 -4.172 6.041 1.00 93.62 689 SER A O 1
ATOM 5486 N N . SER A 1 690 ? 8.349 -3.238 7.725 1.00 92.94 690 SER A N 1
ATOM 5487 C CA . SER A 1 690 ? 7.355 -2.216 8.090 1.00 92.94 690 SER A CA 1
ATOM 5488 C C . SER A 1 690 ? 7.720 -0.795 7.656 1.00 92.94 690 SER A C 1
ATOM 5490 O O . SER A 1 690 ? 6.917 0.108 7.879 1.00 92.94 690 SER A O 1
ATOM 5492 N N . LEU A 1 691 ? 8.898 -0.572 7.064 1.00 92.94 691 LEU A N 1
ATOM 5493 C CA . LEU A 1 691 ? 9.337 0.757 6.624 1.00 92.94 691 LEU A CA 1
ATOM 5494 C C . LEU A 1 691 ? 8.700 1.170 5.291 1.00 92.94 691 LEU A C 1
ATOM 5496 O O . LEU A 1 691 ? 8.728 0.419 4.316 1.00 92.94 691 LEU A O 1
ATOM 5500 N N . ASP A 1 692 ? 8.248 2.419 5.199 1.00 88.94 692 ASP A N 1
ATOM 5501 C CA . ASP A 1 692 ? 8.183 3.148 3.929 1.00 88.94 692 ASP A CA 1
ATOM 5502 C C . ASP A 1 692 ? 9.493 3.922 3.641 1.00 88.94 692 ASP A C 1
ATOM 5504 O O . ASP A 1 692 ? 10.451 3.904 4.419 1.00 88.94 692 ASP A O 1
ATOM 5508 N N . SER A 1 693 ? 9.572 4.603 2.493 1.00 86.12 693 SER A N 1
ATOM 5509 C CA . SER A 1 693 ? 10.767 5.365 2.099 1.00 86.12 693 SER A CA 1
ATOM 5510 C C . SER A 1 693 ? 11.069 6.575 2.994 1.00 86.12 693 SER A C 1
ATOM 5512 O O . SER A 1 693 ? 12.227 6.976 3.098 1.00 86.12 693 SER A O 1
ATOM 5514 N N . ASN A 1 694 ? 10.054 7.166 3.626 1.00 88.62 694 ASN A N 1
ATOM 5515 C CA . ASN A 1 694 ? 10.204 8.315 4.520 1.00 88.62 694 ASN A CA 1
ATOM 5516 C C . ASN A 1 694 ? 10.652 7.851 5.909 1.00 88.62 694 ASN A C 1
ATOM 5518 O O . ASN A 1 694 ? 11.556 8.439 6.493 1.00 88.62 694 ASN A O 1
ATOM 5522 N N . GLN A 1 695 ? 10.068 6.760 6.401 1.00 93.50 695 GLN A N 1
ATOM 5523 C CA . GLN A 1 695 ? 10.453 6.086 7.639 1.00 93.50 695 GLN A CA 1
ATOM 5524 C C . GLN A 1 695 ? 11.887 5.548 7.564 1.00 93.50 695 GLN A C 1
ATOM 5526 O O . GLN A 1 695 ? 12.668 5.730 8.498 1.00 93.50 695 GLN A O 1
ATOM 5531 N N . LEU A 1 696 ? 12.285 4.963 6.426 1.00 95.94 696 LEU A N 1
ATOM 5532 C CA . LEU A 1 696 ? 13.683 4.599 6.181 1.00 95.94 696 LEU A CA 1
ATOM 5533 C C . LEU A 1 696 ? 14.590 5.839 6.249 1.00 95.94 696 LEU A C 1
ATOM 5535 O O . LEU A 1 696 ? 15.599 5.805 6.945 1.00 95.94 696 LEU A O 1
ATOM 5539 N N . LEU A 1 697 ? 14.223 6.945 5.590 1.00 94.06 697 LEU A N 1
ATOM 5540 C CA . LEU A 1 697 ? 14.983 8.200 5.651 1.00 94.06 697 LEU A CA 1
ATOM 5541 C C . LEU A 1 697 ? 15.076 8.773 7.080 1.00 94.06 697 LEU A C 1
ATOM 5543 O O . LEU A 1 697 ? 16.127 9.295 7.450 1.00 94.06 697 LEU A O 1
ATOM 5547 N N . GLN A 1 698 ? 14.029 8.646 7.901 1.00 92.25 698 GLN A N 1
ATOM 5548 C CA . GLN A 1 698 ? 14.043 9.036 9.319 1.00 92.25 698 GLN A CA 1
ATOM 5549 C C . GLN A 1 698 ? 15.038 8.195 10.132 1.00 92.25 698 GLN A C 1
ATOM 5551 O O . GLN A 1 698 ? 15.895 8.762 10.810 1.00 92.25 698 GLN A O 1
ATOM 5556 N N . LEU A 1 699 ? 15.006 6.860 10.018 1.00 96.25 699 LEU A N 1
ATOM 5557 C CA . LEU A 1 699 ? 15.977 6.000 10.709 1.00 96.25 699 LEU A CA 1
ATOM 5558 C C . LEU A 1 699 ? 17.414 6.259 10.229 1.00 96.25 699 LEU A C 1
ATOM 5560 O O . LEU A 1 699 ? 18.316 6.380 11.055 1.00 96.25 699 LEU A O 1
ATOM 5564 N N . LEU A 1 700 ? 17.630 6.419 8.917 1.00 96.31 700 LEU A N 1
ATOM 5565 C CA . LEU A 1 700 ? 18.933 6.803 8.356 1.00 96.31 700 LEU A CA 1
ATOM 5566 C C . LEU A 1 700 ? 19.413 8.163 8.894 1.00 96.31 700 LEU A C 1
ATOM 5568 O O . LEU A 1 700 ? 20.597 8.306 9.189 1.00 96.31 700 LEU A O 1
ATOM 5572 N N . SER A 1 701 ? 18.512 9.135 9.079 1.00 94.31 701 SER A N 1
ATOM 5573 C CA . SER A 1 701 ? 18.846 10.443 9.665 1.00 94.31 701 SER A CA 1
ATOM 5574 C C . SER A 1 701 ? 19.328 10.305 11.109 1.00 94.31 701 SER A C 1
ATOM 5576 O O . SER A 1 701 ? 20.391 10.829 11.427 1.00 94.31 701 SER A O 1
ATOM 5578 N N . HIS A 1 702 ? 18.626 9.539 11.953 1.00 94.94 702 HIS A N 1
ATOM 5579 C CA . HIS A 1 702 ? 19.051 9.287 13.337 1.00 94.94 702 HIS A CA 1
ATOM 5580 C C . HIS A 1 702 ? 20.389 8.538 13.423 1.00 94.94 702 HIS A C 1
ATOM 5582 O O . HIS A 1 702 ? 21.196 8.821 14.306 1.00 94.94 702 HIS A O 1
ATOM 5588 N N . ILE A 1 703 ? 20.657 7.607 12.502 1.00 96.25 703 ILE A N 1
ATOM 5589 C CA . ILE A 1 703 ? 21.946 6.899 12.437 1.00 96.25 703 ILE A CA 1
ATOM 5590 C C . ILE A 1 703 ? 23.075 7.880 12.086 1.00 96.25 703 ILE A C 1
ATOM 5592 O O . ILE A 1 703 ? 24.081 7.933 12.789 1.00 96.25 703 ILE A O 1
ATOM 5596 N N . VAL A 1 704 ? 22.891 8.714 11.056 1.00 93.81 704 VAL A N 1
ATOM 5597 C CA . VAL A 1 704 ? 23.877 9.734 10.642 1.00 93.81 704 VAL A CA 1
ATOM 5598 C C . VAL A 1 704 ? 24.066 10.819 11.714 1.00 93.81 704 VAL A C 1
ATOM 5600 O O . VAL A 1 704 ? 25.168 11.337 11.882 1.00 93.81 704 VAL A O 1
ATOM 5603 N N . GLN A 1 705 ? 23.026 11.128 12.490 1.00 92.44 705 GLN A N 1
ATOM 5604 C CA . GLN A 1 705 ? 23.088 12.015 13.661 1.00 92.44 705 GLN A CA 1
ATOM 5605 C C . GLN A 1 705 ? 23.760 11.362 14.885 1.00 92.44 705 GLN A C 1
ATOM 5607 O O . GLN A 1 705 ? 24.072 12.059 15.845 1.00 92.44 705 GLN A O 1
ATOM 5612 N N . SER A 1 706 ? 24.060 10.056 14.832 1.00 91.00 706 SER A N 1
ATOM 5613 C CA . SER A 1 706 ? 24.571 9.226 15.939 1.00 91.00 706 SER A CA 1
ATOM 5614 C C . SER A 1 706 ? 23.596 9.014 17.112 1.00 91.00 706 SER A C 1
ATOM 5616 O O . SER A 1 706 ? 24.006 8.531 18.168 1.00 91.00 706 SER A O 1
ATOM 5618 N N . ASP A 1 707 ? 22.305 9.296 16.914 1.00 88.81 707 ASP A N 1
ATOM 5619 C CA . ASP A 1 707 ? 21.227 9.071 17.891 1.00 88.81 707 ASP A CA 1
ATOM 5620 C C . ASP A 1 707 ? 20.726 7.612 17.916 1.00 88.81 707 ASP A C 1
ATOM 5622 O O . ASP A 1 707 ? 20.075 7.188 18.873 1.00 88.81 707 ASP A O 1
ATOM 5626 N N . LEU A 1 708 ? 21.018 6.830 16.867 1.00 94.94 708 LEU A N 1
ATOM 5627 C CA . LEU A 1 708 ? 20.566 5.445 16.704 1.00 94.94 708 LEU A CA 1
ATOM 5628 C C . LEU A 1 708 ? 21.718 4.509 16.309 1.00 94.94 708 LEU A C 1
ATOM 5630 O O . LEU A 1 708 ? 22.327 4.666 15.255 1.00 94.94 708 LEU A O 1
ATOM 5634 N N . VAL A 1 709 ? 21.957 3.477 17.129 1.00 94.06 709 VAL A N 1
ATOM 5635 C CA . VAL A 1 709 ? 22.913 2.390 16.847 1.00 94.06 709 VAL A CA 1
ATOM 5636 C C . VAL A 1 709 ? 22.194 1.038 16.831 1.00 94.06 709 VAL A C 1
ATOM 5638 O O . VAL A 1 709 ? 21.861 0.470 17.871 1.00 94.06 709 VAL A O 1
ATOM 5641 N N . MET A 1 710 ? 21.973 0.498 15.634 1.00 94.31 710 MET A N 1
ATOM 5642 C CA . MET A 1 710 ? 21.226 -0.742 15.387 1.00 94.31 710 MET A CA 1
ATOM 5643 C C . MET A 1 710 ? 22.085 -2.013 15.362 1.00 94.31 710 MET A C 1
ATOM 5645 O O . MET A 1 710 ? 21.559 -3.112 15.558 1.00 94.31 710 MET A O 1
ATOM 5649 N N . PHE A 1 711 ? 23.397 -1.894 15.132 1.00 92.31 711 PHE A N 1
ATOM 5650 C CA . PHE A 1 711 ? 24.292 -3.036 14.906 1.00 92.31 711 PHE A CA 1
ATOM 5651 C C . PHE A 1 711 ? 25.491 -3.058 15.864 1.00 92.31 711 PHE A C 1
ATOM 5653 O O . PHE A 1 711 ? 26.063 -2.025 16.203 1.00 92.31 711 PHE A O 1
ATOM 5660 N N . ARG A 1 712 ? 25.923 -4.263 16.264 1.00 86.75 712 ARG A N 1
ATOM 5661 C CA . ARG A 1 712 ? 27.168 -4.506 17.016 1.00 86.75 712 ARG A CA 1
ATOM 5662 C C . ARG A 1 712 ? 27.959 -5.671 16.408 1.00 86.75 712 ARG A C 1
ATOM 5664 O O . ARG A 1 712 ? 27.384 -6.593 15.833 1.00 86.75 712 ARG A O 1
ATOM 5671 N N . LYS A 1 713 ? 29.296 -5.625 16.511 1.00 82.50 713 LYS A N 1
ATOM 5672 C CA . LYS A 1 713 ? 30.227 -6.532 15.794 1.00 82.50 713 LYS A CA 1
ATOM 5673 C C . LYS A 1 713 ? 30.058 -8.020 16.126 1.00 82.50 713 LYS A C 1
ATOM 5675 O O . LYS A 1 713 ? 30.357 -8.875 15.299 1.00 82.50 713 LYS A O 1
ATOM 5680 N N . ASP A 1 714 ? 29.605 -8.313 17.336 1.00 84.00 714 ASP A N 1
ATOM 5681 C CA . ASP A 1 714 ? 29.356 -9.652 17.873 1.00 84.00 714 ASP A CA 1
ATOM 5682 C C . ASP A 1 714 ? 28.074 -10.307 17.332 1.00 84.00 714 ASP A C 1
ATOM 5684 O O . ASP A 1 714 ? 27.996 -11.529 17.219 1.00 84.00 714 ASP A O 1
ATOM 5688 N N . SER A 1 715 ? 27.082 -9.493 16.979 1.00 86.56 715 SER A N 1
ATOM 5689 C CA . SER A 1 715 ? 25.705 -9.910 16.709 1.00 86.56 715 SER A CA 1
ATOM 5690 C C . SER A 1 715 ? 25.248 -9.636 15.274 1.00 86.56 715 SER A C 1
ATOM 5692 O O . SER A 1 715 ? 24.392 -10.358 14.762 1.00 86.56 715 SER A O 1
ATOM 5694 N N . PHE A 1 716 ? 25.855 -8.671 14.577 1.00 89.69 716 PHE A N 1
ATOM 5695 C CA . PHE A 1 716 ? 25.504 -8.291 13.203 1.00 89.69 716 PHE A CA 1
ATOM 5696 C C . PHE A 1 716 ? 25.501 -9.477 12.223 1.00 89.69 716 PHE A C 1
ATOM 5698 O O . PHE A 1 716 ? 24.545 -9.654 11.473 1.00 89.69 716 PHE A O 1
ATOM 5705 N N . MET A 1 717 ? 26.499 -10.367 12.291 1.00 90.44 717 MET A N 1
ATOM 5706 C CA . MET A 1 717 ? 26.552 -11.561 11.431 1.00 90.44 717 MET A CA 1
ATOM 5707 C C . MET A 1 717 ? 25.382 -12.541 11.643 1.00 90.44 717 MET A C 1
ATOM 5709 O O . MET A 1 717 ? 25.098 -13.329 10.744 1.00 90.44 717 MET A O 1
ATOM 5713 N N . LYS A 1 718 ? 24.691 -12.525 12.793 1.00 91.81 718 LYS A N 1
ATOM 5714 C CA . LYS A 1 718 ? 23.482 -13.342 13.016 1.00 91.81 718 LYS A CA 1
ATOM 5715 C C . LYS A 1 718 ? 22.321 -12.813 12.169 1.00 91.81 718 LYS A C 1
ATOM 5717 O O . LYS A 1 718 ? 21.671 -13.588 11.476 1.00 91.81 718 LYS A O 1
ATOM 5722 N N . VAL A 1 719 ? 22.122 -11.494 12.194 1.00 94.19 719 VAL A N 1
ATOM 5723 C CA . VAL A 1 719 ? 21.127 -10.776 11.382 1.00 94.19 719 VAL A CA 1
ATOM 5724 C C . VAL A 1 719 ? 21.437 -10.948 9.894 1.00 94.19 719 VAL A C 1
ATOM 5726 O O . VAL A 1 719 ? 20.581 -11.394 9.141 1.00 94.19 719 VAL A O 1
ATOM 5729 N N . LEU A 1 720 ? 22.685 -10.695 9.491 1.00 92.75 720 LEU A N 1
ATOM 5730 C CA . LEU A 1 720 ? 23.096 -10.658 8.085 1.00 92.75 720 LEU A CA 1
ATOM 5731 C C . LEU A 1 720 ? 23.043 -12.017 7.361 1.00 92.75 720 LEU A C 1
ATOM 5733 O O . LEU A 1 720 ? 22.939 -12.058 6.139 1.00 92.75 720 LEU A O 1
ATOM 5737 N N . ASN A 1 721 ? 23.131 -13.138 8.089 1.00 92.38 721 ASN A N 1
ATOM 5738 C CA . ASN A 1 721 ? 22.892 -14.460 7.494 1.00 92.38 721 ASN A CA 1
ATOM 5739 C C . ASN A 1 721 ? 21.393 -14.751 7.341 1.00 92.38 721 ASN A C 1
ATOM 5741 O O . ASN A 1 721 ? 20.999 -15.319 6.329 1.00 92.38 721 ASN A O 1
ATOM 5745 N N . ALA A 1 722 ? 20.564 -14.363 8.317 1.00 94.12 722 ALA A N 1
ATOM 5746 C CA . ALA A 1 722 ? 19.115 -14.545 8.239 1.00 94.12 722 ALA A CA 1
ATOM 5747 C C . ALA A 1 722 ? 18.488 -13.671 7.140 1.00 94.12 722 ALA A C 1
ATOM 5749 O O . ALA A 1 722 ? 17.582 -14.113 6.441 1.00 94.12 722 ALA A O 1
ATOM 5750 N N . SER A 1 723 ? 19.025 -12.466 6.925 1.00 95.75 723 SER A N 1
ATOM 5751 C CA . SER A 1 723 ? 18.524 -11.546 5.906 1.00 95.75 723 SER A CA 1
ATOM 5752 C C . SER A 1 723 ? 18.725 -12.008 4.466 1.00 95.75 723 SER A C 1
ATOM 5754 O O . SER A 1 723 ? 18.162 -11.404 3.565 1.00 95.75 723 SER A O 1
ATOM 5756 N N . LEU A 1 724 ? 19.491 -13.073 4.217 1.00 92.94 724 LEU A N 1
ATOM 5757 C CA . LEU A 1 724 ? 19.601 -13.670 2.881 1.00 92.94 724 LEU A CA 1
ATOM 5758 C C . LEU A 1 724 ? 18.296 -14.354 2.431 1.00 92.94 724 LEU A C 1
ATOM 5760 O O . LEU A 1 724 ? 18.118 -14.583 1.238 1.00 92.94 724 LEU A O 1
ATOM 5764 N N . GLU A 1 725 ? 17.395 -14.659 3.372 1.00 90.94 725 GLU A N 1
ATOM 5765 C CA . GLU A 1 725 ? 16.084 -15.278 3.130 1.00 90.94 725 GLU A CA 1
ATOM 5766 C C . GLU A 1 725 ? 14.919 -14.256 3.154 1.00 90.94 725 GLU A C 1
ATOM 5768 O O . GLU A 1 725 ? 13.766 -14.641 2.964 1.00 90.94 725 GLU A O 1
ATOM 5773 N N . TRP A 1 726 ? 15.206 -12.966 3.383 1.00 94.38 726 TRP A N 1
ATOM 5774 C CA . TRP A 1 726 ? 14.225 -11.866 3.453 1.00 94.38 726 TRP A CA 1
ATOM 5775 C C . TRP A 1 726 ? 13.832 -11.336 2.065 1.00 94.38 726 TRP A C 1
ATOM 5777 O O . TRP A 1 726 ? 14.546 -11.556 1.080 1.00 94.38 726 TRP A O 1
ATOM 5787 N N . GLU A 1 727 ? 12.717 -10.604 1.967 1.00 90.94 727 GLU A N 1
ATOM 5788 C CA . GLU A 1 727 ? 12.261 -10.041 0.690 1.00 90.94 727 GLU A CA 1
ATOM 5789 C C . GLU A 1 727 ? 13.228 -8.977 0.134 1.00 90.94 727 GLU A C 1
ATOM 5791 O O . GLU A 1 727 ? 13.967 -8.313 0.861 1.00 90.94 727 GLU A O 1
ATOM 5796 N N . THR A 1 728 ? 13.201 -8.767 -1.187 1.00 89.38 728 THR A N 1
ATOM 5797 C CA . THR A 1 728 ? 14.087 -7.829 -1.902 1.00 89.38 728 THR A CA 1
ATOM 5798 C C . THR A 1 728 ? 14.136 -6.432 -1.270 1.00 89.38 728 THR A C 1
ATOM 5800 O O . THR A 1 728 ? 15.210 -5.844 -1.152 1.00 89.38 728 THR A O 1
ATOM 5803 N N . PHE A 1 729 ? 12.988 -5.885 -0.855 1.00 90.94 729 PHE A N 1
ATOM 5804 C CA . PHE A 1 729 ? 12.926 -4.559 -0.232 1.00 90.94 729 PHE A CA 1
ATOM 5805 C C . PHE A 1 729 ? 13.506 -4.563 1.190 1.00 90.94 729 PHE A C 1
ATOM 5807 O O . PHE A 1 729 ? 14.321 -3.703 1.511 1.00 90.94 729 PHE A O 1
ATOM 5814 N N . GLU A 1 730 ? 13.178 -5.578 1.992 1.00 95.62 730 GLU A N 1
ATOM 5815 C CA . GLU A 1 730 ? 13.702 -5.788 3.350 1.00 95.62 730 GLU A CA 1
ATOM 5816 C C . GLU A 1 730 ? 15.236 -5.869 3.350 1.00 95.62 730 GLU A C 1
ATOM 5818 O O . GLU A 1 730 ? 15.903 -5.236 4.173 1.00 95.62 730 GLU A O 1
ATOM 5823 N N . GLN A 1 731 ? 15.806 -6.589 2.375 1.00 95.94 731 GLN A N 1
ATOM 5824 C CA . GLN A 1 731 ? 17.252 -6.650 2.165 1.00 95.94 731 GLN A CA 1
ATOM 5825 C C . GLN A 1 731 ? 17.838 -5.281 1.809 1.00 95.94 731 GLN A C 1
ATOM 5827 O O . GLN A 1 731 ? 18.826 -4.878 2.422 1.00 95.94 731 GLN A O 1
ATOM 5832 N N . TYR A 1 732 ? 17.253 -4.538 0.863 1.00 95.25 732 TYR A N 1
ATOM 5833 C CA . TYR A 1 732 ? 17.765 -3.206 0.523 1.00 95.25 732 TYR A CA 1
ATOM 5834 C C . TYR A 1 732 ? 17.657 -2.219 1.694 1.00 95.25 732 TYR A C 1
ATOM 5836 O O . TYR A 1 732 ? 18.626 -1.504 1.945 1.00 95.25 732 TYR A O 1
ATOM 5844 N N . CYS A 1 733 ? 16.561 -2.222 2.458 1.00 96.75 733 CYS A N 1
ATOM 5845 C CA . CYS A 1 733 ? 16.429 -1.448 3.695 1.00 96.75 733 CYS A CA 1
ATOM 5846 C C . CYS A 1 733 ? 17.545 -1.784 4.690 1.00 96.75 733 CYS A C 1
ATOM 5848 O O . CYS A 1 733 ? 18.240 -0.876 5.146 1.00 96.75 733 CYS A O 1
ATOM 5850 N N . LEU A 1 734 ? 17.786 -3.071 4.968 1.00 96.25 734 LEU A N 1
ATOM 5851 C CA . LEU A 1 734 ? 18.880 -3.493 5.845 1.00 96.25 734 LEU A CA 1
ATOM 5852 C C . LEU A 1 734 ? 20.241 -2.997 5.335 1.00 96.25 734 LEU A C 1
ATOM 5854 O O . LEU A 1 734 ? 21.025 -2.468 6.119 1.00 96.25 734 LEU A O 1
ATOM 5858 N N . TRP A 1 735 ? 20.524 -3.120 4.035 1.00 95.00 735 TRP A N 1
ATOM 5859 C CA . TRP A 1 735 ? 21.795 -2.663 3.465 1.00 95.00 735 TRP A CA 1
ATOM 5860 C C . TRP A 1 735 ? 21.955 -1.136 3.467 1.00 95.00 735 TRP A C 1
ATOM 5862 O O . TRP A 1 735 ? 23.078 -0.670 3.638 1.00 95.00 735 TRP A O 1
ATOM 5872 N N . GLN A 1 736 ? 20.879 -0.347 3.348 1.00 95.50 736 GLN A N 1
ATOM 5873 C CA . GLN A 1 736 ? 20.946 1.108 3.568 1.00 95.50 736 GLN A CA 1
ATOM 5874 C C . GLN A 1 736 ? 21.250 1.443 5.035 1.00 95.50 736 GLN A C 1
ATOM 5876 O O . GLN A 1 736 ? 22.100 2.289 5.305 1.00 95.50 736 GLN A O 1
ATOM 5881 N N . LEU A 1 737 ? 20.614 0.755 5.990 1.00 95.19 737 LEU A N 1
ATOM 5882 C CA . LEU A 1 737 ? 20.898 0.943 7.417 1.00 95.19 737 LEU A CA 1
ATOM 5883 C C . LEU A 1 737 ? 22.353 0.559 7.749 1.00 95.19 737 LEU A C 1
ATOM 5885 O O . LEU A 1 737 ? 23.007 1.260 8.517 1.00 95.19 737 LEU A O 1
ATOM 5889 N N . VAL A 1 738 ? 22.882 -0.521 7.162 1.00 93.00 738 VAL A N 1
ATOM 5890 C CA . VAL A 1 738 ? 24.283 -0.973 7.309 1.00 93.00 738 VAL A CA 1
ATOM 5891 C C . VAL A 1 738 ? 25.283 0.041 6.750 1.00 93.00 738 VAL A C 1
ATOM 5893 O O . VAL A 1 738 ? 26.291 0.320 7.398 1.00 93.00 738 VAL A O 1
ATOM 5896 N N . GLU A 1 739 ? 24.990 0.601 5.577 1.00 91.38 739 GLU A N 1
ATOM 5897 C CA . GLU A 1 739 ? 25.781 1.651 4.927 1.00 91.38 739 GLU A CA 1
ATOM 5898 C C . GLU A 1 739 ? 25.850 2.920 5.796 1.00 91.38 739 GLU A C 1
ATOM 5900 O O . GLU A 1 739 ? 26.938 3.448 6.018 1.00 91.38 739 GLU A O 1
ATOM 5905 N N . ALA A 1 740 ? 24.722 3.366 6.362 1.00 93.50 740 ALA A N 1
ATOM 5906 C CA . ALA A 1 740 ? 24.670 4.550 7.227 1.00 93.50 740 ALA A CA 1
ATOM 5907 C C . ALA A 1 740 ? 25.427 4.391 8.560 1.00 93.50 740 ALA A C 1
ATOM 5909 O O . ALA A 1 740 ? 25.835 5.387 9.147 1.00 93.50 740 ALA A O 1
ATOM 5910 N N . HIS A 1 741 ? 25.650 3.158 9.027 1.00 91.88 741 HIS A N 1
ATOM 5911 C CA . HIS A 1 741 ? 26.491 2.865 10.198 1.00 91.88 741 HIS A CA 1
ATOM 5912 C C . HIS A 1 741 ? 28.001 2.817 9.881 1.00 91.88 741 HIS A C 1
ATOM 5914 O O . HIS A 1 741 ? 28.787 2.443 10.753 1.00 91.88 741 HIS A O 1
ATOM 5920 N N . GLU A 1 742 ? 28.410 3.110 8.640 1.00 87.38 742 GLU A N 1
ATOM 5921 C CA . GLU A 1 742 ? 29.802 3.047 8.162 1.00 87.38 742 GLU A CA 1
ATOM 5922 C C . GLU A 1 742 ? 30.504 1.701 8.467 1.00 87.38 742 GLU A C 1
ATOM 5924 O O . GLU A 1 742 ? 31.711 1.634 8.725 1.00 87.38 742 GLU A O 1
ATOM 5929 N N . LEU A 1 743 ? 29.755 0.586 8.454 1.00 85.62 743 LEU A N 1
ATOM 5930 C CA . LEU A 1 743 ? 30.297 -0.730 8.806 1.00 85.62 743 LEU A CA 1
ATOM 5931 C C . LEU A 1 743 ? 31.330 -1.203 7.771 1.00 85.62 743 LEU A C 1
ATOM 5933 O O . LEU A 1 743 ? 30.992 -1.575 6.649 1.00 85.62 743 LEU A O 1
ATOM 5937 N N . THR A 1 744 ? 32.602 -1.230 8.179 1.00 85.00 744 THR A N 1
ATOM 5938 C CA . THR A 1 744 ? 33.729 -1.594 7.306 1.00 85.00 744 THR A CA 1
ATOM 5939 C C . THR A 1 744 ? 33.634 -3.024 6.769 1.00 85.00 744 THR A C 1
ATOM 5941 O O . THR A 1 744 ? 32.994 -3.902 7.361 1.00 85.00 744 THR A O 1
ATOM 5944 N N . ILE A 1 745 ? 34.333 -3.313 5.667 1.00 86.06 745 ILE A N 1
ATOM 5945 C CA . ILE A 1 745 ? 34.229 -4.621 5.004 1.00 86.06 745 ILE A CA 1
ATOM 5946 C C . ILE A 1 745 ? 34.644 -5.816 5.885 1.00 86.06 745 ILE A C 1
ATOM 5948 O O . ILE A 1 745 ? 34.166 -6.933 5.676 1.00 86.06 745 ILE A O 1
ATOM 5952 N N . ASP A 1 746 ? 35.457 -5.580 6.923 1.00 85.94 746 ASP A N 1
ATOM 5953 C CA . ASP A 1 746 ? 35.809 -6.554 7.970 1.00 85.94 746 ASP A CA 1
ATOM 5954 C C . ASP A 1 746 ? 34.589 -7.284 8.549 1.00 85.94 746 ASP A C 1
ATOM 5956 O O . ASP A 1 746 ? 34.665 -8.468 8.886 1.00 85.94 746 ASP A O 1
ATOM 5960 N N . TYR A 1 747 ? 33.468 -6.572 8.690 1.00 85.88 747 TYR A N 1
ATOM 5961 C CA . TYR A 1 747 ? 32.239 -7.094 9.280 1.00 85.88 747 TYR A CA 1
ATOM 5962 C C . TYR A 1 747 ? 31.547 -8.118 8.373 1.00 85.88 747 TYR A C 1
ATOM 5964 O O . TYR A 1 747 ? 30.842 -8.982 8.884 1.00 85.88 747 TYR A O 1
ATOM 5972 N N . ILE A 1 748 ? 31.785 -8.068 7.056 1.00 86.94 748 ILE A N 1
ATOM 5973 C CA . ILE A 1 748 ? 31.160 -8.947 6.056 1.00 86.94 748 ILE A CA 1
ATOM 5974 C C . ILE A 1 748 ? 32.130 -9.969 5.435 1.00 86.94 748 ILE A C 1
ATOM 5976 O O . ILE A 1 748 ? 31.724 -10.772 4.595 1.00 86.94 748 ILE A O 1
ATOM 5980 N N . LEU A 1 749 ? 33.395 -10.022 5.873 1.00 88.19 749 LEU A N 1
ATOM 5981 C CA . LEU A 1 749 ? 34.385 -11.004 5.398 1.00 88.19 749 LEU A CA 1
ATOM 5982 C C . LEU A 1 749 ? 33.904 -12.474 5.394 1.00 88.19 749 LEU A C 1
ATOM 5984 O O . LEU A 1 749 ? 34.221 -13.177 4.429 1.00 88.19 749 LEU A O 1
ATOM 5988 N N . PRO A 1 750 ? 33.143 -12.981 6.393 1.00 86.88 750 PRO A N 1
ATOM 5989 C CA . PRO A 1 750 ? 32.629 -14.353 6.346 1.00 86.88 750 PRO A CA 1
ATOM 5990 C C . PRO A 1 750 ? 31.653 -14.574 5.179 1.00 86.88 750 PRO A C 1
ATOM 5992 O O . PRO A 1 750 ? 31.699 -15.613 4.512 1.00 86.88 750 PRO A O 1
ATOM 5995 N N . LEU A 1 751 ? 30.816 -13.566 4.907 1.00 89.06 751 LEU A N 1
ATOM 5996 C CA . LEU A 1 751 ? 29.734 -13.581 3.922 1.00 89.06 751 LEU A CA 1
ATOM 5997 C C . LEU A 1 751 ? 30.253 -13.717 2.479 1.00 89.06 751 LEU A C 1
ATOM 5999 O O . LEU A 1 751 ? 29.625 -14.381 1.653 1.00 89.06 751 LEU A O 1
ATOM 6003 N N . LEU A 1 752 ? 31.443 -13.174 2.185 1.00 89.38 752 LEU A N 1
ATOM 6004 C CA . LEU A 1 752 ? 32.087 -13.257 0.861 1.00 89.38 752 LEU A CA 1
ATOM 6005 C C . LEU A 1 752 ? 32.216 -14.700 0.339 1.00 89.38 752 LEU A C 1
ATOM 6007 O O . LEU A 1 752 ? 32.192 -14.930 -0.875 1.00 89.38 752 LEU A O 1
ATOM 6011 N N . THR A 1 753 ? 32.348 -15.672 1.248 1.00 87.06 753 THR A N 1
ATOM 6012 C CA . THR A 1 753 ? 32.497 -17.098 0.911 1.00 87.06 753 THR A CA 1
ATOM 6013 C C . THR A 1 753 ? 31.177 -17.849 0.725 1.00 87.06 753 THR A C 1
ATOM 6015 O O . THR A 1 753 ? 31.203 -18.940 0.158 1.00 87.06 753 THR A O 1
ATOM 6018 N N . THR A 1 754 ? 30.043 -17.296 1.173 1.00 84.06 754 THR A N 1
ATOM 6019 C CA . THR A 1 754 ? 28.744 -17.998 1.227 1.00 84.06 754 THR A CA 1
ATOM 6020 C C . THR A 1 754 ? 27.683 -17.441 0.280 1.00 84.06 754 THR A C 1
ATOM 6022 O O . THR A 1 754 ? 26.826 -18.201 -0.160 1.00 84.06 754 THR A O 1
ATOM 6025 N N . ILE A 1 755 ? 27.719 -16.151 -0.073 1.00 88.00 755 ILE A N 1
ATOM 6026 C CA . ILE A 1 755 ? 26.691 -15.544 -0.941 1.00 88.00 755 ILE A CA 1
ATOM 6027 C C . ILE A 1 755 ? 26.701 -16.097 -2.368 1.00 88.00 755 ILE A C 1
ATOM 6029 O O . ILE A 1 755 ? 27.760 -16.244 -2.975 1.00 88.00 755 ILE A O 1
ATOM 6033 N N . GLN A 1 756 ? 25.528 -16.348 -2.946 1.00 84.19 756 GLN A N 1
ATOM 6034 C CA . GLN A 1 756 ? 25.392 -16.831 -4.321 1.00 84.19 756 GLN A CA 1
ATOM 6035 C C . GLN A 1 756 ? 24.718 -15.755 -5.172 1.00 84.19 756 GLN A C 1
ATOM 6037 O O . GLN A 1 756 ? 23.597 -15.355 -4.880 1.00 84.19 756 GLN A O 1
ATOM 6042 N N . SER A 1 757 ? 25.369 -15.302 -6.246 1.00 83.44 757 SER A N 1
ATOM 6043 C CA . SER A 1 757 ? 24.943 -14.142 -7.057 1.00 83.44 757 SER A CA 1
ATOM 6044 C C . SER A 1 757 ? 23.601 -14.304 -7.780 1.00 83.44 757 SER A C 1
ATOM 6046 O O . SER A 1 757 ? 23.098 -13.356 -8.373 1.00 83.44 757 SER A O 1
ATOM 6048 N N . ARG A 1 758 ? 23.029 -15.511 -7.737 1.00 82.00 758 ARG A N 1
ATOM 6049 C CA . ARG A 1 758 ? 21.713 -15.859 -8.275 1.00 82.00 758 ARG A CA 1
ATOM 6050 C C . ARG A 1 758 ? 20.617 -15.956 -7.208 1.00 82.00 758 ARG A C 1
ATOM 6052 O O . ARG A 1 758 ? 19.449 -15.821 -7.554 1.00 82.00 758 ARG A O 1
ATOM 6059 N N . GLU A 1 759 ? 20.985 -16.227 -5.958 1.00 82.06 759 GLU A N 1
ATOM 6060 C CA . GLU A 1 759 ? 20.045 -16.439 -4.846 1.00 82.06 759 GLU A CA 1
ATOM 6061 C C . GLU A 1 759 ? 19.978 -15.215 -3.926 1.00 82.06 759 GLU A C 1
ATOM 6063 O O . GLU A 1 759 ? 18.911 -14.900 -3.422 1.00 82.06 759 GLU A O 1
ATOM 6068 N N . HIS A 1 760 ? 21.094 -14.496 -3.756 1.00 90.38 760 HIS A N 1
ATOM 6069 C CA . HIS A 1 760 ? 21.223 -13.321 -2.888 1.00 90.38 760 HIS A CA 1
ATOM 6070 C C . HIS A 1 760 ? 21.670 -12.104 -3.722 1.00 90.38 760 HIS A C 1
ATOM 6072 O O . HIS A 1 760 ? 22.744 -11.537 -3.500 1.00 90.38 760 HIS A O 1
ATOM 6078 N N . ALA A 1 761 ? 20.911 -11.764 -4.768 1.00 89.94 761 ALA A N 1
ATOM 6079 C CA . ALA A 1 761 ? 21.313 -10.764 -5.763 1.00 89.94 761 ALA A CA 1
ATOM 6080 C C . ALA A 1 761 ? 21.449 -9.356 -5.153 1.00 89.94 761 ALA A C 1
ATOM 6082 O O . ALA A 1 761 ? 22.385 -8.621 -5.472 1.00 89.94 761 ALA A O 1
ATOM 6083 N N . GLU A 1 762 ? 20.553 -9.030 -4.228 1.00 93.50 762 GLU A N 1
ATOM 6084 C CA . GLU A 1 762 ? 20.492 -7.821 -3.417 1.00 93.50 762 GLU A CA 1
ATOM 6085 C C . GLU A 1 762 ? 21.780 -7.677 -2.600 1.00 93.50 762 GLU A C 1
ATOM 6087 O O . GLU A 1 762 ? 22.572 -6.762 -2.841 1.00 93.50 762 GLU A O 1
ATOM 6092 N N . ALA A 1 763 ? 22.059 -8.650 -1.725 1.00 92.88 763 ALA A N 1
ATOM 6093 C CA . ALA A 1 763 ? 23.271 -8.682 -0.912 1.00 92.88 763 ALA A CA 1
ATOM 6094 C C . ALA A 1 763 ? 24.555 -8.658 -1.755 1.00 92.88 763 ALA A C 1
ATOM 6096 O O . ALA A 1 763 ? 25.475 -7.906 -1.444 1.00 92.88 763 ALA A O 1
ATOM 6097 N N . VAL A 1 764 ? 24.626 -9.416 -2.854 1.00 92.38 764 VAL A N 1
ATOM 6098 C CA . VAL A 1 764 ? 25.793 -9.394 -3.755 1.00 92.38 764 VAL A CA 1
ATOM 6099 C C . VAL A 1 764 ? 25.972 -8.026 -4.420 1.00 92.38 764 VAL A C 1
ATOM 6101 O O . VAL A 1 764 ? 27.112 -7.588 -4.578 1.00 92.38 764 VAL A O 1
ATOM 6104 N N . SER A 1 765 ? 24.892 -7.315 -4.758 1.00 92.75 765 SER A N 1
ATOM 6105 C CA . SER A 1 765 ? 24.983 -5.962 -5.322 1.00 92.75 765 SER A CA 1
ATOM 6106 C C . SER A 1 765 ? 25.558 -4.955 -4.316 1.00 92.75 765 SER A C 1
ATOM 6108 O O . SER A 1 765 ? 26.500 -4.234 -4.651 1.00 92.75 765 SER A O 1
ATOM 6110 N N . CYS A 1 766 ? 25.087 -4.968 -3.065 1.00 93.31 766 CYS A N 1
ATOM 6111 C CA . CYS A 1 766 ? 25.577 -4.090 -2.001 1.00 93.31 766 CYS A CA 1
ATOM 6112 C C . CYS A 1 766 ? 27.032 -4.414 -1.630 1.00 93.31 766 CYS A C 1
ATOM 6114 O O . CYS A 1 766 ? 27.887 -3.529 -1.636 1.00 93.31 766 CYS A O 1
ATOM 6116 N N . VAL A 1 767 ? 27.355 -5.696 -1.434 1.00 93.38 767 VAL A N 1
ATOM 6117 C CA . VAL A 1 767 ? 28.721 -6.176 -1.159 1.00 93.38 767 VAL A CA 1
ATOM 6118 C C . VAL A 1 767 ? 29.692 -5.804 -2.289 1.00 93.38 767 VAL A C 1
ATOM 6120 O O . VAL A 1 767 ? 30.835 -5.435 -2.021 1.00 93.38 767 VAL A O 1
ATOM 6123 N N . MET A 1 768 ? 29.261 -5.852 -3.555 1.00 92.12 768 MET A N 1
ATOM 6124 C CA . MET A 1 768 ? 30.072 -5.418 -4.701 1.00 92.12 768 MET A CA 1
ATOM 6125 C C . MET A 1 768 ? 30.344 -3.906 -4.693 1.00 92.12 768 MET A C 1
ATOM 6127 O O . MET A 1 768 ? 31.435 -3.486 -5.080 1.00 92.12 768 MET A O 1
ATOM 6131 N N . LEU A 1 769 ? 29.391 -3.088 -4.235 1.00 92.19 769 LEU A N 1
ATOM 6132 C CA . LEU A 1 769 ? 29.579 -1.642 -4.082 1.00 92.19 769 LEU A CA 1
ATOM 6133 C C . LEU A 1 769 ? 30.492 -1.295 -2.896 1.00 92.19 769 LEU A C 1
ATOM 6135 O O . LEU A 1 769 ? 31.309 -0.386 -3.034 1.00 92.19 769 LEU A O 1
ATOM 6139 N N . MET A 1 770 ? 30.437 -2.051 -1.793 1.00 92.38 770 MET A N 1
ATOM 6140 C CA . MET A 1 770 ? 31.406 -1.934 -0.690 1.00 92.38 770 MET A CA 1
ATOM 6141 C C . MET A 1 770 ? 32.821 -2.306 -1.158 1.00 92.38 770 MET A C 1
ATOM 6143 O O . MET A 1 770 ? 33.746 -1.511 -1.022 1.00 92.38 770 MET A O 1
ATOM 6147 N N . LEU A 1 771 ? 32.985 -3.464 -1.815 1.00 93.75 771 LEU A N 1
ATOM 6148 C CA . LEU A 1 771 ? 34.265 -3.925 -2.382 1.00 93.75 771 LEU A CA 1
ATOM 6149 C C . LEU A 1 771 ? 34.898 -2.926 -3.361 1.00 93.75 771 LEU A C 1
ATOM 6151 O O . LEU A 1 771 ? 36.119 -2.883 -3.486 1.00 93.75 771 LEU A O 1
ATOM 6155 N N . ARG A 1 772 ? 34.086 -2.111 -4.046 1.00 93.19 772 ARG A N 1
ATOM 6156 C CA . ARG A 1 772 ? 34.558 -1.062 -4.961 1.00 93.19 772 ARG A CA 1
ATOM 6157 C C . ARG A 1 772 ? 35.270 0.098 -4.241 1.00 93.19 772 ARG A C 1
ATOM 6159 O O . ARG A 1 772 ? 36.057 0.801 -4.874 1.00 93.19 772 ARG A O 1
ATOM 6166 N N . ARG A 1 773 ? 34.997 0.320 -2.952 1.00 91.62 773 ARG A N 1
ATOM 6167 C CA . ARG A 1 773 ? 35.629 1.376 -2.135 1.00 91.62 773 ARG A CA 1
ATOM 6168 C C . ARG A 1 773 ? 36.902 0.918 -1.422 1.00 91.62 773 ARG A C 1
ATOM 6170 O O . ARG A 1 773 ? 37.636 1.751 -0.907 1.00 91.62 773 ARG A O 1
ATOM 6177 N N . GLU A 1 774 ? 37.136 -0.388 -1.383 1.00 93.75 774 GLU A N 1
ATOM 6178 C CA . GLU A 1 774 ? 38.212 -1.022 -0.624 1.00 93.75 774 GLU A CA 1
ATOM 6179 C C . GLU A 1 774 ? 39.417 -1.331 -1.519 1.00 93.75 774 GLU A C 1
ATOM 6181 O O . GLU A 1 774 ? 39.264 -1.738 -2.677 1.00 93.75 774 GLU A O 1
ATOM 6186 N N . GLU A 1 775 ? 40.629 -1.201 -0.976 1.00 94.12 775 GLU A N 1
ATOM 6187 C CA . GLU A 1 775 ? 41.834 -1.627 -1.689 1.00 94.12 775 GLU A CA 1
ATOM 6188 C C . GLU A 1 775 ? 41.929 -3.163 -1.757 1.00 94.12 775 GLU A C 1
ATOM 6190 O O . GLU A 1 775 ? 41.671 -3.855 -0.763 1.00 94.12 775 GLU A O 1
ATOM 6195 N N . PRO A 1 776 ? 42.392 -3.747 -2.879 1.00 95.75 776 PRO A N 1
ATOM 6196 C CA . PRO A 1 776 ? 42.624 -5.183 -2.956 1.00 95.75 776 PRO A CA 1
ATOM 6197 C C . PRO A 1 776 ? 43.677 -5.604 -1.926 1.00 95.75 776 PRO A C 1
ATOM 6199 O O . PRO A 1 776 ? 44.823 -5.150 -1.962 1.00 95.75 776 PRO A O 1
ATOM 6202 N N . CYS A 1 777 ? 43.303 -6.516 -1.025 1.00 94.62 777 CYS A N 1
ATOM 6203 C CA . CYS A 1 777 ? 44.167 -7.022 0.042 1.00 94.62 777 CYS A CA 1
ATOM 6204 C C . CYS A 1 777 ? 44.094 -8.559 0.174 1.00 94.62 777 CYS A C 1
ATOM 6206 O O . CYS A 1 777 ? 43.201 -9.217 -0.369 1.00 94.62 777 CYS A O 1
ATOM 6208 N N . MET A 1 778 ? 45.029 -9.167 0.918 1.00 92.00 778 MET A N 1
ATOM 6209 C CA . MET A 1 778 ? 45.073 -10.630 1.117 1.00 92.00 778 MET A CA 1
ATOM 6210 C C . MET A 1 778 ? 43.851 -11.210 1.841 1.00 92.00 778 MET A C 1
ATOM 6212 O O . MET A 1 778 ? 43.548 -12.387 1.643 1.00 92.00 778 MET A O 1
ATOM 6216 N N . GLU A 1 779 ? 43.149 -10.431 2.664 1.00 91.38 779 GLU A N 1
ATOM 6217 C CA . GLU A 1 779 ? 41.956 -10.908 3.372 1.00 91.38 779 GLU A CA 1
ATOM 6218 C C . GLU A 1 779 ? 40.658 -10.715 2.574 1.00 91.38 779 GLU A C 1
ATOM 6220 O O . GLU A 1 779 ? 39.692 -11.404 2.870 1.00 91.38 779 GLU A O 1
ATOM 6225 N N . LEU A 1 780 ? 40.665 -9.926 1.490 1.00 94.12 780 LEU A N 1
ATOM 6226 C CA . LEU A 1 780 ? 39.538 -9.789 0.553 1.00 94.12 780 LEU A CA 1
ATOM 6227 C C . LEU A 1 780 ? 39.674 -10.697 -0.680 1.00 94.12 780 LEU A C 1
ATOM 6229 O O . LEU A 1 780 ? 38.779 -11.483 -0.998 1.00 94.12 780 LEU A O 1
ATOM 6233 N N . VAL A 1 781 ? 40.829 -10.658 -1.353 1.00 93.31 781 VAL A N 1
ATOM 6234 C CA . VAL A 1 781 ? 41.084 -11.428 -2.587 1.00 93.31 781 VAL A CA 1
ATOM 6235 C C . VAL A 1 781 ? 41.044 -12.943 -2.321 1.00 93.31 781 VAL A C 1
ATOM 6237 O O . VAL A 1 781 ? 40.594 -13.719 -3.166 1.00 93.31 781 VAL A O 1
ATOM 6240 N N . LYS A 1 782 ? 41.474 -13.387 -1.129 1.00 92.44 782 LYS A N 1
ATOM 6241 C CA . LYS A 1 782 ? 41.523 -14.811 -0.747 1.00 92.44 782 LYS A CA 1
ATOM 6242 C C . LYS A 1 782 ? 40.122 -15.439 -0.580 1.00 92.44 782 LYS A C 1
ATOM 6244 O O . LYS A 1 782 ? 39.919 -16.485 -1.195 1.00 92.44 782 LYS A O 1
ATOM 6249 N N . PRO A 1 783 ? 39.164 -14.864 0.182 1.00 91.38 783 PRO A N 1
ATOM 6250 C CA . PRO A 1 783 ? 37.764 -15.306 0.192 1.00 91.38 783 PRO A CA 1
ATOM 6251 C C . PRO A 1 783 ? 37.081 -15.277 -1.176 1.00 91.38 783 PRO A C 1
ATOM 6253 O O . PRO A 1 783 ? 36.440 -16.258 -1.545 1.00 91.38 783 PRO A O 1
ATOM 6256 N N . LEU A 1 784 ? 37.255 -14.207 -1.961 1.00 91.69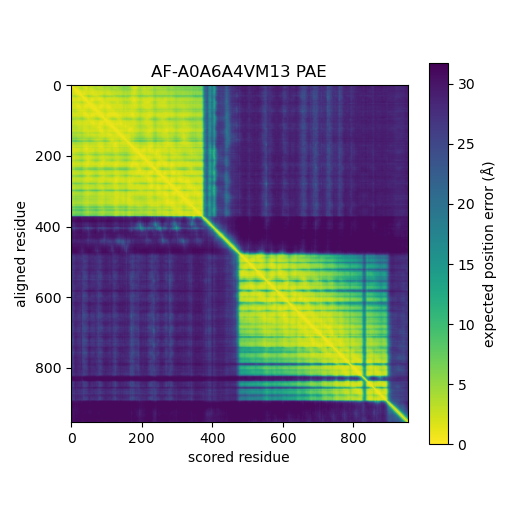 784 LEU A N 1
ATOM 6257 C CA . LEU A 1 784 ? 36.622 -14.096 -3.281 1.00 91.69 784 LEU A CA 1
ATOM 6258 C C . LEU A 1 784 ? 37.063 -15.231 -4.221 1.00 91.69 784 LEU A C 1
ATOM 6260 O O . LEU A 1 784 ? 36.227 -15.891 -4.834 1.00 91.69 784 LEU A O 1
ATOM 6264 N N . LEU A 1 785 ? 38.360 -15.550 -4.255 1.00 90.81 785 LEU A N 1
ATOM 6265 C CA . LEU A 1 785 ? 38.890 -16.667 -5.048 1.00 90.81 785 LEU A CA 1
ATOM 6266 C C . LEU A 1 785 ? 38.579 -18.064 -4.469 1.00 90.81 785 LEU A C 1
ATOM 6268 O O . LEU A 1 785 ? 38.812 -19.062 -5.151 1.00 90.81 785 LEU A O 1
ATOM 6272 N N . GLN A 1 786 ? 38.052 -18.171 -3.241 1.00 89.31 786 GLN A N 1
ATOM 6273 C CA . GLN A 1 786 ? 37.565 -19.439 -2.663 1.00 89.31 786 GLN A CA 1
ATOM 6274 C C . GLN A 1 786 ? 36.148 -19.810 -3.118 1.00 89.31 786 GLN A C 1
ATOM 6276 O O . GLN A 1 786 ? 35.731 -20.950 -2.905 1.00 89.31 786 GLN A O 1
ATOM 6281 N N . ARG A 1 787 ? 35.427 -18.889 -3.766 1.00 86.75 787 ARG A N 1
ATOM 6282 C CA . ARG A 1 787 ? 34.088 -19.119 -4.322 1.00 86.75 787 ARG A CA 1
ATOM 6283 C C . ARG A 1 787 ? 34.117 -20.125 -5.480 1.00 86.75 787 ARG A C 1
ATOM 6285 O O . ARG A 1 787 ? 35.141 -20.302 -6.147 1.00 86.75 787 ARG A O 1
ATOM 6292 N N . THR A 1 788 ? 32.990 -20.783 -5.733 1.00 78.31 788 THR A N 1
ATOM 6293 C CA . THR A 1 788 ? 32.806 -21.760 -6.819 1.00 78.31 788 THR A CA 1
ATOM 6294 C C . THR A 1 788 ? 32.568 -21.072 -8.164 1.00 78.31 788 THR A C 1
ATOM 6296 O O . THR A 1 788 ? 31.472 -20.601 -8.441 1.00 78.31 788 THR A O 1
ATOM 6299 N N . ALA A 1 789 ? 33.581 -21.065 -9.030 1.00 67.69 789 ALA A N 1
ATOM 6300 C CA . ALA A 1 789 ? 33.538 -20.471 -10.372 1.00 67.69 789 ALA A CA 1
ATOM 6301 C C . ALA A 1 789 ? 32.834 -21.358 -11.432 1.00 67.69 789 ALA A C 1
ATOM 6303 O O . ALA A 1 789 ? 33.284 -21.437 -12.576 1.00 67.69 789 ALA A O 1
ATOM 6304 N N . GLU A 1 790 ? 31.791 -22.102 -11.047 1.00 60.00 790 GLU A N 1
ATOM 6305 C CA . GLU A 1 790 ? 31.165 -23.128 -11.905 1.00 60.00 790 GLU A CA 1
ATOM 6306 C C . GLU A 1 790 ? 29.867 -22.662 -12.591 1.00 60.00 790 GLU A C 1
ATOM 6308 O O . GLU A 1 790 ? 29.541 -23.176 -13.659 1.00 60.00 790 GLU A O 1
ATOM 6313 N N . GLU A 1 791 ? 29.169 -21.654 -12.052 1.00 64.62 791 GLU A N 1
ATOM 6314 C CA . GLU A 1 791 ? 28.038 -20.986 -12.720 1.00 64.62 791 GLU A CA 1
ATOM 6315 C C . GLU A 1 791 ? 28.567 -20.008 -13.797 1.00 64.62 791 GLU A C 1
ATOM 6317 O O . GLU A 1 791 ? 29.207 -19.015 -13.441 1.00 64.62 791 GLU A O 1
ATOM 6322 N N . PRO A 1 792 ? 28.268 -20.182 -15.105 1.00 61.34 792 PRO A N 1
ATOM 6323 C CA . PRO A 1 792 ? 28.731 -19.274 -16.172 1.00 61.34 792 PRO A CA 1
ATOM 6324 C C . PRO A 1 792 ? 28.121 -17.860 -16.136 1.00 61.34 792 PRO A C 1
ATOM 6326 O O . PRO A 1 792 ? 28.371 -17.053 -17.033 1.00 61.34 792 PRO A O 1
ATOM 6329 N N . HIS A 1 793 ? 27.279 -17.582 -15.141 1.00 65.12 793 HIS A N 1
ATOM 6330 C CA . HIS A 1 793 ? 26.564 -16.324 -14.953 1.00 65.12 793 HIS A CA 1
ATOM 6331 C C . HIS A 1 793 ? 26.910 -15.624 -13.624 1.00 65.12 793 HIS A C 1
ATOM 6333 O O . HIS A 1 793 ? 26.443 -14.505 -13.417 1.00 65.12 793 HIS A O 1
ATOM 6339 N N . ASP A 1 794 ? 27.747 -16.211 -12.750 1.00 80.19 794 ASP A N 1
ATOM 6340 C CA . ASP A 1 794 ? 28.287 -15.472 -11.597 1.00 80.19 794 ASP A CA 1
ATOM 6341 C C . ASP A 1 794 ? 29.390 -14.509 -12.066 1.00 80.19 794 ASP A C 1
ATOM 6343 O O . ASP A 1 794 ? 30.559 -14.869 -12.201 1.00 80.19 794 ASP A O 1
ATOM 6347 N N . VAL A 1 795 ? 29.001 -13.261 -12.326 1.00 83.75 795 VAL A N 1
ATOM 6348 C CA . VAL A 1 795 ? 29.915 -12.183 -12.734 1.00 83.75 795 VAL A CA 1
ATOM 6349 C C . VAL A 1 795 ? 30.529 -11.419 -11.557 1.00 83.75 795 VAL A C 1
ATOM 6351 O O . VAL A 1 795 ? 31.336 -10.521 -11.795 1.00 83.75 795 VAL A O 1
ATOM 6354 N N . PHE A 1 796 ? 30.184 -11.732 -10.302 1.00 90.12 796 PHE A N 1
ATOM 6355 C CA . PHE A 1 796 ? 30.576 -10.942 -9.124 1.00 90.12 796 PHE A CA 1
ATOM 6356 C C . PHE A 1 796 ? 32.100 -10.876 -8.953 1.00 90.12 796 PHE A C 1
ATOM 6358 O O . PHE A 1 796 ? 32.687 -9.794 -8.995 1.00 90.12 796 PHE A O 1
ATOM 6365 N N . VAL A 1 797 ? 32.762 -12.034 -8.847 1.00 90.88 797 VAL A N 1
ATOM 6366 C CA . VAL A 1 797 ? 34.220 -12.103 -8.632 1.00 90.88 797 VAL A CA 1
ATOM 6367 C C . VAL A 1 797 ? 34.978 -11.521 -9.822 1.00 90.88 797 VAL A C 1
ATOM 6369 O O . VAL A 1 797 ? 35.886 -10.714 -9.638 1.00 90.88 797 VAL A O 1
ATOM 6372 N N . ALA A 1 798 ? 34.565 -11.864 -11.044 1.00 89.31 798 ALA A N 1
ATOM 6373 C CA . ALA A 1 798 ? 35.172 -11.340 -12.263 1.00 89.31 798 ALA A CA 1
ATOM 6374 C C . ALA A 1 798 ? 35.028 -9.811 -12.388 1.00 89.31 798 ALA A C 1
ATOM 6376 O O . ALA A 1 798 ? 35.944 -9.161 -12.886 1.00 89.31 798 ALA A O 1
ATOM 6377 N N . SER A 1 799 ? 33.924 -9.223 -11.909 1.00 90.75 799 SER A N 1
ATOM 6378 C CA . SER A 1 799 ? 33.699 -7.769 -11.934 1.00 90.75 799 SER A CA 1
ATOM 6379 C C . SER A 1 799 ? 34.546 -7.031 -10.898 1.00 90.75 799 SER A C 1
ATOM 6381 O O . SER A 1 799 ? 35.177 -6.030 -11.239 1.00 90.75 799 SER A O 1
ATOM 6383 N N . VAL A 1 800 ? 34.620 -7.543 -9.664 1.00 93.12 800 VAL A N 1
ATOM 6384 C CA . VAL A 1 800 ? 35.448 -6.960 -8.592 1.00 93.12 800 VAL A CA 1
ATOM 6385 C C . VAL A 1 800 ? 36.935 -7.058 -8.941 1.00 93.12 800 VAL A C 1
ATOM 6387 O O . VAL A 1 800 ? 37.644 -6.054 -8.897 1.00 93.12 800 VAL A O 1
ATOM 6390 N N . LEU A 1 801 ? 37.407 -8.233 -9.375 1.00 92.44 801 LEU A N 1
ATOM 6391 C CA . LEU A 1 801 ? 38.802 -8.404 -9.794 1.00 92.44 801 LEU A CA 1
ATOM 6392 C C . LEU A 1 801 ? 39.137 -7.548 -11.021 1.00 92.44 801 LEU A C 1
ATOM 6394 O O . LEU A 1 801 ? 40.209 -6.953 -11.050 1.00 92.44 801 LEU A O 1
ATOM 6398 N N . LYS A 1 802 ? 38.220 -7.411 -11.991 1.00 91.25 802 LYS A N 1
ATOM 6399 C CA . LYS A 1 802 ? 38.398 -6.509 -13.139 1.00 91.25 802 LYS A CA 1
ATOM 6400 C C . LYS A 1 802 ? 38.574 -5.052 -12.701 1.00 91.25 802 LYS A C 1
ATOM 6402 O O . LYS A 1 802 ? 39.475 -4.381 -13.205 1.00 91.25 802 LYS A O 1
ATOM 6407 N N . TYR A 1 803 ? 37.735 -4.566 -11.786 1.00 93.19 803 TYR A N 1
ATOM 6408 C CA . TYR A 1 803 ? 37.833 -3.204 -11.255 1.00 93.19 803 TYR A CA 1
ATOM 6409 C C . TYR A 1 803 ? 39.185 -2.974 -10.567 1.00 93.19 803 TYR A C 1
ATOM 6411 O O . TYR A 1 803 ? 39.934 -2.087 -10.967 1.00 93.19 803 TYR A O 1
ATOM 6419 N N . TRP A 1 804 ? 39.569 -3.844 -9.630 1.00 95.00 804 TRP A N 1
ATOM 6420 C CA . TRP A 1 804 ? 40.874 -3.754 -8.971 1.00 95.00 804 TRP A CA 1
ATOM 6421 C C . TRP A 1 804 ? 42.061 -3.937 -9.933 1.00 95.00 804 TRP A C 1
ATOM 6423 O O . TRP A 1 804 ? 43.077 -3.274 -9.763 1.00 95.00 804 TRP A O 1
ATOM 6433 N N . SER A 1 805 ? 41.937 -4.745 -10.991 1.00 91.69 805 SER A N 1
ATOM 6434 C CA . SER A 1 805 ? 42.953 -4.844 -12.054 1.00 91.69 805 SER A CA 1
ATOM 6435 C C . SER A 1 805 ? 43.040 -3.607 -12.958 1.00 91.69 805 SER A C 1
ATOM 6437 O O . SER A 1 805 ? 43.922 -3.553 -13.803 1.00 91.69 805 SER A O 1
ATOM 6439 N N . THR A 1 806 ? 42.135 -2.634 -12.803 1.00 89.75 806 THR A N 1
ATOM 6440 C CA . THR A 1 806 ? 42.157 -1.353 -13.529 1.00 89.75 806 THR A CA 1
ATOM 6441 C C . THR A 1 806 ? 42.659 -0.222 -12.626 1.00 89.75 806 THR A C 1
ATOM 6443 O O . THR A 1 806 ? 43.573 0.495 -13.012 1.00 89.75 806 THR A O 1
ATOM 6446 N N . GLU A 1 807 ? 42.115 -0.093 -11.410 1.00 92.25 807 GLU A N 1
ATOM 6447 C CA . GLU A 1 807 ? 42.465 1.000 -10.480 1.00 92.25 807 GLU A CA 1
ATOM 6448 C C . GLU A 1 807 ? 43.714 0.700 -9.621 1.00 92.25 807 GLU A C 1
ATOM 6450 O O . GLU A 1 807 ? 44.429 1.607 -9.210 1.00 92.25 807 GLU A O 1
ATOM 6455 N N . TYR A 1 808 ? 43.995 -0.580 -9.349 1.00 93.38 808 TYR A N 1
ATOM 6456 C CA . TYR A 1 808 ? 45.053 -1.057 -8.444 1.00 93.38 808 TYR A CA 1
ATOM 6457 C C . TYR A 1 808 ? 45.889 -2.162 -9.119 1.00 93.38 808 TYR A C 1
ATOM 6459 O O . TYR A 1 808 ? 46.102 -3.244 -8.555 1.00 93.38 808 TYR A O 1
ATOM 6467 N N . GLU A 1 809 ? 46.307 -1.917 -10.362 1.00 91.81 809 GLU A N 1
ATOM 6468 C CA . GLU A 1 809 ? 46.818 -2.919 -11.310 1.00 91.81 809 GLU A CA 1
ATOM 6469 C C . GLU A 1 809 ? 47.972 -3.776 -10.736 1.00 91.81 809 GLU A C 1
ATOM 6471 O O . GLU A 1 809 ? 47.812 -4.990 -10.558 1.00 91.81 809 GLU A O 1
ATOM 6476 N N . GLU A 1 810 ? 49.088 -3.151 -10.334 1.00 92.69 810 GLU A N 1
ATOM 6477 C CA . GLU A 1 810 ? 50.253 -3.830 -9.733 1.00 92.69 810 GLU A CA 1
ATOM 6478 C C . GLU A 1 810 ? 49.915 -4.576 -8.431 1.00 92.69 810 GLU A C 1
ATOM 6480 O O . GLU A 1 810 ? 50.368 -5.701 -8.195 1.00 92.69 810 GLU A O 1
ATOM 6485 N N . GLN A 1 811 ? 49.110 -3.962 -7.555 1.00 95.12 811 GLN A N 1
ATOM 6486 C CA . GLN A 1 811 ? 48.750 -4.553 -6.265 1.00 95.12 811 GLN A CA 1
ATOM 6487 C C . GLN A 1 811 ? 47.927 -5.825 -6.476 1.00 95.12 811 GLN A C 1
ATOM 6489 O O . GLN A 1 811 ? 48.228 -6.862 -5.878 1.00 95.12 811 GLN A O 1
ATOM 6494 N N . THR A 1 812 ? 46.950 -5.772 -7.377 1.00 94.19 812 THR A N 1
ATOM 6495 C CA . THR A 1 812 ? 46.098 -6.902 -7.763 1.00 94.19 812 THR A CA 1
ATOM 6496 C C . THR A 1 812 ? 46.921 -8.029 -8.386 1.00 94.19 812 THR A C 1
ATOM 6498 O O . THR A 1 812 ? 46.807 -9.182 -7.955 1.00 94.19 812 THR A O 1
ATOM 6501 N N . ALA A 1 813 ? 47.821 -7.696 -9.317 1.00 93.12 813 ALA A N 1
ATOM 6502 C CA . ALA A 1 813 ? 48.751 -8.630 -9.951 1.00 93.12 813 ALA A CA 1
ATOM 6503 C C . ALA A 1 813 ? 49.610 -9.371 -8.912 1.00 93.12 813 ALA A C 1
ATOM 6505 O O . ALA A 1 813 ? 49.581 -10.604 -8.824 1.00 93.12 813 ALA A O 1
ATOM 6506 N N . ARG A 1 814 ? 50.296 -8.619 -8.044 1.00 95.12 814 ARG A N 1
ATOM 6507 C CA . ARG A 1 814 ? 51.150 -9.127 -6.958 1.00 95.12 814 ARG A CA 1
ATOM 6508 C C . ARG A 1 814 ? 50.395 -10.036 -5.982 1.00 95.12 814 ARG A C 1
ATOM 6510 O O . ARG A 1 814 ? 50.939 -11.045 -5.527 1.00 95.12 814 ARG A O 1
ATOM 6517 N N . LEU A 1 815 ? 49.148 -9.708 -5.641 1.00 95.75 815 LEU A N 1
ATOM 6518 C CA . LEU A 1 815 ? 48.320 -10.500 -4.720 1.00 95.75 815 LEU A CA 1
ATOM 6519 C C . LEU A 1 815 ? 47.871 -11.828 -5.347 1.00 95.75 815 LEU A C 1
ATOM 6521 O O . LEU A 1 815 ? 47.978 -12.878 -4.705 1.00 95.75 815 LEU A O 1
ATOM 6525 N N . ILE A 1 816 ? 47.425 -11.800 -6.604 1.00 93.50 816 ILE A N 1
ATOM 6526 C CA . ILE A 1 816 ? 47.012 -12.990 -7.362 1.00 93.50 816 ILE A CA 1
ATOM 6527 C C . ILE A 1 816 ? 48.209 -13.919 -7.597 1.00 93.50 816 ILE A C 1
ATOM 6529 O O . ILE A 1 816 ? 48.133 -15.110 -7.285 1.00 93.50 816 ILE A O 1
ATOM 6533 N N . ALA A 1 817 ? 49.347 -13.379 -8.039 1.00 92.44 817 ALA A N 1
ATOM 6534 C CA . ALA A 1 817 ? 50.582 -14.134 -8.244 1.00 92.44 817 ALA A CA 1
ATOM 6535 C C . ALA A 1 817 ? 51.066 -14.835 -6.961 1.00 92.44 817 ALA A C 1
ATOM 6537 O O . ALA A 1 817 ? 51.487 -15.995 -6.990 1.00 92.44 817 ALA A O 1
ATOM 6538 N N . ASN A 1 818 ? 50.959 -14.170 -5.807 1.00 92.31 818 ASN A N 1
ATOM 6539 C CA . ASN A 1 818 ? 51.296 -14.737 -4.498 1.00 92.31 818 ASN A CA 1
ATOM 6540 C C . ASN A 1 818 ? 50.383 -15.925 -4.133 1.00 92.31 818 ASN A C 1
ATOM 6542 O O . ASN A 1 818 ? 50.871 -16.941 -3.632 1.00 92.31 818 ASN A O 1
ATOM 6546 N N . LEU A 1 819 ? 49.079 -15.856 -4.432 1.00 91.38 819 LEU A N 1
ATOM 6547 C CA . LEU A 1 819 ? 48.153 -16.979 -4.224 1.00 91.38 819 LEU A CA 1
ATOM 6548 C C . LEU A 1 819 ? 48.449 -18.149 -5.168 1.00 91.38 819 LEU A C 1
ATOM 6550 O O . LEU A 1 819 ? 48.616 -19.266 -4.679 1.00 91.38 819 LEU A O 1
ATOM 6554 N N . ILE A 1 820 ? 48.604 -17.902 -6.473 1.00 89.81 820 ILE A N 1
ATOM 6555 C CA . ILE A 1 820 ? 48.926 -18.941 -7.470 1.00 89.81 820 ILE A CA 1
ATOM 6556 C C . ILE A 1 820 ? 50.208 -19.693 -7.094 1.00 89.81 820 ILE A C 1
ATOM 6558 O O . ILE A 1 820 ? 50.241 -20.926 -7.132 1.00 89.81 820 ILE A O 1
ATOM 6562 N N . ASN A 1 821 ? 51.261 -18.973 -6.699 1.00 88.19 821 ASN A N 1
ATOM 6563 C CA . ASN A 1 821 ? 52.521 -19.588 -6.288 1.00 88.19 821 ASN A CA 1
ATOM 6564 C C . ASN A 1 821 ? 52.358 -20.405 -4.993 1.00 88.19 821 ASN A C 1
ATOM 6566 O O . ASN A 1 821 ? 52.836 -21.537 -4.915 1.00 88.19 821 ASN A O 1
ATOM 6570 N N . ARG A 1 822 ? 51.626 -19.893 -3.991 1.00 85.94 822 ARG A N 1
ATOM 6571 C CA . ARG A 1 822 ? 51.357 -20.628 -2.738 1.00 85.94 822 ARG A CA 1
ATOM 6572 C C . ARG A 1 822 ? 50.563 -21.913 -2.947 1.00 85.94 822 ARG A C 1
ATOM 6574 O O . ARG A 1 822 ? 50.805 -22.873 -2.219 1.00 85.94 822 ARG A O 1
ATOM 6581 N N . THR A 1 823 ? 49.627 -21.949 -3.892 1.00 82.81 823 THR A N 1
ATOM 6582 C CA . THR A 1 823 ? 48.796 -23.137 -4.144 1.00 82.81 823 THR A CA 1
ATOM 6583 C C . THR A 1 823 ? 49.523 -24.146 -5.032 1.00 82.81 823 THR A C 1
ATOM 6585 O O . THR A 1 823 ? 49.587 -25.330 -4.693 1.00 82.81 823 THR A O 1
ATOM 6588 N N . SER A 1 824 ? 50.151 -23.683 -6.116 1.00 72.19 824 SER A N 1
ATOM 6589 C CA . SER A 1 824 ? 50.819 -24.535 -7.115 1.00 72.19 824 SER A CA 1
ATOM 6590 C C . SER A 1 824 ? 52.074 -25.234 -6.580 1.00 72.19 824 SER A C 1
ATOM 6592 O O . SER A 1 824 ? 52.415 -26.320 -7.041 1.00 72.19 824 SER A O 1
ATOM 6594 N N . LEU A 1 825 ? 52.730 -24.668 -5.560 1.00 59.25 825 LEU A N 1
ATOM 6595 C CA . LEU A 1 825 ? 53.885 -25.285 -4.894 1.00 59.25 825 LEU A CA 1
ATOM 6596 C C . LEU A 1 825 ? 53.520 -26.394 -3.885 1.00 59.25 825 LEU A C 1
ATOM 6598 O O . LEU A 1 825 ? 54.429 -26.976 -3.291 1.00 59.25 825 LEU A O 1
ATOM 6602 N N . THR A 1 826 ? 52.237 -26.717 -3.662 1.00 53.12 826 THR A N 1
ATOM 6603 C CA . THR A 1 826 ? 51.838 -27.779 -2.714 1.00 53.12 826 THR A CA 1
ATOM 6604 C C . THR A 1 826 ? 51.864 -29.178 -3.363 1.00 53.12 826 THR A C 1
ATOM 6606 O O . THR A 1 826 ? 51.030 -29.482 -4.216 1.00 53.12 826 THR A O 1
ATOM 6609 N N . PRO A 1 827 ? 52.794 -30.089 -2.991 1.00 42.81 827 PRO A N 1
ATOM 6610 C CA . PRO A 1 827 ? 52.922 -31.372 -3.680 1.00 42.81 827 PRO A CA 1
ATOM 6611 C C . PRO A 1 827 ? 51.791 -32.331 -3.306 1.00 42.81 827 PRO A C 1
ATOM 6613 O O . PRO A 1 827 ? 51.419 -32.460 -2.139 1.00 42.81 827 PRO A O 1
ATOM 6616 N N . ASN A 1 828 ? 51.298 -33.080 -4.292 1.00 44.34 828 ASN A N 1
ATOM 6617 C CA . ASN A 1 828 ? 50.049 -33.844 -4.220 1.00 44.34 828 ASN A CA 1
ATOM 6618 C C . ASN A 1 828 ? 50.145 -35.171 -3.413 1.00 44.34 828 ASN A C 1
ATOM 6620 O O . ASN A 1 828 ? 49.772 -36.244 -3.889 1.00 44.34 828 ASN A O 1
ATOM 6624 N N . LYS A 1 829 ? 50.715 -35.139 -2.196 1.00 39.75 829 LYS A N 1
ATOM 6625 C CA . LYS A 1 829 ? 50.875 -36.300 -1.296 1.00 39.75 829 LYS A CA 1
ATOM 6626 C C . LYS A 1 829 ? 50.577 -35.953 0.169 1.00 39.75 829 LYS A C 1
ATOM 6628 O O . LYS A 1 829 ? 51.235 -35.109 0.761 1.00 39.75 829 LYS A O 1
ATOM 6633 N N . ARG A 1 830 ? 49.679 -36.752 0.770 1.00 43.81 830 ARG A N 1
ATOM 6634 C CA . ARG A 1 830 ? 49.175 -36.713 2.165 1.00 43.81 830 ARG A CA 1
ATOM 6635 C C . ARG A 1 830 ? 48.143 -35.619 2.489 1.00 43.81 830 ARG A C 1
ATOM 6637 O O . ARG A 1 830 ? 48.401 -34.716 3.276 1.00 43.81 830 ARG A O 1
ATOM 6644 N N . ARG A 1 831 ? 46.896 -35.859 2.068 1.00 38.66 831 ARG A N 1
ATOM 6645 C CA . ARG A 1 831 ? 45.715 -35.502 2.873 1.00 38.66 831 ARG A CA 1
ATOM 6646 C C . ARG A 1 831 ? 45.092 -36.765 3.473 1.00 38.66 831 ARG A C 1
ATOM 6648 O O . ARG A 1 831 ? 44.306 -37.453 2.835 1.00 38.66 831 ARG A O 1
ATOM 6655 N N . ARG A 1 832 ? 45.472 -37.076 4.713 1.00 38.09 832 ARG A N 1
ATOM 6656 C CA . ARG A 1 832 ? 44.736 -37.979 5.609 1.00 38.09 832 ARG A CA 1
ATOM 6657 C C . ARG A 1 832 ? 44.747 -37.313 6.983 1.00 38.09 832 ARG A C 1
ATOM 6659 O O . ARG A 1 832 ? 45.802 -37.225 7.597 1.00 38.09 832 ARG A O 1
ATOM 6666 N N . ASN A 1 833 ? 43.588 -36.801 7.386 1.00 39.91 833 ASN A N 1
ATOM 6667 C CA . ASN A 1 833 ? 43.321 -36.091 8.641 1.00 39.91 833 ASN A CA 1
ATOM 6668 C C . ASN A 1 833 ? 44.177 -34.826 8.877 1.00 39.91 833 ASN A C 1
ATOM 6670 O O . ASN A 1 833 ? 45.059 -34.792 9.729 1.00 39.91 833 ASN A O 1
ATOM 6674 N N . SER A 1 834 ? 43.834 -33.750 8.169 1.00 32.72 834 SER A N 1
ATOM 6675 C CA . SER A 1 834 ? 44.069 -32.365 8.604 1.00 32.72 834 SER A CA 1
ATOM 6676 C C . SER A 1 834 ? 42.815 -31.529 8.294 1.00 32.72 834 SER A C 1
ATOM 6678 O O . SER A 1 834 ? 42.084 -31.891 7.365 1.00 32.72 834 SER A O 1
ATOM 6680 N N . PRO A 1 835 ? 42.509 -30.465 9.066 1.00 37.69 835 PRO A N 1
ATOM 6681 C CA . PRO A 1 835 ? 41.339 -29.622 8.811 1.00 37.69 835 PRO A CA 1
ATOM 6682 C C . PRO A 1 835 ? 41.409 -28.938 7.434 1.00 37.69 835 PRO A C 1
ATOM 6684 O O . PRO A 1 835 ? 42.451 -28.937 6.766 1.00 37.69 835 PRO A O 1
ATOM 6687 N N . ARG A 1 836 ? 40.275 -28.380 6.985 1.00 44.44 836 ARG A N 1
ATOM 6688 C CA . ARG A 1 836 ? 40.180 -27.676 5.695 1.00 44.44 836 ARG A CA 1
ATOM 6689 C C . ARG A 1 836 ? 41.282 -26.609 5.602 1.00 44.44 836 ARG A C 1
ATOM 6691 O O . ARG A 1 836 ? 41.605 -25.936 6.573 1.00 44.44 836 ARG A O 1
ATOM 6698 N N . SER A 1 837 ? 41.905 -26.524 4.429 1.00 55.75 837 SER A N 1
ATOM 6699 C CA . SER A 1 837 ? 42.937 -25.524 4.153 1.00 55.75 837 SER A CA 1
ATOM 6700 C C . SER A 1 837 ? 42.223 -24.269 3.684 1.00 55.75 837 SER A C 1
ATOM 6702 O O . SER A 1 837 ? 41.510 -24.339 2.687 1.00 55.75 837 SER A O 1
ATOM 6704 N N . ASN A 1 838 ? 42.409 -23.157 4.392 1.00 67.81 838 ASN A N 1
ATOM 6705 C CA . ASN A 1 838 ? 41.765 -21.875 4.093 1.00 67.81 838 ASN A CA 1
ATOM 6706 C C . ASN A 1 838 ? 42.505 -21.133 2.960 1.00 67.81 838 ASN A C 1
ATOM 6708 O O . ASN A 1 838 ? 42.879 -19.966 3.090 1.00 67.81 838 ASN A O 1
ATOM 6712 N N . LEU A 1 839 ? 42.763 -21.847 1.864 1.00 82.88 839 LEU A N 1
ATOM 6713 C CA . LEU A 1 839 ? 43.383 -21.378 0.628 1.00 82.88 839 LEU A CA 1
ATOM 6714 C C . LEU A 1 839 ? 42.526 -21.882 -0.544 1.00 82.88 839 LEU A C 1
ATOM 6716 O O . LEU A 1 839 ? 42.122 -23.049 -0.517 1.00 82.88 839 LEU A O 1
ATOM 6720 N N . PRO A 1 840 ? 42.256 -21.047 -1.565 1.00 85.69 840 PRO A N 1
ATOM 6721 C CA . PRO A 1 840 ? 41.616 -21.516 -2.791 1.00 85.69 840 PRO A CA 1
ATOM 6722 C C . PRO A 1 840 ? 42.495 -22.560 -3.494 1.00 85.69 840 PRO A C 1
ATOM 6724 O O . PRO A 1 840 ? 43.707 -22.615 -3.283 1.00 85.69 840 PRO A O 1
ATOM 6727 N N . THR A 1 841 ? 41.907 -23.400 -4.342 1.00 87.62 841 THR A N 1
ATOM 6728 C CA . THR A 1 841 ? 42.694 -24.286 -5.216 1.00 87.62 841 THR A CA 1
ATOM 6729 C C . THR A 1 841 ? 43.218 -23.522 -6.434 1.00 87.62 841 THR A C 1
ATOM 6731 O O . THR A 1 841 ? 42.581 -22.575 -6.891 1.00 87.62 841 THR A O 1
ATOM 6734 N N . THR A 1 842 ? 44.347 -23.951 -7.019 1.00 86.50 842 THR A N 1
ATOM 6735 C CA . THR A 1 842 ? 44.864 -23.338 -8.262 1.00 86.50 842 THR A CA 1
ATOM 6736 C C . THR A 1 842 ? 43.817 -23.359 -9.384 1.00 86.50 842 THR A C 1
ATOM 6738 O O . THR A 1 842 ? 43.727 -22.404 -10.143 1.00 86.50 842 THR A O 1
ATOM 6741 N N . GLU A 1 843 ? 42.980 -24.400 -9.464 1.00 86.88 843 GLU A N 1
ATOM 6742 C CA . GLU A 1 843 ? 41.924 -24.489 -10.481 1.00 86.88 843 GLU A CA 1
ATOM 6743 C C . GLU A 1 843 ? 40.798 -23.463 -10.272 1.00 86.88 843 GLU A C 1
ATOM 6745 O O . GLU A 1 843 ? 40.338 -22.880 -11.250 1.00 86.88 843 GLU A O 1
ATOM 6750 N N . GLN A 1 844 ? 40.409 -23.157 -9.026 1.00 88.75 844 GLN A N 1
ATOM 6751 C CA . GLN A 1 844 ? 39.469 -22.059 -8.748 1.00 88.75 844 GLN A CA 1
ATOM 6752 C C . GLN A 1 844 ? 40.049 -20.702 -9.154 1.00 88.75 844 GLN A C 1
ATOM 6754 O O . GLN A 1 844 ? 39.353 -19.915 -9.790 1.00 88.75 844 GLN A O 1
ATOM 6759 N N . ILE A 1 845 ? 41.328 -20.444 -8.842 1.00 90.62 845 ILE A N 1
ATOM 6760 C CA . ILE A 1 845 ? 41.993 -19.195 -9.244 1.00 90.62 845 ILE A CA 1
ATOM 6761 C C . ILE A 1 845 ? 42.007 -19.071 -10.776 1.00 90.62 845 ILE A C 1
ATOM 6763 O O . ILE A 1 845 ? 41.625 -18.031 -11.303 1.00 90.62 845 ILE A O 1
ATOM 6767 N N . LEU A 1 846 ? 42.388 -20.132 -11.497 1.00 90.00 846 LEU A N 1
ATOM 6768 C CA . LEU A 1 846 ? 42.416 -20.129 -12.965 1.00 90.00 846 LEU A CA 1
ATOM 6769 C C . LEU A 1 846 ? 41.019 -19.944 -13.588 1.00 90.00 846 LEU A C 1
ATOM 6771 O O . LEU A 1 846 ? 40.909 -19.237 -14.584 1.00 90.00 846 LEU A O 1
ATOM 6775 N N . CYS A 1 847 ? 39.952 -20.496 -12.995 1.00 89.25 847 CYS A N 1
ATOM 6776 C CA . CYS A 1 847 ? 38.581 -20.240 -13.459 1.00 89.25 847 CYS A CA 1
ATOM 6777 C C . CYS A 1 847 ? 38.187 -18.761 -13.319 1.00 89.25 847 CYS A C 1
ATOM 6779 O O . CYS A 1 847 ? 37.733 -18.163 -14.292 1.00 89.25 847 CYS A O 1
ATOM 6781 N N . HIS A 1 848 ? 38.395 -18.161 -12.140 1.00 90.00 848 HIS A N 1
ATOM 6782 C CA . HIS A 1 848 ? 38.089 -16.741 -11.906 1.00 90.00 848 HIS A CA 1
ATOM 6783 C C . HIS A 1 848 ? 38.919 -15.819 -12.816 1.00 90.00 848 HIS A C 1
ATOM 6785 O O . HIS A 1 848 ? 38.410 -14.811 -13.303 1.00 90.00 848 HIS A O 1
ATOM 6791 N N . LEU A 1 849 ? 40.175 -16.179 -13.107 1.00 90.19 849 LEU A N 1
ATOM 6792 C CA . LEU A 1 849 ? 41.027 -15.433 -14.040 1.00 90.19 849 LEU A CA 1
ATOM 6793 C C . LEU A 1 849 ? 40.600 -15.572 -15.503 1.00 90.19 849 LEU A C 1
ATOM 6795 O O . LEU A 1 849 ? 40.664 -14.586 -16.231 1.00 90.19 849 LEU A O 1
ATOM 6799 N N . ASP A 1 850 ? 40.137 -16.740 -15.946 1.00 88.56 850 ASP A N 1
ATOM 6800 C CA . ASP A 1 850 ? 39.634 -16.915 -17.315 1.00 88.56 850 ASP A CA 1
ATOM 6801 C C . ASP A 1 850 ? 38.296 -16.178 -17.531 1.00 88.56 850 ASP A C 1
ATOM 6803 O O . ASP A 1 850 ? 38.092 -15.530 -18.560 1.00 88.56 850 ASP A O 1
ATOM 6807 N N . GLN A 1 851 ? 37.425 -16.159 -16.515 1.00 87.75 851 GLN A N 1
ATOM 6808 C CA . GLN A 1 851 ? 36.233 -15.300 -16.492 1.00 87.75 851 GLN A CA 1
ATOM 6809 C C . GLN A 1 851 ? 36.607 -13.807 -16.536 1.00 87.75 851 GLN A C 1
ATOM 6811 O O . GLN A 1 851 ? 36.056 -13.054 -17.342 1.00 87.75 851 GLN A O 1
ATOM 6816 N N . MET A 1 852 ? 37.582 -13.375 -15.727 1.00 88.31 852 MET A N 1
ATOM 6817 C CA . MET A 1 852 ? 38.084 -11.995 -15.733 1.00 88.31 852 MET A CA 1
ATOM 6818 C C . MET A 1 852 ? 38.718 -11.618 -17.083 1.00 88.31 852 MET A C 1
ATOM 6820 O O . MET A 1 852 ? 38.466 -10.523 -17.584 1.00 88.31 852 MET A O 1
ATOM 6824 N N . ARG A 1 853 ? 39.467 -12.528 -17.721 1.00 88.00 853 ARG A N 1
ATOM 6825 C CA . ARG A 1 853 ? 40.022 -12.365 -19.079 1.00 88.00 853 ARG A CA 1
ATOM 6826 C C . ARG A 1 853 ? 38.928 -12.095 -20.107 1.00 88.00 853 ARG A C 1
ATOM 6828 O O . ARG A 1 853 ? 39.093 -11.206 -20.933 1.00 88.00 853 ARG A O 1
ATOM 6835 N N . CYS A 1 854 ? 37.807 -12.810 -20.035 1.00 81.75 854 CYS A N 1
ATOM 6836 C CA . CYS A 1 854 ? 36.669 -12.588 -20.932 1.00 81.75 854 CYS A CA 1
ATOM 6837 C C . CYS A 1 854 ? 35.971 -11.231 -20.701 1.00 81.75 854 CYS A C 1
ATOM 6839 O O . CYS A 1 854 ? 35.304 -10.722 -21.601 1.00 81.75 854 CYS A O 1
ATOM 6841 N N . ALA A 1 855 ? 36.120 -10.639 -19.510 1.00 75.56 855 ALA A N 1
ATOM 6842 C CA . ALA A 1 855 ? 35.536 -9.348 -19.146 1.00 75.56 855 ALA A CA 1
ATOM 6843 C C . ALA A 1 855 ? 36.486 -8.146 -19.345 1.00 75.56 855 ALA A C 1
ATOM 6845 O O . ALA A 1 855 ? 36.012 -7.009 -19.487 1.00 75.56 855 ALA A O 1
ATOM 6846 N N . LEU A 1 856 ? 37.805 -8.360 -19.323 1.00 76.81 856 LEU A N 1
ATOM 6847 C CA . LEU A 1 856 ? 38.833 -7.335 -19.520 1.00 76.81 856 LEU A CA 1
ATOM 6848 C C . LEU A 1 856 ? 38.986 -6.944 -20.998 1.00 76.81 856 LEU A C 1
ATOM 6850 O O . LEU A 1 856 ? 38.774 -7.740 -21.906 1.00 76.81 856 LEU A O 1
ATOM 6854 N N . ARG A 1 857 ? 39.358 -5.679 -21.232 1.00 65.75 857 ARG A N 1
ATOM 6855 C CA . ARG A 1 857 ? 39.678 -5.142 -22.570 1.00 65.75 857 ARG A CA 1
ATOM 6856 C C . ARG A 1 857 ? 41.108 -4.612 -22.699 1.00 65.75 857 ARG A C 1
ATOM 6858 O O . ARG A 1 857 ? 41.550 -4.404 -23.823 1.00 65.75 857 ARG A O 1
ATOM 6865 N N . SER A 1 858 ? 41.809 -4.386 -21.584 1.00 67.69 858 SER A N 1
ATOM 6866 C CA . SER A 1 858 ? 43.235 -4.047 -21.601 1.00 67.69 858 SER A CA 1
ATOM 6867 C C . SER A 1 858 ? 44.089 -5.313 -21.582 1.00 67.69 858 SER A C 1
ATOM 6869 O O . SER A 1 858 ? 43.712 -6.311 -20.963 1.00 67.69 858 SER A O 1
ATOM 6871 N N . ALA A 1 859 ? 45.249 -5.246 -22.233 1.00 73.62 859 ALA A N 1
ATOM 6872 C CA . ALA A 1 859 ? 46.303 -6.251 -22.130 1.00 73.62 859 ALA A CA 1
ATOM 6873 C C . ALA A 1 859 ? 47.300 -5.957 -20.989 1.00 73.62 859 ALA A C 1
ATOM 6875 O O . ALA A 1 859 ? 47.969 -6.882 -20.540 1.00 73.62 859 ALA A O 1
ATOM 6876 N N . SER A 1 860 ? 47.366 -4.709 -20.496 1.00 84.62 860 SER A N 1
ATOM 6877 C CA . SER A 1 860 ? 48.384 -4.214 -19.547 1.00 84.62 860 SER A CA 1
ATOM 6878 C C . SER A 1 860 ? 48.560 -5.107 -18.314 1.00 84.62 860 SER A C 1
ATOM 6880 O O . SER A 1 860 ? 49.658 -5.606 -18.068 1.00 84.62 860 SER A O 1
ATOM 6882 N N . PHE A 1 861 ? 47.463 -5.416 -17.619 1.00 88.75 861 PHE A N 1
ATOM 6883 C CA . PHE A 1 861 ? 47.459 -6.279 -16.437 1.00 88.75 861 PHE A CA 1
ATOM 6884 C C . PHE A 1 861 ? 48.050 -7.674 -16.702 1.00 88.75 861 PHE A C 1
ATOM 6886 O O . PHE A 1 861 ? 48.694 -8.266 -15.836 1.00 88.75 861 PHE A O 1
ATOM 6893 N N . TRP A 1 862 ? 47.840 -8.215 -17.906 1.00 89.75 862 TRP A N 1
ATOM 6894 C CA . TRP A 1 862 ? 48.329 -9.540 -18.281 1.00 89.75 862 TRP A CA 1
ATOM 6895 C C . TRP A 1 862 ? 49.821 -9.535 -18.625 1.00 89.75 862 TRP A C 1
ATOM 6897 O O . TRP A 1 862 ? 50.480 -10.545 -18.400 1.00 89.75 862 TRP A O 1
ATOM 6907 N N . SER A 1 863 ? 50.371 -8.415 -19.103 1.00 88.75 863 SER A N 1
ATOM 6908 C CA . SER A 1 863 ? 51.808 -8.246 -19.381 1.00 88.75 863 SER A CA 1
ATOM 6909 C C . SER A 1 863 ? 52.687 -8.009 -18.138 1.00 88.75 863 SER A C 1
ATOM 6911 O O . SER A 1 863 ? 53.889 -7.825 -18.281 1.00 88.75 863 SER A O 1
ATOM 6913 N N . ILE A 1 864 ? 52.134 -8.022 -16.918 1.00 91.00 864 ILE A N 1
ATOM 6914 C CA . ILE A 1 864 ? 52.912 -7.817 -15.681 1.00 91.00 864 ILE A CA 1
ATOM 6915 C C . ILE A 1 864 ? 53.742 -9.063 -15.327 1.00 91.00 864 ILE A C 1
ATOM 6917 O O . ILE A 1 864 ? 53.201 -10.170 -15.230 1.00 91.00 864 ILE A O 1
ATOM 6921 N N . ASP A 1 865 ? 55.037 -8.870 -15.056 1.00 91.25 865 ASP A N 1
ATOM 6922 C CA . ASP A 1 865 ? 56.031 -9.917 -14.759 1.00 91.25 865 ASP A CA 1
ATOM 6923 C C . ASP A 1 865 ? 55.580 -10.912 -13.675 1.00 91.25 865 ASP A C 1
ATOM 6925 O O . ASP A 1 865 ? 55.750 -12.128 -13.832 1.00 91.25 865 ASP A O 1
ATOM 6929 N N . GLU A 1 866 ? 54.966 -10.449 -12.579 1.00 91.94 866 GLU A N 1
ATOM 6930 C CA . GLU A 1 866 ? 54.421 -11.328 -11.538 1.00 91.94 866 GLU A CA 1
ATOM 6931 C C . GLU A 1 866 ? 53.294 -12.236 -12.051 1.00 91.94 866 GLU A C 1
ATOM 6933 O O . GLU A 1 866 ? 53.224 -13.404 -11.654 1.00 91.94 866 GLU A O 1
ATOM 6938 N N . VAL A 1 867 ? 52.419 -11.725 -12.924 1.00 90.81 867 VAL A N 1
ATOM 6939 C CA . VAL A 1 867 ? 51.294 -12.478 -13.508 1.00 90.81 867 VAL A CA 1
ATOM 6940 C C . VAL A 1 867 ? 51.822 -13.488 -14.519 1.00 90.81 867 VAL A C 1
ATOM 6942 O O . VAL A 1 867 ? 51.491 -14.670 -14.422 1.00 90.81 867 VAL A O 1
ATOM 6945 N N . GLN A 1 868 ? 52.708 -13.052 -15.417 1.00 92.00 868 GLN A N 1
ATOM 6946 C CA . GLN A 1 868 ? 53.420 -13.890 -16.387 1.00 92.00 868 GLN A CA 1
ATOM 6947 C C . GLN A 1 868 ? 54.139 -15.061 -15.700 1.00 92.00 868 GLN A C 1
ATOM 6949 O O . GLN A 1 868 ? 53.896 -16.236 -16.002 1.00 92.00 868 GLN A O 1
ATOM 6954 N N . THR A 1 869 ? 54.951 -14.754 -14.685 1.00 90.75 869 THR A N 1
ATOM 6955 C CA . THR A 1 869 ? 55.692 -15.750 -13.899 1.00 90.75 869 THR A CA 1
ATOM 6956 C C . THR A 1 869 ? 54.747 -16.721 -13.187 1.00 90.75 869 THR A C 1
ATOM 6958 O O . THR A 1 869 ? 54.957 -17.937 -13.223 1.00 90.75 869 THR A O 1
ATOM 6961 N N . ALA A 1 870 ? 53.679 -16.223 -12.557 1.00 91.81 870 ALA A N 1
ATOM 6962 C CA . ALA A 1 870 ? 52.724 -17.065 -11.839 1.00 91.81 870 ALA A CA 1
ATOM 6963 C C . ALA A 1 870 ? 51.900 -17.973 -12.769 1.00 91.81 870 ALA A C 1
ATOM 6965 O O . ALA A 1 870 ? 51.698 -19.147 -12.445 1.00 91.81 870 ALA A O 1
ATOM 6966 N N . LEU A 1 871 ? 51.456 -17.474 -13.927 1.00 90.75 871 LEU A N 1
ATOM 6967 C CA . LEU A 1 871 ? 50.745 -18.273 -14.929 1.00 90.75 871 LEU A CA 1
ATOM 6968 C C . LEU A 1 871 ? 51.650 -19.361 -15.520 1.00 90.75 871 LEU A C 1
ATOM 6970 O O . LEU A 1 871 ? 51.203 -20.499 -15.655 1.00 90.75 871 LEU A O 1
ATOM 6974 N N . SER A 1 872 ? 52.929 -19.066 -15.772 1.00 89.94 872 SER A N 1
ATOM 6975 C CA . SER A 1 872 ? 53.932 -20.059 -16.190 1.00 89.94 872 SER A CA 1
ATOM 6976 C C . SER A 1 872 ? 54.124 -21.167 -15.140 1.00 89.94 872 SER A C 1
ATOM 6978 O O . SER A 1 872 ? 54.028 -22.362 -15.450 1.00 89.94 872 SER A O 1
ATOM 6980 N N . VAL A 1 873 ? 54.260 -20.802 -13.856 1.00 88.75 873 VAL A N 1
ATOM 6981 C CA . VAL A 1 873 ? 54.300 -21.770 -12.743 1.00 88.75 873 VAL A CA 1
ATOM 6982 C C . VAL A 1 873 ? 53.024 -22.626 -12.704 1.00 88.75 873 VAL A C 1
ATOM 6984 O O . VAL A 1 873 ? 53.121 -23.855 -12.631 1.00 88.75 873 VAL A O 1
ATOM 6987 N N . ALA A 1 874 ? 51.836 -22.027 -12.831 1.00 88.75 874 ALA A N 1
ATOM 6988 C CA . ALA A 1 874 ? 50.564 -22.755 -12.855 1.00 88.75 874 ALA A CA 1
ATOM 6989 C C . ALA A 1 874 ? 50.430 -23.700 -14.065 1.00 88.75 874 ALA A C 1
ATOM 6991 O O . ALA A 1 874 ? 49.981 -24.840 -13.912 1.00 88.75 874 ALA A O 1
ATOM 6992 N N . GLN A 1 875 ? 50.855 -23.273 -15.258 1.00 88.56 875 GLN A N 1
ATOM 6993 C CA . GLN A 1 875 ? 50.835 -24.078 -16.485 1.00 88.56 875 GLN A CA 1
ATOM 6994 C C . GLN A 1 875 ? 51.745 -25.312 -16.361 1.00 88.56 875 GLN A C 1
ATOM 6996 O O . GLN A 1 875 ? 51.367 -26.413 -16.785 1.00 88.56 875 GLN A O 1
ATOM 7001 N N . SER A 1 876 ? 52.915 -25.143 -15.729 1.00 86.38 876 SER A N 1
ATOM 7002 C CA . SER A 1 876 ? 53.875 -26.224 -15.472 1.00 86.38 876 SER A CA 1
ATOM 7003 C C . SER A 1 876 ? 53.344 -27.267 -14.475 1.00 86.38 876 SER A C 1
ATOM 7005 O O . SER A 1 876 ? 53.531 -28.466 -14.683 1.00 86.38 876 SER A O 1
ATOM 7007 N N . GLY A 1 877 ? 52.620 -26.829 -13.436 1.00 83.56 877 GLY A N 1
ATOM 7008 C CA . GLY A 1 877 ? 52.007 -27.703 -12.426 1.00 83.56 877 GLY A CA 1
ATOM 7009 C C . GLY A 1 877 ? 50.680 -28.349 -12.847 1.00 83.56 877 GLY A C 1
ATOM 7010 O O . GLY A 1 877 ? 50.249 -29.322 -12.229 1.00 83.56 877 GLY A O 1
ATOM 7011 N N . SER A 1 878 ? 50.033 -27.829 -13.893 1.00 86.44 878 SER A N 1
ATOM 7012 C CA . SER A 1 878 ? 48.731 -28.301 -14.380 1.00 86.44 878 SER A CA 1
ATOM 7013 C C . SER A 1 878 ? 48.791 -29.694 -15.021 1.00 86.44 878 SER A C 1
ATOM 7015 O O . SER A 1 878 ? 49.802 -30.107 -15.597 1.00 86.44 878 SER A O 1
ATOM 7017 N N . ASN A 1 879 ? 47.671 -30.419 -14.988 1.00 87.00 879 ASN A N 1
ATOM 7018 C CA . ASN A 1 879 ? 47.488 -31.631 -15.792 1.00 87.00 879 ASN A CA 1
ATOM 7019 C C . ASN A 1 879 ? 47.039 -31.300 -17.237 1.00 87.00 879 ASN A C 1
ATOM 7021 O O . ASN A 1 879 ? 46.802 -30.143 -17.585 1.00 87.00 879 ASN A O 1
ATOM 7025 N N . GLU A 1 880 ? 46.945 -32.309 -18.107 1.00 83.94 880 GLU A N 1
ATOM 7026 C CA . GLU A 1 880 ? 46.583 -32.119 -19.523 1.00 83.94 880 GLU A CA 1
ATOM 7027 C C . GLU A 1 880 ? 45.150 -31.595 -19.722 1.00 83.94 880 GLU A C 1
ATOM 7029 O O . GLU A 1 880 ? 44.930 -30.716 -20.554 1.00 83.94 880 GLU A O 1
ATOM 7034 N N . ALA A 1 881 ? 44.186 -32.057 -18.918 1.00 85.62 881 ALA A N 1
ATOM 7035 C CA . ALA A 1 881 ? 42.810 -31.564 -18.969 1.00 85.62 881 ALA A CA 1
ATOM 7036 C C . ALA A 1 881 ? 42.713 -30.100 -18.506 1.00 85.62 881 ALA A C 1
ATOM 7038 O O . ALA A 1 881 ? 42.015 -29.312 -19.135 1.00 85.62 881 ALA A O 1
ATOM 7039 N N . GLN A 1 882 ? 43.467 -29.712 -17.473 1.00 84.50 882 GLN A N 1
ATOM 7040 C CA . GLN A 1 882 ? 43.565 -28.324 -17.002 1.00 84.50 882 GLN A CA 1
ATOM 7041 C C . GLN A 1 882 ? 44.241 -27.414 -18.039 1.00 84.50 882 GLN A C 1
ATOM 7043 O O . GLN A 1 882 ? 43.710 -26.350 -18.346 1.00 84.50 882 GLN A O 1
ATOM 7048 N N . ARG A 1 883 ? 45.352 -27.847 -18.660 1.00 87.56 883 ARG A N 1
ATOM 7049 C CA . ARG A 1 883 ? 45.974 -27.106 -19.778 1.00 87.56 883 ARG A CA 1
ATOM 7050 C C . ARG A 1 883 ? 45.035 -26.942 -20.974 1.00 87.56 883 ARG A C 1
ATOM 7052 O O . ARG A 1 883 ? 45.086 -25.909 -21.628 1.00 87.56 883 ARG A O 1
ATOM 7059 N N . LYS A 1 884 ? 44.165 -27.922 -21.243 1.00 88.62 884 LYS A N 1
ATOM 7060 C CA . LYS A 1 884 ? 43.127 -27.816 -22.279 1.00 88.62 884 LYS A CA 1
ATOM 7061 C C . LYS A 1 884 ? 41.957 -26.911 -21.863 1.00 88.62 884 LYS A C 1
ATOM 7063 O O . LYS A 1 884 ? 41.416 -26.224 -22.720 1.00 88.62 884 LYS A O 1
ATOM 7068 N N . ARG A 1 885 ? 41.570 -26.907 -20.580 1.00 86.94 885 ARG A N 1
ATOM 7069 C CA . ARG A 1 885 ? 40.490 -26.066 -20.026 1.00 86.94 885 ARG A CA 1
ATOM 7070 C C . ARG A 1 885 ? 40.848 -24.580 -20.069 1.00 86.94 885 ARG A C 1
ATOM 7072 O O . ARG A 1 885 ? 40.019 -23.786 -20.481 1.00 86.94 885 ARG A O 1
ATOM 7079 N N . PHE A 1 886 ? 42.074 -24.228 -19.687 1.00 89.31 886 PHE A N 1
ATOM 7080 C CA . PHE A 1 886 ? 42.548 -22.840 -19.585 1.00 89.31 886 PHE A CA 1
ATOM 7081 C C . PHE A 1 886 ? 43.499 -22.450 -20.728 1.00 89.31 886 PHE A C 1
ATOM 7083 O O . PHE A 1 886 ? 44.413 -21.650 -20.533 1.00 89.31 886 PHE A O 1
ATOM 7090 N N . ALA A 1 887 ? 43.327 -23.044 -21.915 1.00 89.12 887 ALA A N 1
ATOM 7091 C CA . ALA A 1 887 ? 44.243 -22.864 -23.042 1.00 89.12 887 ALA A CA 1
ATOM 7092 C C . ALA A 1 887 ? 44.386 -21.386 -23.451 1.00 89.12 887 ALA A C 1
ATOM 7094 O O . ALA A 1 887 ? 45.506 -20.904 -23.592 1.00 89.12 887 ALA A O 1
ATOM 7095 N N . ASP A 1 888 ? 43.271 -20.661 -23.557 1.00 89.00 888 ASP A N 1
ATOM 7096 C CA . ASP A 1 888 ? 43.249 -19.237 -23.903 1.00 89.00 888 ASP A CA 1
ATOM 7097 C C . ASP A 1 888 ? 43.898 -18.341 -22.832 1.00 89.00 888 ASP A C 1
ATOM 7099 O O . ASP A 1 888 ? 44.550 -17.356 -23.165 1.00 89.00 888 ASP A O 1
ATOM 7103 N N . LEU A 1 889 ? 43.733 -18.673 -21.545 1.00 88.50 889 LEU A N 1
ATOM 7104 C CA . LEU A 1 889 ? 44.363 -17.947 -20.437 1.00 88.50 889 LEU A CA 1
ATOM 7105 C C . LEU A 1 889 ? 45.882 -18.161 -20.441 1.00 88.50 889 LEU A C 1
ATOM 7107 O O . LEU A 1 889 ? 46.646 -17.217 -20.263 1.00 88.50 889 LEU A O 1
ATOM 7111 N N . PHE A 1 890 ? 46.331 -19.391 -20.696 1.00 91.06 890 PHE A N 1
ATOM 7112 C CA . PHE A 1 890 ? 47.753 -19.702 -20.837 1.00 91.06 890 PHE A CA 1
ATOM 7113 C C . PHE A 1 890 ? 48.365 -19.207 -22.159 1.00 91.06 890 PHE A C 1
ATOM 7115 O O . PHE A 1 890 ? 49.586 -19.104 -22.246 1.00 91.06 890 PHE A O 1
ATOM 7122 N N . ALA A 1 891 ? 47.556 -18.876 -23.170 1.00 87.94 891 ALA A N 1
ATOM 7123 C CA . ALA A 1 891 ? 48.014 -18.245 -24.410 1.00 87.94 891 ALA A CA 1
ATOM 7124 C C . ALA A 1 891 ? 48.391 -16.761 -24.234 1.00 87.94 891 ALA A C 1
ATOM 7126 O O . ALA A 1 891 ? 48.980 -16.181 -25.142 1.00 87.94 891 ALA A O 1
ATOM 7127 N N . LEU A 1 892 ? 48.087 -16.161 -23.075 1.00 85.50 892 LEU A N 1
ATOM 7128 C CA . LEU A 1 892 ? 48.568 -14.831 -22.683 1.00 85.50 892 LEU A CA 1
ATOM 7129 C C . LEU A 1 892 ? 49.998 -14.842 -22.121 1.00 85.50 892 LEU A C 1
ATOM 7131 O O . LEU A 1 892 ? 50.523 -13.775 -21.817 1.00 85.50 892 LEU A O 1
ATOM 7135 N N . ILE A 1 893 ? 50.618 -16.015 -21.937 1.00 85.94 893 ILE A N 1
ATOM 7136 C CA . ILE A 1 893 ? 52.006 -16.088 -21.469 1.00 85.94 893 ILE A CA 1
ATOM 7137 C C . ILE A 1 893 ? 52.928 -15.662 -22.615 1.00 85.94 893 ILE A C 1
ATOM 7139 O O . ILE A 1 893 ? 53.009 -16.349 -23.638 1.00 85.94 893 ILE A O 1
ATOM 7143 N N . GLU A 1 894 ? 53.633 -14.548 -22.441 1.00 75.88 894 GLU A N 1
ATOM 7144 C CA . GLU A 1 894 ? 54.626 -14.082 -23.401 1.00 75.88 894 GLU A CA 1
ATOM 7145 C C . GLU A 1 894 ? 55.858 -14.992 -23.351 1.00 75.88 894 GLU A C 1
ATOM 7147 O O . GLU A 1 894 ? 56.419 -15.289 -22.294 1.00 75.88 894 GLU A O 1
ATOM 7152 N N . VAL A 1 895 ? 56.266 -15.490 -24.517 1.00 56.50 895 VAL A N 1
ATOM 7153 C CA . VAL A 1 895 ? 57.422 -16.379 -24.638 1.00 56.50 895 VAL A CA 1
ATOM 7154 C C . VAL A 1 895 ? 58.663 -15.529 -24.878 1.00 56.50 895 VAL A C 1
ATOM 7156 O O . VAL A 1 895 ? 58.806 -14.952 -25.956 1.00 56.50 895 VAL A O 1
ATOM 7159 N N . GLU A 1 896 ? 59.594 -15.509 -23.920 1.00 43.78 896 GLU A N 1
ATOM 7160 C CA . GLU A 1 896 ? 60.961 -15.044 -24.182 1.00 43.78 896 GLU A CA 1
ATOM 7161 C C . GLU A 1 896 ? 61.566 -15.861 -25.338 1.00 43.78 896 GLU A C 1
ATOM 7163 O O . GLU A 1 896 ? 61.934 -17.031 -25.180 1.00 43.78 896 GLU A O 1
ATOM 7168 N N . GLU A 1 897 ? 61.714 -15.246 -26.514 1.00 36.50 897 GLU A N 1
ATOM 7169 C CA . GLU A 1 897 ? 62.577 -15.797 -27.557 1.00 36.50 897 GLU A CA 1
ATOM 7170 C C . GLU A 1 897 ? 64.037 -15.716 -27.088 1.00 36.50 897 GLU A C 1
ATOM 7172 O O . GLU A 1 897 ? 64.717 -14.701 -27.263 1.00 36.50 897 GLU A O 1
ATOM 7177 N N . GLU A 1 898 ? 64.565 -16.823 -26.547 1.00 37.56 898 GLU A N 1
ATOM 7178 C CA . GLU A 1 898 ? 66.014 -17.044 -26.501 1.00 37.56 898 GLU A CA 1
ATOM 7179 C C . GLU A 1 898 ? 66.575 -16.815 -27.916 1.00 37.56 898 GLU A C 1
ATOM 7181 O O . GLU A 1 898 ? 66.410 -17.665 -28.796 1.00 37.56 898 GLU A O 1
ATOM 7186 N N . ALA A 1 899 ? 67.267 -15.690 -28.129 1.00 31.81 899 ALA A N 1
ATOM 7187 C CA . ALA A 1 899 ? 67.727 -15.214 -29.437 1.00 31.81 899 ALA A CA 1
ATOM 7188 C C . ALA A 1 899 ? 68.840 -16.088 -30.062 1.00 31.81 899 ALA A C 1
ATOM 7190 O O . ALA A 1 899 ? 69.999 -15.692 -30.245 1.00 31.81 899 ALA A O 1
ATOM 7191 N N . ARG A 1 900 ? 68.496 -17.325 -30.421 1.00 34.38 900 ARG A N 1
ATOM 7192 C CA . ARG A 1 900 ? 69.384 -18.312 -31.029 1.00 34.38 900 ARG A CA 1
ATOM 7193 C C . ARG A 1 900 ? 69.528 -18.046 -32.523 1.00 34.38 900 ARG A C 1
ATOM 7195 O O . ARG A 1 900 ? 68.796 -18.603 -33.333 1.00 34.38 900 ARG A O 1
ATOM 7202 N N . THR A 1 901 ? 70.577 -17.322 -32.915 1.00 31.06 901 THR A N 1
ATOM 7203 C CA . THR A 1 901 ? 71.631 -17.875 -33.803 1.00 31.06 901 THR A CA 1
ATOM 7204 C C . THR A 1 901 ? 72.680 -16.845 -34.235 1.00 31.06 901 THR A C 1
ATOM 7206 O O . THR A 1 901 ? 72.364 -15.845 -34.869 1.00 31.06 901 THR A O 1
ATOM 7209 N N . ARG A 1 902 ? 73.965 -17.226 -34.138 1.00 31.00 902 ARG A N 1
ATOM 7210 C CA . ARG A 1 902 ? 74.803 -17.517 -35.328 1.00 31.00 902 ARG A CA 1
ATOM 7211 C C . ARG A 1 902 ? 76.115 -18.227 -34.962 1.00 31.00 902 ARG A C 1
ATOM 7213 O O . ARG A 1 902 ? 76.516 -18.295 -33.808 1.00 31.00 902 ARG A O 1
ATOM 7220 N N . ARG A 1 903 ? 76.740 -18.847 -35.970 1.00 31.55 903 ARG A N 1
ATOM 7221 C CA . ARG A 1 903 ? 77.940 -19.703 -35.860 1.00 31.55 903 ARG A CA 1
ATOM 7222 C C . ARG A 1 903 ? 79.222 -18.869 -36.029 1.00 31.55 903 ARG A C 1
ATOM 7224 O O . ARG A 1 903 ? 79.281 -18.093 -36.975 1.00 31.55 903 ARG A O 1
ATOM 7231 N N . GLY A 1 904 ? 80.284 -19.108 -35.248 1.00 26.77 904 GLY A N 1
ATOM 7232 C CA . GLY A 1 904 ? 81.585 -18.454 -35.494 1.00 26.77 904 GLY A CA 1
ATOM 7233 C C . GLY A 1 904 ? 82.756 -18.941 -34.628 1.00 26.77 904 GLY A C 1
ATOM 7234 O O . GLY A 1 904 ? 82.769 -18.759 -33.421 1.00 26.77 904 GLY A O 1
ATOM 7235 N N . ARG A 1 905 ? 83.762 -19.561 -35.253 1.00 29.38 905 ARG A N 1
ATOM 7236 C CA . ARG A 1 905 ? 84.987 -20.113 -34.635 1.00 29.38 905 ARG A CA 1
ATOM 7237 C C . ARG A 1 905 ? 85.893 -19.076 -33.929 1.00 29.38 905 ARG A C 1
ATOM 7239 O O . ARG A 1 905 ? 86.183 -18.043 -34.510 1.00 29.38 905 ARG A O 1
ATOM 7246 N N . LYS A 1 906 ? 86.555 -19.547 -32.857 1.00 27.66 906 LYS A N 1
ATOM 7247 C CA . LYS A 1 906 ? 87.937 -19.230 -32.402 1.00 27.66 906 LYS A CA 1
ATOM 7248 C C . LYS A 1 906 ? 88.293 -17.816 -31.871 1.00 27.66 906 LYS A C 1
ATOM 7250 O O . LYS A 1 906 ? 88.501 -16.887 -32.630 1.00 27.66 906 LYS A O 1
ATOM 7255 N N . ALA A 1 907 ? 88.672 -17.829 -30.588 1.00 28.06 907 ALA A N 1
ATOM 7256 C CA . ALA A 1 907 ? 89.957 -17.361 -30.037 1.00 28.06 907 ALA A CA 1
ATOM 7257 C C . ALA A 1 907 ? 90.353 -15.859 -30.028 1.00 28.06 907 ALA A C 1
ATOM 7259 O O . ALA A 1 907 ? 90.772 -15.297 -31.029 1.00 28.06 907 ALA A O 1
ATOM 7260 N N . ALA A 1 908 ? 90.490 -15.370 -28.787 1.00 27.97 908 ALA A N 1
ATOM 7261 C CA . ALA A 1 908 ? 91.606 -14.571 -28.256 1.00 27.97 908 ALA A CA 1
ATOM 7262 C C . ALA A 1 908 ? 91.772 -13.064 -28.594 1.00 27.97 908 ALA A C 1
ATOM 7264 O O . ALA A 1 908 ? 92.148 -12.676 -29.690 1.00 27.97 908 ALA A O 1
ATOM 7265 N N . ALA A 1 909 ? 91.765 -12.295 -27.492 1.00 27.33 909 ALA A N 1
ATOM 7266 C CA . ALA A 1 909 ? 92.654 -11.169 -27.164 1.00 27.33 909 ALA A CA 1
ATOM 7267 C C . ALA A 1 909 ? 92.426 -9.757 -27.761 1.00 27.33 909 ALA A C 1
ATOM 7269 O O . ALA A 1 909 ? 92.510 -9.544 -28.959 1.00 27.33 909 ALA A O 1
ATOM 7270 N N . ARG A 1 910 ? 92.394 -8.785 -26.825 1.00 27.53 910 ARG A N 1
ATOM 7271 C CA . ARG A 1 910 ? 92.812 -7.362 -26.920 1.00 27.53 910 ARG A CA 1
ATOM 7272 C C . ARG A 1 910 ? 92.117 -6.447 -27.949 1.00 27.53 910 ARG A C 1
ATOM 7274 O O . ARG A 1 910 ? 92.179 -6.666 -29.146 1.00 27.53 910 ARG A O 1
ATOM 7281 N N . GLY A 1 911 ? 91.658 -5.284 -27.474 1.00 26.56 911 GLY A N 1
ATOM 7282 C CA . GLY A 1 911 ? 91.328 -4.136 -28.332 1.00 26.56 911 GLY A CA 1
ATOM 7283 C C . GLY A 1 911 ? 90.573 -3.039 -27.581 1.00 26.56 911 GLY A C 1
ATOM 7284 O O . GLY A 1 911 ? 89.363 -3.124 -27.427 1.00 26.56 911 GLY A O 1
ATOM 7285 N N . ARG A 1 912 ? 91.280 -2.016 -27.084 1.00 25.55 912 ARG A N 1
ATOM 7286 C CA . ARG A 1 912 ? 90.686 -0.843 -26.415 1.00 25.55 912 ARG A CA 1
ATOM 7287 C C . ARG A 1 912 ? 90.650 0.338 -27.396 1.00 25.55 912 ARG A C 1
ATOM 7289 O O . ARG A 1 912 ? 91.608 0.500 -28.142 1.00 25.55 912 ARG A O 1
ATOM 7296 N N . ALA A 1 913 ? 89.652 1.208 -27.214 1.00 26.91 913 ALA A N 1
ATOM 7297 C CA . ALA A 1 913 ? 89.665 2.655 -27.494 1.00 26.91 913 ALA A CA 1
ATOM 7298 C C . ALA A 1 913 ? 89.200 3.194 -28.873 1.00 26.91 913 ALA A C 1
ATOM 7300 O O . ALA A 1 913 ? 89.756 2.857 -29.910 1.00 26.91 913 ALA A O 1
ATOM 7301 N N . THR A 1 914 ? 88.332 4.223 -28.777 1.00 25.89 914 THR A N 1
ATOM 7302 C CA . THR A 1 914 ? 88.309 5.492 -29.562 1.00 25.89 914 THR A CA 1
ATOM 7303 C C . THR A 1 914 ? 87.896 5.456 -31.058 1.00 25.89 914 THR A C 1
ATOM 7305 O O . THR A 1 914 ? 88.194 4.501 -31.754 1.00 25.89 914 THR A O 1
ATOM 7308 N N . THR A 1 915 ? 87.198 6.459 -31.633 1.00 26.11 915 THR A N 1
ATOM 7309 C CA . THR A 1 915 ? 86.811 7.806 -31.127 1.00 26.11 915 THR A CA 1
ATOM 7310 C C . THR A 1 915 ? 85.533 8.382 -31.773 1.00 26.11 915 THR A C 1
ATOM 7312 O O . THR A 1 915 ? 85.156 7.996 -32.870 1.00 26.11 915 THR A O 1
ATOM 7315 N N . LYS A 1 916 ? 84.957 9.384 -31.084 1.00 27.94 916 LYS A N 1
ATOM 7316 C CA . LYS A 1 916 ? 84.029 10.462 -31.507 1.00 27.94 916 LYS A CA 1
ATOM 7317 C C . LYS A 1 916 ? 83.918 10.796 -33.012 1.00 27.94 916 LYS A C 1
ATOM 7319 O O . LYS A 1 916 ? 84.944 10.959 -33.668 1.00 27.94 916 LYS A O 1
ATOM 7324 N N . SER A 1 917 ? 82.699 11.160 -33.446 1.00 25.81 917 SER A N 1
ATOM 7325 C CA . SER A 1 917 ? 82.287 12.465 -34.057 1.00 25.81 917 SER A CA 1
ATOM 7326 C C . SER A 1 917 ? 80.988 12.309 -34.885 1.00 25.81 917 SER A C 1
ATOM 7328 O O . SER A 1 917 ? 80.746 11.219 -35.388 1.00 25.81 917 SER A O 1
ATOM 7330 N N . ILE A 1 918 ? 80.095 13.296 -35.079 1.00 28.64 918 ILE A N 1
ATOM 7331 C CA . ILE A 1 918 ? 79.794 14.587 -34.405 1.00 28.64 918 ILE A CA 1
ATOM 7332 C C . ILE A 1 918 ? 78.271 14.833 -34.617 1.00 28.64 918 ILE A C 1
ATOM 7334 O O . ILE A 1 918 ? 77.771 14.589 -35.708 1.00 28.64 918 ILE A O 1
ATOM 7338 N N . GLN A 1 919 ? 77.451 14.995 -33.573 1.00 28.50 919 GLN A N 1
ATOM 7339 C CA . GLN A 1 919 ? 76.998 16.258 -32.949 1.00 28.50 919 GLN A CA 1
ATOM 7340 C C . GLN A 1 919 ? 76.313 17.284 -33.884 1.00 28.50 919 GLN A C 1
ATOM 7342 O O . GLN A 1 919 ? 77.000 17.980 -34.624 1.00 28.50 919 GLN A O 1
ATOM 7347 N N . LYS A 1 920 ? 74.982 17.430 -33.745 1.00 27.33 920 LYS A N 1
ATOM 7348 C CA . LYS A 1 920 ? 74.182 18.675 -33.562 1.00 27.33 920 LYS A CA 1
ATOM 7349 C C . LYS A 1 920 ? 72.684 18.288 -33.568 1.00 27.33 920 LYS A C 1
ATOM 7351 O O . LYS A 1 920 ? 72.280 17.563 -34.468 1.00 27.33 920 LYS A O 1
ATOM 7356 N N . SER A 1 921 ? 71.913 18.490 -32.490 1.00 28.61 921 SER A N 1
ATOM 7357 C CA . SER A 1 921 ? 71.384 19.750 -31.896 1.00 28.61 921 SER A CA 1
ATOM 7358 C C . SER A 1 921 ? 70.354 20.438 -32.808 1.00 28.61 921 SER A C 1
ATOM 7360 O O . SER A 1 921 ? 70.646 20.605 -33.992 1.00 28.61 921 SER A O 1
ATOM 7362 N N . ALA A 1 922 ? 69.199 20.919 -32.344 1.00 29.62 922 ALA A N 1
ATOM 7363 C CA . ALA A 1 922 ? 68.765 21.228 -30.968 1.00 29.62 922 ALA A CA 1
ATOM 7364 C C . ALA A 1 922 ? 67.390 20.560 -30.661 1.00 29.62 922 ALA A C 1
ATOM 7366 O O . ALA A 1 922 ? 66.704 20.192 -31.615 1.00 29.62 922 ALA A O 1
ATOM 7367 N N . GLU A 1 923 ? 66.955 20.244 -29.430 1.00 30.05 923 GLU A N 1
ATOM 7368 C CA . GLU A 1 923 ? 67.142 20.878 -28.092 1.00 30.05 923 GLU A CA 1
ATOM 7369 C C . GLU A 1 923 ? 66.353 22.203 -27.925 1.00 30.05 923 GLU A C 1
ATOM 7371 O O . GLU A 1 923 ? 66.260 22.962 -28.890 1.00 30.05 923 GLU A O 1
ATOM 7376 N N . THR A 1 924 ? 65.791 22.550 -26.754 1.00 29.30 924 THR A N 1
ATOM 7377 C CA . THR A 1 924 ? 65.357 21.724 -25.587 1.00 29.30 924 THR A CA 1
ATOM 7378 C C . THR A 1 924 ? 63.893 22.105 -25.237 1.00 29.30 924 THR A C 1
ATOM 7380 O O . THR A 1 924 ? 63.102 22.024 -26.175 1.00 29.30 924 THR A O 1
ATOM 7383 N N . ASP A 1 925 ? 63.330 22.474 -24.072 1.00 29.97 925 ASP A N 1
ATOM 7384 C CA . ASP A 1 925 ? 63.632 22.709 -22.631 1.00 29.97 925 ASP A CA 1
ATOM 7385 C C . ASP A 1 925 ? 62.236 22.657 -21.920 1.00 29.97 925 ASP A C 1
ATOM 7387 O O . ASP A 1 925 ? 61.238 22.905 -22.602 1.00 29.97 925 ASP A O 1
ATOM 7391 N N . SER A 1 926 ? 61.973 22.409 -20.626 1.00 29.16 926 SER A N 1
ATOM 7392 C CA . SER A 1 926 ? 62.669 21.950 -19.393 1.00 29.16 926 SER A CA 1
ATOM 7393 C C . SER A 1 926 ? 61.534 21.656 -18.360 1.00 29.16 926 SER A C 1
ATOM 7395 O O . SER A 1 926 ? 60.533 22.369 -18.388 1.00 29.16 926 SER A O 1
ATOM 7397 N N . ASP A 1 927 ? 61.467 20.534 -17.631 1.00 29.55 927 ASP A N 1
ATOM 7398 C CA . ASP A 1 927 ? 62.127 20.165 -16.348 1.00 29.55 927 ASP A CA 1
ATOM 7399 C C . ASP A 1 927 ? 61.630 20.850 -15.042 1.00 29.55 927 ASP A C 1
ATOM 7401 O O . ASP A 1 927 ? 61.119 21.966 -15.069 1.00 29.55 927 ASP A O 1
ATOM 7405 N N . GLU A 1 928 ? 61.890 20.133 -13.925 1.00 28.05 928 GLU A N 1
ATOM 7406 C CA . GLU A 1 928 ? 61.881 20.475 -12.471 1.00 28.05 928 GLU A CA 1
ATOM 7407 C C . GLU A 1 928 ? 60.656 20.046 -11.613 1.00 28.05 928 GLU A C 1
ATOM 7409 O O . GLU A 1 928 ? 59.515 20.231 -12.026 1.00 28.05 928 GLU A O 1
ATOM 7414 N N . SER A 1 929 ? 60.788 19.508 -10.377 1.00 27.70 929 SER A N 1
ATOM 7415 C CA . SER A 1 929 ? 61.862 18.753 -9.653 1.00 27.70 929 SER A CA 1
ATOM 7416 C C . SER A 1 929 ? 61.228 18.033 -8.409 1.00 27.70 929 SER A C 1
ATOM 7418 O O . SER A 1 929 ? 60.156 18.455 -7.982 1.00 27.70 929 SER A O 1
ATOM 7420 N N . SER A 1 930 ? 61.619 16.814 -7.971 1.00 29.91 930 SER A N 1
ATOM 7421 C CA . SER A 1 930 ? 62.615 16.416 -6.914 1.00 29.91 930 SER A CA 1
ATOM 7422 C C . SER A 1 930 ? 62.321 16.901 -5.458 1.00 29.91 930 SER A C 1
ATOM 7424 O O . SER A 1 930 ? 61.601 17.883 -5.316 1.00 29.91 930 SER A O 1
ATOM 7426 N N . GLU A 1 931 ? 62.727 16.314 -4.303 1.00 29.81 931 GLU A N 1
ATOM 7427 C CA . GLU A 1 931 ? 63.631 15.217 -3.797 1.00 29.81 931 GLU A CA 1
ATOM 7428 C C . GLU A 1 931 ? 63.043 14.675 -2.432 1.00 29.81 931 GLU A C 1
ATOM 7430 O O . GLU A 1 931 ? 62.136 15.323 -1.906 1.00 29.81 931 GLU A O 1
ATOM 7435 N N . ASP A 1 932 ? 63.304 13.490 -1.822 1.00 30.02 932 ASP A N 1
ATOM 7436 C CA . ASP A 1 932 ? 64.514 12.729 -1.344 1.00 30.02 932 ASP A CA 1
ATOM 7437 C C . ASP A 1 932 ? 65.264 13.333 -0.113 1.00 30.02 932 ASP A C 1
ATOM 7439 O O . ASP A 1 932 ? 65.222 14.545 0.075 1.00 30.02 932 ASP A O 1
ATOM 7443 N N . GLU A 1 933 ? 65.921 12.625 0.838 1.00 31.58 933 GLU A N 1
ATOM 7444 C CA . GLU A 1 933 ? 66.345 11.201 1.062 1.00 31.58 933 GLU A CA 1
ATOM 7445 C C . GLU A 1 933 ? 65.717 10.597 2.387 1.00 31.58 933 GLU A C 1
ATOM 7447 O O . GLU A 1 933 ? 64.745 11.161 2.884 1.00 31.58 933 GLU A O 1
ATOM 7452 N N . GLU A 1 934 ? 66.118 9.518 3.116 1.00 29.75 934 GLU A N 1
ATOM 7453 C CA . GLU A 1 934 ? 67.189 8.471 3.067 1.00 29.75 934 GLU A CA 1
ATOM 7454 C C . GLU A 1 934 ? 66.716 7.120 3.724 1.00 29.75 934 GLU A C 1
ATOM 7456 O O . GLU A 1 934 ? 65.681 6.566 3.358 1.00 29.75 934 GLU A O 1
ATOM 7461 N N . VAL A 1 935 ? 67.479 6.523 4.663 1.00 29.11 935 VAL A N 1
ATOM 7462 C CA . VAL A 1 935 ? 67.437 5.123 5.164 1.00 29.11 935 VAL A CA 1
ATOM 7463 C C . VAL A 1 935 ? 67.760 5.101 6.700 1.00 29.11 935 VAL A C 1
ATOM 7465 O O . VAL A 1 935 ? 67.935 6.140 7.322 1.00 29.11 935 VAL A O 1
ATOM 7468 N N . ILE A 1 936 ? 67.697 3.997 7.475 1.00 28.56 936 ILE A N 1
ATOM 7469 C CA . ILE A 1 936 ? 68.819 3.068 7.808 1.00 28.56 936 ILE A CA 1
ATOM 7470 C C . ILE A 1 936 ? 68.322 1.833 8.632 1.00 28.56 936 ILE A C 1
ATOM 7472 O O . ILE A 1 936 ? 67.194 1.764 9.115 1.00 28.56 936 ILE A O 1
ATOM 7476 N N . LYS A 1 937 ? 69.156 0.780 8.721 1.00 25.95 937 LYS A N 1
ATOM 7477 C CA . LYS A 1 937 ? 68.823 -0.645 8.987 1.00 25.95 937 LYS A CA 1
ATOM 7478 C C . LYS A 1 937 ? 68.765 -1.106 10.470 1.00 25.95 937 LYS A C 1
ATOM 7480 O O . LYS A 1 937 ? 69.481 -0.613 11.332 1.00 25.95 937 LYS A O 1
ATOM 7485 N N . LYS A 1 938 ? 67.999 -2.190 10.711 1.00 29.77 938 LYS A N 1
ATOM 7486 C CA . LYS A 1 938 ? 67.959 -3.054 11.934 1.00 29.77 938 LYS A CA 1
ATOM 7487 C C . LYS A 1 938 ? 69.268 -3.870 12.113 1.00 29.77 938 LYS A C 1
ATOM 7489 O O . LYS A 1 938 ? 69.968 -4.036 11.111 1.00 29.77 938 LYS A O 1
ATOM 7494 N N . PRO A 1 939 ? 69.565 -4.502 13.288 1.00 33.81 939 PRO A N 1
ATOM 7495 C CA . PRO A 1 939 ? 69.260 -5.951 13.432 1.00 33.81 939 PRO A CA 1
ATOM 7496 C C . PRO A 1 939 ? 69.150 -6.588 14.864 1.00 33.81 939 PRO A C 1
ATOM 7498 O O . PRO A 1 939 ? 70.150 -6.768 15.551 1.00 33.81 939 PRO A O 1
ATOM 7501 N N . THR A 1 940 ? 68.011 -7.247 15.166 1.00 27.27 940 THR A N 1
ATOM 7502 C CA . THR A 1 940 ? 67.876 -8.457 16.055 1.00 27.27 940 THR A CA 1
ATOM 7503 C C . THR A 1 940 ? 68.139 -8.304 17.591 1.00 27.27 940 THR A C 1
ATOM 7505 O O . THR A 1 940 ? 68.694 -7.304 18.006 1.00 27.27 940 THR A O 1
ATOM 7508 N N . LYS A 1 941 ? 67.763 -9.211 18.534 1.00 27.12 941 LYS A N 1
ATOM 7509 C CA . LYS A 1 941 ? 67.341 -10.643 18.480 1.00 27.12 941 LYS A CA 1
ATOM 7510 C C . LYS A 1 941 ? 66.613 -11.143 19.776 1.00 27.12 941 LYS A C 1
ATOM 7512 O O . LYS A 1 941 ? 67.144 -10.979 20.860 1.00 27.12 941 LYS A O 1
ATOM 7517 N N . ARG A 1 942 ? 65.526 -11.931 19.622 1.00 24.06 942 ARG A N 1
ATOM 7518 C CA . ARG A 1 942 ? 64.998 -13.031 20.506 1.00 24.06 942 ARG A CA 1
ATOM 7519 C C . ARG A 1 942 ? 64.614 -12.826 22.009 1.00 24.06 942 ARG A C 1
ATOM 7521 O O . ARG A 1 942 ? 65.498 -12.830 22.850 1.00 24.06 942 ARG A O 1
ATOM 7528 N N . ARG A 1 943 ? 63.326 -13.147 22.301 1.00 25.75 943 ARG A N 1
ATOM 7529 C CA . ARG A 1 943 ? 62.754 -13.892 23.480 1.00 25.75 943 ARG A CA 1
ATOM 7530 C C . ARG A 1 943 ? 62.879 -13.226 24.883 1.00 25.75 943 ARG A C 1
ATOM 7532 O O . ARG A 1 943 ? 63.858 -12.560 25.149 1.00 25.75 943 ARG A O 1
ATOM 7539 N N . ARG A 1 944 ? 61.957 -13.420 25.850 1.00 25.62 944 ARG A N 1
ATOM 7540 C CA . ARG A 1 944 ? 60.996 -14.529 26.126 1.00 25.62 944 ARG A CA 1
ATOM 7541 C C . ARG A 1 944 ? 59.798 -14.047 27.003 1.00 25.62 944 ARG A C 1
ATOM 7543 O O . ARG A 1 944 ? 59.925 -13.022 27.649 1.00 25.62 944 ARG A O 1
ATOM 7550 N N . ARG A 1 945 ? 58.700 -14.834 27.060 1.00 25.50 945 ARG A N 1
ATOM 7551 C CA . ARG A 1 945 ? 57.622 -14.876 28.106 1.00 25.50 945 ARG A CA 1
ATOM 7552 C C . ARG A 1 945 ? 58.098 -14.424 29.517 1.00 25.50 945 ARG A C 1
ATOM 7554 O O . ARG A 1 945 ? 59.217 -14.788 29.863 1.00 25.50 945 ARG A O 1
ATOM 7561 N N . ASN A 1 946 ? 57.287 -13.815 30.402 1.00 25.50 946 ASN A N 1
ATOM 7562 C CA . ASN A 1 946 ? 55.907 -14.198 30.788 1.00 25.50 946 ASN A CA 1
ATOM 7563 C C . ASN A 1 946 ? 55.187 -13.131 31.679 1.00 25.50 946 ASN A C 1
ATOM 7565 O O . ASN A 1 946 ? 55.876 -12.422 32.393 1.00 25.50 946 ASN A O 1
ATOM 7569 N N . ASN A 1 947 ? 53.842 -13.172 31.735 1.00 24.44 947 ASN A N 1
ATOM 7570 C CA . ASN A 1 947 ? 52.917 -12.841 32.857 1.00 24.44 947 ASN A CA 1
ATOM 7571 C C . ASN A 1 947 ? 52.857 -11.474 33.617 1.00 24.44 947 ASN A C 1
ATOM 7573 O O . ASN A 1 947 ? 53.812 -11.066 34.259 1.00 24.44 947 ASN A O 1
ATOM 7577 N N . GLN A 1 948 ? 51.593 -11.019 33.766 1.00 26.12 948 GLN A N 1
ATOM 7578 C CA . GLN A 1 948 ? 50.889 -10.496 34.971 1.00 26.12 948 GLN A CA 1
ATOM 7579 C C . GLN A 1 948 ? 50.893 -8.999 35.389 1.00 26.12 948 GLN A C 1
ATOM 7581 O O . GLN A 1 948 ? 51.870 -8.498 35.923 1.00 26.12 948 GLN A O 1
ATOM 7586 N N . LEU A 1 949 ? 49.661 -8.450 35.336 1.00 27.16 949 LEU A N 1
ATOM 7587 C CA . LEU A 1 949 ? 48.909 -7.679 36.356 1.00 27.16 949 LEU A CA 1
ATOM 7588 C C . LEU A 1 949 ? 49.310 -6.239 36.745 1.00 27.16 949 LEU A C 1
ATOM 7590 O O . LEU A 1 949 ? 50.376 -6.023 37.308 1.00 27.16 949 LEU A O 1
ATOM 7594 N N . ASN A 1 950 ? 48.297 -5.357 36.636 1.00 25.30 950 ASN A N 1
ATOM 7595 C CA . ASN A 1 950 ? 48.082 -4.090 37.362 1.00 25.30 950 ASN A CA 1
ATOM 7596 C C . ASN A 1 950 ? 49.102 -2.951 37.098 1.00 25.30 950 ASN A C 1
ATOM 7598 O O . ASN A 1 950 ? 50.226 -3.201 36.678 1.00 25.30 950 ASN A O 1
ATOM 7602 N N . SER A 1 951 ? 48.771 -1.666 37.282 1.00 27.05 951 SER A N 1
ATOM 7603 C CA . SER A 1 951 ? 47.522 -1.016 37.739 1.00 27.05 951 SER A CA 1
ATOM 7604 C C . SER A 1 951 ? 47.420 0.401 37.138 1.00 27.05 951 SER A C 1
ATOM 7606 O O . SER A 1 951 ? 48.462 0.952 36.808 1.00 27.05 951 SER A O 1
ATOM 7608 N N . ASP A 1 952 ? 46.192 0.931 37.061 1.00 27.47 952 ASP A N 1
ATOM 7609 C CA . ASP A 1 952 ? 45.730 2.328 37.267 1.00 27.47 952 ASP A CA 1
ATOM 7610 C C . ASP A 1 952 ? 46.470 3.562 36.679 1.00 27.47 952 ASP A C 1
ATOM 7612 O O . ASP A 1 952 ? 47.693 3.613 36.595 1.00 27.47 952 ASP A O 1
ATOM 7616 N N . SER A 1 953 ? 45.673 4.617 36.432 1.00 31.55 953 SER A N 1
ATOM 7617 C CA . SER A 1 953 ? 46.045 6.011 36.091 1.00 31.55 953 SER A CA 1
ATOM 7618 C C . SER A 1 953 ? 46.693 6.272 34.713 1.00 31.55 953 SER A C 1
ATOM 7620 O O . SER A 1 953 ? 47.601 5.558 34.290 1.00 31.55 953 SER A O 1
ATOM 7622 N N . ASP A 1 954 ? 46.294 7.302 33.954 1.00 33.94 954 ASP A N 1
ATOM 7623 C CA . ASP A 1 954 ? 45.220 8.313 34.124 1.00 33.94 954 ASP A CA 1
ATOM 7624 C C . ASP A 1 954 ? 44.352 8.399 32.849 1.00 33.94 954 ASP A C 1
ATOM 7626 O O . ASP A 1 954 ? 44.906 8.157 31.749 1.00 33.94 954 ASP A O 1
#

Organism: Amphibalanus amphitrite (NCBI:txid1232801)

Nearest PDB structures (foldseek):
  4owx-assembly1_A  TM=9.932E-01  e=2.053E-29  Homo sapiens
  8hpp-assembly1_B  TM=9.225E-01  e=3.188E-17  Homo sapiens
  8hpp-assembly1_A  TM=9.173E-01  e=5.213E-17  Homo sapiens
  7bv7-assembly1_B  TM=9.197E-01  e=8.209E-15  Homo sapiens
  7bv7-assembly1_A  TM=9.426E-01  e=3.719E-14  Homo sapiens

Sequence (954 aa):
MQFLIMEKYTKLLESVKQQLIWLTREMIRNSVNGTEALCWNLMRQIVGGDVSPKNIWLAESLLDIYVENRAWLEKHSFLVASAVYSYLRIMEDHFAPQFQALRQKETTFVVQLLRERFADCMIIGRDLVRLLQHVARIPEVEAVWRDLLHNPTVLLPQFGGLLQLMQTRTSRRFLQCRLTPDMEKKLVFLTSQVRFGMQKRYQEWFQRQYLATTESQSLRCDLIRFIVGVIHPSNELLSSDIIPRWAVIGWLLTTCTSQVAIANAKLALFYDWLFYDAEKDNIMNIEPAVLVMHFSLRPHPAITATLLDFMCRVIPTFYPPLTDRVSRGMFTALHQIIKMRVLPSLSQLFQNPKLDKDLRKMLREWFAEFCTDAVVKSDDMQELGGDSLQSELAMPKSPPGDEATFSDEEDDVSPGSSPVKAEPPPVKAEPGVVKTEPAVVKPPFPPTEQASAPAPAPDESPPGDGDGPERPAGSPQPDDELTEAMEVLAAPLRKELDKLRNETDLELQCAAIERLCVAACEYELTEEENTALSTCLTALCSETLNSNVYPAPDELGEEALEDSISQPLFVLMRCLCDAPEEDPTRQTLIGVLAEMSERSPRLPYLLLHFINVRIAKEEKDTKVKWFGVYKELCHARDTNRELAVSVVEDLKTCQEEEQNLFIVLVPTLFTHLSTACVGNVELMNMIVSSLDSNQLLQLLSHIVQSDLVMFRKDSFMKVLNASLEWETFEQYCLWQLVEAHELTIDYILPLLTTIQSREHAEAVSCVMLMLRREEPCMELVKPLLQRTAEEPHDVFVASVLKYWSTEYEEQTARLIANLINRTSLTPNKRRRNSPRSNLPTTEQILCHLDQMRCALRSASFWSIDEVQTALSVAQSGSNEAQRKRFADLFALIEVEEEARTRRGRKAAARGRATTKSIQKSAETDSDESSEDEEVIKKPTKRRRRNNQLNSDSD

Foldseek 3Di:
DLCCLQPPVVPDDPVVVVVLLVVLLVCLVVVPPPSLVVLLSLLQPQAQLDPDPVSVVSLVSSLVSCVVNVVSQLVPLLSLQLLLLSLLRNLLLQPDPVSVVVNVSSLVSNLCCQQVVVVSNLLQAQVSVVSLVSVCPPVSSVVSVCCLAPPVCNSPVPDPGDVRRLQNDGDLSSLSSNHRSVRVVLVCCQLQPAFPLRCPVSLVVCCVVQVVDPSSLSVLLSVLLNLQPPDDDDPVSVLDRGDHSLNVLLSSLVSRPDPVSNLSSLCSLCSCLQQPDPLPDDLSNNLSLVVNLVVCCPPPVVSNQVSLVSLLVCLCPVDNVCSVNRLVSNVVSQVVCCVVPSDVAQLCRLVPPSHDPVSSVSCCVSPVPSNDPPPPPPPDDDDDDDDDDPPSVDDDDDDPDDDSDDDDDDDDDDDDDDDDDDDDDDDDDDDDDDDDDDDDDDDDDDDDDDDDDDDDDDDDDDDDDDDDDDDDPDDDDLVVLLVVLLVPADPQLNVLLVCLVPDDDQVSNLVSLLSNLVVLQVPPDDPSNLLSSLSSCCSSCVCLLQDDLDDDPSGDDLVSLVVSLSGNLNSLLVQLLPDDPPGSSNVSSLSSLLSNCVVGLQSLVVLLSSLLSPVVPDDPVSNLSSLVSSVSSVCSNPVPDDPLVSVLSSLVVCCVRPLVSSLSSQLSCCVRVVVNQALDQSNLLSNQVSDDPVSLVVLLVCLLVVSHDRYDLVRVVSNVVVCLPHDLSSLLSVLSNCVSNVPACVSCLVVLQPDDCVSRVSVLVSNLVNLLVDADDLSNLFSNLQHDLPPLPPCSSLVSLLSCCVPVVVVSLQNLLVLLCVQLPDDPDDDDDDDDDSGHHNLSSLSSVLSNVVVDDDLVSLPDPSNLVSLVSSCVSDDPVSCVVNVVVSVSNDDPPPPDDDDDDDDDDDDDDDDDDDDDDDDDDDDDDDDDDDDDDDDDDDDDDDDDDDDDDD

Solvent-accessible surface area (backbone atoms only — not comparable to full-atom values): 57244 Å² total; per-residue (Å²): 113,57,64,51,51,63,75,36,50,94,74,53,53,70,69,55,51,54,51,49,54,51,49,52,49,51,37,59,76,69,65,46,84,74,48,67,63,42,49,53,56,51,54,16,67,38,54,52,27,48,85,48,74,69,37,48,50,50,50,52,56,49,49,49,46,48,67,77,40,38,87,59,44,74,75,36,45,71,54,45,24,50,48,42,57,50,45,48,50,43,47,63,64,34,70,53,78,92,31,45,69,57,37,50,53,48,48,53,55,40,51,46,44,51,50,78,38,25,79,40,43,57,68,42,12,28,59,50,58,54,34,47,62,73,40,40,86,40,70,72,47,33,50,53,51,49,31,40,74,76,44,26,45,76,42,39,76,88,46,81,30,59,64,52,36,52,58,33,73,53,51,49,68,62,46,51,41,59,39,32,60,74,53,48,54,51,52,51,43,42,58,70,73,32,40,55,82,65,48,63,67,58,52,53,51,50,35,69,74,61,48,73,50,85,54,14,46,59,33,50,30,54,54,40,38,27,52,33,66,59,57,73,79,54,72,68,57,71,73,45,68,40,30,51,70,24,62,56,49,50,50,56,59,69,66,45,89,43,73,66,38,45,51,48,37,51,48,40,49,45,51,62,31,42,52,30,41,86,90,83,49,62,66,64,40,47,47,42,54,57,46,31,35,56,68,27,46,74,88,42,40,65,60,21,47,60,48,53,53,46,62,64,52,44,31,67,60,74,48,60,96,44,24,77,50,26,45,46,5,45,50,47,43,56,51,48,36,42,76,73,52,77,39,88,63,53,21,76,64,56,65,32,85,90,49,59,70,67,60,39,48,53,46,43,73,77,39,49,72,53,44,50,84,75,81,78,76,83,86,84,81,79,90,77,89,88,76,91,85,91,64,92,84,66,72,85,81,73,73,98,82,76,80,82,65,87,93,81,83,81,93,79,87,84,86,83,82,88,89,80,93,85,85,87,88,84,91,86,90,87,88,89,91,80,90,80,79,92,74,86,84,75,89,88,78,85,86,87,83,90,80,83,83,85,86,92,84,82,92,83,87,90,82,87,88,86,85,78,87,82,73,84,87,84,75,77,54,76,70,49,53,42,50,55,26,54,69,67,40,58,71,74,50,38,58,31,48,54,44,47,75,73,52,86,50,64,69,61,33,25,54,24,44,54,53,35,54,52,47,50,47,79,64,66,71,49,73,73,36,37,54,21,50,19,49,40,49,50,62,74,38,37,66,72,64,74,48,87,58,70,64,53,89,92,61,65,46,74,67,48,51,55,56,48,52,60,46,48,66,42,41,55,54,45,54,46,60,67,40,53,93,91,37,69,52,31,57,55,50,38,54,28,51,25,57,29,32,75,78,32,65,52,51,64,39,50,51,50,49,52,48,59,66,54,49,81,82,55,57,73,66,59,52,52,53,42,60,40,51,57,52,51,34,48,38,67,63,35,79,87,59,57,66,47,53,55,53,44,54,30,45,47,49,29,44,77,75,39,49,69,52,40,59,68,45,45,46,59,43,32,63,76,40,34,88,42,46,46,52,35,51,66,57,51,47,56,48,39,73,66,53,51,78,65,54,46,51,50,55,43,47,34,28,68,71,68,64,33,65,69,72,47,90,92,32,38,62,62,35,62,60,58,44,59,79,48,55,76,64,31,40,50,48,49,51,51,53,45,57,52,65,67,67,55,70,82,76,48,53,74,50,57,57,68,70,44,66,86,74,28,47,66,60,48,51,53,52,52,58,54,56,69,77,50,80,83,41,79,81,55,54,46,38,49,38,54,37,82,68,77,56,98,76,64,54,63,59,29,50,54,52,44,50,37,43,66,82,38,33,70,58,40,35,51,54,51,22,53,50,40,47,65,39,55,71,57,73,99,73,86,91,75,91,72,78,88,70,99,62,45,53,51,67,35,44,52,42,42,48,45,52,22,57,75,71,53,86,74,62,67,62,55,72,34,68,53,35,36,53,25,51,51,54,43,61,71,66,44,54,72,68,54,50,64,72,44,40,75,60,59,65,59,53,82,76,83,75,78,86,85,79,86,88,82,86,82,87,85,82,89,87,84,83,89,80,92,88,82,92,81,87,80,87,90,89,81,91,89,81,93,83,90,89,90,88,89,84,86,85,90,84,83,89,78,89,82,88,85,84,88,77,84,89,133

Mean predicted aligned error: 20.24 Å

Secondary structure (DSSP, 8-state):
-HHHHHHHGGGS-HHHHHHHHHHHHHHHHTT-TTHHHHHHHHHTTSPTT---HHHHHHHHHHHHHHHHTHHHHTT-HHHHHHHHHHHHHHTTTTTSGGGHHHHHHHHHHHHHHHHHSHHHHHTTTHHHHHHHHHHTTSHHHHHHHHHHHH-GGGT-TT---HHHHHHSPPPHHHHHHTS-HHHHHHHHHHHHHSBTT--HHHHHHHHHHHTSSSGGGTHHHHHHHHHHHT----HHHHTSSBPPHHHHHHHHHHT--SHHHHHHHHHHHSGGGTT--TTTS-GGGTHHHHHHHHHHTTT-HHHHHHHHHHHHHHHHHS-GGGHHHHHHHHHHHHHHHHHTTSSS-SHHHHT-TTS-HHHHHHHHHH-HHHHS-------S--SS-----S-TT-PPPPPTT----------------------------------------PPP-PPPPP------------------PPPPS-PPPHHHHHHHHHHHS-HHHHHHHHHHHH---HHHHHHHHHHHHHHHHHHT--HHHHHHHHHHHHHHTHHHHHS--SPPTTT-SHHHHHHHT-SHHHHHHHHHHHS-TT-HHHHHHHHHHHHHHHH-TTHHHHHHHHHHHHGGGS-HHHHHHHHHHHHHHHHHH-TTS-HHHHHHHHHHHHHHH-HHHHHHHHHHHHHHSHHHHTT-HHHHHHHHTT--HHHHHHHHHHHHTTS-----TTTHHHHHHHGGGS-HHHHHHHHHHHHHTT--GGGTTTGGGT--TTT-HHHHHHHHHHHTTSPP-HHHHHHHHHS-TTSTT--HHHHHHHHHHHHSHHHHHHHHHHHHHHHHTS-S---SS-PPPSS--HHHHHHHHHHHHHH---SGGGG-HHHHHHHHHHHHH--HHHHHHTHHHHTT--------------------------------------------------------------

Radius of gyration: 39.54 Å; Cα contacts (8 Å, |Δi|>4): 877; chains: 1; bounding box: 148×82×116 Å